Protein 1SDD (pdb70)

Secondary structure (DSSP, 8-state):
----EE--EEEEEEE---EEEEEEE---TTT-------SS--S----EEEETT-EEEEEEEE-SSS-B--EEESS---TTTS---S-----HHHHTTT-B-TT-EEEEEEE--GGGS--SSS-SEEEEEEE--SSSHHHHHTT--EEEEEE-TT-B-TTSSBSSS------B--EEETTSSSS----EEE-SSS--SS----------BB---SSS-EE--B-SSTT-EETTEE-S---EETT--B------B--STTTGGGT-B---/----EEEEEEEEEEEEEETTTT-----EEEEEEEEEESSTT--SB----STTGGGTTS---EEEETT-EEEEEE---SSS-B--EEET---PBPTT--EE--EE--TTTS--SSS-SEEEEEEE--SSHHHHHTTT-EEEEEEE-TTSS-TTS---SS--EEEEEEEEEEGGGSS------EEEEETTBSS-----EEETT-EEEEEEEE---TT--EEEEETT--EEE-SSS-EEESSEEE-TTEEEEEEEE--SSEEEEEE---HHHHTTT-EEEEEEE-TT--EE-STTTS-S-GGGEEES--STT--GGG-BTT--SSS-SEE-S----SS---S-EEEEEEEEEEEEEEEEE-EESSSSEEEEEEEEEEEESSSSS-EE--SS-SSSS--EE--SSSSSPEEEEEEEEEEEEEEEEEEEEEESS-EEEEEEEEE-TTS--SB-STTTSSS-STTEEES---EETTTEE--GGG-BSS--SSS-SEE-SS-SS---EEEEEEEEEEEEEEEEE-EEETTEEEEEEEE-EEEESSSS--EE---SS-SSPP-EE--SSSS--EEEEEEEEEEEEEEEE---EEESS-EEEEEEEEE--

Radius of gyration: 30.76 Å; Cα contacts (8 Å, |Δi|>4): 2454; chains: 2; bounding box: 62×91×82 Å

B-factor: mean 67.71, std 24.71, range [13.95, 137.41]

Nearest PDB structures (foldseek):
  1sdd-assembly1_A  TM=1.004E+00  e=3.800E-56  Bos taurus
  8tn9-assembly1_A  TM=9.706E-01  e=1.758E-36  Homo sapiens
  7kvf-assembly1_B  TM=9.662E-01  e=2.425E-36  Homo sapiens
  8fdg-assembly1_A  TM=9.513E-01  e=2.699E-36  Homo sapiens
  4bxs-assembly1_V  TM=9.659E-01  e=6.081E-31  Pseudonaja textilis

Sequence (869 aa):
AKLRQFYVAAQSIRWNTSFKKIVYREYEAYFQKEKPQSRTSGLLGPTLYAEVGDIMKVHFKNKAHKPLSIHAQGIKYSKFSEGASYSDHTLPMEKMDDAVAPGQEYTYEWIISEHSGPTHDDPPCLTHIYYSYVNLVEDFNSGLIGPLLICKKGTLTEDGTQKMFEKQHVLMFAVFDESKSWNQTSSLMYTVNGYVNGTMPDITVCAHLIGMSSGPELFSIHFNGQVLEQNHHKISAITLVSATSTTGRWTIASLIPRHFQAGMQAYINTGNRKYYYIAAEEISWDYSKFVPEDTVYKKVVFRKYLDSTFTKLDPQGEYEEHLGILGPVIRAEVDDVIQVRFKNLASRPYSLHAHGLSNAIQPNKTYTYVWHATTRSGPENPGSACRAWAYYSAVNPEKDIHSGLIGPLLICRKGTLDKETNMPVDMREFVLLFMVFDEKKSWYYDNSHEFHAINGMIYNLPGLRMYEQEWVRLHLLNLGGSRDIHVVHFHGQTLLENGTQQHQLGVWPLLPGSFKTLEMKASKPGWWLLDTEVGEIQRAGMQTPFLIVDRECKMPMGLSTGLIADSQIQASEFWGYWEPKLARLNNGGSYNAWIAEKLSTEFNPEPWIQVDMQKEVLLTGIQTQGAKHYLKPYYTTEFCVAYSLDRKNWRIFKGNSTRNVMYFGGNSDASTIKENQIDPPVVARYIRISPTGSYNKPALRLELQGCEVNGCSTPLGMESGKIENKQITASSFKKSWWGNYWEPFLARLNAQGRVNAWQAKANNNNQWLQIDLLKIKKITAIVTQGCKSLSSEMYVKSYTIHYSDQGTDWKPYREKSSMVDKIFEGNNNVRGHVKNFFNPPIISRFIRIIPKTWNQSIALRLELFGCDM

Solvent-accessible surface area: 37330 Å² total; per-residue (Å²): 128,147,90,26,81,21,42,2,0,0,29,42,50,151,30,81,156,57,49,88,2,9,0,0,30,72,31,69,48,181,32,131,151,42,116,86,85,94,110,15,16,7,0,3,3,17,38,2,42,0,25,18,33,5,73,0,44,0,34,0,49,0,78,3,136,56,55,3,0,0,0,0,2,5,4,9,4,20,15,48,1,1,0,0,61,32,85,7,108,30,73,104,86,22,84,83,8,5,54,6,50,66,43,114,87,110,64,4,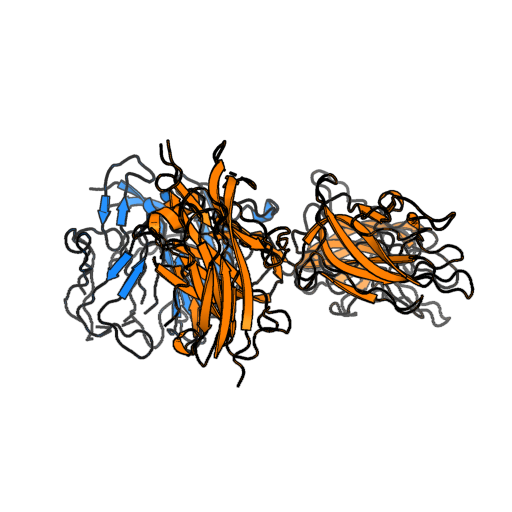83,0,84,1,35,95,69,4,1,5,26,174,67,17,36,61,4,14,5,15,1,0,15,0,23,48,49,19,22,43,2,4,3,6,0,1,0,0,0,0,11,0,0,35,121,55,15,14,40,155,120,15,63,25,79,148,102,107,106,108,63,24,20,0,0,0,15,1,29,6,45,90,9,82,75,169,34,110,27,107,35,38,0,1,1,0,29,42,86,18,104,11,59,36,56,67,66,118,124,14,17,0,0,11,10,10,8,57,30,81,0,31,1,71,41,60,37,166,112,18,101,66,77,177,130,88,45,81,39,17,78,3,4,1,4,6,19,35,46,50,148,156,42,8,14,0,134,36,120,172,4,103,148,38,11,0,36,8,58,31,198,49,30,71,105,44,124,13,54,0,0,0,22,57,40,89,35,47,0,9,142,96,114,114,164,124,8,73,50,104,0,0,7,4,84,60,16,68,61,57,83,15,111,92,66,32,45,98,7,13,63,16,32,4,2,18,3,8,2,7,18,0,20,0,24,17,63,5,24,3,60,0,78,0,34,0,70,7,77,97,34,3,3,0,81,6,65,22,102,73,158,38,19,88,36,122,136,52,117,45,38,92,19,103,7,34,108,174,4,11,26,103,140,62,6,12,20,0,55,0,49,0,0,24,0,25,51,57,63,93,99,2,13,11,4,0,0,0,1,0,8,0,5,0,80,96,63,7,24,66,193,52,29,38,16,70,116,32,74,30,25,7,6,1,1,0,0,25,2,15,3,78,47,24,50,81,223,152,155,76,48,70,19,36,0,0,0,1,11,8,71,40,2,31,9,9,32,3,42,37,56,29,94,0,1,1,0,0,0,0,27,11,38,90,174,10,6,0,0,0,6,4,0,2,5,9,0,19,34,39,9,101,58,79,35,24,46,5,9,36,34,0,66,43,54,27,16,34,9,0,14,0,52,0,3,76,27,8,51,2,3,0,2,0,7,2,7,55,10,6,164,32,0,0,24,0,25,1,2,0,1,3,160,111,4,85,30,65,23,0,3,43,24,46,54,3,47,81,102,25,6,88,23,41,48,93,84,61,146,4,61,1,58,37,0,31,8,91,56,60,50,69,90,12,0,0,0,0,105,70,51,60,10,133,198,55,55,68,0,45,1,8,1,26,26,99,162,91,13,0,1,0,0,1,39,0,8,0,0,107,68,171,156,107,43,7,24,0,54,46,0,13,1,8,6,3,87,77,115,177,112,50,100,74,0,14,1,80,17,118,128,40,28,31,70,7,37,12,9,100,58,10,78,81,62,70,113,23,117,1,50,9,0,2,24,0,70,16,0,30,0,9,0,30,14,38,109,79,42,2,0,0,17,0,2,0,21,1,12,65,18,73,9,15,8,21,44,17,0,0,84,79,29,121,5,91,53,150,13,5,72,15,48,20,63,69,122,22,203,164,39,10,102,8,54,10,57,39,0,43,10,71,19,152,63,159,32,13,0,0,6,0,144,40,58,75,80,116,13,55,0,18,0,23,5,101,124,73,30,23,0,24,1,1,4,4,8,0,0,87,18,119,117,41,76,9,20,2,80,18,1,1,0,31,41,3,66,168,23,103,112,69,100,36,10,93,67,147,101,50,153,99,55,55,111,9,138,10,2,112,60,6,142,14,14,36,58,23,98,6,87,51,29,2,48,0,76,23,0,36,3,9,0,80,52,58,49,140,20,0,0,2,9,0,3,0,12,2,35,94,67

Structure (mmCIF, N/CA/C/O backbone):
data_1SDD
#
_entry.id   1SDD
#
_cell.length_a   63.370
_cell.length_b   86.560
_cell.length_c   229.200
_cell.angle_alpha   90.00
_cell.angle_beta   90.00
_cell.angle_gamma   90.00
#
_symmetry.space_group_name_H-M   'P 21 21 21'
#
loop_
_entity.id
_entity.type
_entity.pdbx_description
1 polymer 'Coagulation factor V'
2 polymer 'Coagulation factor V'
3 non-polymer 2-acetamido-2-deoxy-beta-D-glucopyranose
4 non-polymer 'CALCIUM ION'
5 non-polymer 'COPPER (II) ION'
6 water water
#
loop_
_atom_site.group_PDB
_atom_site.id
_atom_site.type_symbol
_atom_site.label_atom_id
_atom_site.label_alt_id
_atom_site.label_comp_id
_atom_site.label_asym_id
_atom_site.label_entity_id
_atom_site.label_seq_id
_atom_site.pdbx_PDB_ins_code
_atom_site.Cartn_x
_atom_site.Cartn_y
_atom_site.Cartn_z
_atom_site.occupancy
_atom_site.B_iso_or_equiv
_atom_site.auth_seq_id
_atom_site.auth_comp_id
_atom_site.auth_asym_id
_atom_site.auth_atom_id
_atom_site.pdbx_PDB_model_num
ATOM 1 N N . ALA A 1 1 ? 24.117 17.336 55.626 1.00 102.41 1 ALA A N 1
ATOM 2 C CA . ALA A 1 1 ? 23.148 17.448 54.497 1.00 102.53 1 ALA A CA 1
ATOM 3 C C . ALA A 1 1 ? 21.721 17.214 54.989 1.00 102.47 1 ALA A C 1
ATOM 4 O O . ALA A 1 1 ? 20.996 16.379 54.444 1.00 102.83 1 ALA A O 1
ATOM 6 N N . LYS A 1 2 ? 21.322 17.957 56.018 1.00 101.83 2 LYS A N 1
ATOM 7 C CA . LYS A 1 2 ? 19.983 17.817 56.582 1.00 101.15 2 LYS A CA 1
ATOM 8 C C . LYS A 1 2 ? 18.855 18.139 55.608 1.00 99.52 2 LYS A C 1
ATOM 9 O O . LYS A 1 2 ? 19.076 18.355 54.416 1.00 99.56 2 LYS A O 1
ATOM 15 N N . LEU A 1 3 ? 17.639 18.161 56.146 1.00 96.86 3 LEU A N 1
ATOM 16 C CA . LEU A 1 3 ? 16.440 18.464 55.381 1.00 93.64 3 LEU A CA 1
ATOM 17 C C . LEU A 1 3 ? 15.702 19.571 56.121 1.00 92.33 3 LEU A C 1
ATOM 18 O O . LEU A 1 3 ? 15.554 19.516 57.336 1.00 92.06 3 LEU A O 1
ATOM 23 N N . ARG A 1 4 ? 15.253 20.584 55.391 1.00 91.92 4 ARG A N 1
ATOM 24 C CA . ARG A 1 4 ? 14.533 21.687 56.009 1.00 93.01 4 ARG A CA 1
ATOM 25 C C . ARG A 1 4 ? 13.035 21.560 55.765 1.00 93.39 4 ARG A C 1
ATOM 26 O O . ARG A 1 4 ? 12.605 21.009 54.750 1.00 93.84 4 ARG A O 1
ATOM 34 N N . GLN A 1 5 ? 12.241 22.070 56.701 1.00 92.65 5 GLN A N 1
ATOM 35 C CA . GLN A 1 5 ? 10.793 21.998 56.571 1.00 91.45 5 GLN A CA 1
ATOM 36 C C . GLN A 1 5 ? 10.161 23.351 56.845 1.00 91.28 5 GLN A C 1
ATOM 37 O O . GLN A 1 5 ? 10.688 24.153 57.620 1.00 91.11 5 GLN A O 1
ATOM 43 N N . PHE A 1 6 ? 9.033 23.605 56.194 1.00 90.24 6 PHE A N 1
ATOM 44 C CA . PHE A 1 6 ? 8.305 24.856 56.365 1.00 88.57 6 PHE A CA 1
ATOM 45 C C . PHE A 1 6 ? 6.868 24.555 55.986 1.00 87.51 6 PHE A C 1
ATOM 46 O O . PHE A 1 6 ? 6.613 23.680 55.155 1.00 86.62 6 PHE A O 1
ATOM 54 N N . TYR A 1 7 ? 5.933 25.262 56.611 1.00 85.87 7 TYR A N 1
ATOM 55 C CA . TYR A 1 7 ? 4.525 25.057 56.319 1.00 84.20 7 TYR A CA 1
ATOM 56 C C . TYR A 1 7 ? 3.806 26.381 56.105 1.00 84.69 7 TYR A C 1
ATOM 57 O O . TYR A 1 7 ? 2.647 26.534 56.490 1.00 86.28 7 TYR A O 1
ATOM 66 N N . VAL A 1 8 ? 4.498 27.331 55.478 1.00 83.31 8 VAL A N 1
ATOM 67 C CA . VAL A 1 8 ? 3.936 28.648 55.200 1.00 81.43 8 VAL A CA 1
ATOM 68 C C . VAL A 1 8 ? 2.660 28.555 54.369 1.00 80.64 8 VAL A C 1
ATOM 69 O O . VAL A 1 8 ? 2.507 27.649 53.549 1.00 79.31 8 VAL A O 1
ATOM 73 N N . ALA A 1 9 ? 1.747 29.499 54.593 1.00 80.75 9 ALA A N 1
ATOM 74 C CA . ALA A 1 9 ? 0.471 29.529 53.887 1.00 81.32 9 ALA A CA 1
ATOM 75 C C . ALA A 1 9 ? 0.071 30.937 53.479 1.00 82.22 9 ALA A C 1
ATOM 76 O O . ALA A 1 9 ? 0.641 31.918 53.950 1.00 82.82 9 ALA A O 1
ATOM 78 N N . ALA A 1 10 ? -0.921 31.027 52.601 1.00 83.80 10 ALA A N 1
ATOM 79 C CA . ALA A 1 10 ? -1.413 32.312 52.119 1.00 85.64 10 ALA A CA 1
ATOM 80 C C . ALA A 1 10 ? -2.763 32.601 52.759 1.00 87.45 10 ALA A C 1
ATOM 81 O O . ALA A 1 10 ? -3.612 31.716 52.856 1.00 86.40 10 ALA A O 1
ATOM 83 N N . GLN A 1 11 ? -2.959 33.844 53.191 1.00 89.86 11 GLN A N 1
ATOM 84 C CA . GLN A 1 11 ? -4.206 34.245 53.835 1.00 91.33 11 GLN A CA 1
ATOM 85 C C . GLN A 1 11 ? -4.412 35.753 53.805 1.00 92.08 11 GLN A C 1
ATOM 86 O O . GLN A 1 11 ? -3.454 36.522 53.881 1.00 92.15 11 GLN A O 1
ATOM 92 N N . SER A 1 12 ? -5.671 36.168 53.705 1.00 93.08 12 SER A N 1
ATOM 93 C CA . SER A 1 12 ? -6.004 37.585 53.679 1.00 93.83 12 SER A CA 1
ATOM 94 C C . SER A 1 12 ? -6.046 38.108 55.103 1.00 93.22 12 SER A C 1
ATOM 95 O O . SER A 1 12 ? -6.459 37.400 56.019 1.00 93.58 12 SER A O 1
ATOM 98 N N . ILE A 1 13 ? -5.600 39.344 55.285 1.00 92.80 13 ILE A N 1
ATOM 99 C CA . ILE A 1 13 ? -5.593 39.967 56.596 1.00 92.69 13 ILE A CA 1
ATOM 100 C C . ILE A 1 13 ? -5.684 41.477 56.453 1.00 93.17 13 ILE A C 1
ATOM 101 O O . ILE A 1 13 ? -4.980 42.077 55.644 1.00 92.09 13 ILE A O 1
ATOM 106 N N . ARG A 1 14 ? -6.561 42.090 57.240 1.00 94.72 14 ARG A N 1
ATOM 107 C CA . ARG A 1 14 ? -6.720 43.538 57.207 1.00 95.50 14 ARG A CA 1
ATOM 108 C C . ARG A 1 14 ? -5.312 44.087 57.455 1.00 94.68 14 ARG A C 1
ATOM 109 O O . ARG A 1 14 ? -4.441 43.345 57.916 1.00 94.71 14 ARG A O 1
ATOM 117 N N . TRP A 1 15 ? -5.066 45.358 57.144 1.00 92.36 15 TRP A N 1
ATOM 118 C CA . TRP A 1 15 ? -3.732 45.898 57.384 1.00 89.98 15 TRP A CA 1
ATOM 119 C C . TRP A 1 15 ? -3.611 47.423 57.347 1.00 89.65 15 TRP A C 1
ATOM 120 O O . TRP A 1 15 ? -4.130 48.087 56.445 1.00 88.49 15 TRP A O 1
ATOM 131 N N . ASN A 1 16 ? -2.908 47.955 58.346 1.00 89.34 16 ASN A N 1
ATOM 132 C CA . ASN A 1 16 ? -2.655 49.386 58.478 1.00 89.70 16 ASN A CA 1
ATOM 133 C C . ASN A 1 16 ? -2.276 50.006 57.137 1.00 89.80 16 ASN A C 1
ATOM 134 O O . ASN A 1 16 ? -2.055 51.213 57.038 1.00 89.90 16 ASN A O 1
ATOM 139 N N . THR A 1 31 ? -5.452 54.281 56.606 1.00 93.79 31 THR A N 1
ATOM 140 C CA . THR A 1 31 ? -6.331 53.315 57.256 1.00 94.49 31 THR A CA 1
ATOM 141 C C . THR A 1 31 ? -5.991 51.876 56.872 1.00 95.07 31 THR A C 1
ATOM 142 O O . THR A 1 31 ? -4.845 51.565 56.534 1.00 95.72 31 THR A O 1
ATOM 146 N N . SER A 1 32 ? -6.995 51.003 56.922 1.00 94.81 32 SER A N 1
ATOM 147 C CA . SER A 1 32 ? -6.805 49.593 56.602 1.00 93.66 32 SER A CA 1
ATOM 148 C C . SER A 1 32 ? -7.400 49.168 55.259 1.00 92.05 32 SER A C 1
ATOM 149 O O . SER A 1 32 ? -8.275 49.835 54.697 1.00 91.11 32 SER A O 1
ATOM 152 N N . PHE A 1 33 ? -6.902 48.037 54.766 1.00 90.45 33 PHE A N 1
ATOM 153 C CA . PHE A 1 33 ? -7.331 47.449 53.503 1.00 87.55 33 PHE A CA 1
ATOM 154 C C . PHE A 1 33 ? -7.327 45.934 53.652 1.00 87.80 33 PHE A C 1
ATOM 155 O O . PHE A 1 33 ? -6.711 45.398 54.578 1.00 87.35 33 PHE A O 1
ATOM 163 N N . LYS A 1 34 ? -8.018 45.244 52.751 1.00 87.82 34 LYS A N 1
ATOM 164 C CA . LYS A 1 34 ? -8.043 43.784 52.782 1.00 88.55 34 LYS A CA 1
ATOM 165 C C . LYS A 1 34 ? -6.853 43.331 51.931 1.00 87.08 34 LYS A C 1
ATOM 166 O O . LYS A 1 34 ? -6.846 43.518 50.709 1.00 88.68 34 LYS A O 1
ATOM 172 N N . LYS A 1 35 ? -5.844 42.746 52.575 1.00 83.95 35 LYS A N 1
ATOM 173 C CA . LYS A 1 35 ? -4.645 42.313 51.864 1.00 80.35 35 LYS A CA 1
ATOM 174 C C . LYS A 1 35 ? -4.265 40.851 52.118 1.00 78.25 35 LYS A C 1
ATOM 175 O O . LYS A 1 35 ? -4.805 40.205 53.014 1.00 77.51 35 LYS A O 1
ATOM 181 N N . ILE A 1 36 ? -3.349 40.330 51.308 1.00 76.02 36 ILE A N 1
ATOM 182 C CA . ILE A 1 36 ? -2.905 38.946 51.426 1.00 73.32 36 ILE A CA 1
ATOM 183 C C . ILE A 1 36 ? -1.429 38.906 51.804 1.00 72.86 36 ILE A C 1
ATOM 184 O O . ILE A 1 36 ? -0.645 39.725 51.344 1.00 72.71 36 ILE A O 1
ATOM 189 N N . VAL A 1 37 ? -1.045 37.945 52.630 1.00 72.48 37 VAL A N 1
ATOM 190 C CA . VAL A 1 37 ? 0.343 37.825 53.037 1.00 73.98 37 VAL A CA 1
ATOM 191 C C . VAL A 1 37 ? 0.671 36.363 53.291 1.00 76.65 37 VAL A C 1
ATOM 192 O O . VAL A 1 37 ? -0.225 35.549 53.508 1.00 76.78 37 VAL A O 1
ATOM 196 N N . TYR A 1 38 ? 1.954 36.023 53.235 1.00 80.04 38 TYR A N 1
ATOM 197 C CA . TYR A 1 38 ? 2.379 34.650 53.489 1.00 83.26 38 TYR A CA 1
ATOM 198 C C . TYR A 1 38 ? 2.647 34.540 54.984 1.00 84.52 38 TYR A C 1
ATOM 199 O O . TYR A 1 38 ? 3.269 35.432 55.570 1.00 85.46 38 TYR A O 1
ATOM 208 N N . ARG A 1 39 ? 2.181 33.460 55.608 1.00 84.84 39 ARG A N 1
ATOM 209 C CA . ARG A 1 39 ? 2.406 33.277 57.041 1.00 85.01 39 ARG A CA 1
ATOM 210 C C . ARG A 1 39 ? 3.023 31.914 57.334 1.00 84.21 39 ARG A C 1
ATOM 211 O O . ARG A 1 39 ? 2.616 30.896 56.772 1.00 82.37 39 ARG A O 1
ATOM 219 N N . GLU A 1 40 ? 4.001 31.919 58.232 1.00 84.69 40 GLU A N 1
ATOM 220 C CA . GLU A 1 40 ? 4.740 30.728 58.629 1.00 86.61 40 GLU A CA 1
ATOM 221 C C . GLU A 1 40 ? 3.983 29.431 58.921 1.00 89.12 40 GLU A C 1
ATOM 222 O O . GLU A 1 40 ? 4.182 28.436 58.223 1.00 89.11 40 GLU A O 1
ATOM 228 N N . TYR A 1 41 ? 3.135 29.432 59.951 1.00 91.51 41 TYR A N 1
ATOM 229 C CA . TYR A 1 41 ? 2.389 28.229 60.338 1.00 94.11 41 TYR A CA 1
ATOM 230 C C . TYR A 1 41 ? 3.363 27.113 60.705 1.00 95.64 41 TYR A C 1
ATOM 231 O O . TYR A 1 41 ? 4.514 27.127 60.274 1.00 96.85 41 TYR A O 1
ATOM 240 N N . GLU A 1 42 ? 2.908 26.142 61.491 1.00 97.27 42 GLU A N 1
ATOM 241 C CA . GLU A 1 42 ? 3.789 25.059 61.920 1.00 98.91 42 GLU A CA 1
ATOM 242 C C . GLU A 1 42 ? 3.180 23.672 61.772 1.00 98.77 42 GLU A C 1
ATOM 243 O O . GLU A 1 42 ? 2.107 23.509 61.196 1.00 97.93 42 GLU A O 1
ATOM 249 N N . ALA A 1 43 ? 3.890 22.680 62.309 1.00 99.76 43 ALA A N 1
ATOM 250 C CA . ALA A 1 43 ? 3.471 21.278 62.285 1.00 101.31 43 ALA A CA 1
ATOM 251 C C . ALA A 1 43 ? 2.675 20.908 61.040 1.00 101.97 43 ALA A C 1
ATOM 252 O O . ALA A 1 43 ? 3.240 20.764 59.963 1.00 103.15 43 ALA A O 1
ATOM 254 N N . TYR A 1 44 ? 1.364 20.740 61.197 1.00 102.67 44 TYR A N 1
ATOM 255 C CA . TYR A 1 44 ? 0.489 20.394 60.077 1.00 102.70 44 TYR A CA 1
ATOM 256 C C . TYR A 1 44 ? -0.536 21.509 59.869 1.00 103.47 44 TYR A C 1
ATOM 257 O O . TYR A 1 44 ? -1.688 21.250 59.513 1.00 102.79 44 TYR A O 1
ATOM 266 N N . PHE A 1 45 ? -0.092 22.745 60.096 1.00 104.29 45 PHE A N 1
ATOM 267 C CA . PHE A 1 45 ? -0.905 23.953 59.954 1.00 106.21 45 PHE A CA 1
ATOM 268 C C . PHE A 1 45 ? -1.873 24.185 61.119 1.00 107.29 45 PHE A C 1
ATOM 269 O O . PHE A 1 45 ? -3.059 24.434 60.905 1.00 107.10 45 PHE A O 1
ATOM 277 N N . GLN A 1 46 ? -1.360 24.108 62.347 1.00 109.36 46 GLN A N 1
ATOM 278 C CA . GLN A 1 46 ? -2.169 24.323 63.555 1.00 110.98 46 GLN A CA 1
ATOM 279 C C . GLN A 1 46 ? -2.322 25.810 63.873 1.00 112.12 46 GLN A C 1
ATOM 280 O O . GLN A 1 46 ? -3.434 26.295 64.079 1.00 112.42 46 GLN A O 1
ATOM 286 N N . LYS A 1 47 ? -1.197 26.522 63.925 1.00 113.21 47 LYS A N 1
ATOM 287 C CA . LYS A 1 47 ? -1.198 27.953 64.224 1.00 114.21 47 LYS A CA 1
ATOM 288 C C . LYS A 1 47 ? 0.120 28.603 63.790 1.00 114.50 47 LYS A C 1
ATOM 289 O O . LYS A 1 47 ? 1.116 27.915 63.564 1.00 113.68 47 LYS A O 1
ATOM 295 N N . GLU A 1 48 ? 0.117 29.930 63.684 1.00 115.34 48 GLU A N 1
ATOM 296 C CA . GLU A 1 48 ? 1.303 30.679 63.281 1.00 116.85 48 GLU A CA 1
ATOM 297 C C . GLU A 1 48 ? 1.903 31.425 64.465 1.00 117.50 48 GLU A C 1
ATOM 298 O O . GLU A 1 48 ? 1.241 31.624 65.478 1.00 118.39 48 GLU A O 1
ATOM 304 N N . LYS A 1 49 ? 3.154 31.850 64.326 1.00 118.22 49 LYS A N 1
ATOM 305 C CA . LYS A 1 49 ? 3.831 32.592 65.385 1.00 119.56 49 LYS A CA 1
ATOM 306 C C . LYS A 1 49 ? 4.290 33.936 64.826 1.00 120.87 49 LYS A C 1
ATOM 307 O O . LYS A 1 49 ? 5.490 34.180 64.703 1.00 121.04 49 LYS A O 1
ATOM 313 N N . PRO A 1 50 ? 3.339 34.827 64.488 1.00 121.98 50 PRO A N 1
ATOM 314 C CA . PRO A 1 50 ? 3.614 36.160 63.933 1.00 122.63 50 PRO A CA 1
ATOM 315 C C . PRO A 1 50 ? 4.867 36.868 64.458 1.00 123.06 50 PRO A C 1
ATOM 316 O O . PRO A 1 50 ? 5.559 36.371 65.349 1.00 123.17 50 PRO A O 1
ATOM 320 N N . GLN A 1 51 ? 5.152 38.037 63.895 1.00 123.40 51 GLN A N 1
ATOM 321 C CA . GLN A 1 51 ? 6.317 38.809 64.298 1.00 123.54 51 GLN A CA 1
ATOM 322 C C . GLN A 1 51 ? 6.020 40.296 64.202 1.00 123.50 51 GLN A C 1
ATOM 323 O O . GLN A 1 51 ? 6.262 40.920 63.174 1.00 122.71 51 GLN A O 1
ATOM 329 N N . SER A 1 52 ? 5.495 40.857 65.284 1.00 124.60 52 SER A N 1
ATOM 330 C CA . SER A 1 52 ? 5.156 42.275 65.336 1.00 125.34 52 SER A CA 1
ATOM 331 C C . SER A 1 52 ? 6.360 43.172 65.062 1.00 125.57 52 SER A C 1
ATOM 332 O O . SER A 1 52 ? 6.244 44.174 64.354 1.00 125.79 52 SER A O 1
ATOM 335 N N . ARG A 1 53 ? 7.513 42.815 65.622 1.00 125.26 53 ARG A N 1
ATOM 336 C CA . ARG A 1 53 ? 8.718 43.614 65.432 1.00 124.77 53 ARG A CA 1
ATOM 337 C C . ARG A 1 53 ? 9.104 43.749 63.956 1.00 123.97 53 ARG A C 1
ATOM 338 O O . ARG A 1 53 ? 9.817 42.910 63.399 1.00 124.12 53 ARG A O 1
ATOM 346 N N . THR A 1 54 ? 8.622 44.830 63.344 1.00 122.59 54 THR A N 1
ATOM 347 C CA . THR A 1 54 ? 8.853 45.140 61.932 1.00 120.66 54 THR A CA 1
ATOM 348 C C . THR A 1 54 ? 8.216 44.056 61.074 1.00 118.64 54 THR A C 1
ATOM 349 O O . THR A 1 54 ? 7.088 43.643 61.337 1.00 119.34 54 THR A O 1
ATOM 353 N N . SER A 1 55 ? 8.935 43.600 60.051 1.00 115.89 55 SER A N 1
ATOM 354 C CA . SER A 1 55 ? 8.430 42.551 59.168 1.00 112.17 55 SER A CA 1
ATOM 355 C C . SER A 1 55 ? 6.931 42.719 58.905 1.00 108.85 55 SER A C 1
ATOM 356 O O . SER A 1 55 ? 6.174 41.747 58.960 1.00 107.66 55 SER A O 1
ATOM 359 N N . GLY A 1 56 ? 6.520 43.957 58.625 1.00 105.10 56 GLY A N 1
ATOM 360 C CA . GLY A 1 56 ? 5.120 44.258 58.370 1.00 100.68 56 GLY A CA 1
ATOM 361 C C . GLY A 1 56 ? 4.416 43.258 57.475 1.00 98.23 56 GLY A C 1
ATOM 362 O O . GLY A 1 56 ? 4.062 42.160 57.907 1.00 97.45 56 GLY A O 1
ATOM 363 N N . LEU A 1 57 ? 4.201 43.640 56.221 1.00 95.72 57 LEU A N 1
ATOM 364 C CA . LEU A 1 57 ? 3.549 42.761 55.262 1.00 91.96 57 LEU A CA 1
ATOM 365 C C . LEU A 1 57 ? 4.487 41.635 54.834 1.00 89.22 57 LEU A C 1
ATOM 366 O O . LEU A 1 57 ? 4.037 40.584 54.382 1.00 89.44 57 LEU A O 1
ATOM 371 N N . LEU A 1 58 ? 5.789 41.861 54.990 1.00 85.59 58 LEU A N 1
ATOM 372 C CA . LEU A 1 58 ? 6.805 40.877 54.624 1.00 82.61 58 LEU A CA 1
ATOM 373 C C . LEU A 1 58 ? 6.394 39.464 55.044 1.00 79.39 58 LEU A C 1
ATOM 374 O O . LEU A 1 58 ? 6.000 39.235 56.183 1.00 79.95 58 LEU A O 1
ATOM 379 N N . GLY A 1 59 ? 6.479 38.516 54.118 1.00 75.61 59 GLY A N 1
ATOM 380 C CA . GLY A 1 59 ? 6.100 37.152 54.440 1.00 71.06 59 GLY A CA 1
ATOM 381 C C . GLY A 1 59 ? 7.106 36.528 55.382 1.00 67.67 59 GLY A C 1
ATOM 382 O O . GLY A 1 59 ? 7.854 37.246 56.044 1.00 68.97 59 GLY A O 1
ATOM 383 N N . PRO A 1 60 ? 7.146 35.194 55.474 1.00 64.00 60 PRO A N 1
ATOM 384 C CA . PRO A 1 60 ? 8.090 34.516 56.356 1.00 63.60 60 PRO A CA 1
ATOM 385 C C . PRO A 1 60 ? 9.543 34.918 56.111 1.00 64.99 60 PRO A C 1
ATOM 386 O O . PRO A 1 60 ? 9.897 36.095 56.140 1.00 63.52 60 PRO A O 1
ATOM 390 N N . THR A 1 61 ? 10.374 33.904 55.891 1.00 67.62 61 THR A N 1
ATOM 391 C CA . THR A 1 61 ? 11.800 34.044 55.629 1.00 69.46 61 THR A CA 1
ATOM 392 C C . THR A 1 61 ? 12.314 32.626 55.483 1.00 73.01 61 THR A C 1
ATOM 393 O O . THR A 1 61 ? 12.695 31.993 56.468 1.00 73.75 61 THR A O 1
ATOM 397 N N . LEU A 1 62 ? 12.309 32.122 54.253 1.00 76.10 62 LEU A N 1
ATOM 398 C CA . LEU A 1 62 ? 12.772 30.764 53.995 1.00 79.50 62 LEU A CA 1
ATOM 399 C C . LEU A 1 62 ? 14.298 30.723 53.866 1.00 81.03 62 LEU A C 1
ATOM 400 O O . LEU A 1 62 ? 14.909 31.625 53.278 1.00 80.96 62 LEU A O 1
ATOM 405 N N . TYR A 1 63 ? 14.907 29.683 54.434 1.00 81.66 63 TYR A N 1
ATOM 406 C CA . TYR A 1 63 ? 16.355 29.529 54.389 1.00 83.39 63 TYR A CA 1
ATOM 407 C C . TYR A 1 63 ? 16.823 28.081 54.389 1.00 83.06 63 TYR A C 1
ATOM 408 O O . TYR A 1 63 ? 16.127 27.189 54.866 1.00 82.87 63 TYR A O 1
ATOM 417 N N . ALA A 1 64 ? 18.014 27.859 53.844 1.00 82.92 64 ALA A N 1
ATOM 418 C CA . ALA A 1 64 ? 18.588 26.527 53.772 1.00 83.83 64 ALA A CA 1
ATOM 419 C C . ALA A 1 64 ? 20.080 26.606 53.502 1.00 84.57 64 ALA A C 1
ATOM 420 O O . ALA A 1 64 ? 20.644 27.690 53.360 1.00 85.23 64 ALA A O 1
ATOM 422 N N . GLU A 1 65 ? 20.715 25.445 53.437 1.00 85.94 65 GLU A N 1
ATOM 423 C CA . GLU A 1 65 ? 22.143 25.367 53.185 1.00 86.98 65 GLU A CA 1
ATOM 424 C C . GLU A 1 65 ? 22.409 24.391 52.048 1.00 87.17 65 GLU A C 1
ATOM 425 O O . GLU A 1 65 ? 21.633 23.464 51.806 1.00 85.94 65 GLU A O 1
ATOM 431 N N . VAL A 1 66 ? 23.513 24.613 51.350 1.00 87.72 66 VAL A N 1
ATOM 432 C CA . VAL A 1 66 ? 23.900 23.756 50.245 1.00 88.15 66 VAL A CA 1
ATOM 433 C C . VAL A 1 66 ? 23.713 22.302 50.659 1.00 88.03 66 VAL A C 1
ATOM 434 O O . VAL A 1 66 ? 24.180 21.894 51.719 1.00 89.31 66 VAL A O 1
ATOM 438 N N . GLY A 1 67 ? 23.007 21.534 49.834 1.00 87.70 67 GLY A N 1
ATOM 439 C CA . GLY A 1 67 ? 22.770 20.134 50.134 1.00 87.57 67 GLY A CA 1
ATOM 440 C C . GLY A 1 67 ? 21.437 19.861 50.808 1.00 87.98 67 GLY A C 1
ATOM 441 O O . GLY A 1 67 ? 20.863 18.788 50.643 1.00 88.03 67 GLY A O 1
ATOM 442 N N . ASP A 1 68 ? 20.937 20.832 51.565 1.00 88.28 68 ASP A N 1
ATOM 443 C CA . ASP A 1 68 ? 19.671 20.674 52.279 1.00 88.69 68 ASP A CA 1
ATOM 444 C C . ASP A 1 68 ? 18.462 20.518 51.362 1.00 87.56 68 ASP A C 1
ATOM 445 O O . ASP A 1 68 ? 17.964 21.502 50.815 1.00 87.48 68 ASP A O 1
ATOM 450 N N . ILE A 1 69 ? 17.979 19.290 51.204 1.00 85.78 69 ILE A N 1
ATOM 451 C CA . ILE A 1 69 ? 16.809 19.052 50.368 1.00 85.42 69 ILE A CA 1
ATOM 452 C C . ILE A 1 69 ? 15.574 19.592 51.088 1.00 84.87 69 ILE A C 1
ATOM 453 O O . ILE A 1 69 ? 14.774 18.821 51.618 1.00 86.33 69 ILE A O 1
ATOM 458 N N . MET A 1 70 ? 15.414 20.916 51.105 1.00 82.43 70 MET A N 1
ATOM 459 C CA . MET A 1 70 ? 14.278 21.519 51.794 1.00 79.37 70 MET A CA 1
ATOM 460 C C . MET A 1 70 ? 12.952 21.191 51.125 1.00 78.15 70 MET A C 1
ATOM 461 O O . MET A 1 70 ? 12.916 20.824 49.954 1.00 79.10 70 MET A O 1
ATOM 466 N N . LYS A 1 71 ? 11.865 21.313 51.882 1.00 76.40 71 LYS A N 1
ATOM 467 C CA . LYS A 1 71 ? 10.531 21.020 51.371 1.00 74.40 71 LYS A CA 1
ATOM 468 C C . LYS A 1 71 ? 9.553 22.048 51.905 1.00 74.46 71 LYS A C 1
ATOM 469 O O . LYS A 1 71 ? 9.249 22.051 53.092 1.00 75.32 71 LYS A O 1
ATOM 475 N N . VAL A 1 72 ? 9.064 22.922 51.030 1.00 75.80 72 VAL A N 1
ATOM 476 C CA . VAL A 1 72 ? 8.120 23.964 51.437 1.00 76.45 72 VAL A CA 1
ATOM 477 C C . VAL A 1 72 ? 6.660 23.587 51.210 1.00 78.41 72 VAL A C 1
ATOM 478 O O . VAL A 1 72 ? 6.221 23.429 50.073 1.00 79.71 72 VAL A O 1
ATOM 482 N N . HIS A 1 73 ? 5.911 23.441 52.300 1.00 79.34 73 HIS A N 1
ATOM 483 C CA . HIS A 1 73 ? 4.495 23.109 52.206 1.00 79.11 73 HIS A CA 1
ATOM 484 C C . HIS A 1 73 ? 3.711 24.416 52.091 1.00 79.51 73 HIS A C 1
ATOM 485 O O . HIS A 1 73 ? 3.917 25.343 52.873 1.00 79.40 73 HIS A O 1
ATOM 492 N N . PHE A 1 74 ? 2.815 24.484 51.112 1.00 80.19 74 PHE A N 1
ATOM 493 C CA . PHE A 1 74 ? 2.012 25.682 50.892 1.00 80.68 74 PHE A CA 1
ATOM 494 C C . PHE A 1 74 ? 0.516 25.370 51.006 1.00 81.72 74 PHE A C 1
ATOM 495 O O . PHE A 1 74 ? 0.037 24.381 50.454 1.00 81.20 74 PHE A O 1
ATOM 503 N N . LYS A 1 75 ? -0.208 26.215 51.737 1.00 83.91 75 LYS A N 1
ATOM 504 C CA . LYS A 1 75 ? -1.653 26.060 51.919 1.00 85.95 75 LYS A CA 1
ATOM 505 C C . LYS A 1 75 ? -2.313 27.413 51.662 1.00 86.63 75 LYS A C 1
ATOM 506 O O . LYS A 1 75 ? -2.217 28.330 52.475 1.00 85.83 75 LYS A O 1
ATOM 512 N N . ASN A 1 76 ? -2.980 27.535 50.522 1.00 88.05 76 ASN A N 1
ATOM 513 C CA . ASN A 1 76 ? -3.634 28.783 50.153 1.00 89.80 76 ASN A CA 1
ATOM 514 C C . ASN A 1 76 ? -4.971 28.953 50.852 1.00 92.29 76 ASN A C 1
ATOM 515 O O . ASN A 1 76 ? -5.747 28.002 50.990 1.00 93.12 76 ASN A O 1
ATOM 520 N N . LYS A 1 77 ? -5.234 30.176 51.296 1.00 94.21 77 LYS A N 1
ATOM 521 C CA . LYS A 1 77 ? -6.480 30.489 51.978 1.00 95.83 77 LYS A CA 1
ATOM 522 C C . LYS A 1 77 ? -7.091 31.786 51.447 1.00 96.55 77 LYS A C 1
ATOM 523 O O . LYS A 1 77 ? -8.198 32.158 51.840 1.00 97.95 77 LYS A O 1
ATOM 529 N N . ALA A 1 78 ? -6.372 32.471 50.559 1.00 96.06 78 ALA A N 1
ATOM 530 C CA . ALA A 1 78 ? -6.856 33.721 49.976 1.00 95.75 78 ALA A CA 1
ATOM 531 C C . ALA A 1 78 ? -8.003 33.438 49.012 1.00 95.74 78 ALA A C 1
ATOM 532 O O . ALA A 1 78 ? -8.440 32.297 48.882 1.00 95.13 78 ALA A O 1
ATOM 534 N N . HIS A 1 79 ? -8.491 34.468 48.329 1.00 96.47 79 HIS A N 1
ATOM 535 C CA . HIS A 1 79 ? -9.592 34.274 47.392 1.00 97.48 79 HIS A CA 1
ATOM 536 C C . HIS A 1 79 ? -9.192 34.277 45.925 1.00 96.26 79 HIS A C 1
ATOM 537 O O . HIS A 1 79 ? -10.019 34.542 45.048 1.00 97.23 79 HIS A O 1
ATOM 544 N N . LYS A 1 80 ? -7.922 33.982 45.667 1.00 93.35 80 LYS A N 1
ATOM 545 C CA . LYS A 1 80 ? -7.391 33.912 44.311 1.00 88.82 80 LYS A CA 1
ATOM 546 C C . LYS A 1 80 ? -6.317 32.854 44.308 1.00 85.53 80 LYS A C 1
ATOM 547 O O . LYS A 1 80 ? -5.530 32.766 45.245 1.00 85.74 80 LYS A O 1
ATOM 553 N N . PRO A 1 81 ? -6.275 32.019 43.262 1.00 82.87 81 PRO A N 1
ATOM 554 C CA . PRO A 1 81 ? -5.237 30.982 43.221 1.00 79.75 81 PRO A CA 1
ATOM 555 C C . PRO A 1 81 ? -3.864 31.649 43.244 1.00 75.74 81 PRO A C 1
ATOM 556 O O . PRO A 1 81 ? -3.685 32.726 42.675 1.00 73.54 81 PRO A O 1
ATOM 560 N N . LEU A 1 82 ? -2.907 31.021 43.919 1.00 72.44 82 LEU A N 1
ATOM 561 C CA . LEU A 1 82 ? -1.565 31.582 44.026 1.00 70.00 82 LEU A CA 1
ATOM 562 C C . LEU A 1 82 ? -0.513 30.477 43.971 1.00 68.87 82 LEU A C 1
ATOM 563 O O . LEU A 1 82 ? -0.846 29.307 43.769 1.00 66.96 82 LEU A O 1
ATOM 568 N N . SER A 1 83 ? 0.752 30.859 44.156 1.00 67.90 83 SER A N 1
ATOM 569 C CA . SER A 1 83 ? 1.867 29.908 44.132 1.00 66.40 83 SER A CA 1
ATOM 570 C C . SER A 1 83 ? 3.099 30.468 44.835 1.00 65.77 83 SER A C 1
ATOM 571 O O . SER A 1 83 ? 3.130 31.640 45.225 1.00 65.61 83 SER A O 1
ATOM 574 N N . ILE A 1 84 ? 4.108 29.616 44.993 1.00 63.11 84 ILE A N 1
ATOM 575 C CA . ILE A 1 84 ? 5.365 30.002 45.624 1.00 61.26 84 ILE A CA 1
ATOM 576 C C . ILE A 1 84 ? 6.396 30.114 44.520 1.00 59.16 84 ILE A C 1
ATOM 577 O O . ILE A 1 84 ? 6.805 29.094 43.971 1.00 59.99 84 ILE A O 1
ATOM 582 N N . HIS A 1 85 ? 6.828 31.326 44.190 1.00 58.30 85 HIS A N 1
ATOM 583 C CA . HIS A 1 85 ? 7.828 31.478 43.128 1.00 58.89 85 HIS A CA 1
ATOM 584 C C . HIS A 1 85 ? 9.175 31.962 43.637 1.00 55.63 85 HIS A C 1
ATOM 585 O O . HIS A 1 85 ? 9.470 33.155 43.629 1.00 53.21 85 HIS A O 1
ATOM 592 N N . ALA A 1 86 ? 10.000 31.016 44.063 1.00 53.72 86 ALA A N 1
ATOM 593 C CA . ALA A 1 86 ? 11.314 31.339 44.584 1.00 54.38 86 ALA A CA 1
ATOM 594 C C . ALA A 1 86 ? 12.178 31.840 43.453 1.00 55.92 86 ALA A C 1
ATOM 595 O O . ALA A 1 86 ? 12.253 31.196 42.406 1.00 56.30 86 ALA A O 1
ATOM 597 N N . GLN A 1 87 ? 12.825 32.986 43.642 1.00 56.11 87 GLN A N 1
ATOM 598 C CA . GLN A 1 87 ? 13.706 33.483 42.596 1.00 55.99 87 GLN A CA 1
ATOM 599 C C . GLN A 1 87 ? 15.143 33.363 43.062 1.00 55.06 87 GLN A C 1
ATOM 600 O O . GLN A 1 87 ? 15.774 34.370 43.384 1.00 55.82 87 GLN A O 1
ATOM 606 N N . GLY A 1 88 ? 15.649 32.127 43.105 1.00 53.51 88 GLY A N 1
ATOM 607 C CA . GLY A 1 88 ? 17.026 31.890 43.503 1.00 54.57 88 GLY A CA 1
ATOM 608 C C . GLY A 1 88 ? 17.420 30.427 43.592 1.00 56.59 88 GLY A C 1
ATOM 609 O O . GLY A 1 88 ? 18.503 30.097 44.074 1.00 58.46 88 GLY A O 1
ATOM 610 N N . ILE A 1 89 ? 16.561 29.538 43.112 1.00 57.44 89 ILE A N 1
ATOM 611 C CA . ILE A 1 89 ? 16.848 28.113 43.191 1.00 57.79 89 ILE A CA 1
ATOM 612 C C . ILE A 1 89 ? 16.684 27.320 41.895 1.00 56.68 89 ILE A C 1
ATOM 613 O O . ILE A 1 89 ? 15.899 27.680 41.018 1.00 55.93 89 ILE A O 1
ATOM 618 N N . LYS A 1 90 ? 17.436 26.233 41.778 1.00 55.03 90 LYS A N 1
ATOM 619 C CA . LYS A 1 90 ? 17.358 25.401 40.591 1.00 55.95 90 LYS A CA 1
ATOM 620 C C . LYS A 1 90 ? 16.260 24.364 40.770 1.00 55.38 90 LYS A C 1
ATOM 621 O O . LYS A 1 90 ? 16.521 23.195 41.057 1.00 56.06 90 LYS A O 1
ATOM 627 N N . TYR A 1 91 ? 15.021 24.799 40.595 1.00 54.78 91 TYR A N 1
ATOM 628 C CA . TYR A 1 91 ? 13.883 23.907 40.752 1.00 54.34 91 TYR A CA 1
ATOM 629 C C . TYR A 1 91 ? 13.564 23.100 39.506 1.00 53.65 91 TYR A C 1
ATOM 630 O O . TYR A 1 91 ? 14.267 23.161 38.509 1.00 52.42 91 TYR A O 1
ATOM 639 N N . SER A 1 92 ? 12.501 22.316 39.591 1.00 55.14 92 SER A N 1
ATOM 640 C CA . SER A 1 92 ? 12.072 21.505 38.475 1.00 57.58 92 SER A CA 1
ATOM 641 C C . SER A 1 92 ? 10.707 22.011 38.110 1.00 58.09 92 SER A C 1
ATOM 642 O O . SER A 1 92 ? 10.156 22.871 38.793 1.00 59.60 92 SER A O 1
ATOM 645 N N . LYS A 1 93 ? 10.152 21.474 37.039 1.00 57.88 93 LYS A N 1
ATOM 646 C CA . LYS A 1 93 ? 8.865 21.934 36.569 1.00 57.71 93 LYS A CA 1
ATOM 647 C C . LYS A 1 93 ? 7.722 21.786 37.556 1.00 59.14 93 LYS A C 1
ATOM 648 O O . LYS A 1 93 ? 6.815 22.614 37.590 1.00 60.47 93 LYS A O 1
ATOM 654 N N . PHE A 1 94 ? 7.767 20.748 38.377 1.00 62.20 94 PHE A N 1
ATOM 655 C CA . PHE A 1 94 ? 6.715 20.531 39.357 1.00 62.47 94 PHE A CA 1
ATOM 656 C C . PHE A 1 94 ? 7.061 21.161 40.695 1.00 61.71 94 PHE A C 1
ATOM 657 O O . PHE A 1 94 ? 6.494 20.798 41.723 1.00 64.11 94 PHE A O 1
ATOM 665 N N . SER A 1 95 ? 7.989 22.109 40.678 1.00 61.04 95 SER A N 1
ATOM 666 C CA . SER A 1 95 ? 8.410 22.797 41.897 1.00 59.54 95 SER A CA 1
ATOM 667 C C . SER A 1 95 ? 8.792 24.244 41.591 1.00 57.58 95 SER A C 1
ATOM 668 O O . SER A 1 95 ? 9.269 24.967 42.464 1.00 57.34 95 SER A O 1
ATOM 671 N N . GLU A 1 96 ? 8.576 24.659 40.347 1.00 55.14 96 GLU A N 1
ATOM 672 C CA . GLU A 1 96 ? 8.897 26.019 39.922 1.00 53.23 96 GLU A CA 1
ATOM 673 C C . GLU A 1 96 ? 7.969 27.026 40.587 1.00 50.72 96 GLU A C 1
ATOM 674 O O . GLU A 1 96 ? 8.371 27.700 41.530 1.00 50.46 96 GLU A O 1
ATOM 680 N N . GLY A 1 97 ? 6.734 27.117 40.096 1.00 49.78 97 GLY A N 1
ATOM 681 C CA . GLY A 1 97 ? 5.762 28.041 40.665 1.00 50.21 97 GLY A CA 1
ATOM 682 C C . GLY A 1 97 ? 5.283 29.106 39.691 1.00 50.32 97 GLY A C 1
ATOM 683 O O . GLY A 1 97 ? 4.839 30.185 40.088 1.00 48.81 97 GLY A O 1
ATOM 684 N N . ALA A 1 98 ? 5.371 28.796 38.404 1.00 50.08 98 ALA A N 1
ATOM 685 C CA . ALA A 1 98 ? 4.967 29.730 37.368 1.00 49.97 98 ALA A CA 1
ATOM 686 C C . ALA A 1 98 ? 4.167 29.029 36.281 1.00 50.18 98 ALA A C 1
ATOM 687 O O . ALA A 1 98 ? 4.237 27.809 36.137 1.00 50.45 98 ALA A O 1
ATOM 689 N N . SER A 1 99 ? 3.408 29.809 35.517 1.00 48.42 99 SER A N 1
ATOM 690 C CA . SER A 1 99 ? 2.624 29.250 34.440 1.00 47.89 99 SER A CA 1
ATOM 691 C C . SER A 1 99 ? 2.893 29.959 33.130 1.00 49.42 99 SER A C 1
ATOM 692 O O . SER A 1 99 ? 2.813 31.183 33.045 1.00 50.18 99 SER A O 1
ATOM 695 N N . TYR A 1 100 ? 3.242 29.158 32.127 1.00 49.96 100 TYR A N 1
ATOM 696 C CA . TYR A 1 100 ? 3.498 29.595 30.759 1.00 51.08 100 TYR A CA 1
ATOM 697 C C . TYR A 1 100 ? 3.587 28.337 29.909 1.00 52.41 100 TYR A C 1
ATOM 698 O O . TYR A 1 100 ? 3.622 27.218 30.430 1.00 51.65 100 TYR A O 1
ATOM 707 N N . SER A 1 101 ? 3.595 28.518 28.597 1.00 55.21 101 SER A N 1
ATOM 708 C CA . SER A 1 101 ? 3.678 27.388 27.697 1.00 55.85 101 SER A CA 1
ATOM 709 C C . SER A 1 101 ? 5.034 26.728 27.791 1.00 55.56 101 SER A C 1
ATOM 710 O O . SER A 1 101 ? 5.931 27.068 27.038 1.00 55.48 101 SER A O 1
ATOM 713 N N . ASP A 1 102 ? 5.183 25.800 28.732 1.00 56.36 102 ASP A N 1
ATOM 714 C CA . ASP A 1 102 ? 6.437 25.065 28.899 1.00 56.37 102 ASP A CA 1
ATOM 715 C C . ASP A 1 102 ? 6.222 23.653 28.375 1.00 56.98 102 ASP A C 1
ATOM 716 O O . ASP A 1 102 ? 7.108 22.794 28.472 1.00 56.77 102 ASP A O 1
ATOM 721 N N . HIS A 1 103 ? 5.023 23.434 27.833 1.00 57.32 103 HIS A N 1
ATOM 722 C CA . HIS A 1 103 ? 4.615 22.160 27.239 1.00 56.54 103 HIS A CA 1
ATOM 723 C C . HIS A 1 103 ? 4.598 20.960 28.187 1.00 58.15 103 HIS A C 1
ATOM 724 O O . HIS A 1 103 ? 4.544 19.813 27.728 1.00 57.50 103 HIS A O 1
ATOM 731 N N . THR A 1 104 ? 4.625 21.213 29.499 1.00 57.91 104 THR A N 1
ATOM 732 C CA . THR A 1 104 ? 4.618 20.118 30.471 1.00 58.82 104 THR A CA 1
ATOM 733 C C . THR A 1 104 ? 3.219 19.539 30.652 1.00 60.84 104 THR A C 1
ATOM 734 O O . THR A 1 104 ? 2.223 20.159 30.279 1.00 60.87 104 THR A O 1
ATOM 738 N N . LEU A 1 105 ? 3.152 18.349 31.239 1.00 63.39 105 LEU A N 1
ATOM 739 C CA . LEU A 1 105 ? 1.876 17.679 31.481 1.00 65.79 105 LEU A CA 1
ATOM 740 C C . LEU A 1 105 ? 1.277 18.153 32.811 1.00 66.72 105 LEU A C 1
ATOM 741 O O . LEU A 1 105 ? 2.003 18.602 33.695 1.00 65.56 105 LEU A O 1
ATOM 746 N N . PRO A 1 106 ? -0.058 18.048 32.971 1.00 69.08 106 PRO A N 1
ATOM 747 C CA . PRO A 1 106 ? -0.768 18.471 34.188 1.00 69.61 106 PRO A CA 1
ATOM 748 C C . PRO A 1 106 ? -0.153 18.029 35.509 1.00 69.49 106 PRO A C 1
ATOM 749 O O . PRO A 1 106 ? -0.208 18.764 36.495 1.00 68.07 106 PRO A O 1
ATOM 753 N N . MET A 1 107 ? 0.431 16.840 35.545 1.00 69.99 107 MET A N 1
ATOM 754 C CA . MET A 1 107 ? 1.051 16.402 36.782 1.00 72.30 107 MET A CA 1
ATOM 755 C C . MET A 1 107 ? 2.099 17.439 37.185 1.00 72.08 107 MET A C 1
ATOM 756 O O . MET A 1 107 ? 2.393 17.620 38.370 1.00 70.71 107 MET A O 1
ATOM 761 N N . GLU A 1 108 ? 2.654 18.122 36.186 1.00 71.53 108 GLU A N 1
ATOM 762 C CA . GLU A 1 108 ? 3.674 19.139 36.424 1.00 71.72 108 GLU A CA 1
ATOM 763 C C . GLU A 1 108 ? 3.115 20.574 36.402 1.00 72.23 108 GLU A C 1
ATOM 764 O O . GLU A 1 108 ? 3.836 21.539 36.675 1.00 70.93 108 GLU A O 1
ATOM 770 N N . LYS A 1 109 ? 1.826 20.701 36.096 1.00 73.40 109 LYS A N 1
ATOM 771 C CA . LYS A 1 109 ? 1.164 22.002 36.036 1.00 74.61 109 LYS A CA 1
ATOM 772 C C . LYS A 1 109 ? 0.555 22.361 37.386 1.00 75.57 109 LYS A C 1
ATOM 773 O O . LYS A 1 109 ? 0.278 23.526 37.673 1.00 74.51 109 LYS A O 1
ATOM 779 N N . MET A 1 110 ? 0.340 21.349 38.216 1.00 78.32 110 MET A N 1
ATOM 780 C CA . MET A 1 110 ? -0.265 21.573 39.523 1.00 80.38 110 MET A CA 1
ATOM 781 C C . MET A 1 110 ? 0.740 22.021 40.581 1.00 80.95 110 MET A C 1
ATOM 782 O O . MET A 1 110 ? 0.792 21.473 41.678 1.00 82.24 110 MET A O 1
ATOM 787 N N . ASP A 1 111 ? 1.547 23.013 40.230 1.00 81.78 111 ASP A N 1
ATOM 788 C CA . ASP A 1 111 ? 2.528 23.576 41.147 1.00 81.97 111 ASP A CA 1
ATOM 789 C C . ASP A 1 111 ? 2.617 25.046 40.776 1.00 80.81 111 ASP A C 1
ATOM 790 O O . ASP A 1 111 ? 3.178 25.865 41.501 1.00 80.20 111 ASP A O 1
ATOM 795 N N . ASP A 1 112 ? 2.020 25.357 39.633 1.00 79.98 112 ASP A N 1
ATOM 796 C CA . ASP A 1 112 ? 1.988 26.704 39.099 1.00 80.65 112 ASP A CA 1
ATOM 797 C C . ASP A 1 112 ? 0.878 27.496 39.772 1.00 80.13 112 ASP A C 1
ATOM 798 O O . ASP A 1 112 ? 1.085 28.617 40.226 1.00 79.63 112 ASP A O 1
ATOM 803 N N . ALA A 1 113 ? -0.306 26.898 39.817 1.00 81.37 113 ALA A N 1
ATOM 804 C CA . ALA A 1 113 ? -1.477 27.525 40.416 1.00 82.72 113 ALA A CA 1
ATOM 805 C C . ALA A 1 113 ? -2.130 26.618 41.462 1.00 83.76 113 ALA A C 1
ATOM 806 O O . ALA A 1 113 ? -2.570 25.510 41.151 1.00 84.07 113 ALA A O 1
ATOM 808 N N . VAL A 1 114 ? -2.185 27.100 42.700 1.00 85.32 114 VAL A N 1
ATOM 809 C CA . VAL A 1 114 ? -2.794 26.359 43.802 1.00 86.49 114 VAL A CA 1
ATOM 810 C C . VAL A 1 114 ? -4.111 27.057 44.134 1.00 87.87 114 VAL A C 1
ATOM 811 O O . VAL A 1 114 ? -4.117 28.191 44.621 1.00 88.02 114 VAL A O 1
ATOM 815 N N . ALA A 1 115 ? -5.220 26.375 43.864 1.00 89.20 115 ALA A N 1
ATOM 816 C CA . ALA A 1 115 ? -6.555 26.927 44.089 1.00 91.77 115 ALA A CA 1
ATOM 817 C C . ALA A 1 115 ? -6.898 27.318 45.529 1.00 93.72 115 ALA A C 1
ATOM 818 O O . ALA A 1 115 ? -6.423 26.703 46.493 1.00 94.07 115 ALA A O 1
ATOM 820 N N . PRO A 1 116 ? -7.745 28.353 45.686 1.00 94.40 116 PRO A N 1
ATOM 821 C CA . PRO A 1 116 ? -8.185 28.864 46.988 1.00 94.34 116 PRO A CA 1
ATOM 822 C C . PRO A 1 116 ? -8.703 27.770 47.913 1.00 94.10 116 PRO A C 1
ATOM 823 O O . PRO A 1 116 ? -9.880 27.422 47.865 1.00 94.61 116 PRO A O 1
ATOM 827 N N . GLY A 1 117 ? -7.821 27.228 48.750 1.00 93.70 117 GLY A N 1
ATOM 828 C CA . GLY A 1 117 ? -8.232 26.185 49.669 1.00 92.85 117 GLY A CA 1
ATOM 829 C C . GLY A 1 117 ? -7.449 24.893 49.550 1.00 92.46 117 GLY A C 1
ATOM 830 O O . GLY A 1 117 ? -7.623 23.988 50.364 1.00 90.48 117 GLY A O 1
ATOM 831 N N . GLN A 1 118 ? -6.590 24.797 48.538 1.00 93.20 118 GLN A N 1
ATOM 832 C CA . GLN A 1 118 ? -5.783 23.592 48.348 1.00 93.47 118 GLN A CA 1
ATOM 833 C C . GLN A 1 118 ? -4.377 23.785 48.905 1.00 93.50 118 GLN A C 1
ATOM 834 O O . GLN A 1 118 ? -3.922 24.916 49.083 1.00 93.25 118 GLN A O 1
ATOM 840 N N . GLU A 1 119 ? -3.694 22.680 49.190 1.00 93.78 119 GLU A N 1
ATOM 841 C CA . GLU A 1 119 ? -2.343 22.757 49.724 1.00 94.88 119 GLU A CA 1
ATOM 842 C C . GLU A 1 119 ? -1.364 21.788 49.063 1.00 94.23 119 GLU A C 1
ATOM 843 O O . GLU A 1 119 ? -1.544 20.571 49.102 1.00 93.77 119 GLU A O 1
ATOM 849 N N . TYR A 1 120 ? -0.327 22.343 48.444 1.00 93.21 120 TYR A N 1
ATOM 850 C CA . TYR A 1 120 ? 0.687 21.526 47.802 1.00 91.94 120 TYR A CA 1
ATOM 851 C C . TYR A 1 120 ? 2.077 21.853 48.315 1.00 89.57 120 TYR A C 1
ATOM 852 O O . TYR A 1 120 ? 2.316 22.935 48.848 1.00 89.31 120 TYR A O 1
ATOM 861 N N . THR A 1 121 ? 2.995 20.908 48.148 1.00 86.95 121 THR A N 1
ATOM 862 C CA . THR A 1 121 ? 4.351 21.067 48.660 1.00 84.15 121 THR A CA 1
ATOM 863 C C . THR A 1 121 ? 5.483 21.173 47.632 1.00 80.61 121 THR A C 1
ATOM 864 O O . THR A 1 121 ? 5.829 20.194 46.961 1.00 79.22 121 THR A O 1
ATOM 868 N N . TYR A 1 122 ? 6.063 22.368 47.529 1.00 75.99 122 TYR A N 1
ATOM 869 C CA . TYR A 1 122 ? 7.170 22.606 46.617 1.00 73.14 122 TYR A CA 1
ATOM 870 C C . TYR A 1 122 ? 8.425 21.972 47.208 1.00 73.04 122 TYR A C 1
ATOM 871 O O . TYR A 1 122 ? 8.784 22.253 48.349 1.00 72.26 122 TYR A O 1
ATOM 880 N N . GLU A 1 123 ? 9.091 21.127 46.425 1.00 73.81 123 GLU A N 1
ATOM 881 C CA . GLU A 1 123 ? 10.303 20.435 46.861 1.00 74.33 123 GLU A CA 1
ATOM 882 C C . GLU A 1 123 ? 11.545 20.965 46.133 1.00 74.32 123 GLU A C 1
ATOM 883 O O . GLU A 1 123 ? 11.760 20.651 44.963 1.00 75.95 123 GLU A O 1
ATOM 889 N N . TRP A 1 124 ? 12.366 21.756 46.825 1.00 73.67 124 TRP A N 1
ATOM 890 C CA . TRP A 1 124 ? 13.577 22.327 46.224 1.00 73.88 124 TRP A CA 1
ATOM 891 C C . TRP A 1 124 ? 14.892 21.691 46.660 1.00 75.42 124 TRP A C 1
ATOM 892 O O . TRP A 1 124 ? 15.286 21.778 47.822 1.00 76.58 124 TRP A O 1
ATOM 903 N N . ILE A 1 125 ? 15.585 21.082 45.708 1.00 76.41 125 ILE A N 1
ATOM 904 C CA . ILE A 1 125 ? 16.859 20.439 45.981 1.00 76.51 125 ILE A CA 1
ATOM 905 C C . ILE A 1 125 ? 18.017 21.420 45.820 1.00 76.69 125 ILE A C 1
ATOM 906 O O . ILE A 1 125 ? 18.824 21.279 44.906 1.00 76.56 125 ILE A O 1
ATOM 911 N N . ILE A 1 126 ? 18.094 22.414 46.702 1.00 77.95 126 ILE A N 1
ATOM 912 C CA . ILE A 1 126 ? 19.172 23.404 46.652 1.00 79.78 126 ILE A CA 1
ATOM 913 C C . ILE A 1 126 ? 20.529 22.700 46.630 1.00 81.03 126 ILE A C 1
ATOM 914 O O . ILE A 1 126 ? 20.985 22.176 47.642 1.00 80.86 126 ILE A O 1
ATOM 919 N N . SER A 1 127 ? 21.167 22.705 45.461 1.00 83.09 127 SER A N 1
ATOM 920 C CA . SER A 1 127 ? 22.455 22.039 45.261 1.00 84.76 127 SER A CA 1
ATOM 921 C C . SER A 1 127 ? 23.686 22.911 45.450 1.00 85.62 127 SER A C 1
ATOM 922 O O . SER A 1 127 ? 23.592 24.109 45.703 1.00 85.28 127 SER A O 1
ATOM 925 N N . GLU A 1 128 ? 24.848 22.286 45.297 1.00 86.84 128 GLU A N 1
ATOM 926 C CA . GLU A 1 128 ? 26.120 22.976 45.452 1.00 88.63 128 GLU A CA 1
ATOM 927 C C . GLU A 1 128 ? 26.317 24.129 44.486 1.00 87.74 128 GLU A C 1
ATOM 928 O O . GLU A 1 128 ? 26.466 25.269 44.915 1.00 87.41 128 GLU A O 1
ATOM 934 N N . HIS A 1 129 ? 26.326 23.835 43.188 1.00 88.04 129 HIS A N 1
ATOM 935 C CA . HIS A 1 129 ? 26.535 24.870 42.180 1.00 87.74 129 HIS A CA 1
ATOM 936 C C . HIS A 1 129 ? 25.319 25.746 41.940 1.00 87.73 129 HIS A C 1
ATOM 937 O O . HIS A 1 129 ? 25.109 26.230 40.831 1.00 89.20 129 HIS A O 1
ATOM 944 N N . SER A 1 130 ? 24.522 25.948 42.983 1.00 88.04 130 SER A N 1
ATOM 945 C CA . SER A 1 130 ? 23.326 26.780 42.896 1.00 87.54 130 SER A CA 1
ATOM 946 C C . SER A 1 130 ? 23.294 27.711 44.093 1.00 87.06 130 SER A C 1
ATOM 947 O O . SER A 1 130 ? 22.314 28.420 44.315 1.00 85.64 130 SER A O 1
ATOM 950 N N . GLY A 1 131 ? 24.390 27.702 44.849 1.00 87.92 131 GLY A N 1
ATOM 951 C CA . GLY A 1 131 ? 24.497 28.528 46.035 1.00 91.07 131 GLY A CA 1
ATOM 952 C C . GLY A 1 131 ? 25.617 29.552 46.003 1.00 92.91 131 GLY A C 1
ATOM 953 O O . GLY A 1 131 ? 26.216 29.776 44.957 1.00 93.72 131 GLY A O 1
ATOM 954 N N . PRO A 1 132 ? 25.933 30.181 47.150 1.00 94.48 132 PRO A N 1
ATOM 955 C CA . PRO A 1 132 ? 26.980 31.197 47.287 1.00 95.27 132 PRO A CA 1
ATOM 956 C C . PRO A 1 132 ? 28.291 30.824 46.630 1.00 95.87 132 PRO A C 1
ATOM 957 O O . PRO A 1 132 ? 28.571 29.654 46.396 1.00 96.62 132 PRO A O 1
ATOM 961 N N . THR A 1 133 ? 29.090 31.837 46.327 1.00 96.80 133 THR A N 1
ATOM 962 C CA . THR A 1 133 ? 30.393 31.616 45.725 1.00 98.35 133 THR A CA 1
ATOM 963 C C . THR A 1 133 ? 31.323 31.465 46.926 1.00 98.97 133 THR A C 1
ATOM 964 O O . THR A 1 133 ? 30.995 30.768 47.888 1.00 99.15 133 THR A O 1
ATOM 968 N N . HIS A 1 134 ? 32.471 32.123 46.874 1.00 99.14 134 HIS A N 1
ATOM 969 C CA . HIS A 1 134 ? 33.424 32.077 47.968 1.00 99.80 134 HIS A CA 1
ATOM 970 C C . HIS A 1 134 ? 33.809 33.507 48.305 1.00 99.30 134 HIS A C 1
ATOM 971 O O . HIS A 1 134 ? 34.184 33.820 49.434 1.00 99.19 134 HIS A O 1
ATOM 978 N N . ASP A 1 135 ? 33.687 34.370 47.305 1.00 98.77 135 ASP A N 1
ATOM 979 C CA . ASP A 1 135 ? 34.028 35.779 47.422 1.00 98.02 135 ASP A CA 1
ATOM 980 C C . ASP A 1 135 ? 32.788 36.612 47.766 1.00 97.69 135 ASP A C 1
ATOM 981 O O . ASP A 1 135 ? 32.847 37.840 47.818 1.00 96.93 135 ASP A O 1
ATOM 986 N N . ASP A 1 136 ? 31.670 35.937 48.011 1.00 97.97 136 ASP A N 1
ATOM 987 C CA . ASP A 1 136 ? 30.417 36.616 48.337 1.00 98.62 136 ASP A CA 1
ATOM 988 C C . ASP A 1 136 ? 29.975 36.349 49.777 1.00 98.05 136 ASP A C 1
ATOM 989 O O . ASP A 1 136 ? 30.524 35.475 50.454 1.00 97.68 136 ASP A O 1
ATOM 994 N N . PRO A 1 137 ? 28.973 37.102 50.264 1.00 97.22 137 PRO A N 1
ATOM 995 C CA . PRO A 1 137 ? 28.466 36.937 51.632 1.00 96.27 137 PRO A CA 1
ATOM 996 C C . PRO A 1 137 ? 28.324 35.480 52.077 1.00 95.05 137 PRO A C 1
ATOM 997 O O . PRO A 1 137 ? 28.268 34.572 51.254 1.00 94.75 137 PRO A O 1
ATOM 1001 N N . PRO A 1 138 ? 28.284 35.241 53.396 1.00 94.67 138 PRO A N 1
ATOM 1002 C CA . PRO A 1 138 ? 28.150 33.872 53.902 1.00 93.78 138 PRO A CA 1
ATOM 1003 C C . PRO A 1 138 ? 26.803 33.285 53.520 1.00 92.55 138 PRO A C 1
A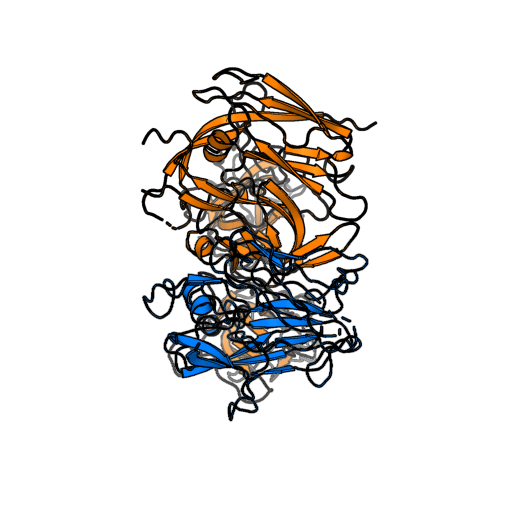TOM 1004 O O . PRO A 1 138 ? 26.619 32.069 53.526 1.00 92.16 138 PRO A O 1
ATOM 1008 N N . CYS A 1 139 ? 25.857 34.161 53.199 1.00 91.52 139 CYS A N 1
ATOM 1009 C CA . CYS A 1 139 ? 24.538 33.708 52.796 1.00 91.11 139 CYS A CA 1
ATOM 1010 C C . CYS A 1 139 ? 23.872 34.635 51.783 1.00 88.82 139 CYS A C 1
ATOM 1011 O O . CYS A 1 139 ? 23.649 35.814 52.055 1.00 88.58 139 CYS A O 1
ATOM 1014 N N . LEU A 1 140 ? 23.551 34.086 50.616 1.00 85.78 140 LEU A N 1
ATOM 1015 C CA . LEU A 1 140 ? 22.906 34.848 49.556 1.00 83.74 140 LEU A CA 1
ATOM 1016 C C . LEU A 1 140 ? 21.443 35.150 49.867 1.00 82.54 140 LEU A C 1
ATOM 1017 O O . LEU A 1 140 ? 20.724 34.311 50.418 1.00 82.84 140 LEU A O 1
ATOM 1022 N N . THR A 1 141 ? 21.003 36.348 49.500 1.00 80.33 141 THR A N 1
ATOM 1023 C CA . THR A 1 141 ? 19.633 36.749 49.750 1.00 79.42 141 THR A CA 1
ATOM 1024 C C . THR A 1 141 ? 18.817 36.810 48.468 1.00 77.95 141 THR A C 1
ATOM 1025 O O . THR A 1 141 ? 19.201 37.459 47.497 1.00 77.53 141 THR A O 1
ATOM 1029 N N . HIS A 1 142 ? 17.685 36.122 48.477 1.00 76.23 142 HIS A N 1
ATOM 1030 C CA . HIS A 1 142 ? 16.797 36.106 47.333 1.00 74.44 142 HIS A CA 1
ATOM 1031 C C . HIS A 1 142 ? 15.412 36.420 47.837 1.00 74.49 142 HIS A C 1
ATOM 1032 O O . HIS A 1 142 ? 15.235 36.713 49.020 1.00 73.82 142 HIS A O 1
ATOM 1039 N N . ILE A 1 143 ? 14.429 36.358 46.946 1.00 74.82 143 ILE A N 1
ATOM 1040 C CA . ILE A 1 143 ? 13.058 36.671 47.316 1.00 74.58 143 ILE A CA 1
ATOM 1041 C C . ILE A 1 143 ? 12.074 35.748 46.610 1.00 75.74 143 ILE A C 1
ATOM 1042 O O . ILE A 1 143 ? 12.429 35.094 45.630 1.00 76.10 143 ILE A O 1
ATOM 1047 N N . TYR A 1 144 ? 10.848 35.668 47.126 1.00 76.88 144 TYR A N 1
ATOM 1048 C CA . TYR A 1 144 ? 9.814 34.851 46.493 1.00 77.89 144 TYR A CA 1
ATOM 1049 C C . TYR A 1 144 ? 8.507 35.619 46.496 1.00 76.19 144 TYR A C 1
ATOM 1050 O O . TYR A 1 144 ? 8.359 36.609 47.199 1.00 75.50 144 TYR A O 1
ATOM 1059 N N . TYR A 1 145 ? 7.567 35.165 45.685 1.00 75.48 145 TYR A N 1
ATOM 1060 C CA . TYR A 1 145 ? 6.284 35.828 45.556 1.00 74.63 145 TYR A CA 1
ATOM 1061 C C . TYR A 1 145 ? 5.412 34.899 44.744 1.00 72.81 145 TYR A C 1
ATOM 1062 O O . TYR A 1 145 ? 5.834 33.788 44.420 1.00 72.76 145 TYR A O 1
ATOM 1071 N N . SER A 1 146 ? 4.202 35.337 44.417 1.00 70.12 146 SER A N 1
ATOM 1072 C CA . SER A 1 146 ? 3.300 34.487 43.656 1.00 67.20 146 SER A CA 1
ATOM 1073 C C . SER A 1 146 ? 3.334 34.900 42.198 1.00 66.62 146 SER A C 1
ATOM 1074 O O . SER A 1 146 ? 3.132 36.075 41.873 1.00 65.20 146 SER A O 1
ATOM 1077 N N . TYR A 1 147 ? 3.598 33.927 41.325 1.00 65.33 147 TYR A N 1
ATOM 1078 C CA . TYR A 1 147 ? 3.677 34.190 39.895 1.00 65.41 147 TYR A CA 1
ATOM 1079 C C . TYR A 1 147 ? 2.301 34.206 39.243 1.00 65.06 147 TYR A C 1
ATOM 1080 O O . TYR A 1 147 ? 2.093 34.929 38.270 1.00 67.18 147 TYR A O 1
ATOM 1089 N N . VAL A 1 148 ? 1.367 33.422 39.781 1.00 63.89 148 VAL A N 1
ATOM 1090 C CA . VAL A 1 148 ? 0.012 33.325 39.235 1.00 62.60 148 VAL A CA 1
ATOM 1091 C C . VAL A 1 148 ? -0.523 34.643 38.699 1.00 62.26 148 VAL A C 1
ATOM 1092 O O . VAL A 1 148 ? -1.375 34.667 37.813 1.00 61.57 148 VAL A O 1
ATOM 1096 N N . ASN A 1 149 ? -0.019 35.733 39.261 1.00 62.42 149 ASN A N 1
ATOM 1097 C CA . ASN A 1 149 ? -0.343 37.085 38.835 1.00 62.84 149 ASN A CA 1
ATOM 1098 C C . ASN A 1 149 ? 0.720 37.934 39.503 1.00 63.49 149 ASN A C 1
ATOM 1099 O O . ASN A 1 149 ? 0.798 37.994 40.719 1.00 64.69 149 ASN A O 1
ATOM 1104 N N . LEU A 1 150 ? 1.555 38.576 38.701 1.00 64.18 150 LEU A N 1
ATOM 1105 C CA . LEU A 1 150 ? 2.648 39.363 39.238 1.00 64.55 150 LEU A CA 1
ATOM 1106 C C . LEU A 1 150 ? 2.297 40.722 39.816 1.00 64.21 150 LEU A C 1
ATOM 1107 O O . LEU A 1 150 ? 2.769 41.068 40.893 1.00 63.45 150 LEU A O 1
ATOM 1112 N N . VAL A 1 151 ? 1.486 41.497 39.108 1.00 64.53 151 VAL A N 1
ATOM 1113 C CA . VAL A 1 151 ? 1.127 42.822 39.593 1.00 66.20 151 VAL A CA 1
ATOM 1114 C C . VAL A 1 151 ? 0.184 42.787 40.795 1.00 68.36 151 VAL A C 1
ATOM 1115 O O . VAL A 1 151 ? 0.277 43.629 41.684 1.00 71.53 151 VAL A O 1
ATOM 1119 N N . GLU A 1 152 ? -0.722 41.818 40.824 1.00 69.60 152 GLU A N 1
ATOM 1120 C CA . GLU A 1 152 ? -1.653 41.691 41.937 1.00 69.95 152 GLU A CA 1
ATOM 1121 C C . GLU A 1 152 ? -0.916 41.123 43.142 1.00 69.43 152 GLU A C 1
ATOM 1122 O O . GLU A 1 152 ? -0.402 41.865 43.976 1.00 69.61 152 GLU A O 1
ATOM 1128 N N . ASP A 1 153 ? -0.861 39.795 43.201 1.00 67.80 153 ASP A N 1
ATOM 1129 C CA . ASP A 1 153 ? -0.220 39.072 44.292 1.00 67.33 153 ASP A CA 1
ATOM 1130 C C . ASP A 1 153 ? 0.747 39.895 45.149 1.00 67.60 153 ASP A C 1
ATOM 1131 O O . ASP A 1 153 ? 0.510 40.064 46.352 1.00 67.02 153 ASP A O 1
ATOM 1136 N N . PHE A 1 154 ? 1.821 40.410 44.551 1.00 67.09 154 PHE A N 1
ATOM 1137 C CA . PHE A 1 154 ? 2.783 41.203 45.317 1.00 67.05 154 PHE A CA 1
ATOM 1138 C C . PHE A 1 154 ? 2.090 42.333 46.051 1.00 66.21 154 PHE A C 1
ATOM 1139 O O . PHE A 1 154 ? 2.125 42.398 47.274 1.00 65.36 154 PHE A O 1
ATOM 1147 N N . ASN A 1 155 ? 1.482 43.231 45.283 1.00 66.48 155 ASN A N 1
ATOM 1148 C CA . ASN A 1 155 ? 0.773 44.382 45.828 1.00 66.39 155 ASN A CA 1
ATOM 1149 C C . ASN A 1 155 ? -0.177 44.012 46.966 1.00 66.87 155 ASN A C 1
ATOM 1150 O O . ASN A 1 155 ? -0.208 44.684 48.004 1.00 67.33 155 ASN A O 1
ATOM 1155 N N . SER A 1 156 ? -0.937 42.936 46.775 1.00 66.77 156 SER A N 1
ATOM 1156 C CA . SER A 1 156 ? -1.875 42.465 47.793 1.00 66.62 156 SER A CA 1
ATOM 1157 C C . SER A 1 156 ? -1.125 41.996 49.050 1.00 64.24 156 SER A C 1
ATOM 1158 O O . SER A 1 156 ? -1.694 41.326 49.907 1.00 60.84 156 SER A O 1
ATOM 1161 N N . GLY A 1 157 ? 0.158 42.348 49.133 1.00 63.74 157 GLY A N 1
ATOM 1162 C CA . GLY A 1 157 ? 0.974 41.989 50.280 1.00 64.56 157 GLY A CA 1
ATOM 1163 C C . GLY A 1 157 ? 1.848 40.748 50.205 1.00 64.24 157 GLY A C 1
ATOM 1164 O O . GLY A 1 157 ? 2.645 40.504 51.108 1.00 63.99 157 GLY A O 1
ATOM 1165 N N . LEU A 1 158 ? 1.711 39.964 49.142 1.00 65.41 158 LEU A N 1
ATOM 1166 C CA . LEU A 1 158 ? 2.493 38.741 48.981 1.00 65.98 158 LEU A CA 1
ATOM 1167 C C . LEU A 1 158 ? 3.963 39.007 48.642 1.00 67.51 158 LEU A C 1
ATOM 1168 O O . LEU A 1 158 ? 4.265 39.845 47.791 1.00 68.67 158 LEU A O 1
ATOM 1173 N N . ILE A 1 159 ? 4.865 38.291 49.317 1.00 67.88 159 ILE A N 1
ATOM 1174 C CA . ILE A 1 159 ? 6.309 38.434 49.114 1.00 69.90 159 ILE A CA 1
ATOM 1175 C C . ILE A 1 159 ? 7.051 37.749 50.269 1.00 71.75 159 ILE A C 1
ATOM 1176 O O . ILE A 1 159 ? 6.438 37.436 51.282 1.00 73.82 159 ILE A O 1
ATOM 1181 N N . GLY A 1 160 ? 8.354 37.503 50.132 1.00 73.37 160 GLY A N 1
ATOM 1182 C CA . GLY A 1 160 ? 9.073 36.835 51.211 1.00 75.84 160 GLY A CA 1
ATOM 1183 C C . GLY A 1 160 ? 10.516 36.439 50.926 1.00 77.64 160 GLY A C 1
ATOM 1184 O O . GLY A 1 160 ? 10.785 35.754 49.943 1.00 77.83 160 GLY A O 1
ATOM 1185 N N . PRO A 1 161 ? 11.467 36.830 51.794 1.00 78.93 161 PRO A N 1
ATOM 1186 C CA . PRO A 1 161 ? 12.905 36.552 51.680 1.00 78.58 161 PRO A CA 1
ATOM 1187 C C . PRO A 1 161 ? 13.293 35.088 51.676 1.00 77.82 161 PRO A C 1
ATOM 1188 O O . PRO A 1 161 ? 12.696 34.279 52.383 1.00 78.84 161 PRO A O 1
ATOM 1192 N N . LEU A 1 162 ? 14.308 34.760 50.882 1.00 76.46 162 LEU A N 1
ATOM 1193 C CA . LEU A 1 162 ? 14.818 33.397 50.804 1.00 76.02 162 LEU A CA 1
ATOM 1194 C C . LEU A 1 162 ? 16.325 33.518 51.005 1.00 76.37 162 LEU A C 1
ATOM 1195 O O . LEU A 1 162 ? 16.948 34.454 50.506 1.00 75.72 162 LEU A O 1
ATOM 1200 N N . LEU A 1 163 ? 16.910 32.587 51.750 1.00 76.94 163 LEU A N 1
ATOM 1201 C CA . LEU A 1 163 ? 18.339 32.652 52.025 1.00 77.21 163 LEU A CA 1
ATOM 1202 C C . LEU A 1 163 ? 19.060 31.323 51.860 1.00 78.28 163 LEU A C 1
ATOM 1203 O O . LEU A 1 163 ? 18.805 30.371 52.593 1.00 78.17 163 LEU A O 1
ATOM 1208 N N . ILE A 1 164 ? 19.973 31.269 50.898 1.00 79.75 164 ILE A N 1
ATOM 1209 C CA . ILE A 1 164 ? 20.748 30.062 50.651 1.00 81.40 164 ILE A CA 1
ATOM 1210 C C . ILE A 1 164 ? 22.126 30.310 51.245 1.00 84.05 164 ILE A C 1
ATOM 1211 O O . ILE A 1 164 ? 22.811 31.257 50.851 1.00 83.19 164 ILE A O 1
ATOM 1216 N N . CYS A 1 165 ? 22.525 29.466 52.194 1.00 87.37 165 CYS A N 1
ATOM 1217 C CA . CYS A 1 165 ? 23.813 29.626 52.863 1.00 91.33 165 CYS A CA 1
ATOM 1218 C C . CYS A 1 165 ? 24.837 28.526 52.583 1.00 93.03 165 CYS A C 1
ATOM 1219 O O . CYS A 1 165 ? 24.532 27.520 51.941 1.00 92.35 165 CYS A O 1
ATOM 1222 N N . LYS A 1 166 ? 26.049 28.724 53.100 1.00 95.56 166 LYS A N 1
ATOM 1223 C CA . LYS A 1 166 ? 27.148 27.777 52.920 1.00 99.03 166 LYS A CA 1
ATOM 1224 C C . LYS A 1 166 ? 27.300 26.754 54.043 1.00 100.83 166 LYS A C 1
ATOM 1225 O O . LYS A 1 166 ? 26.554 26.781 55.018 1.00 102.07 166 LYS A O 1
ATOM 1231 N N . LYS A 1 167 ? 28.274 25.856 53.895 1.00 102.55 167 LYS A N 1
ATOM 1232 C CA . LYS A 1 167 ? 28.532 24.800 54.879 1.00 104.63 167 LYS A CA 1
ATOM 1233 C C . LYS A 1 167 ? 28.667 25.313 56.310 1.00 106.50 167 LYS A C 1
ATOM 1234 O O . LYS A 1 167 ? 29.494 26.181 56.591 1.00 107.48 167 LYS A O 1
ATOM 1240 N N . GLY A 1 168 ? 27.860 24.762 57.212 1.00 107.64 168 GLY A N 1
ATOM 1241 C CA . GLY A 1 168 ? 27.909 25.174 58.604 1.00 110.33 168 GLY A CA 1
ATOM 1242 C C . GLY A 1 168 ? 27.925 26.679 58.795 1.00 112.56 168 GLY A C 1
ATOM 1243 O O . GLY A 1 168 ? 28.821 27.220 59.443 1.00 112.62 168 GLY A O 1
ATOM 1244 N N . THR A 1 169 ? 26.932 27.357 58.229 1.00 114.87 169 THR A N 1
ATOM 1245 C CA . THR A 1 169 ? 26.826 28.811 58.334 1.00 117.64 169 THR A CA 1
ATOM 1246 C C . THR A 1 169 ? 25.441 29.190 58.852 1.00 119.29 169 THR A C 1
ATOM 1247 O O . THR A 1 169 ? 25.218 30.306 59.323 1.00 119.56 169 THR A O 1
ATOM 1251 N N . LEU A 1 170 ? 24.509 28.251 58.758 1.00 120.79 170 LEU A N 1
ATOM 1252 C CA . LEU A 1 170 ? 23.155 28.487 59.221 1.00 122.00 170 LEU A CA 1
ATOM 1253 C C . LEU A 1 170 ? 22.990 27.707 60.518 1.00 123.65 170 LEU A C 1
ATOM 1254 O O . LEU A 1 170 ? 23.706 26.734 60.762 1.00 123.36 170 LEU A O 1
ATOM 1259 N N . THR A 1 171 ? 22.055 28.141 61.354 1.00 125.66 171 THR A N 1
ATOM 1260 C CA . THR A 1 171 ? 21.808 27.479 62.627 1.00 127.53 171 THR A CA 1
ATOM 1261 C C . THR A 1 171 ? 20.845 26.306 62.457 1.00 128.50 171 THR A C 1
ATOM 1262 O O . THR A 1 171 ? 20.065 26.263 61.506 1.00 128.74 171 THR A O 1
ATOM 1266 N N . GLU A 1 172 ? 20.909 25.350 63.379 1.00 129.60 172 GLU A N 1
ATOM 1267 C CA . GLU A 1 172 ? 20.034 24.187 63.335 1.00 130.63 172 GLU A CA 1
ATOM 1268 C C . GLU A 1 172 ? 18.600 24.592 63.674 1.00 131.48 172 GLU A C 1
ATOM 1269 O O . GLU A 1 172 ? 17.674 23.790 63.554 1.00 131.34 172 GLU A O 1
ATOM 1275 N N . ASP A 1 173 ? 18.428 25.848 64.086 1.00 132.63 173 ASP A N 1
ATOM 1276 C CA . ASP A 1 173 ? 17.116 26.387 64.447 1.00 133.88 173 ASP A CA 1
ATOM 1277 C C . ASP A 1 173 ? 16.677 27.503 63.504 1.00 133.75 173 ASP A C 1
ATOM 1278 O O . ASP A 1 173 ? 15.776 28.281 63.824 1.00 133.94 173 ASP A O 1
ATOM 1283 N N . GLY A 1 174 ? 17.321 27.583 62.346 1.00 133.31 174 GLY A N 1
ATOM 1284 C CA . GLY A 1 174 ? 16.974 28.610 61.382 1.00 133.13 174 GLY A CA 1
ATOM 1285 C C . GLY A 1 174 ? 17.358 30.012 61.819 1.00 133.02 174 GLY A C 1
ATOM 1286 O O . GLY A 1 174 ? 16.493 30.837 62.121 1.00 133.28 174 GLY A O 1
ATOM 1287 N N . THR A 1 175 ? 18.660 30.282 61.847 1.00 132.63 175 THR A N 1
ATOM 1288 C CA . THR A 1 175 ? 19.176 31.587 62.247 1.00 131.70 175 THR A CA 1
ATOM 1289 C C . THR A 1 175 ? 20.621 31.742 61.775 1.00 130.86 175 THR A C 1
ATOM 1290 O O . THR A 1 175 ? 21.326 30.752 61.563 1.00 130.14 175 THR A O 1
ATOM 1294 N N . GLN A 1 176 ? 21.055 32.988 61.610 1.00 129.96 176 GLN A N 1
ATOM 1295 C CA . GLN A 1 176 ? 22.417 33.271 61.171 1.00 129.05 176 GLN A CA 1
ATOM 1296 C C . GLN A 1 176 ? 23.388 32.670 62.189 1.00 128.72 176 GLN A C 1
ATOM 1297 O O . GLN A 1 176 ? 23.091 32.628 63.382 1.00 129.13 176 GLN A O 1
ATOM 1303 N N . LYS A 1 177 ? 24.544 32.204 61.723 1.00 127.92 177 LYS A N 1
ATOM 1304 C CA . LYS A 1 177 ? 25.527 31.597 62.618 1.00 127.33 177 LYS A CA 1
ATOM 1305 C C . LYS A 1 177 ? 26.466 32.622 63.257 1.00 127.29 177 LYS A C 1
ATOM 1306 O O . LYS A 1 177 ? 26.025 33.506 63.994 1.00 127.43 177 LYS A O 1
ATOM 1312 N N . MET A 1 178 ? 27.760 32.491 62.966 1.00 126.83 178 MET A N 1
ATOM 1313 C CA . MET A 1 178 ? 28.802 33.369 63.504 1.00 125.90 178 MET A CA 1
ATOM 1314 C C . MET A 1 178 ? 28.603 34.844 63.143 1.00 124.60 178 MET A C 1
ATOM 1315 O O . MET A 1 178 ? 29.567 35.610 63.086 1.00 124.41 178 MET A O 1
ATOM 1320 N N . PHE A 1 179 ? 27.356 35.237 62.906 1.00 122.82 179 PHE A N 1
ATOM 1321 C CA . PHE A 1 179 ? 27.038 36.611 62.537 1.00 121.48 179 PHE A CA 1
ATOM 1322 C C . PHE A 1 179 ? 25.855 37.082 63.387 1.00 121.02 179 PHE A C 1
ATOM 1323 O O . PHE A 1 179 ? 25.907 38.146 64.008 1.00 121.03 179 PHE A O 1
ATOM 1331 N N . GLU A 1 180 ? 24.802 36.265 63.408 1.00 120.15 180 GLU A N 1
ATOM 1332 C CA . GLU A 1 180 ? 23.578 36.497 64.184 1.00 118.35 180 GLU A CA 1
ATOM 1333 C C . GLU A 1 180 ? 23.010 37.919 64.275 1.00 117.56 180 GLU A C 1
ATOM 1334 O O . GLU A 1 180 ? 23.747 38.904 64.361 1.00 118.07 180 GLU A O 1
ATOM 1340 N N . LYS A 1 181 ? 21.680 37.995 64.265 1.00 115.88 181 LYS A N 1
ATOM 1341 C CA . LYS A 1 181 ? 20.926 39.248 64.359 1.00 113.36 181 LYS A CA 1
ATOM 1342 C C . LYS A 1 181 ? 20.912 40.094 63.084 1.00 111.21 181 LYS A C 1
ATOM 1343 O O . LYS A 1 181 ? 21.139 41.306 63.125 1.00 109.94 181 LYS A O 1
ATOM 1349 N N . GLN A 1 182 ? 20.649 39.448 61.951 1.00 109.09 182 GLN A N 1
ATOM 1350 C CA . GLN A 1 182 ? 20.565 40.152 60.672 1.00 106.43 182 GLN A CA 1
ATOM 1351 C C . GLN A 1 182 ? 19.079 40.429 60.443 1.00 105.18 182 GLN A C 1
ATOM 1352 O O . GLN A 1 182 ? 18.234 39.576 60.721 1.00 104.25 182 GLN A O 1
ATOM 1358 N N . HIS A 1 183 ? 18.761 41.622 59.951 1.00 104.05 183 HIS A N 1
ATOM 1359 C CA . HIS A 1 183 ? 17.372 41.981 59.693 1.00 103.10 183 HIS A CA 1
ATOM 1360 C C . HIS A 1 183 ? 16.989 41.842 58.219 1.00 101.43 183 HIS A C 1
ATOM 1361 O O . HIS A 1 183 ? 17.790 41.406 57.393 1.00 101.15 183 HIS A O 1
ATOM 1368 N N . VAL A 1 184 ? 15.757 42.217 57.892 1.00 99.81 184 VAL A N 1
ATOM 1369 C CA . VAL A 1 184 ? 15.284 42.119 56.522 1.00 97.97 184 VAL A CA 1
ATOM 1370 C C . VAL A 1 184 ? 14.377 43.284 56.126 1.00 96.48 184 VAL A C 1
ATOM 1371 O O . VAL A 1 184 ? 13.151 43.163 56.159 1.00 95.96 184 VAL A O 1
ATOM 1375 N N . LEU A 1 185 ? 14.985 44.412 55.760 1.00 95.25 185 LEU A N 1
ATOM 1376 C CA . LEU A 1 185 ? 14.237 45.595 55.333 1.00 94.35 185 LEU A CA 1
ATOM 1377 C C . LEU A 1 185 ? 13.755 45.375 53.906 1.00 94.32 185 LEU A C 1
ATOM 1378 O O . LEU A 1 185 ? 14.497 44.838 53.085 1.00 94.07 185 LEU A O 1
ATOM 1383 N N . MET A 1 186 ? 12.527 45.797 53.606 1.00 93.78 186 MET A N 1
ATOM 1384 C CA . MET A 1 186 ? 11.975 45.629 52.263 1.00 92.94 186 MET A CA 1
ATOM 1385 C C . MET A 1 186 ? 11.451 46.916 51.652 1.00 92.45 186 MET A C 1
ATOM 1386 O O . MET A 1 186 ? 10.257 47.029 51.384 1.00 93.10 186 MET A O 1
ATOM 1391 N N . PHE A 1 187 ? 12.335 47.883 51.431 1.00 91.53 187 PHE A N 1
ATOM 1392 C CA . PHE A 1 187 ? 11.926 49.142 50.822 1.00 91.60 187 PHE A CA 1
ATOM 1393 C C . PHE A 1 187 ? 11.100 48.824 49.578 1.00 90.36 187 PHE A C 1
ATOM 1394 O O . PHE A 1 187 ? 11.638 48.696 48.479 1.00 90.98 187 PHE A O 1
ATOM 1402 N N . ALA A 1 188 ? 9.788 48.708 49.758 1.00 87.97 188 ALA A N 1
ATOM 1403 C CA . ALA A 1 188 ? 8.896 48.363 48.664 1.00 86.36 188 ALA A CA 1
ATOM 1404 C C . ALA A 1 188 ? 7.665 49.252 48.569 1.00 84.49 188 ALA A C 1
ATOM 1405 O O . ALA A 1 188 ? 6.809 49.225 49.443 1.00 85.84 188 ALA A O 1
ATOM 1407 N N . VAL A 1 189 ? 7.561 50.024 47.495 1.00 82.64 189 VAL A N 1
ATOM 1408 C CA . VAL A 1 189 ? 6.407 50.897 47.324 1.00 80.38 189 VAL A CA 1
ATOM 1409 C C . VAL A 1 189 ? 5.203 50.093 46.834 1.00 80.65 189 VAL A C 1
ATOM 1410 O O . VAL A 1 189 ? 5.323 49.274 45.916 1.00 82.15 189 VAL A O 1
ATOM 1414 N N . PHE A 1 190 ? 4.049 50.309 47.466 1.00 78.48 190 PHE A N 1
ATOM 1415 C CA . PHE A 1 190 ? 2.827 49.619 47.069 1.00 74.38 190 PHE A CA 1
ATOM 1416 C C . PHE A 1 190 ? 1.874 50.609 46.420 1.00 74.20 190 PHE A C 1
ATOM 1417 O O . PHE A 1 190 ? 2.024 51.824 46.563 1.00 73.36 190 PHE A O 1
ATOM 1425 N N . ASP A 1 191 ? 0.909 50.073 45.685 1.00 74.13 191 ASP A N 1
ATOM 1426 C CA . ASP A 1 191 ? -0.096 50.874 45.004 1.00 73.41 191 ASP A CA 1
ATOM 1427 C C . ASP A 1 191 ? -1.373 50.052 44.999 1.00 74.24 191 ASP A C 1
ATOM 1428 O O . ASP A 1 191 ? -1.583 49.210 44.124 1.00 73.65 191 ASP A O 1
ATOM 1433 N N . GLU A 1 192 ? -2.218 50.294 45.997 1.00 74.39 192 GLU A N 1
ATOM 1434 C CA . GLU A 1 192 ? -3.478 49.577 46.139 1.00 73.78 192 GLU A CA 1
ATOM 1435 C C . GLU A 1 192 ? -4.376 49.682 44.902 1.00 74.52 192 GLU A C 1
ATOM 1436 O O . GLU A 1 192 ? -5.311 48.900 44.749 1.00 74.00 192 GLU A O 1
ATOM 1442 N N . SER A 1 193 ? -4.082 50.643 44.025 1.00 76.09 193 SER A N 1
ATOM 1443 C CA . SER A 1 193 ? -4.852 50.836 42.798 1.00 79.07 193 SER A CA 1
ATOM 1444 C C . SER A 1 193 ? -4.681 49.619 41.903 1.00 82.15 193 SER A C 1
ATOM 1445 O O . SER A 1 193 ? -5.557 49.286 41.106 1.00 83.62 193 SER A O 1
ATOM 1448 N N . LYS A 1 194 ? -3.534 48.966 42.041 1.00 84.58 194 LYS A N 1
ATOM 1449 C CA . LYS A 1 194 ? -3.206 47.790 41.252 1.00 86.40 194 LYS A CA 1
ATOM 1450 C C . LYS A 1 194 ? -3.139 46.578 42.165 1.00 89.15 194 LYS A C 1
ATOM 1451 O O . LYS A 1 194 ? -2.054 46.119 42.504 1.00 90.01 194 LYS A O 1
ATOM 1457 N N . SER A 1 195 ? -4.287 46.047 42.564 1.00 92.84 195 SER A N 1
ATOM 1458 C CA . SER A 1 195 ? -4.272 44.894 43.449 1.00 97.18 195 SER A CA 1
ATOM 1459 C C . SER A 1 195 ? -5.605 44.177 43.562 1.00 100.91 195 SER A C 1
ATOM 1460 O O . SER A 1 195 ? -6.306 43.957 42.574 1.00 101.01 195 SER A O 1
ATOM 1463 N N . TRP A 1 196 ? -5.926 43.811 44.798 1.00 106.05 196 TRP A N 1
ATOM 1464 C CA . TRP A 1 196 ? -7.155 43.118 45.151 1.00 110.89 196 TRP A CA 1
ATOM 1465 C C . TRP A 1 196 ? -8.335 44.035 44.837 1.00 113.72 196 TRP A C 1
ATOM 1466 O O . TRP A 1 196 ? -9.209 43.697 44.037 1.00 114.90 196 TRP A O 1
ATOM 1477 N N . ASN A 1 197 ? -8.339 45.204 45.472 1.00 116.24 197 ASN A N 1
ATOM 1478 C CA . ASN A 1 197 ? -9.403 46.186 45.299 1.00 118.02 197 ASN A CA 1
ATOM 1479 C C . ASN A 1 197 ? -8.995 47.390 44.466 1.00 117.77 197 ASN A C 1
ATOM 1480 O O . ASN A 1 197 ? -7.819 47.744 44.390 1.00 117.50 197 ASN A O 1
ATOM 1485 N N . GLN A 1 198 ? -9.986 48.018 43.844 1.00 117.74 198 GLN A N 1
ATOM 1486 C CA . GLN A 1 198 ? -9.749 49.209 43.045 1.00 117.68 198 GLN A CA 1
ATOM 1487 C C . GLN A 1 198 ? -9.654 50.364 44.042 1.00 116.63 198 GLN A C 1
ATOM 1488 O O . GLN A 1 198 ? -10.471 51.287 44.023 1.00 117.29 198 GLN A O 1
ATOM 1494 N N . THR A 1 199 ? -8.658 50.292 44.921 1.00 114.66 199 THR A N 1
ATOM 1495 C CA . THR A 1 199 ? -8.447 51.312 45.942 1.00 112.73 199 THR A CA 1
ATOM 1496 C C . THR A 1 199 ? -7.233 52.189 45.649 1.00 111.13 199 THR A C 1
ATOM 1497 O O . THR A 1 199 ? -6.098 51.774 45.863 1.00 110.79 199 THR A O 1
ATOM 1501 N N . SER A 1 200 ? -7.491 53.405 45.166 1.00 109.72 200 SER A N 1
ATOM 1502 C CA . SER A 1 200 ? -6.447 54.377 44.827 1.00 107.83 200 SER A CA 1
ATOM 1503 C C . SER A 1 200 ? -5.619 54.830 46.027 1.00 106.64 200 SER A C 1
ATOM 1504 O O . SER A 1 200 ? -6.018 55.744 46.746 1.00 106.65 200 SER A O 1
ATOM 1507 N N . SER A 1 201 ? -4.457 54.214 46.225 1.00 105.36 201 SER A N 1
ATOM 1508 C CA . SER A 1 201 ? -3.603 54.563 47.358 1.00 104.35 201 SER A CA 1
ATOM 1509 C C . SER A 1 201 ? -2.117 54.246 47.156 1.00 102.57 201 SER A C 1
ATOM 1510 O O . SER A 1 201 ? -1.690 53.103 47.337 1.00 101.85 201 SER A O 1
ATOM 1513 N N . LEU A 1 202 ? -1.331 55.255 46.781 1.00 99.99 202 LEU A N 1
ATOM 1514 C CA . LEU A 1 202 ? 0.103 55.060 46.597 1.00 98.08 202 LEU A CA 1
ATOM 1515 C C . LEU A 1 202 ? 0.640 54.938 48.016 1.00 96.08 202 LEU A C 1
ATOM 1516 O O . LEU A 1 202 ? -0.076 55.268 48.955 1.00 96.90 202 LEU A O 1
ATOM 1521 N N . MET A 1 203 ? 1.874 54.480 48.199 1.00 93.35 203 MET A N 1
ATOM 1522 C CA . MET A 1 203 ? 2.378 54.332 49.562 1.00 91.40 203 MET A CA 1
ATOM 1523 C C . MET A 1 203 ? 3.820 53.852 49.707 1.00 88.91 203 MET A C 1
ATOM 1524 O O . MET A 1 203 ? 4.055 52.681 49.995 1.00 87.78 203 MET A O 1
ATOM 1529 N N . TYR A 1 204 ? 4.780 54.753 49.537 1.00 86.66 204 TYR A N 1
ATOM 1530 C CA . TYR A 1 204 ? 6.187 54.390 49.669 1.00 85.45 204 TYR A CA 1
ATOM 1531 C C . TYR A 1 204 ? 6.481 53.926 51.091 1.00 83.55 204 TYR A C 1
ATOM 1532 O O . TYR A 1 204 ? 6.700 54.748 51.975 1.00 84.45 204 TYR A O 1
ATOM 1541 N N . THR A 1 205 ? 6.512 52.612 51.298 1.00 81.13 205 THR A N 1
ATOM 1542 C CA . THR A 1 205 ? 6.748 52.048 52.622 1.00 79.43 205 THR A CA 1
ATOM 1543 C C . THR A 1 205 ? 8.153 51.523 52.911 1.00 78.86 205 THR A C 1
ATOM 1544 O O . THR A 1 205 ? 9.133 51.929 52.287 1.00 78.19 205 THR A O 1
ATOM 1548 N N . VAL A 1 206 ? 8.213 50.625 53.896 1.00 78.20 206 VAL A N 1
ATOM 1549 C CA . VAL A 1 206 ? 9.430 49.964 54.366 1.00 77.04 206 VAL A CA 1
ATOM 1550 C C . VAL A 1 206 ? 8.968 48.779 55.216 1.00 77.31 206 VAL A C 1
ATOM 1551 O O . VAL A 1 206 ? 9.237 48.728 56.407 1.00 77.05 206 VAL A O 1
ATOM 1555 N N . ASN A 1 207 ? 8.268 47.840 54.580 1.00 78.81 207 ASN A N 1
ATOM 1556 C CA . ASN A 1 207 ? 7.708 46.631 55.206 1.00 79.53 207 ASN A CA 1
ATOM 1557 C C . ASN A 1 207 ? 6.215 46.825 55.387 1.00 80.22 207 ASN A C 1
ATOM 1558 O O . ASN A 1 207 ? 5.581 46.160 56.204 1.00 78.73 207 ASN A O 1
ATOM 1563 N N . GLY A 1 208 ? 5.673 47.751 54.600 1.00 82.40 208 GLY A N 1
ATOM 1564 C CA . GLY A 1 208 ? 4.257 48.063 54.645 1.00 84.45 208 GLY A CA 1
ATOM 1565 C C . GLY A 1 208 ? 4.007 49.379 55.357 1.00 86.23 208 GLY A C 1
ATOM 1566 O O . GLY A 1 208 ? 3.185 50.196 54.928 1.00 86.40 208 GLY A O 1
ATOM 1567 N N . TYR A 1 209 ? 4.729 49.575 56.455 1.00 87.39 209 TYR A N 1
ATOM 1568 C CA . TYR A 1 209 ? 4.612 50.775 57.267 1.00 88.57 209 TYR A CA 1
ATOM 1569 C C . TYR A 1 209 ? 5.091 52.000 56.501 1.00 90.62 209 TYR A C 1
ATOM 1570 O O . TYR A 1 209 ? 6.158 51.985 55.896 1.00 90.25 209 TYR A O 1
ATOM 1579 N N . VAL A 1 210 ? 4.294 53.061 56.534 1.00 94.17 210 VAL A N 1
ATOM 1580 C CA . VAL A 1 210 ? 4.627 54.295 55.829 1.00 97.44 210 VAL A CA 1
ATOM 1581 C C . VAL A 1 210 ? 5.665 55.149 56.556 1.00 98.37 210 VAL A C 1
ATOM 1582 O O . VAL A 1 210 ? 6.669 54.634 57.045 1.00 99.74 210 VAL A O 1
ATOM 1586 N N . ASN A 1 211 ? 5.412 56.454 56.614 1.00 98.76 211 ASN A N 1
ATOM 1587 C CA . ASN A 1 211 ? 6.300 57.422 57.262 1.00 98.88 211 ASN A CA 1
ATOM 1588 C C . ASN A 1 211 ? 6.810 56.968 58.634 1.00 100.10 211 ASN A C 1
ATOM 1589 O O . ASN A 1 211 ? 7.886 57.372 59.079 1.00 99.50 211 ASN A O 1
ATOM 1594 N N . GLY A 1 212 ? 6.027 56.135 59.304 1.00 102.19 212 GLY A N 1
ATOM 1595 C CA . GLY A 1 212 ? 6.425 55.658 60.610 1.00 106.02 212 GLY A CA 1
ATOM 1596 C C . GLY A 1 212 ? 5.714 54.375 60.973 1.00 109.21 212 GLY A C 1
ATOM 1597 O O . GLY A 1 212 ? 5.491 53.519 60.120 1.00 109.66 212 GLY A O 1
ATOM 1598 N N . THR A 1 213 ? 5.360 54.246 62.247 1.00 112.68 213 THR A N 1
ATOM 1599 C CA . THR A 1 213 ? 4.671 53.065 62.753 1.00 115.74 213 THR A CA 1
ATOM 1600 C C . THR A 1 213 ? 5.330 51.757 62.328 1.00 117.00 213 THR A C 1
ATOM 1601 O O . THR A 1 213 ? 4.666 50.851 61.826 1.00 117.47 213 THR A O 1
ATOM 1605 N N . MET A 1 214 ? 6.640 51.668 62.536 1.00 118.47 214 MET A N 1
ATOM 1606 C CA . MET A 1 214 ? 7.399 50.469 62.199 1.00 119.90 214 MET A CA 1
ATOM 1607 C C . MET A 1 214 ? 8.337 50.168 63.354 1.00 120.95 214 MET A C 1
ATOM 1608 O O . MET A 1 214 ? 9.339 50.853 63.545 1.00 120.77 214 MET A O 1
ATOM 1613 N N . PRO A 1 215 ? 8.013 49.136 64.146 1.00 122.63 215 PRO A N 1
ATOM 1614 C CA . PRO A 1 215 ? 8.800 48.704 65.307 1.00 124.17 215 PRO A CA 1
ATOM 1615 C C . PRO A 1 215 ? 10.283 48.480 65.002 1.00 125.16 215 PRO A C 1
ATOM 1616 O O . PRO A 1 215 ? 10.684 47.384 64.615 1.00 125.61 215 PRO A O 1
ATOM 1620 N N . ASP A 1 216 ? 11.093 49.518 65.187 1.00 125.87 216 ASP A N 1
ATOM 1621 C CA . ASP A 1 216 ? 12.523 49.416 64.929 1.00 126.68 216 ASP A CA 1
ATOM 1622 C C . ASP A 1 216 ? 13.168 48.523 65.982 1.00 127.20 216 ASP A C 1
ATOM 1623 O O . ASP A 1 216 ? 12.496 47.686 66.583 1.00 127.03 216 ASP A O 1
ATOM 1628 N N . ILE A 1 217 ? 14.466 48.695 66.202 1.00 128.32 217 ILE A N 1
ATOM 1629 C CA . ILE A 1 217 ? 15.178 47.893 67.195 1.00 130.07 217 ILE A CA 1
ATOM 1630 C C . ILE A 1 217 ? 16.569 48.451 67.485 1.00 132.11 217 ILE A C 1
ATOM 1631 O O . ILE A 1 217 ? 17.420 48.506 66.596 1.00 132.78 217 ILE A O 1
ATOM 1636 N N . THR A 1 218 ? 16.792 48.864 68.733 1.00 133.76 218 THR A N 1
ATOM 1637 C CA . THR A 1 218 ? 18.082 49.419 69.139 1.00 134.76 218 THR A CA 1
ATOM 1638 C C . THR A 1 218 ? 19.200 48.401 68.908 1.00 135.41 218 THR A C 1
ATOM 1639 O O . THR A 1 218 ? 18.945 47.195 68.796 1.00 135.38 218 THR A O 1
ATOM 1643 N N . VAL A 1 219 ? 20.435 48.893 68.834 1.00 135.77 219 VAL A N 1
ATOM 1644 C CA . VAL A 1 219 ? 21.589 48.033 68.586 1.00 135.59 219 VAL A CA 1
ATOM 1645 C C . VAL A 1 219 ? 22.500 47.861 69.795 1.00 135.23 219 VAL A C 1
ATOM 1646 O O . VAL A 1 219 ? 22.583 48.730 70.666 1.00 134.67 219 VAL A O 1
ATOM 1650 N N . CYS A 1 220 ? 23.183 46.722 69.828 1.00 135.26 220 CYS A N 1
ATOM 1651 C CA . CYS A 1 220 ? 24.108 46.393 70.899 1.00 135.51 220 CYS A CA 1
ATOM 1652 C C . CYS A 1 220 ? 25.517 46.773 70.453 1.00 135.42 220 CYS A C 1
ATOM 1653 O O . CYS A 1 220 ? 26.470 46.011 70.629 1.00 135.17 220 CYS A O 1
ATOM 1656 N N . ALA A 1 221 ? 25.631 47.962 69.866 1.00 135.37 221 ALA A N 1
ATOM 1657 C CA . ALA A 1 221 ? 26.906 48.478 69.380 1.00 135.16 221 ALA A CA 1
ATOM 1658 C C . ALA A 1 221 ? 26.748 49.930 68.930 1.00 134.88 221 ALA A C 1
ATOM 1659 O O . ALA A 1 221 ? 25.788 50.609 69.305 1.00 133.98 221 ALA A O 1
ATOM 1661 N N . HIS A 1 228 ? 20.330 41.931 54.919 1.00 67.80 228 HIS A N 1
ATOM 1662 C CA . HIS A 1 228 ? 19.376 41.223 54.070 1.00 68.05 228 HIS A CA 1
ATOM 1663 C C . HIS A 1 228 ? 18.272 42.149 53.558 1.00 66.70 228 HIS A C 1
ATOM 1664 O O . HIS A 1 228 ? 17.131 42.065 54.007 1.00 66.04 228 HIS A O 1
ATOM 1671 N N . LEU A 1 229 ? 18.622 43.017 52.610 1.00 65.60 229 LEU A N 1
ATOM 1672 C CA . LEU A 1 229 ? 17.685 43.967 52.015 1.00 65.65 229 LEU A CA 1
ATOM 1673 C C . LEU A 1 229 ? 16.927 43.401 50.806 1.00 65.53 229 LEU A C 1
ATOM 1674 O O . LEU A 1 229 ? 17.355 42.436 50.179 1.00 66.84 229 LEU A O 1
ATOM 1679 N N . ILE A 1 230 ? 15.805 44.033 50.479 1.00 64.16 230 ILE A N 1
ATOM 1680 C CA . ILE A 1 230 ? 14.943 43.634 49.371 1.00 61.85 230 ILE A CA 1
ATOM 1681 C C . ILE A 1 230 ? 14.407 44.940 48.800 1.00 61.75 230 ILE A C 1
ATOM 1682 O O . ILE A 1 230 ? 14.473 45.960 49.468 1.00 62.80 230 ILE A O 1
ATOM 1687 N N . GLY A 1 231 ? 13.893 44.930 47.577 1.00 61.38 231 GLY A N 1
ATOM 1688 C CA . GLY A 1 231 ? 13.384 46.171 47.018 1.00 62.72 231 GLY A CA 1
ATOM 1689 C C . GLY A 1 231 ? 12.289 46.021 45.979 1.00 63.85 231 GLY A C 1
ATOM 1690 O O . GLY A 1 231 ? 12.450 46.445 44.839 1.00 63.90 231 GLY A O 1
ATOM 1691 N N . MET A 1 232 ? 11.161 45.439 46.370 1.00 64.34 232 MET A N 1
ATOM 1692 C CA . MET A 1 232 ? 10.053 45.240 45.444 1.00 64.13 232 MET A CA 1
ATOM 1693 C C . MET A 1 232 ? 9.366 46.555 45.080 1.00 63.93 232 MET A C 1
ATOM 1694 O O . MET A 1 232 ? 9.619 47.590 45.699 1.00 62.05 232 MET A O 1
ATOM 1699 N N . SER A 1 233 ? 8.514 46.517 44.059 1.00 63.92 233 SER A N 1
ATOM 1700 C CA . SER A 1 233 ? 7.794 47.713 43.653 1.00 63.75 233 SER A CA 1
ATOM 1701 C C . SER A 1 233 ? 6.951 47.567 42.399 1.00 65.38 233 SER A C 1
ATOM 1702 O O . SER A 1 233 ? 6.435 48.563 41.886 1.00 66.45 233 SER A O 1
ATOM 1705 N N . SER A 1 234 ? 6.832 46.339 41.894 1.00 65.24 234 SER A N 1
ATOM 1706 C CA . SER A 1 234 ? 6.006 46.045 40.715 1.00 65.28 234 SER A CA 1
ATOM 1707 C C . SER A 1 234 ? 6.314 46.808 39.405 1.00 64.86 234 SER A C 1
ATOM 1708 O O . SER A 1 234 ? 6.233 46.233 38.312 1.00 64.64 234 SER A O 1
ATOM 1711 N N . GLY A 1 235 ? 6.643 48.093 39.509 1.00 62.26 235 GLY A N 1
ATOM 1712 C CA . GLY A 1 235 ? 6.956 48.873 38.324 1.00 62.25 235 GLY A CA 1
ATOM 1713 C C . GLY A 1 235 ? 8.436 49.225 38.314 1.00 62.44 235 GLY A C 1
ATOM 1714 O O . GLY A 1 235 ? 9.145 48.906 39.269 1.00 59.18 235 GLY A O 1
ATOM 1715 N N . PRO A 1 236 ? 8.935 49.889 37.262 1.00 63.45 236 PRO A N 1
ATOM 1716 C CA . PRO A 1 236 ? 10.359 50.243 37.223 1.00 66.42 236 PRO A CA 1
ATOM 1717 C C . PRO A 1 236 ? 10.659 51.010 38.500 1.00 69.00 236 PRO A C 1
ATOM 1718 O O . PRO A 1 236 ? 9.863 51.860 38.892 1.00 69.68 236 PRO A O 1
ATOM 1722 N N . GLU A 1 237 ? 11.783 50.721 39.152 1.00 71.33 237 GLU A N 1
ATOM 1723 C CA . GLU A 1 237 ? 12.110 51.424 40.391 1.00 74.01 237 GLU A CA 1
ATOM 1724 C C . GLU A 1 237 ? 13.491 51.105 40.970 1.00 74.46 237 GLU A C 1
ATOM 1725 O O . GLU A 1 237 ? 13.985 49.977 40.861 1.00 73.41 237 GLU A O 1
ATOM 1731 N N . LEU A 1 238 ? 14.102 52.117 41.587 1.00 76.06 238 LEU A N 1
ATOM 1732 C CA . LEU A 1 238 ? 15.421 51.989 42.219 1.00 78.47 238 LEU A CA 1
ATOM 1733 C C . LEU A 1 238 ? 15.423 52.619 43.615 1.00 77.91 238 LEU A C 1
ATOM 1734 O O . LEU A 1 238 ? 15.053 53.771 43.778 1.00 77.57 238 LEU A O 1
ATOM 1739 N N . PHE A 1 239 ? 15.850 51.852 44.611 1.00 79.35 239 PHE A N 1
ATOM 1740 C CA . PHE A 1 239 ? 15.898 52.310 45.999 1.00 81.19 239 PHE A CA 1
ATOM 1741 C C . PHE A 1 239 ? 17.337 52.527 46.488 1.00 82.17 239 PHE A C 1
ATOM 1742 O O . PHE A 1 239 ? 18.184 51.653 46.326 1.00 82.23 239 PHE A O 1
ATOM 1750 N N . SER A 1 240 ? 17.606 53.682 47.099 1.00 84.09 240 SER A N 1
ATOM 1751 C CA . SER A 1 240 ? 18.946 53.991 47.611 1.00 85.05 240 SER A CA 1
ATOM 1752 C C . SER A 1 240 ? 18.977 54.043 49.140 1.00 86.76 240 SER A C 1
ATOM 1753 O O . SER A 1 240 ? 19.066 55.116 49.729 1.00 87.40 240 SER A O 1
ATOM 1756 N N . ILE A 1 241 ? 18.908 52.881 49.778 1.00 89.63 241 ILE A N 1
ATOM 1757 C CA . ILE A 1 241 ? 18.930 52.800 51.237 1.00 92.40 241 ILE A CA 1
ATOM 1758 C C . ILE A 1 241 ? 20.209 53.384 51.833 1.00 95.11 241 ILE A C 1
ATOM 1759 O O . ILE A 1 241 ? 21.286 52.793 51.704 1.00 93.59 241 ILE A O 1
ATOM 1764 N N . HIS A 1 242 ? 20.084 54.535 52.494 1.00 99.03 242 HIS A N 1
ATOM 1765 C CA . HIS A 1 242 ? 21.229 55.193 53.128 1.00 102.65 242 HIS A CA 1
ATOM 1766 C C . HIS A 1 242 ? 21.235 54.946 54.641 1.00 103.78 242 HIS A C 1
ATOM 1767 O O . HIS A 1 242 ? 20.385 55.458 55.371 1.00 104.31 242 HIS A O 1
ATOM 1774 N N . PHE A 1 243 ? 22.200 54.152 55.098 1.00 104.98 243 PHE A N 1
ATOM 1775 C CA . PHE A 1 243 ? 22.340 53.830 56.514 1.00 105.86 243 PHE A CA 1
ATOM 1776 C C . PHE A 1 243 ? 23.099 54.966 57.199 1.00 107.82 243 PHE A C 1
ATOM 1777 O O . PHE A 1 243 ? 23.768 55.765 56.537 1.00 106.97 243 PHE A O 1
ATOM 1785 N N . ASN A 1 244 ? 22.982 55.038 58.523 1.00 110.05 244 ASN A N 1
ATOM 1786 C CA . ASN A 1 244 ? 23.680 56.051 59.312 1.00 111.23 244 ASN A CA 1
ATOM 1787 C C . ASN A 1 244 ? 24.509 55.339 60.376 1.00 112.79 244 ASN A C 1
ATOM 1788 O O . ASN A 1 244 ? 24.282 55.478 61.577 1.00 112.25 244 ASN A O 1
ATOM 1793 N N . GLY A 1 245 ? 25.471 54.564 59.889 1.00 114.47 245 GLY A N 1
ATOM 1794 C CA . GLY A 1 245 ? 26.360 53.794 60.735 1.00 116.35 245 GLY A CA 1
ATOM 1795 C C . GLY A 1 245 ? 27.165 52.914 59.799 1.00 117.89 245 GLY A C 1
ATOM 1796 O O . GLY A 1 245 ? 26.596 52.137 59.034 1.00 117.31 245 GLY A O 1
ATOM 1797 N N . GLN A 1 246 ? 28.486 53.051 59.849 1.00 119.92 246 GLN A N 1
ATOM 1798 C CA . GLN A 1 246 ? 29.403 52.290 58.998 1.00 121.70 246 GLN A CA 1
ATOM 1799 C C . GLN A 1 246 ? 29.384 50.765 59.203 1.00 122.60 246 GLN A C 1
ATOM 1800 O O . GLN A 1 246 ? 30.438 50.124 59.227 1.00 122.43 246 GLN A O 1
ATOM 1806 N N . VAL A 1 247 ? 28.188 50.191 59.340 1.00 123.78 247 VAL A N 1
ATOM 1807 C CA . VAL A 1 247 ? 28.038 48.744 59.528 1.00 124.32 247 VAL A CA 1
ATOM 1808 C C . VAL A 1 247 ? 27.777 48.036 58.194 1.00 125.85 247 VAL A C 1
ATOM 1809 O O . VAL A 1 247 ? 27.700 46.805 58.142 1.00 126.98 247 VAL A O 1
ATOM 1813 N N . LEU A 1 248 ? 27.643 48.814 57.119 1.00 126.19 248 LEU A N 1
ATOM 1814 C CA . LEU A 1 248 ? 27.394 48.241 55.799 1.00 125.91 248 LEU A CA 1
ATOM 1815 C C . LEU A 1 248 ? 28.710 47.954 55.092 1.00 126.21 248 LEU A C 1
ATOM 1816 O O . LEU A 1 248 ? 29.349 48.846 54.536 1.00 125.90 248 LEU A O 1
ATOM 1821 N N . GLU A 1 249 ? 29.106 46.688 55.133 1.00 126.98 249 GLU A N 1
ATOM 1822 C CA . GLU A 1 249 ? 30.341 46.228 54.518 1.00 127.77 249 GLU A CA 1
ATOM 1823 C C . GLU A 1 249 ? 30.037 45.228 53.410 1.00 127.64 249 GLU A C 1
ATOM 1824 O O . GLU A 1 249 ? 29.629 44.100 53.690 1.00 127.69 249 GLU A O 1
ATOM 1830 N N . GLN A 1 250 ? 30.224 45.637 52.157 1.00 127.50 250 GLN A N 1
ATOM 1831 C CA . GLN A 1 250 ? 29.980 44.735 51.035 1.00 126.93 250 GLN A CA 1
ATOM 1832 C C . GLN A 1 250 ? 31.259 43.982 50.687 1.00 126.80 250 GLN A C 1
ATOM 1833 O O . GLN A 1 250 ? 32.181 44.534 50.086 1.00 126.25 250 GLN A O 1
ATOM 1839 N N . ASN A 1 251 ? 31.301 42.716 51.086 1.00 127.17 251 ASN A N 1
ATOM 1840 C CA . ASN A 1 251 ? 32.446 41.850 50.846 1.00 127.79 251 ASN A CA 1
ATOM 1841 C C . ASN A 1 251 ? 33.655 42.287 51.660 1.00 128.37 251 ASN A C 1
ATOM 1842 O O . ASN A 1 251 ? 33.685 42.109 52.877 1.00 128.56 251 ASN A O 1
ATOM 1847 N N . HIS A 1 252 ? 34.652 42.858 50.996 1.00 129.14 252 HIS A N 1
ATOM 1848 C CA . HIS A 1 252 ? 35.847 43.299 51.701 1.00 129.79 252 HIS A CA 1
ATOM 1849 C C . HIS A 1 252 ? 36.050 44.805 51.553 1.00 129.10 252 HIS A C 1
ATOM 1850 O O . HIS A 1 252 ? 37.181 45.285 51.470 1.00 129.32 252 HIS A O 1
ATOM 1857 N N . HIS A 1 253 ? 34.948 45.548 51.512 1.00 127.93 253 HIS A N 1
ATOM 1858 C CA . HIS A 1 253 ? 35.027 46.998 51.398 1.00 127.07 253 HIS A CA 1
ATOM 1859 C C . HIS A 1 253 ? 33.674 47.657 51.631 1.00 124.64 253 HIS A C 1
ATOM 1860 O O . HIS A 1 253 ? 32.647 47.201 51.128 1.00 124.00 253 HIS A O 1
ATOM 1867 N N . LYS A 1 254 ? 33.692 48.744 52.396 1.00 122.01 254 LYS A N 1
ATOM 1868 C CA . LYS A 1 254 ? 32.483 49.477 52.737 1.00 118.96 254 LYS A CA 1
ATOM 1869 C C . LYS A 1 254 ? 31.981 50.401 51.639 1.00 116.21 254 LYS A C 1
ATOM 1870 O O . LYS A 1 254 ? 32.742 50.862 50.786 1.00 115.39 254 LYS A O 1
ATOM 1876 N N . ILE A 1 255 ? 30.682 50.670 51.684 1.00 113.10 255 ILE A N 1
ATOM 1877 C CA . ILE A 1 255 ? 30.032 51.554 50.732 1.00 109.57 255 ILE A CA 1
ATOM 1878 C C . ILE A 1 255 ? 29.138 52.506 51.524 1.00 106.24 255 ILE A C 1
ATOM 1879 O O . ILE A 1 255 ? 28.499 52.108 52.497 1.00 105.61 255 ILE A O 1
ATOM 1884 N N . SER A 1 256 ? 29.107 53.768 51.123 1.00 102.55 256 SER A N 1
ATOM 1885 C CA . SER A 1 256 ? 28.279 54.737 51.820 1.00 99.60 256 SER A CA 1
ATOM 1886 C C . SER A 1 256 ? 26.853 54.206 51.909 1.00 96.90 256 SER A C 1
ATOM 1887 O O . SER A 1 256 ? 26.316 54.018 52.999 1.00 96.72 256 SER A O 1
ATOM 1890 N N . ALA A 1 257 ? 26.254 53.948 50.752 1.00 94.34 257 ALA A N 1
ATOM 1891 C CA . ALA A 1 257 ? 24.887 53.444 50.692 1.00 91.55 257 ALA A CA 1
ATOM 1892 C C . ALA A 1 257 ? 24.730 52.251 49.749 1.00 88.37 257 ALA A C 1
ATOM 1893 O O . ALA A 1 257 ? 25.635 51.918 48.987 1.00 88.21 257 ALA A O 1
ATOM 1895 N N . ILE A 1 258 ? 23.567 51.615 49.817 1.00 84.44 258 ILE A N 1
ATOM 1896 C CA . ILE A 1 258 ? 23.255 50.468 48.981 1.00 80.40 258 ILE A CA 1
ATOM 1897 C C . ILE A 1 258 ? 22.157 50.856 47.995 1.00 78.57 258 ILE A C 1
ATOM 1898 O O . ILE A 1 258 ? 21.328 51.720 48.283 1.00 77.99 258 ILE A O 1
ATOM 1903 N N . THR A 1 259 ? 22.162 50.225 46.824 1.00 76.05 259 THR A N 1
ATOM 1904 C CA . THR A 1 259 ? 21.137 50.492 45.823 1.00 71.58 259 THR A CA 1
ATOM 1905 C C . THR A 1 259 ? 20.413 49.207 45.440 1.00 67.99 259 THR A C 1
ATOM 1906 O O . THR A 1 259 ? 21.015 48.139 45.306 1.00 67.27 259 THR A O 1
ATOM 1910 N N . LEU A 1 260 ? 19.104 49.322 45.288 1.00 63.27 260 LEU A N 1
ATOM 1911 C CA . LEU A 1 260 ? 18.286 48.192 44.920 1.00 59.74 260 LEU A CA 1
ATOM 1912 C C . LEU A 1 260 ? 17.337 48.641 43.831 1.00 57.61 260 LEU A C 1
ATOM 1913 O O . LEU A 1 260 ? 17.200 49.833 43.567 1.00 56.75 260 LEU A O 1
ATOM 1918 N N . VAL A 1 261 ? 16.699 47.677 43.183 1.00 55.94 261 VAL A N 1
ATOM 1919 C CA . VAL A 1 261 ? 15.743 47.980 42.137 1.00 52.33 261 VAL A CA 1
ATOM 1920 C C . VAL A 1 261 ? 14.552 47.063 42.306 1.00 51.26 261 VAL A C 1
ATOM 1921 O O . VAL A 1 261 ? 14.653 45.987 42.903 1.00 48.09 261 VAL A O 1
ATOM 1925 N N . SER A 1 262 ? 13.431 47.518 41.766 1.00 52.75 262 SER A N 1
ATOM 1926 C CA . SER A 1 262 ? 12.147 46.836 41.817 1.00 55.22 262 SER A CA 1
ATOM 1927 C C . SER A 1 262 ? 12.066 45.366 42.236 1.00 57.47 262 SER A C 1
ATOM 1928 O O . SER A 1 262 ? 11.100 44.979 42.894 1.00 60.17 262 SER A O 1
ATOM 1931 N N . ALA A 1 263 ? 13.033 44.529 41.883 1.00 55.77 263 ALA A N 1
ATOM 1932 C CA . ALA A 1 263 ? 12.910 43.146 42.317 1.00 57.02 263 ALA A CA 1
ATOM 1933 C C . ALA A 1 263 ? 14.241 42.494 42.585 1.00 58.25 263 ALA A C 1
ATOM 1934 O O . ALA A 1 263 ? 14.420 41.298 42.320 1.00 57.03 263 ALA A O 1
ATOM 1936 N N . THR A 1 264 ? 15.162 43.273 43.143 1.00 59.65 264 THR A N 1
ATOM 1937 C CA . THR A 1 264 ? 16.502 42.771 43.436 1.00 62.75 264 THR A CA 1
ATOM 1938 C C . THR A 1 264 ? 16.929 42.874 44.894 1.00 64.28 264 THR A C 1
ATOM 1939 O O . THR A 1 264 ? 17.297 43.950 45.352 1.00 65.40 264 THR A O 1
ATOM 1943 N N . SER A 1 265 ? 16.904 41.751 45.607 1.00 65.10 265 SER A N 1
ATOM 1944 C CA . SER A 1 265 ? 17.317 41.732 47.003 1.00 67.31 265 SER A CA 1
ATOM 1945 C C . SER A 1 265 ? 18.841 41.707 47.085 1.00 69.71 265 SER A C 1
ATOM 1946 O O . SER A 1 265 ? 19.517 41.510 46.075 1.00 68.63 265 SER A O 1
ATOM 1949 N N . THR A 1 266 ? 19.375 41.902 48.291 1.00 73.21 266 THR A N 1
ATOM 1950 C CA . THR A 1 266 ? 20.823 41.902 48.503 1.00 75.90 266 THR A CA 1
ATOM 1951 C C . THR A 1 266 ? 21.214 41.407 49.888 1.00 75.56 266 THR A C 1
ATOM 1952 O O . THR A 1 266 ? 20.521 41.669 50.862 1.00 76.33 266 THR A O 1
ATOM 1956 N N . THR A 1 267 ? 22.332 40.693 49.966 1.00 75.57 267 THR A N 1
ATOM 1957 C CA . THR A 1 267 ? 22.824 40.163 51.237 1.00 76.24 267 THR A CA 1
ATOM 1958 C C . THR A 1 267 ? 24.089 40.877 51.698 1.00 75.77 267 THR A C 1
ATOM 1959 O O . THR A 1 267 ? 24.216 42.087 51.540 1.00 74.99 267 THR A O 1
ATOM 1963 N N . GLY A 1 276 ? 21.016 51.747 70.738 1.00 115.12 276 GLY A N 1
ATOM 1964 C CA . GLY A 1 276 ? 21.243 52.617 69.596 1.00 115.28 276 GLY A CA 1
ATOM 1965 C C . GLY A 1 276 ? 19.953 53.123 68.976 1.00 115.21 276 GLY A C 1
ATOM 1966 O O . GLY A 1 276 ? 18.932 52.437 69.013 1.00 114.68 276 GLY A O 1
ATOM 1967 N N . ARG A 1 277 ? 19.994 54.325 68.406 1.00 115.40 277 ARG A N 1
ATOM 1968 C CA . ARG A 1 277 ? 18.813 54.907 67.778 1.00 115.81 277 ARG A CA 1
ATOM 1969 C C . ARG A 1 277 ? 19.140 55.925 66.684 1.00 115.81 277 ARG A C 1
ATOM 1970 O O . ARG A 1 277 ? 19.423 57.092 66.968 1.00 115.13 277 ARG A O 1
ATOM 1978 N N . TRP A 1 278 ? 19.102 55.470 65.433 1.00 115.76 278 TRP A N 1
ATOM 1979 C CA . TRP A 1 278 ? 19.358 56.331 64.279 1.00 115.83 278 TRP A CA 1
ATOM 1980 C C . TRP A 1 278 ? 18.347 56.079 63.161 1.00 114.74 278 TRP A C 1
ATOM 1981 O O . TRP A 1 278 ? 17.384 55.343 63.351 1.00 114.18 278 TRP A O 1
ATOM 1992 N N . THR A 1 279 ? 18.564 56.686 61.998 1.00 113.28 279 THR A N 1
ATOM 1993 C CA . THR A 1 279 ? 17.630 56.529 60.891 1.00 112.17 279 THR A CA 1
ATOM 1994 C C . THR A 1 279 ? 18.221 55.918 59.626 1.00 112.25 279 THR A C 1
ATOM 1995 O O . THR A 1 279 ? 19.402 56.091 59.322 1.00 112.19 279 THR A O 1
ATOM 1999 N N . ILE A 1 280 ? 17.374 55.197 58.896 1.00 111.90 280 ILE A N 1
ATOM 2000 C CA . ILE A 1 280 ? 17.753 54.558 57.643 1.00 110.83 280 ILE A CA 1
ATOM 2001 C C . ILE A 1 280 ? 16.801 55.095 56.586 1.00 110.83 280 ILE A C 1
ATOM 2002 O O . ILE A 1 280 ? 15.704 54.571 56.419 1.00 110.30 280 ILE A O 1
ATOM 2007 N N . ALA A 1 281 ? 17.219 56.147 55.887 1.00 111.32 281 ALA A N 1
ATOM 2008 C CA . ALA A 1 281 ? 16.390 56.759 54.852 1.00 112.06 281 ALA A CA 1
ATOM 2009 C C . ALA A 1 281 ? 17.002 56.607 53.468 1.00 112.99 281 ALA A C 1
ATOM 2010 O O . ALA A 1 281 ? 18.181 56.286 53.334 1.00 113.59 281 ALA A O 1
ATOM 2012 N N . SER A 1 282 ? 16.189 56.840 52.442 1.00 113.89 282 SER A N 1
ATOM 2013 C CA . SER A 1 282 ? 16.643 56.744 51.056 1.00 114.89 282 SER A CA 1
ATOM 2014 C C . SER A 1 282 ? 16.617 58.133 50.425 1.00 114.91 282 SER A C 1
ATOM 2015 O O . SER A 1 282 ? 15.594 58.554 49.885 1.00 114.26 282 SER A O 1
ATOM 2018 N N . LEU A 1 283 ? 17.749 58.833 50.487 1.00 115.41 283 LEU A N 1
ATOM 2019 C CA . LEU A 1 283 ? 17.845 60.188 49.949 1.00 116.16 283 LEU A CA 1
ATOM 2020 C C . LEU A 1 283 ? 17.562 60.281 48.450 1.00 115.69 283 LEU A C 1
ATOM 2021 O O . LEU A 1 283 ? 18.461 60.488 47.631 1.00 115.54 283 LEU A O 1
ATOM 2026 N N . ILE A 1 284 ? 16.289 60.128 48.110 1.00 114.53 284 ILE A N 1
ATOM 2027 C CA . ILE A 1 284 ? 15.831 60.210 46.739 1.00 113.50 284 ILE A CA 1
ATOM 2028 C C . ILE A 1 284 ? 14.585 61.084 46.778 1.00 113.41 284 ILE A C 1
ATOM 2029 O O . ILE A 1 284 ? 13.672 60.838 47.564 1.00 112.11 284 ILE A O 1
ATOM 2034 N N . PRO A 1 285 ? 14.544 62.127 45.938 1.00 114.06 285 PRO A N 1
ATOM 2035 C CA . PRO A 1 285 ? 13.450 63.096 45.809 1.00 115.21 285 PRO A CA 1
ATOM 2036 C C . PRO A 1 285 ? 12.015 62.592 45.988 1.00 115.91 285 PRO A C 1
ATOM 2037 O O . PRO A 1 285 ? 11.082 63.393 46.006 1.00 116.76 285 PRO A O 1
ATOM 2041 N N . ARG A 1 286 ? 11.830 61.281 46.112 1.00 116.45 286 ARG A N 1
ATOM 2042 C CA . ARG A 1 286 ? 10.494 60.724 46.303 1.00 117.30 286 ARG A CA 1
ATOM 2043 C C . ARG A 1 286 ? 10.449 59.551 47.286 1.00 117.12 286 ARG A C 1
ATOM 2044 O O . ARG A 1 286 ? 9.479 58.793 47.304 1.00 117.56 286 ARG A O 1
ATOM 2052 N N . HIS A 1 287 ? 11.489 59.404 48.104 1.00 116.20 287 HIS A N 1
ATOM 2053 C CA . HIS A 1 287 ? 11.541 58.321 49.086 1.00 115.42 287 HIS A CA 1
ATOM 2054 C C . HIS A 1 287 ? 11.670 58.855 50.506 1.00 114.74 287 HIS A C 1
ATOM 2055 O O . HIS A 1 287 ? 10.929 58.458 51.406 1.00 113.54 287 HIS A O 1
ATOM 2062 N N . PHE A 1 288 ? 12.634 59.748 50.698 1.00 114.49 288 PHE A N 1
ATOM 2063 C CA . PHE A 1 288 ? 12.882 60.362 51.996 1.00 113.95 288 PHE A CA 1
ATOM 2064 C C . PHE A 1 288 ? 11.893 61.511 52.216 1.00 113.66 288 PHE A C 1
ATOM 2065 O O . PHE A 1 288 ? 11.596 61.877 53.356 1.00 113.91 288 PHE A O 1
ATOM 2073 N N . GLN A 1 289 ? 11.383 62.065 51.114 1.00 111.93 289 GLN A N 1
ATOM 2074 C CA . GLN A 1 289 ? 10.424 63.165 51.160 1.00 109.92 289 GLN A CA 1
ATOM 2075 C C . GLN A 1 289 ? 9.000 62.611 51.099 1.00 108.88 289 GLN A C 1
ATOM 2076 O O . GLN A 1 289 ? 8.074 63.300 50.673 1.00 108.46 289 GLN A O 1
ATOM 2082 N N . ALA A 1 290 ? 8.837 61.362 51.535 1.00 107.84 290 ALA A N 1
ATOM 2083 C CA . ALA A 1 290 ? 7.536 60.700 51.522 1.00 106.74 290 ALA A CA 1
ATOM 2084 C C . ALA A 1 290 ? 7.403 59.634 52.602 1.00 106.45 290 ALA A C 1
ATOM 2085 O O . ALA A 1 290 ? 6.496 58.798 52.547 1.00 106.07 290 ALA A O 1
ATOM 2087 N N . GLY A 1 291 ? 8.321 59.639 53.564 1.00 106.31 291 GLY A N 1
ATOM 2088 C CA . GLY A 1 291 ? 8.234 58.687 54.658 1.00 107.65 291 GLY A CA 1
ATOM 2089 C C . GLY A 1 291 ? 9.094 57.436 54.686 1.00 108.59 291 GLY A C 1
ATOM 2090 O O . GLY A 1 291 ? 9.190 56.797 55.732 1.00 108.52 291 GLY A O 1
ATOM 2091 N N . MET A 1 292 ? 9.710 57.065 53.568 1.00 109.50 292 MET A N 1
ATOM 2092 C CA . MET A 1 292 ? 10.544 55.866 53.556 1.00 110.32 292 MET A CA 1
ATOM 2093 C C . MET A 1 292 ? 11.782 56.033 54.433 1.00 110.28 292 MET A C 1
ATOM 2094 O O . MET A 1 292 ? 12.784 56.615 54.010 1.00 110.20 292 MET A O 1
ATOM 2099 N N . GLN A 1 293 ? 11.700 55.523 55.659 1.00 109.98 293 GLN A N 1
ATOM 2100 C CA . GLN A 1 293 ? 12.811 55.599 56.603 1.00 109.65 293 GLN A CA 1
ATOM 2101 C C . GLN A 1 293 ? 12.647 54.598 57.736 1.00 108.61 293 GLN A C 1
ATOM 2102 O O . GLN A 1 293 ? 11.638 54.597 58.432 1.00 108.43 293 GLN A O 1
ATOM 2108 N N . ALA A 1 294 ? 13.643 53.738 57.910 1.00 108.34 294 ALA A N 1
ATOM 2109 C CA . ALA A 1 294 ? 13.602 52.736 58.963 1.00 108.78 294 ALA A CA 1
ATOM 2110 C C . ALA A 1 294 ? 14.657 53.056 60.013 1.00 109.83 294 ALA A C 1
ATOM 2111 O O . ALA A 1 294 ? 15.808 52.637 59.900 1.00 110.08 294 ALA A O 1
ATOM 2113 N N . TYR A 1 295 ? 14.246 53.804 61.034 1.00 110.32 295 TYR A N 1
ATOM 2114 C CA . TYR A 1 295 ? 15.124 54.210 62.128 1.00 110.63 295 TYR A CA 1
ATOM 2115 C C . TYR A 1 295 ? 15.837 53.014 62.764 1.00 111.29 295 TYR A C 1
ATOM 2116 O O . TYR A 1 295 ? 15.196 52.060 63.209 1.00 110.77 295 TYR A O 1
ATOM 2125 N N . ILE A 1 296 ? 17.167 53.074 62.805 1.00 112.45 296 ILE A N 1
ATOM 2126 C CA . ILE A 1 296 ? 17.969 52.003 63.387 1.00 113.22 296 ILE A CA 1
ATOM 2127 C C . ILE A 1 296 ? 17.515 51.747 64.820 1.00 113.68 296 ILE A C 1
ATOM 2128 O O . ILE A 1 296 ? 16.775 52.595 65.362 1.00 113.83 296 ILE A O 1
ATOM 2133 N N . ASN B 2 2 ? 52.032 41.567 18.437 1.00 72.55 1538 ASN B N 1
ATOM 2134 C CA . ASN B 2 2 ? 52.312 41.896 17.004 1.00 74.44 1538 ASN B CA 1
ATOM 2135 C C . ASN B 2 2 ? 51.075 41.548 16.170 1.00 75.48 1538 ASN B C 1
ATOM 2136 O O . ASN B 2 2 ? 51.085 41.637 14.933 1.00 73.29 1538 ASN B O 1
ATOM 2141 N N . THR B 2 3 ? 50.018 41.160 16.891 1.00 77.16 1539 THR B N 1
ATOM 2142 C CA . THR B 2 3 ? 48.718 40.746 16.347 1.00 76.40 1539 THR B CA 1
ATOM 2143 C C . THR B 2 3 ? 48.025 41.689 15.356 1.00 76.34 1539 THR B C 1
ATOM 2144 O O . THR B 2 3 ? 47.883 41.352 14.178 1.00 76.36 1539 THR B O 1
ATOM 2148 N N . GLY B 2 4 ? 47.573 42.847 15.836 1.00 74.90 1540 GLY B N 1
ATOM 2149 C CA . GLY B 2 4 ? 46.903 43.811 14.974 1.00 72.98 1540 GLY B CA 1
ATOM 2150 C C . GLY B 2 4 ? 46.096 43.285 13.783 1.00 72.75 1540 GLY B C 1
ATOM 2151 O O . GLY B 2 4 ? 45.992 43.987 12.763 1.00 73.03 1540 GLY B O 1
ATOM 2152 N N . ASN B 2 5 ? 45.525 42.077 13.895 1.00 70.14 1541 ASN B N 1
ATOM 2153 C CA . ASN B 2 5 ? 44.716 41.483 12.816 1.00 66.76 1541 ASN B CA 1
ATOM 2154 C C . ASN B 2 5 ? 43.532 42.364 12.426 1.00 66.03 1541 ASN B C 1
ATOM 2155 O O . ASN B 2 5 ? 42.790 42.843 13.285 1.00 66.55 1541 ASN B O 1
ATOM 2160 N N . ARG B 2 6 ? 43.354 42.583 11.128 1.00 64.05 1542 ARG B N 1
ATOM 2161 C CA . ARG B 2 6 ? 42.240 43.395 10.646 1.00 63.42 1542 ARG B CA 1
ATOM 2162 C C . ARG B 2 6 ? 41.016 42.506 10.546 1.00 62.47 1542 ARG B C 1
ATOM 2163 O O . ARG B 2 6 ? 41.083 41.403 9.993 1.00 61.86 1542 ARG B O 1
ATOM 2171 N N . LYS B 2 7 ? 39.901 42.969 11.090 1.00 58.77 1543 LYS B N 1
ATOM 2172 C CA . LYS B 2 7 ? 38.681 42.209 10.989 1.00 57.25 1543 LYS B CA 1
ATOM 2173 C C . LYS B 2 7 ? 37.748 43.020 10.099 1.00 54.70 1543 LYS B C 1
ATOM 2174 O O . LYS B 2 7 ? 37.294 44.095 10.473 1.00 52.38 1543 LYS B O 1
ATOM 2180 N N . TYR B 2 8 ? 37.501 42.503 8.898 1.00 52.64 1544 TYR B N 1
ATOM 2181 C CA . TYR B 2 8 ? 36.643 43.159 7.916 1.00 49.97 1544 TYR B CA 1
ATOM 2182 C C . TYR B 2 8 ? 35.147 42.863 8.094 1.00 47.06 1544 TYR B C 1
ATOM 2183 O O . TYR B 2 8 ? 34.731 41.721 8.280 1.00 44.40 1544 TYR B O 1
ATOM 2192 N N . TYR B 2 9 ? 34.353 43.921 8.018 1.00 45.40 1545 TYR B N 1
ATOM 2193 C CA . TYR B 2 9 ? 32.910 43.840 8.131 1.00 42.13 1545 TYR B CA 1
ATOM 2194 C C . TYR B 2 9 ? 32.357 44.835 7.138 1.00 43.04 1545 TYR B C 1
ATOM 2195 O O . TYR B 2 9 ? 32.870 45.950 7.028 1.00 42.69 1545 TYR B O 1
ATOM 2204 N N . TYR B 2 10 ? 31.337 44.408 6.400 1.00 42.75 1546 TYR B N 1
ATOM 2205 C CA . TYR B 2 10 ? 30.654 45.252 5.443 1.00 42.34 1546 TYR B CA 1
ATOM 2206 C C . TYR B 2 10 ? 29.216 45.265 5.958 1.00 43.73 1546 TYR B C 1
ATOM 2207 O O . TYR B 2 10 ? 28.454 44.320 5.744 1.00 45.63 1546 TYR B O 1
ATOM 2216 N N . ILE B 2 11 ? 28.859 46.333 6.657 1.00 43.66 1547 ILE B N 1
ATOM 2217 C CA . ILE B 2 11 ? 27.533 46.471 7.246 1.00 44.61 1547 ILE B CA 1
ATOM 2218 C C . ILE B 2 11 ? 26.752 47.630 6.649 1.00 44.95 1547 ILE B C 1
ATOM 2219 O O . ILE B 2 11 ? 27.301 48.705 6.454 1.00 46.55 1547 ILE B O 1
ATOM 2224 N N . ALA B 2 12 ? 25.473 47.419 6.356 1.00 44.66 1548 ALA B N 1
ATOM 2225 C CA . ALA B 2 12 ? 24.664 48.497 5.801 1.00 45.03 1548 ALA B CA 1
ATOM 2226 C C . ALA B 2 12 ? 23.425 48.783 6.641 1.00 47.48 1548 ALA B C 1
ATOM 2227 O O . ALA B 2 12 ? 22.957 47.929 7.412 1.00 48.41 1548 ALA B O 1
ATOM 2229 N N . ALA B 2 13 ? 22.912 50.003 6.512 1.00 47.04 1549 ALA B N 1
ATOM 2230 C CA . ALA B 2 13 ? 21.706 50.394 7.223 1.00 47.07 1549 ALA B CA 1
ATOM 2231 C C . ALA B 2 13 ? 20.586 50.257 6.199 1.00 48.74 1549 ALA B C 1
ATOM 2232 O O . ALA B 2 13 ? 20.662 50.822 5.105 1.00 47.07 1549 ALA B O 1
ATOM 2234 N N . GLU B 2 14 ? 19.556 49.489 6.544 1.00 50.21 1550 GLU B N 1
ATOM 2235 C CA . GLU B 2 14 ? 18.445 49.260 5.625 1.00 51.20 1550 GLU B CA 1
ATOM 2236 C C . GLU B 2 14 ? 17.057 49.368 6.235 1.00 49.59 1550 GLU B C 1
ATOM 2237 O O . GLU B 2 14 ? 16.841 49.079 7.416 1.00 47.73 1550 GLU B O 1
ATOM 2243 N N . GLU B 2 15 ? 16.120 49.778 5.393 1.00 48.43 1551 GLU B N 1
ATOM 2244 C CA . GLU B 2 15 ? 14.736 49.928 5.786 1.00 48.82 1551 GLU B CA 1
ATOM 2245 C C . GLU B 2 15 ? 14.053 48.600 5.535 1.00 46.33 1551 GLU B C 1
ATOM 2246 O O . GLU B 2 15 ? 14.226 47.997 4.482 1.00 47.42 1551 GLU B O 1
ATOM 2252 N N . ILE B 2 16 ? 13.296 48.137 6.520 1.00 43.24 1552 ILE B N 1
ATOM 2253 C CA . ILE B 2 16 ? 12.605 46.866 6.415 1.00 39.63 1552 ILE B CA 1
ATOM 2254 C C . ILE B 2 16 ? 11.301 47.015 7.165 1.00 40.02 1552 ILE B C 1
ATOM 2255 O O . ILE B 2 16 ? 11.066 48.044 7.791 1.00 43.41 1552 ILE B O 1
ATOM 2260 N N . SER B 2 17 ? 10.430 46.022 7.084 1.00 38.19 1553 SER B N 1
ATOM 2261 C CA . SER B 2 17 ? 9.210 46.091 7.878 1.00 37.28 1553 SER B CA 1
ATOM 2262 C C . SER B 2 17 ? 9.551 45.141 9.004 1.00 37.08 1553 SER B C 1
ATOM 2263 O O . SER B 2 17 ? 10.137 44.088 8.761 1.00 38.12 1553 SER B O 1
ATOM 2266 N N . TRP B 2 18 ? 9.226 45.519 10.233 1.00 35.14 1554 TRP B N 1
ATOM 2267 C CA . TRP B 2 18 ? 9.526 44.671 11.363 1.00 33.89 1554 TRP B CA 1
ATOM 2268 C C . TRP B 2 18 ? 8.277 44.300 12.128 1.00 34.88 1554 TRP B C 1
ATOM 2269 O O . TRP B 2 18 ? 7.515 45.160 12.541 1.00 36.88 1554 TRP B O 1
ATOM 2280 N N . ASP B 2 19 ? 8.061 43.010 12.312 1.00 34.96 1555 ASP B N 1
ATOM 2281 C CA . ASP B 2 19 ? 6.906 42.573 13.049 1.00 37.60 1555 ASP B CA 1
ATOM 2282 C C . ASP B 2 19 ? 7.308 42.029 14.437 1.00 38.85 1555 ASP B C 1
ATOM 2283 O O . ASP B 2 19 ? 7.817 40.917 14.553 1.00 40.81 1555 ASP B O 1
ATOM 2288 N N . TYR B 2 20 ? 7.131 42.846 15.478 1.00 37.31 1556 TYR B N 1
ATOM 2289 C CA . TYR B 2 20 ? 7.391 42.412 16.839 1.00 36.17 1556 TYR B CA 1
ATOM 2290 C C . TYR B 2 20 ? 6.317 41.325 16.946 1.00 39.91 1556 TYR B C 1
ATOM 2291 O O . TYR B 2 20 ? 5.449 41.238 16.070 1.00 43.67 1556 TYR B O 1
ATOM 2300 N N . SER B 2 21 ? 6.327 40.506 17.991 1.00 39.32 1557 SER B N 1
ATOM 2301 C CA . SER B 2 21 ? 5.309 39.448 18.115 1.00 41.26 1557 SER B CA 1
ATOM 2302 C C . SER B 2 21 ? 5.235 38.340 17.026 1.00 41.94 1557 SER B C 1
ATOM 2303 O O . SER B 2 21 ? 4.739 37.256 17.302 1.00 44.35 1557 SER B O 1
ATOM 2306 N N . LYS B 2 22 ? 5.716 38.587 15.813 1.00 41.50 1558 LYS B N 1
ATOM 2307 C CA . LYS B 2 22 ? 5.671 37.573 14.757 1.00 43.86 1558 LYS B CA 1
ATOM 2308 C C . LYS B 2 22 ? 5.570 36.098 15.211 1.00 44.17 1558 LYS B C 1
ATOM 2309 O O . LYS B 2 22 ? 4.750 35.336 14.688 1.00 43.91 1558 LYS B O 1
ATOM 2315 N N . PHE B 2 23 ? 6.394 35.689 16.169 1.00 44.96 1559 PHE B N 1
ATOM 2316 C CA . PHE B 2 23 ? 6.349 34.314 16.660 1.00 45.30 1559 PHE B CA 1
ATOM 2317 C C . PHE B 2 23 ? 5.487 34.113 17.891 1.00 46.71 1559 PHE B C 1
ATOM 2318 O O . PHE B 2 23 ? 5.795 33.258 18.713 1.00 45.90 1559 PHE B O 1
ATOM 2326 N N . VAL B 2 24 ? 4.420 34.889 18.035 1.00 49.51 1560 VAL B N 1
ATOM 2327 C CA . VAL B 2 24 ? 3.554 34.727 19.193 1.00 53.79 1560 VAL B CA 1
ATOM 2328 C C . VAL B 2 24 ? 2.250 34.042 18.804 1.00 55.14 1560 VAL B C 1
ATOM 2329 O O . VAL B 2 24 ? 1.937 32.959 19.311 1.00 59.37 1560 VAL B O 1
ATOM 2333 N N . PRO B 2 33 ? -1.747 42.441 21.095 1.00 66.53 1569 PRO B N 1
ATOM 2334 C CA . PRO B 2 33 ? -1.011 42.532 19.833 1.00 66.95 1569 PRO B CA 1
ATOM 2335 C C . PRO B 2 33 ? -1.905 42.913 18.640 1.00 67.60 1569 PRO B C 1
ATOM 2336 O O . PRO B 2 33 ? -2.514 43.988 18.634 1.00 67.99 1569 PRO B O 1
ATOM 2340 N N . GLU B 2 34 ? -1.963 42.035 17.634 1.00 67.47 1570 GLU B N 1
ATOM 2341 C CA . GLU B 2 34 ? -2.772 42.246 16.426 1.00 66.15 1570 GLU B CA 1
ATOM 2342 C C . GLU B 2 34 ? -2.151 43.359 15.582 1.00 63.92 1570 GLU B C 1
ATOM 2343 O O . GLU B 2 34 ? -2.337 44.549 15.860 1.00 65.78 1570 GLU B O 1
ATOM 2349 N N . ASP B 2 35 ? -1.409 42.970 14.552 1.00 58.19 1571 ASP B N 1
ATOM 2350 C CA . ASP B 2 35 ? -0.733 43.934 13.690 1.00 53.50 1571 ASP B CA 1
ATOM 2351 C C . ASP B 2 35 ? 0.281 44.832 14.426 1.00 49.33 1571 ASP B C 1
ATOM 2352 O O . ASP B 2 35 ? -0.003 45.968 14.778 1.00 46.83 1571 ASP B O 1
ATOM 2357 N N . THR B 2 36 ? 1.478 44.305 14.628 1.00 45.56 1572 THR B N 1
ATOM 2358 C CA . THR B 2 36 ? 2.533 45.041 15.281 1.00 40.55 1572 THR B CA 1
ATOM 2359 C C . THR B 2 36 ? 3.728 45.168 14.323 1.00 39.93 1572 THR B C 1
ATOM 2360 O O . THR B 2 36 ? 4.864 44.862 14.686 1.00 39.35 1572 THR B O 1
ATOM 2364 N N . VAL B 2 37 ? 3.491 45.590 13.086 1.00 37.13 1573 VAL B N 1
ATOM 2365 C CA . VAL B 2 37 ? 4.619 45.749 12.193 1.00 37.09 1573 VAL B CA 1
ATOM 2366 C C . VAL B 2 37 ? 4.779 47.206 11.790 1.00 39.49 1573 VAL B C 1
ATOM 2367 O O . VAL B 2 37 ? 3.836 47.856 11.322 1.00 40.03 1573 VAL B O 1
ATOM 2371 N N . TYR B 2 38 ? 5.992 47.714 11.997 1.00 40.34 1574 TYR B N 1
ATOM 2372 C CA . TYR B 2 38 ? 6.330 49.095 11.691 1.00 41.37 1574 TYR B CA 1
ATOM 2373 C C . TYR B 2 38 ? 7.529 49.165 10.799 1.00 40.40 1574 TYR B C 1
ATOM 2374 O O . TYR B 2 38 ? 8.364 48.281 10.829 1.00 42.20 1574 TYR B O 1
ATOM 2383 N N . LYS B 2 39 ? 7.617 50.231 10.016 1.00 39.55 1575 LYS B N 1
ATOM 2384 C CA . LYS B 2 39 ? 8.768 50.437 9.159 1.00 40.08 1575 LYS B CA 1
ATOM 2385 C C . LYS B 2 39 ? 9.926 50.671 10.140 1.00 39.94 1575 LYS B C 1
ATOM 2386 O O . LYS B 2 39 ? 9.744 51.322 11.181 1.00 41.41 1575 LYS B O 1
ATOM 2392 N N . LYS B 2 40 ? 11.103 50.135 9.830 1.00 36.39 1576 LYS B N 1
ATOM 2393 C CA . LYS B 2 40 ? 12.256 50.288 10.713 1.00 36.34 1576 LYS B CA 1
ATOM 2394 C C . LYS B 2 40 ? 13.540 50.311 9.923 1.00 38.80 1576 LYS B C 1
ATOM 2395 O O . LYS B 2 40 ? 13.539 50.026 8.721 1.00 40.11 1576 LYS B O 1
ATOM 2401 N N . VAL B 2 41 ? 14.639 50.653 10.590 1.00 38.12 1577 VAL B N 1
ATOM 2402 C CA . VAL B 2 41 ? 15.934 50.662 9.919 1.00 39.87 1577 VAL B CA 1
ATOM 2403 C C . VAL B 2 41 ? 16.930 49.872 10.769 1.00 39.34 1577 VAL B C 1
ATOM 2404 O O . VAL B 2 41 ? 17.157 50.178 11.946 1.00 40.94 1577 VAL B O 1
ATOM 2408 N N . VAL B 2 42 ? 17.519 48.846 10.159 1.00 37.07 1578 VAL B N 1
ATOM 2409 C CA . VAL B 2 42 ? 18.438 47.952 10.865 1.00 31.18 1578 VAL B CA 1
ATOM 2410 C C . VAL B 2 42 ? 19.836 47.765 10.248 1.00 30.27 1578 VAL B C 1
ATOM 2411 O O . VAL B 2 42 ? 20.069 48.083 9.086 1.00 30.60 1578 VAL B O 1
ATOM 2415 N N . PHE B 2 43 ? 20.771 47.266 11.041 1.00 30.33 1579 PHE B N 1
ATOM 2416 C CA . PHE B 2 43 ? 22.118 47.007 10.539 1.00 34.31 1579 PHE B CA 1
ATOM 2417 C C . PHE B 2 43 ? 22.128 45.629 9.886 1.00 36.59 1579 PHE B C 1
ATOM 2418 O O . PHE B 2 43 ? 21.894 44.638 10.558 1.00 39.87 1579 PHE B O 1
ATOM 2426 N N . ARG B 2 44 ? 22.400 45.568 8.585 1.00 37.95 1580 ARG B N 1
ATOM 2427 C CA . ARG B 2 44 ? 22.417 44.303 7.843 1.00 39.73 1580 ARG B CA 1
ATOM 2428 C C . ARG B 2 44 ? 23.832 43.925 7.388 1.00 40.68 1580 ARG B C 1
ATOM 2429 O O . ARG B 2 44 ? 24.589 44.792 6.949 1.00 43.83 1580 ARG B O 1
ATOM 2437 N N . LYS B 2 45 ? 24.182 42.639 7.459 1.00 40.68 1581 LYS B N 1
ATOM 2438 C CA . LYS B 2 45 ? 25.525 42.192 7.066 1.00 41.71 1581 LYS B CA 1
ATOM 2439 C C . LYS B 2 45 ? 25.684 41.736 5.615 1.00 44.60 1581 LYS B C 1
ATOM 2440 O O . LYS B 2 45 ? 24.995 40.829 5.156 1.00 44.95 1581 LYS B O 1
ATOM 2446 N N . TYR B 2 46 ? 26.606 42.366 4.891 1.00 46.69 1582 TYR B N 1
ATOM 2447 C CA . TYR B 2 46 ? 26.828 41.997 3.504 1.00 47.69 1582 TYR B CA 1
ATOM 2448 C C . TYR B 2 46 ? 28.102 41.194 3.314 1.00 49.22 1582 TYR B C 1
ATOM 2449 O O . TYR B 2 46 ? 28.986 41.198 4.162 1.00 49.63 1582 TYR B O 1
ATOM 2458 N N . LEU B 2 47 ? 28.188 40.498 2.192 1.00 50.10 1583 LEU B N 1
ATOM 2459 C CA . LEU B 2 47 ? 29.341 39.666 1.937 1.00 52.08 1583 LEU B CA 1
ATOM 2460 C C . LEU B 2 47 ? 30.580 40.434 1.479 1.00 52.61 1583 LEU B C 1
ATOM 2461 O O . LEU B 2 47 ? 31.701 39.986 1.727 1.00 53.46 1583 LEU B O 1
ATOM 2466 N N . ASP B 2 48 ? 30.397 41.587 0.836 1.00 52.57 1584 ASP B N 1
ATOM 2467 C CA . ASP B 2 48 ? 31.546 42.361 0.381 1.00 54.14 1584 ASP B CA 1
ATOM 2468 C C . ASP B 2 48 ? 31.263 43.808 -0.007 1.00 55.09 1584 ASP B C 1
ATOM 2469 O O . ASP B 2 48 ? 30.156 44.301 0.166 1.00 56.60 1584 ASP B O 1
ATOM 2474 N N . SER B 2 49 ? 32.287 44.469 -0.542 1.00 56.33 1585 SER B N 1
ATOM 2475 C CA . SER B 2 49 ? 32.246 45.872 -0.973 1.00 56.51 1585 SER B CA 1
ATOM 2476 C C . SER B 2 49 ? 31.116 46.301 -1.883 1.00 57.29 1585 SER B C 1
ATOM 2477 O O . SER B 2 49 ? 30.764 47.478 -1.920 1.00 57.32 1585 SER B O 1
ATOM 2480 N N . THR B 2 50 ? 30.559 45.367 -2.640 1.00 59.90 1586 THR B N 1
ATOM 2481 C CA . THR B 2 50 ? 29.490 45.714 -3.569 1.00 61.91 1586 THR B CA 1
ATOM 2482 C C . THR B 2 50 ? 28.144 45.834 -2.875 1.00 63.13 1586 THR B C 1
ATOM 2483 O O . THR B 2 50 ? 27.225 46.469 -3.400 1.00 65.28 1586 THR B O 1
ATOM 2487 N N . PHE B 2 51 ? 28.024 45.234 -1.694 1.00 61.60 1587 PHE B N 1
ATOM 2488 C CA . PHE B 2 51 ? 26.770 45.288 -0.969 1.00 58.83 1587 PHE B CA 1
ATOM 2489 C C . PHE B 2 51 ? 25.674 44.770 -1.885 1.00 60.02 1587 PHE B C 1
ATOM 2490 O O . PHE B 2 51 ? 24.594 45.354 -1.955 1.00 60.84 1587 PHE B O 1
ATOM 2498 N N . THR B 2 52 ? 25.962 43.683 -2.601 1.00 60.21 1588 THR B N 1
ATOM 2499 C CA . THR B 2 52 ? 24.981 4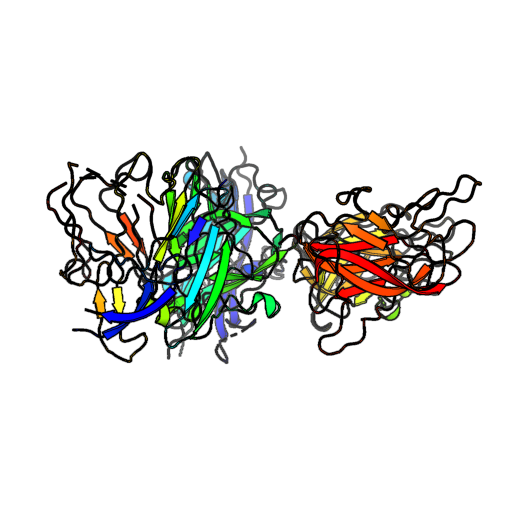3.093 -3.506 1.00 62.47 1588 THR B CA 1
ATOM 2500 C C . THR B 2 52 ? 24.324 41.898 -2.856 1.00 62.46 1588 THR B C 1
ATOM 2501 O O . THR B 2 52 ? 23.102 41.838 -2.734 1.00 64.19 1588 THR B O 1
ATOM 2505 N N . LYS B 2 53 ? 25.143 40.938 -2.451 1.00 62.20 1589 LYS B N 1
ATOM 2506 C CA . LYS B 2 53 ? 24.633 39.744 -1.803 1.00 61.87 1589 LYS B CA 1
ATOM 2507 C C . LYS B 2 53 ? 24.903 39.893 -0.313 1.00 59.86 1589 LYS B C 1
ATOM 2508 O O . LYS B 2 53 ? 25.973 40.358 0.078 1.00 59.96 1589 LYS B O 1
ATOM 2514 N N . LEU B 2 54 ? 23.938 39.516 0.520 1.00 57.48 1590 LEU B N 1
ATOM 2515 C CA . LEU B 2 54 ? 24.137 39.636 1.956 1.00 57.93 1590 LEU B CA 1
ATOM 2516 C C . LEU B 2 54 ? 24.474 38.318 2.647 1.00 55.81 1590 LEU B C 1
ATOM 2517 O O . LEU B 2 54 ? 24.148 37.250 2.159 1.00 55.91 1590 LEU B O 1
ATOM 2522 N N . ASP B 2 55 ? 25.149 38.413 3.784 1.00 55.13 1591 ASP B N 1
ATOM 2523 C CA . ASP B 2 55 ? 25.555 37.253 4.548 1.00 54.92 1591 ASP B CA 1
ATOM 2524 C C . ASP B 2 55 ? 24.378 36.703 5.341 1.00 56.80 1591 ASP B C 1
ATOM 2525 O O . ASP B 2 55 ? 24.018 37.234 6.394 1.00 54.97 1591 ASP B O 1
ATOM 2530 N N . PRO B 2 56 ? 23.773 35.609 4.854 1.00 58.54 1592 PRO B N 1
ATOM 2531 C CA . PRO B 2 56 ? 22.626 34.984 5.519 1.00 58.23 1592 PRO B CA 1
ATOM 2532 C C . PRO B 2 56 ? 22.894 34.795 7.000 1.00 57.80 1592 PRO B C 1
ATOM 2533 O O . PRO B 2 56 ? 24.006 34.465 7.386 1.00 59.15 1592 PRO B O 1
ATOM 2537 N N . GLN B 2 57 ? 21.870 35.000 7.819 1.00 57.55 1593 GLN B N 1
ATOM 2538 C CA . GLN B 2 57 ? 21.992 34.853 9.264 1.00 56.47 1593 GLN B CA 1
ATOM 2539 C C . GLN B 2 57 ? 21.819 33.385 9.675 1.00 56.75 1593 GLN B C 1
ATOM 2540 O O . GLN B 2 57 ? 20.752 32.780 9.475 1.00 57.16 1593 GLN B O 1
ATOM 2546 N N . GLY B 2 58 ? 22.878 32.823 10.256 1.00 53.65 1594 GLY B N 1
ATOM 2547 C CA . GLY B 2 58 ? 22.856 31.428 10.653 1.00 53.29 1594 GLY B CA 1
ATOM 2548 C C . GLY B 2 58 ? 21.952 31.056 11.804 1.00 52.24 1594 GLY B C 1
ATOM 2549 O O . GLY B 2 58 ? 21.040 31.799 12.136 1.00 54.81 1594 GLY B O 1
ATOM 2550 N N . GLU B 2 59 ? 22.211 29.893 12.403 1.00 50.13 1595 GLU B N 1
ATOM 2551 C CA . GLU B 2 59 ? 21.426 29.399 13.535 1.00 45.35 1595 GLU B CA 1
ATOM 2552 C C . GLU B 2 59 ? 22.020 29.929 14.822 1.00 44.75 1595 GLU B C 1
ATOM 2553 O O . GLU B 2 59 ? 21.334 30.051 15.825 1.00 44.23 1595 GLU B O 1
ATOM 2559 N N . TYR B 2 60 ? 23.310 30.231 14.783 1.00 46.19 1596 TYR B N 1
ATOM 2560 C CA . TYR B 2 60 ? 24.032 30.750 15.941 1.00 48.78 1596 TYR B CA 1
ATOM 2561 C C . TYR B 2 60 ? 23.558 32.165 16.342 1.00 46.43 1596 TYR B C 1
ATOM 2562 O O . TYR B 2 60 ? 23.602 32.522 17.514 1.00 42.46 1596 TYR B O 1
ATOM 2571 N N . GLU B 2 61 ? 23.119 32.969 15.373 1.00 44.32 1597 GLU B N 1
ATOM 2572 C CA . GLU B 2 61 ? 22.650 34.310 15.677 1.00 46.14 1597 GLU B CA 1
ATOM 2573 C C . GLU B 2 61 ? 21.167 34.568 15.292 1.00 45.86 1597 GLU B C 1
ATOM 2574 O O . GLU B 2 61 ? 20.780 35.689 14.949 1.00 47.16 1597 GLU B O 1
ATOM 2580 N N . GLU B 2 62 ? 20.341 33.526 15.387 1.00 41.66 1598 GLU B N 1
ATOM 2581 C CA . GLU B 2 62 ? 18.909 33.611 15.095 1.00 38.54 1598 GLU B CA 1
ATOM 2582 C C . GLU B 2 62 ? 18.189 34.391 16.208 1.00 37.38 1598 GLU B C 1
ATOM 2583 O O . GLU B 2 62 ? 17.162 35.053 15.990 1.00 36.31 1598 GLU B O 1
ATOM 2589 N N . HIS B 2 63 ? 18.746 34.314 17.409 1.00 37.57 1599 HIS B N 1
ATOM 2590 C CA . HIS B 2 63 ? 18.181 35.000 18.554 1.00 35.77 1599 HIS B CA 1
ATOM 2591 C C . HIS B 2 63 ? 18.434 36.497 18.515 1.00 35.14 1599 HIS B C 1
ATOM 2592 O O . HIS B 2 63 ? 17.776 37.243 19.219 1.00 38.07 1599 HIS B O 1
ATOM 2599 N N . LEU B 2 64 ? 19.379 36.932 17.689 1.00 34.29 1600 LEU B N 1
ATOM 2600 C CA . LEU B 2 64 ? 19.720 38.346 17.577 1.00 33.18 1600 LEU B CA 1
ATOM 2601 C C . LEU B 2 64 ? 18.526 39.265 17.245 1.00 33.95 1600 LEU B C 1
ATOM 2602 O O . LEU B 2 64 ? 18.504 40.440 17.632 1.00 32.81 1600 LEU B O 1
ATOM 2607 N N . GLY B 2 65 ? 17.535 38.736 16.542 1.00 31.11 1601 GLY B N 1
ATOM 2608 C CA . GLY B 2 65 ? 16.365 39.529 16.229 1.00 31.16 1601 GLY B CA 1
ATOM 2609 C C . GLY B 2 65 ? 16.617 40.848 15.529 1.00 33.42 1601 GLY B C 1
ATOM 2610 O O . GLY B 2 65 ? 17.096 40.868 14.392 1.00 36.20 1601 GLY B O 1
ATOM 2611 N N . ILE B 2 66 ? 16.303 41.949 16.214 1.00 32.23 1602 ILE B N 1
ATOM 2612 C CA . ILE B 2 66 ? 16.453 43.294 15.668 1.00 31.87 1602 ILE B CA 1
ATOM 2613 C C . ILE B 2 66 ? 17.889 43.766 15.580 1.00 31.13 1602 ILE B C 1
ATOM 2614 O O . ILE B 2 66 ? 18.215 44.582 14.722 1.00 33.68 1602 ILE B O 1
ATOM 2619 N N . LEU B 2 67 ? 18.742 43.261 16.466 1.00 31.73 1603 LEU B N 1
ATOM 2620 C CA . LEU B 2 67 ? 20.161 43.632 16.476 1.00 32.21 1603 LEU B CA 1
ATOM 2621 C C . LEU B 2 67 ? 20.846 43.343 15.141 1.00 32.23 1603 LEU B C 1
ATOM 2622 O O . LEU B 2 67 ? 20.354 42.539 14.345 1.00 33.06 1603 LEU B O 1
ATOM 2627 N N . GLY B 2 68 ? 21.982 44.005 14.911 1.00 32.83 1604 GLY B N 1
ATOM 2628 C CA . GLY B 2 68 ? 22.751 43.826 13.685 1.00 32.85 1604 GLY B CA 1
ATOM 2629 C C . GLY B 2 68 ? 23.800 42.730 13.828 1.00 33.94 1604 GLY B C 1
ATOM 2630 O O . GLY B 2 68 ? 23.885 42.090 14.872 1.00 35.46 1604 GLY B O 1
ATOM 2631 N N . PRO B 2 69 ? 24.627 42.485 12.808 1.00 32.27 1605 PRO B N 1
ATOM 2632 C CA . PRO B 2 69 ? 25.614 41.424 12.976 1.00 32.03 1605 PRO B CA 1
ATOM 2633 C C . PRO B 2 69 ? 26.571 41.737 14.118 1.00 34.78 1605 PRO B C 1
ATOM 2634 O O . PRO B 2 69 ? 26.938 42.896 14.313 1.00 38.05 1605 PRO B O 1
ATOM 2638 N N . VAL B 2 70 ? 26.971 40.712 14.871 1.00 34.87 1606 VAL B N 1
ATOM 2639 C CA . VAL B 2 70 ? 27.858 40.914 16.009 1.00 36.35 1606 VAL B CA 1
ATOM 2640 C C . VAL B 2 70 ? 29.309 41.166 15.669 1.00 39.56 1606 VAL B C 1
ATOM 2641 O O . VAL B 2 70 ? 30.061 40.229 15.452 1.00 44.25 1606 VAL B O 1
ATOM 2645 N N . ILE B 2 71 ? 29.703 42.438 15.625 1.00 42.32 1607 ILE B N 1
ATOM 2646 C CA . ILE B 2 71 ? 31.093 42.788 15.349 1.00 42.40 1607 ILE B CA 1
ATOM 2647 C C . ILE B 2 71 ? 31.864 42.210 16.520 1.00 43.80 1607 ILE B C 1
ATOM 2648 O O . ILE B 2 71 ? 31.412 42.275 17.655 1.00 43.29 1607 ILE B O 1
ATOM 2653 N N . ARG B 2 72 ? 33.027 41.644 16.252 1.00 46.10 1608 ARG B N 1
ATOM 2654 C CA . ARG B 2 72 ? 33.789 40.998 17.306 1.00 50.48 1608 ARG B CA 1
ATOM 2655 C C . ARG B 2 72 ? 35.276 41.092 17.035 1.00 53.28 1608 ARG B C 1
ATOM 2656 O O . ARG B 2 72 ? 35.693 41.177 15.876 1.00 54.88 1608 ARG B O 1
ATOM 2664 N N . ALA B 2 73 ? 36.076 41.057 18.096 1.00 55.40 1609 ALA B N 1
ATOM 2665 C CA . ALA B 2 73 ? 37.519 41.174 17.934 1.00 56.72 1609 ALA B CA 1
ATOM 2666 C C . ALA B 2 73 ? 38.321 41.009 19.218 1.00 56.93 1609 ALA B C 1
ATOM 2667 O O . ALA B 2 73 ? 37.840 41.295 20.304 1.00 55.78 1609 ALA B O 1
ATOM 2669 N N . GLU B 2 74 ? 39.560 40.555 19.069 1.00 60.23 1610 GLU B N 1
ATOM 2670 C CA . GLU B 2 74 ? 40.463 40.376 20.200 1.00 62.57 1610 GLU B CA 1
ATOM 2671 C C . GLU B 2 74 ? 41.150 41.722 20.458 1.00 62.12 1610 GLU B C 1
ATOM 2672 O O . GLU B 2 74 ? 40.954 42.684 19.720 1.00 59.87 1610 GLU B O 1
ATOM 2678 N N . VAL B 2 75 ? 41.957 41.778 21.508 1.00 63.43 1611 VAL B N 1
ATOM 2679 C CA . VAL B 2 75 ? 42.674 42.992 21.859 1.00 64.29 1611 VAL B CA 1
ATOM 2680 C C . VAL B 2 75 ? 43.821 43.249 20.869 1.00 66.02 1611 VAL B C 1
ATOM 2681 O O . VAL B 2 75 ? 44.399 42.311 20.317 1.00 66.72 1611 VAL B O 1
ATOM 2685 N N . ASP B 2 76 ? 44.127 44.526 20.644 1.00 67.11 1612 ASP B N 1
ATOM 2686 C CA . ASP B 2 76 ? 45.176 44.953 19.715 1.00 69.76 1612 ASP B CA 1
ATOM 2687 C C . ASP B 2 76 ? 44.756 44.728 18.269 1.00 69.21 1612 ASP B C 1
ATOM 2688 O O . ASP B 2 76 ? 45.456 45.104 17.325 1.00 70.20 1612 ASP B O 1
ATOM 2693 N N . ASP B 2 77 ? 43.595 44.114 18.108 1.00 68.74 1613 ASP B N 1
ATOM 2694 C CA . ASP B 2 77 ? 43.046 43.838 16.793 1.00 68.21 1613 ASP B CA 1
ATOM 2695 C C . ASP B 2 77 ? 42.608 45.149 16.158 1.00 65.66 1613 ASP B C 1
ATOM 2696 O O . ASP B 2 77 ? 42.501 46.170 16.827 1.00 66.71 1613 ASP B O 1
ATOM 2701 N N . VAL B 2 78 ? 42.351 45.122 14.862 1.00 61.53 1614 VAL B N 1
ATOM 2702 C CA . VAL B 2 78 ? 41.926 46.321 14.179 1.00 58.16 1614 VAL B CA 1
ATOM 2703 C C . VAL B 2 78 ? 40.612 46.024 13.468 1.00 56.31 1614 VAL B C 1
ATOM 2704 O O . VAL B 2 78 ? 40.526 45.133 12.624 1.00 52.74 1614 VAL B O 1
ATOM 2708 N N . ILE B 2 79 ? 39.580 46.768 13.833 1.00 54.21 1615 ILE B N 1
ATOM 2709 C CA . ILE B 2 79 ? 38.280 46.564 13.230 1.00 53.53 1615 ILE B CA 1
ATOM 2710 C C . ILE B 2 79 ? 38.032 47.579 12.129 1.00 53.81 1615 ILE B C 1
ATOM 2711 O O . ILE B 2 79 ? 38.092 48.777 12.363 1.00 55.05 1615 ILE B O 1
ATOM 2716 N N . GLN B 2 80 ? 37.772 47.100 10.920 1.00 52.98 1616 GLN B N 1
ATOM 2717 C CA . GLN B 2 80 ? 37.487 47.994 9.814 1.00 52.58 1616 GLN B CA 1
ATOM 2718 C C . GLN B 2 80 ? 36.125 47.638 9.236 1.00 52.80 1616 GLN B C 1
ATOM 2719 O O . GLN B 2 80 ? 35.953 46.575 8.642 1.00 53.42 1616 GLN B O 1
ATOM 2725 N N . VAL B 2 81 ? 35.151 48.521 9.407 1.00 51.80 1617 VAL B N 1
ATOM 2726 C CA . VAL B 2 81 ? 33.823 48.243 8.891 1.00 51.92 1617 VAL B CA 1
ATOM 2727 C C . VAL B 2 81 ? 33.445 49.208 7.760 1.00 53.58 1617 VAL B C 1
ATOM 2728 O O . VAL B 2 81 ? 33.574 50.426 7.886 1.00 52.74 1617 VAL B O 1
ATOM 2732 N N . ARG B 2 82 ? 33.001 48.645 6.641 1.00 55.02 1618 ARG B N 1
ATOM 2733 C CA . ARG B 2 82 ? 32.598 49.438 5.495 1.00 56.29 1618 ARG B CA 1
ATOM 2734 C C . ARG B 2 82 ? 31.100 49.641 5.560 1.00 55.57 1618 ARG B C 1
ATOM 2735 O O . ARG B 2 82 ? 30.326 48.769 5.181 1.00 55.57 1618 ARG B O 1
ATOM 2743 N N . PHE B 2 83 ? 30.705 50.812 6.032 1.00 55.12 1619 PHE B N 1
ATOM 2744 C CA . PHE B 2 83 ? 29.303 51.164 6.182 1.00 55.06 1619 PHE B CA 1
ATOM 2745 C C . PHE B 2 83 ? 28.722 51.740 4.905 1.00 53.95 1619 PHE B C 1
ATOM 2746 O O . PHE B 2 83 ? 29.221 52.739 4.402 1.00 52.99 1619 PHE B O 1
ATOM 2754 N N . LYS B 2 84 ? 27.658 51.116 4.396 1.00 54.50 1620 LYS B N 1
ATOM 2755 C CA . LYS B 2 84 ? 27.017 51.571 3.168 1.00 54.40 1620 LYS B CA 1
ATOM 2756 C C . LYS B 2 84 ? 25.866 52.512 3.391 1.00 56.29 1620 LYS B C 1
ATOM 2757 O O . LYS B 2 84 ? 25.858 53.609 2.842 1.00 61.00 1620 LYS B O 1
ATOM 2763 N N . ASN B 2 85 ? 24.885 52.102 4.176 1.00 55.44 1621 ASN B N 1
ATOM 2764 C CA . ASN B 2 85 ? 23.723 52.962 4.421 1.00 58.14 1621 ASN B CA 1
ATOM 2765 C C . ASN B 2 85 ? 22.798 53.070 3.213 1.00 57.70 1621 ASN B C 1
ATOM 2766 O O . ASN B 2 85 ? 22.958 53.963 2.373 1.00 55.57 1621 ASN B O 1
ATOM 2771 N N . LEU B 2 86 ? 21.808 52.181 3.164 1.00 55.82 1622 LEU B N 1
ATOM 2772 C CA . LEU B 2 86 ? 20.860 52.137 2.067 1.00 53.64 1622 LEU B CA 1
ATOM 2773 C C . LEU B 2 86 ? 19.511 52.739 2.432 1.00 52.35 1622 LEU B C 1
ATOM 2774 O O . LEU B 2 86 ? 18.522 52.522 1.733 1.00 52.80 1622 LEU B O 1
ATOM 2779 N N . ALA B 2 87 ? 19.461 53.495 3.519 1.00 50.65 1623 ALA B N 1
ATOM 2780 C CA . ALA B 2 87 ? 18.190 54.079 3.929 1.00 52.98 1623 ALA B CA 1
ATOM 2781 C C . ALA B 2 87 ? 17.911 55.427 3.265 1.00 54.18 1623 ALA B C 1
ATOM 2782 O O . ALA B 2 87 ? 18.702 55.915 2.460 1.00 54.33 1623 ALA B O 1
ATOM 2784 N N . SER B 2 88 ? 16.781 56.019 3.624 1.00 54.95 1624 SER B N 1
ATOM 2785 C CA . SER B 2 88 ? 16.343 57.281 3.056 1.00 56.90 1624 SER B CA 1
ATOM 2786 C C . SER B 2 88 ? 16.932 58.544 3.680 1.00 58.60 1624 SER B C 1
ATOM 2787 O O . SER B 2 88 ? 16.931 59.605 3.048 1.00 59.06 1624 SER B O 1
ATOM 2790 N N . ARG B 2 89 ? 17.433 58.445 4.906 1.00 58.37 1625 ARG B N 1
ATOM 2791 C CA . ARG B 2 89 ? 17.992 59.612 5.557 1.00 57.28 1625 ARG B CA 1
ATOM 2792 C C . ARG B 2 89 ? 19.414 59.357 6.026 1.00 58.93 1625 ARG B C 1
ATOM 2793 O O . ARG B 2 89 ? 19.935 58.254 5.871 1.00 60.05 1625 ARG B O 1
ATOM 2801 N N . PRO B 2 90 ? 20.075 60.385 6.591 1.00 59.47 1626 PRO B N 1
ATOM 2802 C CA . PRO B 2 90 ? 21.448 60.191 7.061 1.00 56.57 1626 PRO B CA 1
ATOM 2803 C C . PRO B 2 90 ? 21.474 59.304 8.291 1.00 54.03 1626 PRO B C 1
ATOM 2804 O O . PRO B 2 90 ? 20.544 59.336 9.097 1.00 53.41 1626 PRO B O 1
ATOM 2808 N N . TYR B 2 91 ? 22.538 58.513 8.422 1.00 52.68 1627 TYR B N 1
ATOM 2809 C CA . TYR B 2 91 ? 22.741 57.628 9.578 1.00 49.83 1627 TYR B CA 1
ATOM 2810 C C . TYR B 2 91 ? 24.243 57.457 9.757 1.00 49.71 1627 TYR B C 1
ATOM 2811 O O . TYR B 2 91 ? 25.021 57.892 8.904 1.00 49.05 1627 TYR B O 1
ATOM 2820 N N . SER B 2 92 ? 24.649 56.835 10.857 1.00 49.26 1628 SER B N 1
ATOM 2821 C CA . SER B 2 92 ? 26.067 56.635 11.132 1.00 50.04 1628 SER B CA 1
ATOM 2822 C C . SER B 2 92 ? 26.269 55.365 11.919 1.00 52.80 1628 SER B C 1
ATOM 2823 O O . SER B 2 92 ? 25.316 54.794 12.456 1.00 55.24 1628 SER B O 1
ATOM 2826 N N . LEU B 2 93 ? 27.523 54.944 12.028 1.00 52.48 1629 LEU B N 1
ATOM 2827 C CA . LEU B 2 93 ? 27.846 53.725 12.755 1.00 50.61 1629 LEU B CA 1
ATOM 2828 C C . LEU B 2 93 ? 28.857 54.059 13.816 1.00 51.56 1629 LEU B C 1
ATOM 2829 O O . LEU B 2 93 ? 30.049 54.090 13.547 1.00 53.83 1629 LEU B O 1
ATOM 2834 N N . HIS B 2 94 ? 28.385 54.318 15.024 1.00 53.01 1630 HIS B N 1
ATOM 2835 C CA . HIS B 2 94 ? 29.280 54.653 16.114 1.00 53.67 1630 HIS B CA 1
ATOM 2836 C C . HIS B 2 94 ? 29.534 53.392 16.925 1.00 55.73 1630 HIS B C 1
ATOM 2837 O O . HIS B 2 94 ? 28.610 52.633 17.212 1.00 55.89 1630 HIS B O 1
ATOM 2844 N N . ALA B 2 95 ? 30.793 53.163 17.277 1.00 58.18 1631 ALA B N 1
ATOM 2845 C CA . ALA B 2 95 ? 31.160 52.004 18.073 1.00 60.46 1631 ALA B CA 1
ATOM 2846 C C . ALA B 2 95 ? 31.438 52.449 19.501 1.00 63.15 1631 ALA B C 1
ATOM 2847 O O . ALA B 2 95 ? 32.538 52.871 19.840 1.00 64.91 1631 ALA B O 1
ATOM 2849 N N . HIS B 2 96 ? 30.417 52.352 20.334 1.00 67.47 1632 HIS B N 1
ATOM 2850 C CA . HIS B 2 96 ? 30.516 52.731 21.732 1.00 70.87 1632 HIS B CA 1
ATOM 2851 C C . HIS B 2 96 ? 31.581 51.912 22.459 1.00 73.15 1632 HIS B C 1
ATOM 2852 O O . HIS B 2 96 ? 31.376 50.736 22.760 1.00 74.26 1632 HIS B O 1
ATOM 2859 N N . GLY B 2 97 ? 32.721 52.540 22.732 1.00 75.99 1633 GLY B N 1
ATOM 2860 C CA . GLY B 2 97 ? 33.793 51.855 23.433 1.00 81.08 1633 GLY B CA 1
ATOM 2861 C C . GLY B 2 97 ? 35.144 51.965 22.749 1.00 83.96 1633 GLY B C 1
ATOM 2862 O O . GLY B 2 97 ? 36.086 51.248 23.105 1.00 83.06 1633 GLY B O 1
ATOM 2863 N N . LEU B 2 98 ? 35.242 52.858 21.765 1.00 86.41 1634 LEU B N 1
ATOM 2864 C CA . LEU B 2 98 ? 36.490 53.052 21.035 1.00 88.22 1634 LEU B CA 1
ATOM 2865 C C . LEU B 2 98 ? 37.647 53.245 22.021 1.00 90.86 1634 LEU B C 1
ATOM 2866 O O . LEU B 2 98 ? 38.415 52.309 22.281 1.00 91.29 1634 LEU B O 1
ATOM 2871 N N . SER B 2 99 ? 37.750 54.452 22.580 1.00 92.38 1635 SER B N 1
ATOM 2872 C CA . SER B 2 99 ? 38.803 54.799 23.539 1.00 93.17 1635 SER B CA 1
ATOM 2873 C C . SER B 2 99 ? 40.182 54.843 22.882 1.00 93.06 1635 SER B C 1
ATOM 2874 O O . SER B 2 99 ? 40.997 55.718 23.180 1.00 93.28 1635 SER B O 1
ATOM 2877 N N . ASN B 2 121 ? 29.246 64.314 10.823 1.00 69.46 1657 ASN B N 1
ATOM 2878 C CA . ASN B 2 121 ? 29.811 63.019 10.459 1.00 69.00 1657 ASN B CA 1
ATOM 2879 C C . ASN B 2 121 ? 28.718 62.097 9.922 1.00 68.51 1657 ASN B C 1
ATOM 2880 O O . ASN B 2 121 ? 28.950 60.917 9.646 1.00 69.88 1657 ASN B O 1
ATOM 2885 N N . ALA B 2 122 ? 27.526 62.656 9.761 1.00 65.96 1658 ALA B N 1
ATOM 2886 C CA . ALA B 2 122 ? 26.385 61.906 9.268 1.00 62.63 1658 ALA B CA 1
ATOM 2887 C C . ALA B 2 122 ? 26.569 61.437 7.837 1.00 60.88 1658 ALA B C 1
ATOM 2888 O O . ALA B 2 122 ? 26.695 62.246 6.923 1.00 61.07 1658 ALA B O 1
ATOM 2890 N N . ILE B 2 123 ? 26.583 60.123 7.644 1.00 60.11 1659 ILE B N 1
ATOM 2891 C CA . ILE B 2 123 ? 26.725 59.567 6.305 1.00 59.37 1659 ILE B CA 1
ATOM 2892 C C . ILE B 2 123 ? 25.398 59.731 5.576 1.00 61.04 1659 ILE B C 1
ATOM 2893 O O . ILE B 2 123 ? 24.341 59.408 6.115 1.00 63.91 1659 ILE B O 1
ATOM 2898 N N . GLN B 2 124 ? 25.455 60.230 4.348 1.00 61.40 1660 GLN B N 1
ATOM 2899 C CA . GLN B 2 124 ? 24.246 60.446 3.578 1.00 60.78 1660 GLN B CA 1
ATOM 2900 C C . GLN B 2 124 ? 23.780 59.185 2.865 1.00 60.65 1660 GLN B C 1
ATOM 2901 O O . GLN B 2 124 ? 24.583 58.313 2.535 1.00 61.24 1660 GLN B O 1
ATOM 2907 N N . PRO B 2 125 ? 22.461 59.069 2.634 1.00 59.24 1661 PRO B N 1
ATOM 2908 C CA . PRO B 2 125 ? 21.881 57.910 1.954 1.00 57.08 1661 PRO B CA 1
ATOM 2909 C C . PRO B 2 125 ? 22.692 57.503 0.736 1.00 58.20 1661 PRO B C 1
ATOM 2910 O O . PRO B 2 125 ? 23.480 58.286 0.221 1.00 57.03 1661 PRO B O 1
ATOM 2914 N N . ASN B 2 126 ? 22.495 56.264 0.295 1.00 62.33 1662 ASN B N 1
ATOM 2915 C CA . ASN B 2 126 ? 23.169 55.716 -0.875 1.00 63.95 1662 ASN B CA 1
ATOM 2916 C C . ASN B 2 126 ? 24.685 55.942 -0.897 1.00 64.27 1662 ASN B C 1
ATOM 2917 O O . ASN B 2 126 ? 25.324 55.654 -1.900 1.00 64.45 1662 ASN B O 1
ATOM 2922 N N . LYS B 2 127 ? 25.270 56.450 0.188 1.00 65.71 1663 LYS B N 1
ATOM 2923 C CA . LYS B 2 127 ? 26.724 56.682 0.220 1.00 67.21 1663 LYS B CA 1
ATOM 2924 C C . LYS B 2 127 ? 27.485 55.869 1.277 1.00 67.05 1663 LYS B C 1
ATOM 2925 O O . LYS B 2 127 ? 27.014 55.670 2.391 1.00 67.94 1663 LYS B O 1
ATOM 2931 N N . THR B 2 128 ? 28.679 55.417 0.904 1.00 66.49 1664 THR B N 1
ATOM 2932 C CA . THR B 2 128 ? 29.539 54.590 1.751 1.00 63.48 1664 THR B CA 1
ATOM 2933 C C . THR B 2 128 ? 30.524 55.391 2.611 1.00 62.70 1664 THR B C 1
ATOM 2934 O O . THR B 2 128 ? 30.615 56.607 2.498 1.00 62.42 1664 THR B O 1
ATOM 2938 N N . TYR B 2 129 ? 31.248 54.685 3.476 1.00 63.02 1665 TYR B N 1
ATOM 2939 C CA . TYR B 2 129 ? 32.251 55.267 4.368 1.00 62.80 1665 TYR B CA 1
ATOM 2940 C C . TYR B 2 129 ? 32.818 54.222 5.339 1.00 62.20 1665 TYR B C 1
ATOM 2941 O O . TYR B 2 129 ? 32.088 53.629 6.121 1.00 62.02 1665 TYR B O 1
ATOM 2950 N N . THR B 2 130 ? 34.134 54.034 5.292 1.00 61.82 1666 THR B N 1
ATOM 2951 C CA . THR B 2 130 ? 34.842 53.066 6.122 1.00 59.31 1666 THR B CA 1
ATOM 2952 C C . THR B 2 130 ? 35.322 53.597 7.475 1.00 58.04 1666 THR B C 1
ATOM 2953 O O . THR B 2 130 ? 35.989 54.629 7.556 1.00 58.22 1666 THR B O 1
ATOM 2957 N N . TYR B 2 131 ? 34.991 52.882 8.540 1.00 54.73 1667 TYR B N 1
ATOM 2958 C CA . TYR B 2 131 ? 35.425 53.284 9.866 1.00 52.21 1667 TYR B CA 1
ATOM 2959 C C . TYR B 2 131 ? 36.647 52.436 10.148 1.00 51.73 1667 TYR B C 1
ATOM 2960 O O . TYR B 2 131 ? 36.906 51.493 9.424 1.00 53.58 1667 TYR B O 1
ATOM 2969 N N . VAL B 2 132 ? 37.403 52.775 11.182 1.00 51.95 1668 VAL B N 1
ATOM 2970 C CA . VAL B 2 132 ? 38.585 52.013 11.556 1.00 52.97 1668 VAL B CA 1
ATOM 2971 C C . VAL B 2 132 ? 38.778 52.140 13.065 1.00 56.53 1668 VAL B C 1
ATOM 2972 O O . VAL B 2 132 ? 39.166 53.195 13.566 1.00 57.52 1668 VAL B O 1
ATOM 2976 N N . TRP B 2 133 ? 38.498 51.058 13.784 1.00 59.25 1669 TRP B N 1
ATOM 2977 C CA . TRP B 2 133 ? 38.618 51.048 15.231 1.00 62.86 1669 TRP B CA 1
ATOM 2978 C C . TRP B 2 133 ? 39.732 50.125 15.667 1.00 64.93 1669 TRP B C 1
ATOM 2979 O O . TRP B 2 133 ? 39.894 49.036 15.117 1.00 65.24 1669 TRP B O 1
ATOM 2990 N N . HIS B 2 134 ? 40.489 50.574 16.665 1.00 67.15 1670 HIS B N 1
ATOM 2991 C CA . HIS B 2 134 ? 41.612 49.824 17.210 1.00 68.67 1670 HIS B CA 1
ATOM 2992 C C . HIS B 2 134 ? 41.235 49.309 18.602 1.00 68.07 1670 HIS B C 1
ATOM 2993 O O . HIS B 2 134 ? 41.300 50.045 19.578 1.00 69.16 1670 HIS B O 1
ATOM 3000 N N . ALA B 2 135 ? 40.839 48.043 18.687 1.00 67.15 1671 ALA B N 1
ATOM 3001 C CA . ALA B 2 135 ? 40.440 47.436 19.953 1.00 66.41 1671 ALA B CA 1
ATOM 3002 C C . ALA B 2 135 ? 41.543 47.444 21.022 1.00 67.96 1671 ALA B C 1
ATOM 3003 O O . ALA B 2 135 ? 42.277 46.464 21.174 1.00 68.02 1671 ALA B O 1
ATOM 3005 N N . THR B 2 136 ? 41.639 48.543 21.771 1.00 68.37 1672 THR B N 1
ATOM 3006 C CA . THR B 2 136 ? 42.644 48.701 22.827 1.00 69.03 1672 THR B CA 1
ATOM 3007 C C . THR B 2 136 ? 42.375 47.807 24.035 1.00 70.18 1672 THR B C 1
ATOM 3008 O O . THR B 2 136 ? 41.306 47.220 24.166 1.00 70.09 1672 THR B O 1
ATOM 3012 N N . THR B 2 137 ? 43.352 47.726 24.929 1.00 72.84 1673 THR B N 1
ATOM 3013 C CA . THR B 2 137 ? 43.218 46.929 26.139 1.00 74.89 1673 THR B CA 1
ATOM 3014 C C . THR B 2 137 ? 42.076 47.462 27.003 1.00 75.89 1673 THR B C 1
ATOM 3015 O O . THR B 2 137 ? 41.414 46.703 27.709 1.00 75.72 1673 THR B O 1
ATOM 3019 N N . ARG B 2 138 ? 41.855 48.771 26.946 1.00 77.72 1674 ARG B N 1
ATOM 3020 C CA . ARG B 2 138 ? 40.790 49.407 27.722 1.00 80.25 1674 ARG B CA 1
ATOM 3021 C C . ARG B 2 138 ? 39.410 48.852 27.363 1.00 79.86 1674 ARG B C 1
ATOM 3022 O O . ARG B 2 138 ? 38.450 48.999 28.121 1.00 80.76 1674 ARG B O 1
ATOM 3030 N N . SER B 2 139 ? 39.316 48.214 26.205 1.00 78.61 1675 SER B N 1
ATOM 3031 C CA . SER B 2 139 ? 38.055 47.658 25.743 1.00 76.29 1675 SER B CA 1
ATOM 3032 C C . SER B 2 139 ? 37.896 46.194 26.137 1.00 75.01 1675 SER B C 1
ATOM 3033 O O . SER B 2 139 ? 36.786 45.723 26.382 1.00 73.58 1675 SER B O 1
ATOM 3036 N N . GLY B 2 140 ? 39.013 45.481 26.202 1.00 74.54 1676 GLY B N 1
ATOM 3037 C CA . GLY B 2 140 ? 38.978 44.075 26.556 1.00 76.63 1676 GLY B CA 1
ATOM 3038 C C . GLY B 2 140 ? 38.350 43.767 27.904 1.00 77.01 1676 GLY B C 1
ATOM 3039 O O . GLY B 2 140 ? 37.900 44.675 28.601 1.00 78.17 1676 GLY B O 1
ATOM 3040 N N . PRO B 2 141 ? 38.296 42.482 28.292 1.00 77.05 1677 PRO B N 1
ATOM 3041 C CA . PRO B 2 141 ? 37.725 42.020 29.558 1.00 79.08 1677 PRO B CA 1
ATOM 3042 C C . PRO B 2 141 ? 38.714 42.207 30.698 1.00 81.60 1677 PRO B C 1
ATOM 3043 O O . PRO B 2 141 ? 39.676 42.967 30.578 1.00 80.71 1677 PRO B O 1
ATOM 3047 N N . GLU B 2 142 ? 38.470 41.501 31.800 1.00 84.82 1678 GLU B N 1
ATOM 3048 C CA . GLU B 2 142 ? 39.351 41.564 32.956 1.00 88.26 1678 GLU B CA 1
ATOM 3049 C C . GLU B 2 142 ? 40.267 40.352 33.018 1.00 90.40 1678 GLU B C 1
ATOM 3050 O O . GLU B 2 142 ? 39.926 39.269 32.541 1.00 90.18 1678 GLU B O 1
ATOM 3056 N N . ASN B 2 143 ? 41.438 40.564 33.611 1.00 93.51 1679 ASN B N 1
ATOM 3057 C CA . ASN B 2 143 ? 42.476 39.546 33.750 1.00 96.43 1679 ASN B CA 1
ATOM 3058 C C . ASN B 2 143 ? 41.991 38.184 34.245 1.00 97.16 1679 ASN B C 1
ATOM 3059 O O . ASN B 2 143 ? 42.504 37.143 33.817 1.00 98.25 1679 ASN B O 1
ATOM 3064 N N . PRO B 2 144 ? 41.010 38.170 35.164 1.00 96.68 1680 PRO B N 1
ATOM 3065 C CA . PRO B 2 144 ? 40.507 36.894 35.680 1.00 96.04 1680 PRO B CA 1
ATOM 3066 C C . PRO B 2 144 ? 39.498 36.125 34.820 1.00 95.16 1680 PRO B C 1
ATOM 3067 O O . PRO B 2 144 ? 39.870 35.171 34.133 1.00 95.99 1680 PRO B O 1
ATOM 3071 N N . GLY B 2 145 ? 38.231 36.537 34.845 1.00 92.64 1681 GLY B N 1
ATOM 3072 C CA . GLY B 2 145 ? 37.216 35.802 34.101 1.00 88.37 1681 GLY B CA 1
ATOM 3073 C C . GLY B 2 145 ? 36.566 36.343 32.838 1.00 85.43 1681 GLY B C 1
ATOM 3074 O O . GLY B 2 145 ? 36.832 37.465 32.398 1.00 85.01 1681 GLY B O 1
ATOM 3075 N N . SER B 2 146 ? 35.685 35.513 32.280 1.00 82.18 1682 SER B N 1
ATOM 3076 C CA . SER B 2 146 ? 34.947 35.803 31.056 1.00 79.27 1682 SER B CA 1
ATOM 3077 C C . SER B 2 146 ? 35.930 36.239 29.986 1.00 76.55 1682 SER B C 1
ATOM 3078 O O . SER B 2 146 ? 36.479 37.336 30.034 1.00 76.86 1682 SER B O 1
ATOM 3081 N N . ALA B 2 147 ? 36.149 35.360 29.017 1.00 73.87 1683 ALA B N 1
ATOM 3082 C CA . ALA B 2 147 ? 37.086 35.616 27.935 1.00 71.16 1683 ALA B CA 1
ATOM 3083 C C . ALA B 2 147 ? 36.699 36.780 27.036 1.00 70.11 1683 ALA B C 1
ATOM 3084 O O . ALA B 2 147 ? 37.544 37.315 26.313 1.00 69.45 1683 ALA B O 1
ATOM 3086 N N . CYS B 2 148 ? 35.433 37.182 27.077 1.00 68.59 1684 CYS B N 1
ATOM 3087 C CA . CYS B 2 148 ? 34.991 38.265 26.215 1.00 68.05 1684 CYS B CA 1
ATOM 3088 C C . CYS B 2 148 ? 34.057 39.274 26.906 1.00 65.82 1684 CYS B C 1
ATOM 3089 O O . CYS B 2 148 ? 33.249 38.900 27.748 1.00 68.01 1684 CYS B O 1
ATOM 3092 N N . ARG B 2 149 ? 34.184 40.551 26.545 1.00 63.02 1685 ARG B N 1
ATOM 3093 C CA . ARG B 2 149 ? 33.376 41.637 27.120 1.00 59.87 1685 ARG B CA 1
ATOM 3094 C C . ARG B 2 149 ? 32.434 42.280 26.102 1.00 54.54 1685 ARG B C 1
ATOM 3095 O O . ARG B 2 149 ? 32.777 42.428 24.933 1.00 53.98 1685 ARG B O 1
ATOM 3103 N N . ALA B 2 150 ? 31.264 42.701 26.561 1.00 50.10 1686 ALA B N 1
ATOM 3104 C CA . ALA B 2 150 ? 30.272 43.296 25.678 1.00 48.42 1686 ALA B CA 1
ATOM 3105 C C . ALA B 2 150 ? 30.195 44.808 25.652 1.00 48.80 1686 ALA B C 1
ATOM 3106 O O . ALA B 2 150 ? 30.328 45.470 26.683 1.00 49.48 1686 ALA B O 1
ATOM 3108 N N . TRP B 2 151 ? 29.977 45.336 24.449 1.00 47.74 1687 TRP B N 1
ATOM 3109 C CA . TRP B 2 151 ? 29.813 46.766 24.193 1.00 45.58 1687 TRP B CA 1
ATOM 3110 C C . TRP B 2 151 ? 28.768 46.797 23.110 1.00 42.70 1687 TRP B C 1
ATOM 3111 O O . TRP B 2 151 ? 28.190 45.766 22.796 1.00 42.02 1687 TRP B O 1
ATOM 3122 N N . ALA B 2 152 ? 28.533 47.956 22.516 1.00 41.35 1688 ALA B N 1
ATOM 3123 C CA . ALA B 2 152 ? 27.504 48.047 21.488 1.00 41.08 1688 ALA B CA 1
ATOM 3124 C C . ALA B 2 152 ? 27.782 49.148 20.488 1.00 42.25 1688 ALA B C 1
ATOM 3125 O O . ALA B 2 152 ? 28.415 50.140 20.818 1.00 43.93 1688 ALA B O 1
ATOM 3127 N N . TYR B 2 153 ? 27.322 48.956 19.259 1.00 42.82 1689 TYR B N 1
ATOM 3128 C CA . TYR B 2 153 ? 27.487 49.963 18.225 1.00 44.25 1689 TYR B CA 1
ATOM 3129 C C . TYR B 2 153 ? 26.080 50.355 17.782 1.00 46.79 1689 TYR B C 1
ATOM 3130 O O . TYR B 2 153 ? 25.140 49.581 17.945 1.00 46.29 1689 TYR B O 1
ATOM 3139 N N . TYR B 2 154 ? 25.929 51.570 17.259 1.00 48.98 1690 TYR B N 1
ATOM 3140 C CA . TYR B 2 154 ? 24.623 52.071 16.839 1.00 48.89 1690 TYR B CA 1
ATOM 3141 C C . TYR B 2 154 ? 24.834 53.359 16.077 1.00 48.45 1690 TYR B C 1
ATOM 3142 O O . TYR B 2 154 ? 25.935 53.891 16.086 1.00 45.74 1690 TYR B O 1
ATOM 3151 N N . SER B 2 155 ? 23.794 53.852 15.409 1.00 50.12 1691 SER B N 1
ATOM 3152 C CA . SER B 2 155 ? 23.921 55.103 14.670 1.00 53.57 1691 SER B CA 1
ATOM 3153 C C . SER B 2 155 ? 23.995 56.180 15.726 1.00 54.98 1691 SER B C 1
ATOM 3154 O O . SER B 2 155 ? 23.442 56.024 16.810 1.00 54.36 1691 SER B O 1
ATOM 3157 N N . ALA B 2 156 ? 24.685 57.271 15.428 1.00 58.29 1692 ALA B N 1
ATOM 3158 C CA . ALA B 2 156 ? 24.831 58.328 16.420 1.00 60.44 1692 ALA B CA 1
ATOM 3159 C C . ALA B 2 156 ? 24.353 59.709 15.970 1.00 62.09 1692 ALA B C 1
ATOM 3160 O O . ALA B 2 156 ? 24.305 60.636 16.777 1.00 64.33 1692 ALA B O 1
ATOM 3162 N N . VAL B 2 157 ? 24.001 59.855 14.693 1.00 62.13 1693 VAL B N 1
ATOM 3163 C CA . VAL B 2 157 ? 23.499 61.131 14.199 1.00 61.36 1693 VAL B CA 1
ATOM 3164 C C . VAL B 2 157 ? 22.513 61.685 15.234 1.00 62.72 1693 VAL B C 1
ATOM 3165 O O . VAL B 2 157 ? 22.579 62.856 15.606 1.00 64.83 1693 VAL B O 1
ATOM 3169 N N . ASN B 2 158 ? 21.613 60.826 15.700 1.00 61.75 1694 ASN B N 1
ATOM 3170 C CA . ASN B 2 158 ? 20.638 61.177 16.721 1.00 60.97 1694 ASN B CA 1
ATOM 3171 C C . ASN B 2 158 ? 20.382 59.907 17.519 1.00 60.09 1694 ASN B C 1
ATOM 3172 O O . ASN B 2 158 ? 19.328 59.275 17.392 1.00 61.05 1694 ASN B O 1
ATOM 3177 N N . PRO B 2 159 ? 21.344 59.528 18.371 1.00 57.78 1695 PRO B N 1
ATOM 3178 C CA . PRO B 2 159 ? 21.247 58.327 19.203 1.00 57.06 1695 PRO B CA 1
ATOM 3179 C C . PRO B 2 159 ? 19.826 57.841 19.483 1.00 56.48 1695 PRO B C 1
ATOM 3180 O O . PRO B 2 159 ? 19.352 56.906 18.848 1.00 58.08 1695 PRO B O 1
ATOM 3184 N N . GLU B 2 160 ? 19.141 58.489 20.413 1.00 57.27 1696 GLU B N 1
ATOM 3185 C CA . GLU B 2 160 ? 17.790 58.081 20.782 1.00 59.09 1696 GLU B CA 1
ATOM 3186 C C . GLU B 2 160 ? 16.838 57.803 19.615 1.00 57.26 1696 GLU B C 1
ATOM 3187 O O . GLU B 2 160 ? 16.321 56.700 19.503 1.00 55.06 1696 GLU B O 1
ATOM 3193 N N . LYS B 2 161 ? 16.590 58.793 18.758 1.00 55.78 1697 LYS B N 1
ATOM 3194 C CA . LYS B 2 161 ? 15.683 58.574 17.637 1.00 55.62 1697 LYS B CA 1
ATOM 3195 C C . LYS B 2 161 ? 16.186 57.473 16.700 1.00 55.08 1697 LYS B C 1
ATOM 3196 O O . LYS B 2 161 ? 15.417 56.861 15.957 1.00 53.15 1697 LYS B O 1
ATOM 3202 N N . ASP B 2 162 ? 17.482 57.212 16.742 1.00 52.44 1698 ASP B N 1
ATOM 3203 C CA . ASP B 2 162 ? 18.039 56.192 15.888 1.00 49.01 1698 ASP B CA 1
ATOM 3204 C C . ASP B 2 162 ? 17.982 54.795 16.495 1.00 46.85 1698 ASP B C 1
ATOM 3205 O O . ASP B 2 162 ? 17.582 53.847 15.836 1.00 45.74 1698 ASP B O 1
ATOM 3210 N N . ILE B 2 163 ? 18.367 54.653 17.750 1.00 44.67 1699 ILE B N 1
ATOM 3211 C CA . ILE B 2 163 ? 18.300 53.340 18.355 1.00 44.98 1699 ILE B CA 1
ATOM 3212 C C . ILE B 2 163 ? 16.848 52.886 18.305 1.00 45.42 1699 ILE B C 1
ATOM 3213 O O . ILE B 2 163 ? 16.557 51.768 17.909 1.00 49.21 1699 ILE B O 1
ATOM 3218 N N . HIS B 2 164 ? 15.934 53.765 18.682 1.00 46.87 1700 HIS B N 1
ATOM 3219 C CA . HIS B 2 164 ? 14.506 53.464 18.637 1.00 46.29 1700 HIS B CA 1
ATOM 3220 C C . HIS B 2 164 ? 13.992 53.144 17.235 1.00 45.21 1700 HIS B C 1
ATOM 3221 O O . HIS B 2 164 ? 12.886 52.637 17.066 1.00 44.52 1700 HIS B O 1
ATOM 3228 N N . SER B 2 165 ? 14.783 53.456 16.223 1.00 44.14 1701 SER B N 1
ATOM 3229 C CA . SER B 2 165 ? 14.362 53.155 14.869 1.00 44.08 1701 SER B CA 1
ATOM 3230 C C . SER B 2 165 ? 14.811 51.749 14.493 1.00 42.10 1701 SER B C 1
ATOM 3231 O O . SER B 2 165 ? 14.267 51.144 13.577 1.00 41.41 1701 SER B O 1
ATOM 3234 N N . GLY B 2 166 ? 15.808 51.246 15.219 1.00 42.33 1702 GLY B N 1
ATOM 3235 C CA . GLY B 2 166 ? 16.334 49.907 14.984 1.00 42.65 1702 GLY B CA 1
ATOM 3236 C C . GLY B 2 166 ? 17.829 49.744 14.689 1.00 41.81 1702 GLY B C 1
ATOM 3237 O O . GLY B 2 166 ? 18.296 48.620 14.467 1.00 41.14 1702 GLY B O 1
ATOM 3238 N N . LEU B 2 167 ? 18.583 50.842 14.684 1.00 39.44 1703 LEU B N 1
ATOM 3239 C CA . LEU B 2 167 ? 20.003 50.774 14.390 1.00 34.40 1703 LEU B CA 1
ATOM 3240 C C . LEU B 2 167 ? 20.850 50.575 15.610 1.00 33.74 1703 LEU B C 1
ATOM 3241 O O . LEU B 2 167 ? 21.346 51.534 16.180 1.00 38.36 1703 LEU B O 1
ATOM 3246 N N . ILE B 2 168 ? 21.023 49.317 15.992 1.00 31.87 1704 ILE B N 1
ATOM 3247 C CA . ILE B 2 168 ? 21.826 48.938 17.149 1.00 32.87 1704 ILE B CA 1
ATOM 3248 C C . ILE B 2 168 ? 22.334 47.494 16.994 1.00 33.36 1704 ILE B C 1
ATOM 3249 O O . ILE B 2 168 ? 21.634 46.635 16.475 1.00 34.48 1704 ILE B O 1
ATOM 3254 N N . GLY B 2 169 ? 23.549 47.229 17.452 1.00 31.83 1705 GLY B N 1
ATOM 3255 C CA . GLY B 2 169 ? 24.077 45.892 17.322 1.00 33.14 1705 GLY B CA 1
ATOM 3256 C C . GLY B 2 169 ? 25.066 45.592 18.420 1.00 32.68 1705 GLY B C 1
ATOM 3257 O O . GLY B 2 169 ? 25.538 46.513 19.075 1.00 34.36 1705 GLY B O 1
ATOM 3258 N N . PRO B 2 170 ? 25.394 44.314 18.656 1.00 30.47 1706 PRO B N 1
ATOM 3259 C CA . PRO B 2 170 ? 26.346 43.931 19.700 1.00 33.00 1706 PRO B CA 1
ATOM 3260 C C . PRO B 2 170 ? 27.787 44.004 19.195 1.00 36.05 1706 PRO B C 1
ATOM 3261 O O . PRO B 2 170 ? 28.056 43.666 18.045 1.00 35.58 1706 PRO B O 1
ATOM 3265 N N . LEU B 2 171 ? 28.696 44.472 20.049 1.00 38.51 1707 LEU B N 1
ATOM 3266 C CA . LEU B 2 171 ? 30.118 44.588 19.709 1.00 41.50 1707 LEU B CA 1
ATOM 3267 C C . LEU B 2 171 ? 30.883 43.874 20.818 1.00 41.40 1707 LEU B C 1
ATOM 3268 O O . LEU B 2 171 ? 30.853 44.310 21.957 1.00 43.29 1707 LEU B O 1
ATOM 3273 N N . LEU B 2 172 ? 31.558 42.779 20.489 1.00 41.90 1708 LEU B N 1
ATOM 3274 C CA . LEU B 2 172 ? 32.297 42.022 21.487 1.00 43.86 1708 LEU B CA 1
ATOM 3275 C C . LEU B 2 172 ? 33.808 42.143 21.328 1.00 45.67 1708 LEU B C 1
ATOM 3276 O O . LEU B 2 172 ? 34.334 42.144 20.207 1.00 44.93 1708 LEU B O 1
ATOM 3281 N N . ILE B 2 173 ? 34.494 42.247 22.463 1.00 44.44 1709 ILE B N 1
ATOM 3282 C CA . ILE B 2 173 ? 35.947 42.361 22.491 1.00 45.63 1709 ILE B CA 1
ATOM 3283 C C . ILE B 2 173 ? 36.476 41.271 23.429 1.00 48.62 1709 ILE B C 1
ATOM 3284 O O . ILE B 2 173 ? 36.208 41.288 24.634 1.00 47.19 1709 ILE B O 1
ATOM 3289 N N . CYS B 2 174 ? 37.210 40.318 22.855 1.00 51.85 1710 CYS B N 1
ATOM 3290 C CA . CYS B 2 174 ? 37.772 39.181 23.582 1.00 53.46 1710 CYS B CA 1
ATOM 3291 C C . CYS B 2 174 ? 39.274 39.314 23.756 1.00 52.63 1710 CYS B C 1
ATOM 3292 O O . CYS B 2 174 ? 39.914 40.109 23.075 1.00 51.22 1710 CYS B O 1
ATOM 3295 N N . ARG B 2 175 ? 39.843 38.519 24.653 1.00 53.30 1711 ARG B N 1
ATOM 3296 C CA . ARG B 2 175 ? 41.282 38.577 24.852 1.00 57.20 1711 ARG B CA 1
ATOM 3297 C C . ARG B 2 175 ? 41.926 37.613 23.880 1.00 58.41 1711 ARG B C 1
ATOM 3298 O O . ARG B 2 175 ? 41.367 36.557 23.606 1.00 58.21 1711 ARG B O 1
ATOM 3306 N N . LYS B 2 176 ? 43.094 37.988 23.361 1.00 60.36 1712 LYS B N 1
ATOM 3307 C CA . LYS B 2 176 ? 43.834 37.169 22.400 1.00 61.27 1712 LYS B CA 1
ATOM 3308 C C . LYS B 2 176 ? 43.601 35.675 22.549 1.00 61.58 1712 LYS B C 1
ATOM 3309 O O . LYS B 2 176 ? 43.609 35.146 23.662 1.00 61.71 1712 LYS B O 1
ATOM 3315 N N . GLY B 2 177 ? 43.399 35.004 21.417 1.00 61.95 1713 GLY B N 1
ATOM 3316 C CA . GLY B 2 177 ? 43.194 33.564 21.416 1.00 62.01 1713 GLY B CA 1
ATOM 3317 C C . GLY B 2 177 ? 41.803 33.044 21.739 1.00 61.95 1713 GLY B C 1
ATOM 3318 O O . GLY B 2 177 ? 41.611 31.839 21.912 1.00 62.01 1713 GLY B O 1
ATOM 3319 N N . THR B 2 178 ? 40.824 33.931 21.822 1.00 61.49 1714 THR B N 1
ATOM 3320 C CA . THR B 2 178 ? 39.482 33.481 22.124 1.00 61.01 1714 THR B CA 1
ATOM 3321 C C . THR B 2 178 ? 38.732 33.198 20.832 1.00 60.89 1714 THR B C 1
ATOM 3322 O O . THR B 2 178 ? 37.888 32.307 20.790 1.00 60.34 1714 THR B O 1
ATOM 3326 N N . LEU B 2 179 ? 39.040 33.947 19.776 1.00 60.10 1715 LEU B N 1
ATOM 3327 C CA . LEU B 2 179 ? 38.360 33.740 18.501 1.00 60.24 1715 LEU B CA 1
ATOM 3328 C C . LEU B 2 179 ? 39.140 32.808 17.573 1.00 62.17 1715 LEU B C 1
ATOM 3329 O O . LEU B 2 179 ? 40.372 32.788 17.564 1.00 62.69 1715 LEU B O 1
ATOM 3334 N N . ASP B 2 180 ? 38.399 32.040 16.788 1.00 64.40 1716 ASP B N 1
ATOM 3335 C CA . ASP B 2 180 ? 38.971 31.079 15.861 1.00 66.47 1716 ASP B CA 1
ATOM 3336 C C . ASP B 2 180 ? 39.127 31.661 14.460 1.00 69.02 1716 ASP B C 1
ATOM 3337 O O . ASP B 2 180 ? 38.473 32.644 14.127 1.00 68.22 1716 ASP B O 1
ATOM 3342 N N . LYS B 2 181 ? 40.000 31.046 13.658 1.00 71.85 1717 LYS B N 1
ATOM 3343 C CA . LYS B 2 181 ? 40.271 31.457 12.279 1.00 74.87 1717 LYS B CA 1
ATOM 3344 C C . LYS B 2 181 ? 39.141 32.281 11.662 1.00 77.19 1717 LYS B C 1
ATOM 3345 O O . LYS B 2 181 ? 39.386 33.319 11.038 1.00 77.95 1717 LYS B O 1
ATOM 3351 N N . GLU B 2 182 ? 37.907 31.805 11.836 1.00 78.59 1718 GLU B N 1
ATOM 3352 C CA . GLU B 2 182 ? 36.710 32.497 11.341 1.00 78.01 1718 GLU B CA 1
ATOM 3353 C C . GLU B 2 182 ? 35.871 33.090 12.505 1.00 76.37 1718 GLU B C 1
ATOM 3354 O O . GLU B 2 182 ? 34.679 32.795 12.655 1.00 76.50 1718 GLU B O 1
ATOM 3360 N N . THR B 2 183 ? 36.534 33.929 13.304 1.00 73.88 1719 THR B N 1
ATOM 3361 C CA . THR B 2 183 ? 35.995 34.629 14.485 1.00 71.33 1719 THR B CA 1
ATOM 3362 C C . THR B 2 183 ? 34.699 34.189 15.187 1.00 70.47 1719 THR B C 1
ATOM 3363 O O . THR B 2 183 ? 33.630 34.734 14.923 1.00 71.30 1719 THR B O 1
ATOM 3367 N N . ASN B 2 184 ? 34.822 33.229 16.107 1.00 69.13 1720 ASN B N 1
ATOM 3368 C CA . ASN B 2 184 ? 33.709 32.696 16.912 1.00 68.69 1720 ASN B CA 1
ATOM 3369 C C . ASN B 2 184 ? 34.375 32.178 18.194 1.00 69.02 1720 ASN B C 1
ATOM 3370 O O . ASN B 2 184 ? 35.561 31.869 18.180 1.00 68.46 1720 ASN B O 1
ATOM 3375 N N . MET B 2 185 ? 33.647 32.097 19.299 1.00 69.76 1721 MET B N 1
ATOM 3376 C CA . MET B 2 185 ? 34.244 31.587 20.535 1.00 74.63 1721 MET B CA 1
ATOM 3377 C C . MET B 2 185 ? 34.233 30.043 20.534 1.00 75.75 1721 MET B C 1
ATOM 3378 O O . MET B 2 185 ? 33.205 29.419 20.255 1.00 75.82 1721 MET B O 1
ATOM 3383 N N . PRO B 2 186 ? 35.378 29.409 20.847 1.00 76.08 1722 PRO B N 1
ATOM 3384 C CA . PRO B 2 186 ? 35.460 27.946 20.874 1.00 76.35 1722 PRO B CA 1
ATOM 3385 C C . PRO B 2 186 ? 35.336 27.372 22.284 1.00 76.14 1722 PRO B C 1
ATOM 3386 O O . PRO B 2 186 ? 34.625 26.390 22.507 1.00 77.17 1722 PRO B O 1
ATOM 3390 N N . VAL B 2 187 ? 36.041 27.992 23.228 1.00 75.15 1723 VAL B N 1
ATOM 3391 C CA . VAL B 2 187 ? 36.046 27.547 24.619 1.00 74.68 1723 VAL B CA 1
ATOM 3392 C C . VAL B 2 187 ? 34.664 27.592 25.276 1.00 71.35 1723 VAL B C 1
ATOM 3393 O O . VAL B 2 187 ? 33.796 26.782 24.948 1.00 68.38 1723 VAL B O 1
ATOM 3397 N N . ASP B 2 188 ? 34.462 28.523 26.208 1.00 69.63 1724 ASP B N 1
ATOM 3398 C CA . ASP B 2 188 ? 33.164 28.635 26.884 1.00 67.73 1724 ASP B CA 1
ATOM 3399 C C . ASP B 2 188 ? 32.107 28.420 25.819 1.00 64.88 1724 ASP B C 1
ATOM 3400 O O . ASP B 2 188 ? 31.094 27.774 26.053 1.00 64.50 1724 ASP B O 1
ATOM 3405 N N . MET B 2 189 ? 32.387 28.959 24.640 1.00 63.66 1725 MET B N 1
ATOM 3406 C CA . MET B 2 189 ? 31.513 28.840 23.495 1.00 64.28 1725 MET B CA 1
ATOM 3407 C C . MET B 2 189 ? 30.076 29.060 23.901 1.00 59.39 1725 MET B C 1
ATOM 3408 O O . MET B 2 189 ? 29.749 29.136 25.066 1.00 58.65 1725 MET B O 1
ATOM 3413 N N . ARG B 2 190 ? 29.216 29.157 22.910 1.00 57.91 1726 ARG B N 1
ATOM 3414 C CA . ARG B 2 190 ? 27.805 29.368 23.143 1.00 54.47 1726 ARG B CA 1
ATOM 3415 C C . ARG B 2 190 ? 27.589 30.705 23.865 1.00 52.47 1726 ARG B C 1
ATOM 3416 O O . ARG B 2 190 ? 27.472 30.776 25.103 1.00 50.02 1726 ARG B O 1
ATOM 3424 N N . GLU B 2 191 ? 27.573 31.767 23.062 1.00 47.64 1727 GLU B N 1
ATOM 3425 C CA . GLU B 2 191 ? 27.351 33.108 23.567 1.00 45.59 1727 GLU B CA 1
ATOM 3426 C C . GLU B 2 191 ? 25.938 33.507 23.213 1.00 44.67 1727 GLU B C 1
ATOM 3427 O O . GLU B 2 191 ? 25.367 33.011 22.249 1.00 45.68 1727 GLU B O 1
ATOM 3433 N N . PHE B 2 192 ? 25.361 34.390 24.008 1.00 42.47 1728 PHE B N 1
ATOM 3434 C CA . PHE B 2 192 ? 24.036 34.873 23.707 1.00 40.13 1728 PHE B CA 1
ATOM 3435 C C . PHE B 2 192 ? 24.078 36.364 23.928 1.00 38.79 1728 PHE B C 1
ATOM 3436 O O . PHE B 2 192 ? 24.809 36.844 24.777 1.00 38.84 1728 PHE B O 1
ATOM 3444 N N . VAL B 2 193 ? 23.333 37.109 23.131 1.00 38.45 1729 VAL B N 1
ATOM 3445 C CA . VAL B 2 193 ? 23.342 38.545 23.276 1.00 38.72 1729 VAL B CA 1
ATOM 3446 C C . VAL B 2 193 ? 21.917 39.013 23.382 1.00 39.55 1729 VAL B C 1
ATOM 3447 O O . VAL B 2 193 ? 21.214 39.108 22.383 1.00 42.80 1729 VAL B O 1
ATOM 3451 N N . LEU B 2 194 ? 21.472 39.299 24.594 1.00 40.25 1730 LEU B N 1
ATOM 3452 C CA . LEU B 2 194 ? 20.107 39.768 24.767 1.00 40.23 1730 LEU B CA 1
ATOM 3453 C C . LEU B 2 194 ? 20.048 41.254 25.114 1.00 40.18 1730 LEU B C 1
ATOM 3454 O O . LEU B 2 194 ? 20.676 41.708 26.061 1.00 43.67 1730 LEU B O 1
ATOM 3459 N N . LEU B 2 195 ? 19.297 42.009 24.329 1.00 39.52 1731 LEU B N 1
ATOM 3460 C CA . LEU B 2 195 ? 19.117 43.431 24.575 1.00 38.95 1731 LEU B CA 1
ATOM 3461 C C . LEU B 2 195 ? 17.727 43.630 25.217 1.00 39.07 1731 LEU B C 1
ATOM 3462 O O . LEU B 2 195 ? 16.697 43.388 24.572 1.00 39.38 1731 LEU B O 1
ATOM 3467 N N . PHE B 2 196 ? 17.691 44.025 26.491 1.00 37.84 1732 PHE B N 1
ATOM 3468 C CA . PHE B 2 196 ? 16.405 44.276 27.142 1.00 37.69 1732 PHE B CA 1
ATOM 3469 C C . PHE B 2 196 ? 16.149 45.743 26.977 1.00 37.96 1732 PHE B C 1
ATOM 3470 O O . PHE B 2 196 ? 16.905 46.563 27.486 1.00 38.71 1732 PHE B O 1
ATOM 3478 N N . MET B 2 197 ? 15.083 46.076 26.262 1.00 37.07 1733 MET B N 1
ATOM 3479 C CA . MET B 2 197 ? 14.770 47.460 26.029 1.00 37.04 1733 MET B CA 1
ATOM 3480 C C . MET B 2 197 ? 13.355 47.653 25.515 1.00 37.80 1733 MET B C 1
ATOM 3481 O O . MET B 2 197 ? 12.721 46.715 25.037 1.00 34.61 1733 MET B O 1
ATOM 3486 N N . VAL B 2 198 ? 12.862 48.885 25.646 1.00 37.55 1734 VAL B N 1
ATOM 3487 C CA . VAL B 2 198 ? 11.544 49.232 25.164 1.00 37.15 1734 VAL B CA 1
ATOM 3488 C C . VAL B 2 198 ? 11.677 50.046 23.897 1.00 38.01 1734 VAL B C 1
ATOM 3489 O O . VAL B 2 198 ? 12.344 51.063 23.885 1.00 40.47 1734 VAL B O 1
ATOM 3493 N N . PHE B 2 199 ? 11.068 49.599 22.813 1.00 38.02 1735 PHE B N 1
ATOM 3494 C CA . PHE B 2 199 ? 11.170 50.394 21.614 1.00 40.01 1735 PHE B CA 1
ATOM 3495 C C . PHE B 2 199 ? 9.885 51.163 21.564 1.00 43.85 1735 PHE B C 1
ATOM 3496 O O . PHE B 2 199 ? 8.799 50.582 21.648 1.00 46.10 1735 PHE B O 1
ATOM 3504 N N . ASP B 2 200 ? 10.016 52.477 21.454 1.00 45.84 1736 ASP B N 1
ATOM 3505 C CA . ASP B 2 200 ? 8.872 53.357 21.390 1.00 47.70 1736 ASP B CA 1
ATOM 3506 C C . ASP B 2 200 ? 8.811 53.853 19.969 1.00 47.72 1736 ASP B C 1
ATOM 3507 O O . ASP B 2 200 ? 9.534 54.780 19.616 1.00 48.87 1736 ASP B O 1
ATOM 3512 N N . GLU B 2 201 ? 7.954 53.261 19.145 1.00 46.78 1737 GLU B N 1
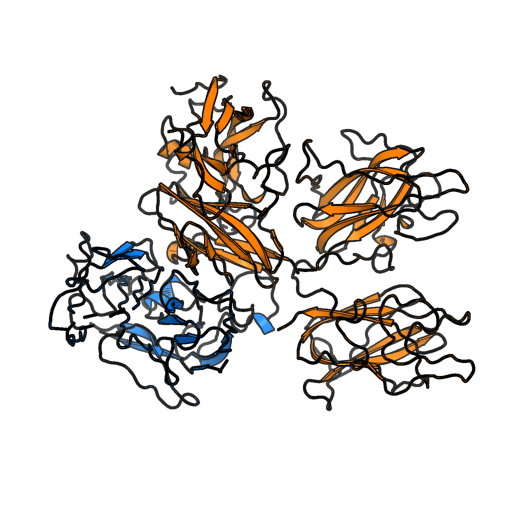ATOM 3513 C CA . GLU B 2 201 ? 7.900 53.695 17.753 1.00 48.48 1737 GLU B CA 1
ATOM 3514 C C . GLU B 2 201 ? 7.599 55.173 17.638 1.00 48.35 1737 GLU B C 1
ATOM 3515 O O . GLU B 2 201 ? 7.715 55.753 16.563 1.00 48.51 1737 GLU B O 1
ATOM 3521 N N . LYS B 2 202 ? 7.229 55.787 18.755 1.00 50.09 1738 LYS B N 1
ATOM 3522 C CA . LYS B 2 202 ? 6.903 57.204 18.752 1.00 52.71 1738 LYS B CA 1
ATOM 3523 C C . LYS B 2 202 ? 8.152 58.042 18.558 1.00 54.54 1738 LYS B C 1
ATOM 3524 O O . LYS B 2 202 ? 8.101 59.269 18.645 1.00 56.28 1738 LYS B O 1
ATOM 3530 N N . LYS B 2 203 ? 9.275 57.388 18.280 1.00 54.39 1739 LYS B N 1
ATOM 3531 C CA . LYS B 2 203 ? 10.513 58.123 18.098 1.00 53.73 1739 LYS B CA 1
ATOM 3532 C C . LYS B 2 203 ? 11.310 57.700 16.881 1.00 55.44 1739 LYS B C 1
ATOM 3533 O O . LYS B 2 203 ? 12.520 57.591 16.986 1.00 56.86 1739 LYS B O 1
ATOM 3539 N N . SER B 2 204 ? 10.668 57.511 15.725 1.00 58.27 1740 SER B N 1
ATOM 3540 C CA . SER B 2 204 ? 11.403 57.054 14.539 1.00 61.23 1740 SER B CA 1
ATOM 3541 C C . SER B 2 204 ? 10.887 57.476 13.141 1.00 64.76 1740 SER B C 1
ATOM 3542 O O . SER B 2 204 ? 11.150 58.585 12.665 1.00 61.49 1740 SER B O 1
ATOM 3545 N N . TRP B 2 205 ? 10.219 56.533 12.463 1.00 69.41 1741 TRP B N 1
ATOM 3546 C CA . TRP B 2 205 ? 9.609 56.753 11.142 1.00 70.97 1741 TRP B CA 1
ATOM 3547 C C . TRP B 2 205 ? 8.131 56.816 11.493 1.00 75.16 1741 TRP B C 1
ATOM 3548 O O . TRP B 2 205 ? 7.274 56.442 10.687 1.00 75.70 1741 TRP B O 1
ATOM 3559 N N . TYR B 2 206 ? 7.853 57.265 12.718 1.00 79.52 1742 TYR B N 1
ATOM 3560 C CA . TYR B 2 206 ? 6.490 57.361 13.227 1.00 84.80 1742 TYR B CA 1
ATOM 3561 C C . TYR B 2 206 ? 5.594 57.856 12.117 1.00 87.91 1742 TYR B C 1
ATOM 3562 O O . TYR B 2 206 ? 4.761 57.104 11.605 1.00 88.06 1742 TYR B O 1
ATOM 3571 N N . TYR B 2 207 ? 5.772 59.119 11.739 1.00 91.47 1743 TYR B N 1
ATOM 3572 C CA . TYR B 2 207 ? 4.986 59.704 10.661 1.00 95.82 1743 TYR B CA 1
ATOM 3573 C C . TYR B 2 207 ? 3.499 59.652 11.022 1.00 97.53 1743 TYR B C 1
ATOM 3574 O O . TYR B 2 207 ? 2.663 60.255 10.350 1.00 98.17 1743 TYR B O 1
ATOM 3583 N N . ASP B 2 208 ? 3.194 58.931 12.100 1.00 99.07 1744 ASP B N 1
ATOM 3584 C CA . ASP B 2 208 ? 1.833 58.751 12.602 1.00 100.22 1744 ASP B CA 1
ATOM 3585 C C . ASP B 2 208 ? 0.937 57.995 11.622 1.00 100.12 1744 ASP B C 1
ATOM 3586 O O . ASP B 2 208 ? 0.262 57.032 11.997 1.00 99.16 1744 ASP B O 1
ATOM 3591 N N . ASN B 2 224 ? -2.047 56.556 20.895 1.00 93.62 1760 ASN B N 1
ATOM 3592 C CA . ASN B 2 224 ? -1.973 55.171 21.359 1.00 92.98 1760 ASN B CA 1
ATOM 3593 C C . ASN B 2 224 ? -0.532 54.808 21.719 1.00 90.67 1760 ASN B C 1
ATOM 3594 O O . ASN B 2 224 ? 0.413 55.329 21.118 1.00 91.41 1760 ASN B O 1
ATOM 3599 N N . SER B 2 225 ? -0.372 53.916 22.699 1.00 86.43 1761 SER B N 1
ATOM 3600 C CA . SER B 2 225 ? 0.951 53.482 23.153 1.00 80.90 1761 SER B CA 1
ATOM 3601 C C . SER B 2 225 ? 1.599 52.506 22.188 1.00 77.03 1761 SER B C 1
ATOM 3602 O O . SER B 2 225 ? 1.224 51.332 22.118 1.00 76.42 1761 SER B O 1
ATOM 3605 N N . HIS B 2 226 ? 2.572 53.008 21.439 1.00 71.82 1762 HIS B N 1
ATOM 3606 C CA . HIS B 2 226 ? 3.292 52.196 20.474 1.00 65.24 1762 HIS B CA 1
ATOM 3607 C C . HIS B 2 226 ? 4.615 51.840 21.128 1.00 61.15 1762 HIS B C 1
ATOM 3608 O O . HIS B 2 226 ? 5.685 52.209 20.649 1.00 61.80 1762 HIS B O 1
ATOM 3615 N N . GLU B 2 227 ? 4.519 51.133 22.245 1.00 55.68 1763 GLU B N 1
ATOM 3616 C CA . GLU B 2 227 ? 5.686 50.723 23.000 1.00 53.35 1763 GLU B CA 1
ATOM 3617 C C . GLU B 2 227 ? 5.772 49.220 23.020 1.00 51.48 1763 GLU B C 1
ATOM 3618 O O . GLU B 2 227 ? 4.745 48.548 23.105 1.00 53.79 1763 GLU B O 1
ATOM 3624 N N . PHE B 2 228 ? 6.993 48.693 22.946 1.00 46.49 1764 PHE B N 1
ATOM 3625 C CA . PHE B 2 228 ? 7.205 47.251 22.981 1.00 38.49 1764 PHE B CA 1
ATOM 3626 C C . PHE B 2 228 ? 8.269 46.824 23.983 1.00 37.49 1764 PHE B C 1
ATOM 3627 O O . PHE B 2 228 ? 9.455 47.070 23.804 1.00 35.41 1764 PHE B O 1
ATOM 3635 N N . HIS B 2 229 ? 7.815 46.213 25.066 1.00 39.39 1765 HIS B N 1
ATOM 3636 C CA . HIS B 2 229 ? 8.703 45.754 26.128 1.00 42.05 1765 HIS B CA 1
ATOM 3637 C C . HIS B 2 229 ? 9.237 44.450 25.591 1.00 40.40 1765 HIS B C 1
ATOM 3638 O O . HIS B 2 229 ? 8.661 43.375 25.789 1.00 38.82 1765 HIS B O 1
ATOM 3645 N N . ALA B 2 230 ? 10.360 44.583 24.895 1.00 39.08 1766 ALA B N 1
ATOM 3646 C CA . ALA B 2 230 ? 10.980 43.478 24.202 1.00 36.91 1766 ALA B CA 1
ATOM 3647 C C . ALA B 2 230 ? 12.396 43.037 24.561 1.00 36.35 1766 ALA B C 1
ATOM 3648 O O . ALA B 2 230 ? 13.103 43.641 25.364 1.00 36.48 1766 ALA B O 1
ATOM 3650 N N . ILE B 2 231 ? 12.783 41.936 23.932 1.00 36.01 1767 ILE B N 1
ATOM 3651 C CA . ILE B 2 231 ? 14.108 41.370 24.057 1.00 34.30 1767 ILE B CA 1
ATOM 3652 C C . ILE B 2 231 ? 14.494 41.246 22.590 1.00 34.20 1767 ILE B C 1
ATOM 3653 O O . ILE B 2 231 ? 13.746 40.693 21.799 1.00 35.09 1767 ILE B O 1
ATOM 3658 N N . ASN B 2 232 ? 15.639 41.808 22.221 1.00 35.25 1768 ASN B N 1
ATOM 3659 C CA . ASN B 2 232 ? 16.080 41.785 20.846 1.00 32.54 1768 ASN B CA 1
ATOM 3660 C C . ASN B 2 232 ? 14.945 42.181 19.918 1.00 35.06 1768 ASN B C 1
ATOM 3661 O O . ASN B 2 232 ? 14.815 41.651 18.831 1.00 38.61 1768 ASN B O 1
ATOM 3666 N N . GLY B 2 233 ? 14.112 43.116 20.370 1.00 37.21 1769 GLY B N 1
ATOM 3667 C CA . GLY B 2 233 ? 13.009 43.636 19.570 1.00 31.76 1769 GLY B CA 1
ATOM 3668 C C . GLY B 2 233 ? 11.856 42.702 19.318 1.00 30.86 1769 GLY B C 1
ATOM 3669 O O . GLY B 2 233 ? 11.104 42.853 18.349 1.00 31.20 1769 GLY B O 1
ATOM 3670 N N . MET B 2 234 ? 11.690 41.743 20.207 1.00 29.85 1770 MET B N 1
ATOM 3671 C CA . MET B 2 234 ? 10.630 40.767 20.042 1.00 32.78 1770 MET B CA 1
ATOM 3672 C C . MET B 2 234 ? 9.835 40.757 21.337 1.00 30.87 1770 MET B C 1
ATOM 3673 O O . MET B 2 234 ? 10.406 40.905 22.405 1.00 24.04 1770 MET B O 1
ATOM 3678 N N . ILE B 2 235 ? 8.519 40.594 21.257 1.00 33.27 1771 ILE B N 1
ATOM 3679 C CA . ILE B 2 235 ? 7.707 40.538 22.483 1.00 32.72 1771 ILE B CA 1
ATOM 3680 C C . ILE B 2 235 ? 7.111 39.138 22.660 1.00 33.92 1771 ILE B C 1
ATOM 3681 O O . ILE B 2 235 ? 6.605 38.556 21.705 1.00 34.43 1771 ILE B O 1
ATOM 3686 N N . TYR B 2 236 ? 7.204 38.611 23.883 1.00 35.50 1772 TYR B N 1
ATOM 3687 C CA . TYR B 2 236 ? 6.666 37.309 24.288 1.00 33.98 1772 TYR B CA 1
ATOM 3688 C C . TYR B 2 236 ? 7.410 36.107 23.795 1.00 34.63 1772 TYR B C 1
ATOM 3689 O O . TYR B 2 236 ? 7.528 35.118 24.517 1.00 38.65 1772 TYR B O 1
ATOM 3698 N N . ASN B 2 237 ? 7.904 36.161 22.568 1.00 33.40 1773 ASN B N 1
ATOM 3699 C CA . ASN B 2 237 ? 8.623 35.016 22.037 1.00 30.92 1773 ASN B CA 1
ATOM 3700 C C . ASN B 2 237 ? 9.763 35.371 21.115 1.00 28.98 1773 ASN B C 1
ATOM 3701 O O . ASN B 2 237 ? 9.542 35.936 20.044 1.00 32.03 1773 ASN B O 1
ATOM 3706 N N . LEU B 2 238 ? 10.978 35.040 21.538 1.00 27.29 1774 LEU B N 1
ATOM 3707 C CA . LEU B 2 238 ? 12.195 35.259 20.744 1.00 30.62 1774 LEU B CA 1
ATOM 3708 C C . LEU B 2 238 ? 12.822 33.878 20.473 1.00 36.12 1774 LEU B C 1
ATOM 3709 O O . LEU B 2 238 ? 13.443 33.281 21.363 1.00 40.47 1774 LEU B O 1
ATOM 3714 N N . PRO B 2 239 ? 12.682 33.351 19.248 1.00 35.41 1775 PRO B N 1
ATOM 3715 C CA . PRO B 2 239 ? 13.257 32.036 18.946 1.00 35.39 1775 PRO B CA 1
ATOM 3716 C C . PRO B 2 239 ? 14.779 32.039 18.793 1.00 34.56 1775 PRO B C 1
ATOM 3717 O O . PRO B 2 239 ? 15.390 33.078 18.622 1.00 37.11 1775 PRO B O 1
ATOM 3721 N N . GLY B 2 240 ? 15.398 30.874 18.874 1.00 33.80 1776 GLY B N 1
ATOM 3722 C CA . GLY B 2 240 ? 16.831 30.825 18.710 1.00 33.09 1776 GLY B CA 1
ATOM 3723 C C . GLY B 2 240 ? 17.638 30.578 19.959 1.00 34.71 1776 GLY B C 1
ATOM 3724 O O . GLY B 2 240 ? 18.857 30.504 19.890 1.00 36.47 1776 GLY B O 1
ATOM 3725 N N . LEU B 2 241 ? 16.979 30.447 21.101 1.00 35.59 1777 LEU B N 1
ATOM 3726 C CA . LEU B 2 241 ? 17.687 30.211 22.349 1.00 35.71 1777 LEU B CA 1
ATOM 3727 C C . LEU B 2 241 ? 17.675 28.725 22.717 1.00 37.40 1777 LEU B C 1
ATOM 3728 O O . LEU B 2 241 ? 16.711 28.225 23.296 1.00 37.84 1777 LEU B O 1
ATOM 3733 N N . ARG B 2 242 ? 18.737 28.009 22.360 1.00 38.52 1778 ARG B N 1
ATOM 3734 C CA . ARG B 2 242 ? 18.834 26.577 22.666 1.00 37.78 1778 ARG B CA 1
ATOM 3735 C C . ARG B 2 242 ? 20.207 26.243 23.226 1.00 37.34 1778 ARG B C 1
ATOM 3736 O O . ARG B 2 242 ? 21.226 26.677 22.694 1.00 37.81 1778 ARG B O 1
ATOM 3744 N N . MET B 2 243 ? 20.242 25.473 24.304 1.00 37.91 1779 MET B N 1
ATOM 3745 C CA . MET B 2 243 ? 21.523 25.120 24.899 1.00 40.33 1779 MET B CA 1
ATOM 3746 C C . MET B 2 243 ? 21.433 23.754 25.517 1.00 40.58 1779 MET B C 1
ATOM 3747 O O . MET B 2 243 ? 20.337 23.238 25.695 1.00 41.77 1779 MET B O 1
ATOM 3752 N N . TYR B 2 244 ? 22.577 23.169 25.848 1.00 42.19 1780 TYR B N 1
ATOM 3753 C CA . TYR B 2 244 ? 22.591 21.842 26.462 1.00 45.62 1780 TYR B CA 1
ATOM 3754 C C . TYR B 2 244 ? 22.625 21.826 27.989 1.00 47.11 1780 TYR B C 1
ATOM 3755 O O . TYR B 2 244 ? 23.307 22.614 28.627 1.00 47.13 1780 TYR B O 1
ATOM 3764 N N . GLU B 2 245 ? 21.876 20.891 28.560 1.00 52.11 1781 GLU B N 1
ATOM 3765 C CA . GLU B 2 245 ? 21.809 20.697 30.001 1.00 53.83 1781 GLU B CA 1
ATOM 3766 C C . GLU B 2 245 ? 23.213 20.555 30.588 1.00 53.80 1781 GLU B C 1
ATOM 3767 O O . GLU B 2 245 ? 24.017 19.749 30.112 1.00 54.78 1781 GLU B O 1
ATOM 3773 N N . GLN B 2 246 ? 23.481 21.345 31.625 1.00 53.13 1782 GLN B N 1
ATOM 3774 C CA . GLN B 2 246 ? 24.762 21.371 32.326 1.00 53.23 1782 GLN B CA 1
ATOM 3775 C C . GLN B 2 246 ? 25.889 21.901 31.452 1.00 54.00 1782 GLN B C 1
ATOM 3776 O O . GLN B 2 246 ? 27.042 21.507 31.620 1.00 55.41 1782 GLN B O 1
ATOM 3782 N N . GLU B 2 247 ? 25.549 22.798 30.525 1.00 52.20 1783 GLU B N 1
ATOM 3783 C CA . GLU B 2 247 ? 26.527 23.421 29.627 1.00 51.19 1783 GLU B CA 1
ATOM 3784 C C . GLU B 2 247 ? 26.698 24.905 29.959 1.00 50.40 1783 GLU B C 1
ATOM 3785 O O . GLU B 2 247 ? 25.725 25.612 30.189 1.00 49.24 1783 GLU B O 1
ATOM 3791 N N . TRP B 2 248 ? 27.941 25.371 29.982 1.00 50.64 1784 TRP B N 1
ATOM 3792 C CA . TRP B 2 248 ? 28.233 26.772 30.272 1.00 49.34 1784 TRP B CA 1
ATOM 3793 C C . TRP B 2 248 ? 28.044 27.666 29.065 1.00 49.78 1784 TRP B C 1
ATOM 3794 O O . TRP B 2 248 ? 28.730 27.501 28.067 1.00 51.88 1784 TRP B O 1
ATOM 3805 N N . VAL B 2 249 ? 27.114 28.608 29.153 1.00 49.53 1785 VAL B N 1
ATOM 3806 C CA . VAL B 2 249 ? 26.881 29.555 28.068 1.00 47.52 1785 VAL B CA 1
ATOM 3807 C C . VAL B 2 249 ? 27.314 30.928 28.597 1.00 47.58 1785 VAL B C 1
ATOM 3808 O O . VAL B 2 249 ? 27.319 31.158 29.810 1.00 45.36 1785 VAL B O 1
ATOM 3812 N N . ARG B 2 250 ? 27.678 31.833 27.697 1.00 45.32 1786 ARG B N 1
ATOM 3813 C CA . ARG B 2 250 ? 28.071 33.169 28.107 1.00 43.21 1786 ARG B CA 1
ATOM 3814 C C . ARG B 2 250 ? 27.001 34.156 27.671 1.00 41.99 1786 ARG B C 1
ATOM 3815 O O . ARG B 2 250 ? 26.643 34.209 26.504 1.00 41.08 1786 ARG B O 1
ATOM 3823 N N . LEU B 2 251 ? 26.491 34.938 28.612 1.00 41.67 1787 LEU B N 1
ATOM 3824 C CA . LEU B 2 251 ? 25.458 35.909 28.298 1.00 41.70 1787 LEU B CA 1
ATOM 3825 C C . LEU B 2 251 ? 25.988 37.327 28.206 1.00 41.07 1787 LEU B C 1
ATOM 3826 O O . LEU B 2 251 ? 26.725 37.768 29.078 1.00 44.61 1787 LEU B O 1
ATOM 3831 N N . HIS B 2 252 ? 25.603 38.044 27.159 1.00 37.93 1788 HIS B N 1
ATOM 3832 C CA . HIS B 2 252 ? 25.989 39.444 27.029 1.00 37.05 1788 HIS B CA 1
ATOM 3833 C C . HIS B 2 252 ? 24.683 40.223 27.093 1.00 37.99 1788 HIS B C 1
ATOM 3834 O O . HIS B 2 252 ? 23.915 40.276 26.118 1.00 35.84 1788 HIS B O 1
ATOM 3841 N N . LEU B 2 253 ? 24.428 40.807 28.261 1.00 38.45 1789 LEU B N 1
ATOM 3842 C CA . LEU B 2 253 ? 23.214 41.588 28.489 1.00 39.05 1789 LEU B CA 1
ATOM 3843 C C . LEU B 2 253 ? 23.524 43.068 28.286 1.00 38.23 1789 LEU B C 1
ATOM 3844 O O . LEU B 2 253 ? 24.450 43.589 28.914 1.00 35.80 1789 LEU B O 1
ATOM 3849 N N . LEU B 2 254 ? 22.770 43.728 27.405 1.00 36.23 1790 LEU B N 1
ATOM 3850 C CA . LEU B 2 254 ? 22.962 45.150 27.155 1.00 42.73 1790 LEU B CA 1
ATOM 3851 C C . LEU B 2 254 ? 21.661 45.955 27.095 1.00 44.90 1790 LEU B C 1
ATOM 3852 O O . LEU B 2 254 ? 20.781 45.643 26.315 1.00 47.57 1790 LEU B O 1
ATOM 3857 N N . ASN B 2 255 ? 21.549 46.992 27.922 1.00 46.57 1791 ASN B N 1
ATOM 3858 C CA . ASN B 2 255 ? 20.354 47.846 27.953 1.00 48.33 1791 ASN B CA 1
ATOM 3859 C C . ASN B 2 255 ? 20.695 49.294 27.617 1.00 47.55 1791 ASN B C 1
ATOM 3860 O O . ASN B 2 255 ? 21.249 50.010 28.432 1.00 45.13 1791 ASN B O 1
ATOM 3865 N N . LEU B 2 256 ? 20.344 49.704 26.402 1.00 50.42 1792 LEU B N 1
ATOM 3866 C CA . LEU B 2 256 ? 20.603 51.050 25.899 1.00 52.23 1792 LEU B CA 1
ATOM 3867 C C . LEU B 2 256 ? 19.350 51.921 25.897 1.00 55.10 1792 LEU B C 1
ATOM 3868 O O . LEU B 2 256 ? 19.200 52.802 25.053 1.00 54.73 1792 LEU B O 1
ATOM 3873 N N . GLY B 2 257 ? 18.446 51.677 26.836 1.00 59.56 1793 GLY B N 1
ATOM 3874 C CA . GLY B 2 257 ? 17.234 52.470 26.892 1.00 64.64 1793 GLY B CA 1
ATOM 3875 C C . GLY B 2 257 ? 17.273 53.586 27.922 1.00 69.23 1793 GLY B C 1
ATOM 3876 O O . GLY B 2 257 ? 18.228 53.704 28.714 1.00 69.01 1793 GLY B O 1
ATOM 3877 N N . GLY B 2 258 ? 16.217 54.399 27.910 1.00 71.61 1794 GLY B N 1
ATOM 3878 C CA . GLY B 2 258 ? 16.101 55.515 28.833 1.00 73.94 1794 GLY B CA 1
ATOM 3879 C C . GLY B 2 258 ? 16.249 55.186 30.311 1.00 75.75 1794 GLY B C 1
ATOM 3880 O O . GLY B 2 258 ? 16.672 54.087 30.694 1.00 74.10 1794 GLY B O 1
ATOM 3881 N N . SER B 2 259 ? 15.888 56.163 31.141 1.00 77.89 1795 SER B N 1
ATOM 3882 C CA . SER B 2 259 ? 15.972 56.057 32.603 1.00 79.16 1795 SER B CA 1
ATOM 3883 C C . SER B 2 259 ? 14.864 55.228 33.234 1.00 78.25 1795 SER B C 1
ATOM 3884 O O . SER B 2 259 ? 15.041 54.661 34.312 1.00 76.98 1795 SER B O 1
ATOM 3887 N N . ARG B 2 260 ? 13.720 55.168 32.558 1.00 78.91 1796 ARG B N 1
ATOM 3888 C CA . ARG B 2 260 ? 12.579 54.407 33.047 1.00 78.47 1796 ARG B CA 1
ATOM 3889 C C . ARG B 2 260 ? 12.644 52.941 32.652 1.00 76.64 1796 ARG B C 1
ATOM 3890 O O . ARG B 2 260 ? 11.674 52.207 32.835 1.00 78.02 1796 ARG B O 1
ATOM 3898 N N . ASP B 2 261 ? 13.780 52.512 32.110 1.00 73.14 1797 ASP B N 1
ATOM 3899 C CA . ASP B 2 261 ? 13.929 51.119 31.722 1.00 69.78 1797 ASP B CA 1
ATOM 3900 C C . ASP B 2 261 ? 14.127 50.211 32.928 1.00 67.63 1797 ASP B C 1
ATOM 3901 O O . ASP B 2 261 ? 13.149 49.727 33.492 1.00 68.75 1797 ASP B O 1
ATOM 3906 N N . ILE B 2 262 ? 15.368 49.978 33.336 1.00 63.21 1798 ILE B N 1
ATOM 3907 C CA . ILE B 2 262 ? 15.611 49.122 34.499 1.00 58.95 1798 ILE B CA 1
ATOM 3908 C C . ILE B 2 262 ? 14.957 47.768 34.254 1.00 55.26 1798 ILE B C 1
ATOM 3909 O O . ILE B 2 262 ? 13.738 47.641 34.343 1.00 52.39 1798 ILE B O 1
ATOM 3914 N N . HIS B 2 263 ? 15.771 46.753 33.976 1.00 50.53 1799 HIS B N 1
ATOM 3915 C CA . HIS B 2 263 ? 15.244 45.435 33.700 1.00 44.38 1799 HIS B CA 1
ATOM 3916 C C . HIS B 2 263 ? 15.996 44.370 34.478 1.00 43.67 1799 HIS B C 1
ATOM 3917 O O . HIS B 2 263 ? 17.206 44.263 34.385 1.00 45.55 1799 HIS B O 1
ATOM 3924 N N . VAL B 2 264 ? 15.259 43.574 35.236 1.00 41.80 1800 VAL B N 1
ATOM 3925 C CA . VAL B 2 264 ? 15.846 42.533 36.057 1.00 40.53 1800 VAL B CA 1
ATOM 3926 C C . VAL B 2 264 ? 15.768 41.201 35.329 1.00 41.62 1800 VAL B C 1
ATOM 3927 O O . VAL B 2 264 ? 14.833 40.431 35.514 1.00 40.48 1800 VAL B O 1
ATOM 3931 N N . VAL B 2 265 ? 16.768 40.929 34.501 1.00 43.80 1801 VAL B N 1
ATOM 3932 C CA . VAL B 2 265 ? 16.798 39.701 33.720 1.00 43.72 1801 VAL B CA 1
ATOM 3933 C C . VAL B 2 265 ? 16.770 38.464 34.611 1.00 45.75 1801 VAL B C 1
ATOM 3934 O O . VAL B 2 265 ? 17.627 38.278 35.470 1.00 46.30 1801 VAL B O 1
ATOM 3938 N N . HIS B 2 266 ? 15.763 37.621 34.398 1.00 46.06 1802 HIS B N 1
ATOM 3939 C CA . HIS B 2 266 ? 15.593 36.405 35.176 1.00 44.87 1802 HIS B CA 1
ATOM 3940 C C . HIS B 2 266 ? 15.493 35.150 34.295 1.00 45.64 1802 HIS B C 1
ATOM 3941 O O . HIS B 2 266 ? 14.604 35.049 33.446 1.00 44.05 1802 HIS B O 1
ATOM 3948 N N . PHE B 2 267 ? 16.417 34.210 34.515 1.00 46.87 1803 PHE B N 1
ATOM 3949 C CA . PHE B 2 267 ? 16.484 32.926 33.793 1.00 46.79 1803 PHE B CA 1
ATOM 3950 C C . PHE B 2 267 ? 15.907 31.838 34.705 1.00 48.68 1803 PHE B C 1
ATOM 3951 O O . PHE B 2 267 ? 16.583 31.338 35.605 1.00 47.56 1803 PHE B O 1
ATOM 3959 N N . HIS B 2 268 ? 14.654 31.472 34.468 1.00 50.89 1804 HIS B N 1
ATOM 3960 C CA . HIS B 2 268 ? 13.989 30.470 35.289 1.00 51.69 1804 HIS B CA 1
ATOM 3961 C C . HIS B 2 268 ? 14.761 29.182 35.520 1.00 50.60 1804 HIS B C 1
ATOM 3962 O O . HIS B 2 268 ? 15.348 28.608 34.601 1.00 50.98 1804 HIS B O 1
ATOM 3969 N N . GLY B 2 269 ? 14.738 28.729 36.766 1.00 48.60 1805 GLY B N 1
ATOM 3970 C CA . GLY B 2 269 ? 15.424 27.505 37.119 1.00 47.04 1805 GLY B CA 1
ATOM 3971 C C . GLY B 2 269 ? 16.920 27.568 36.902 1.00 46.69 1805 GLY B C 1
ATOM 3972 O O . GLY B 2 269 ? 17.590 26.541 36.958 1.00 46.06 1805 GLY B O 1
ATOM 3973 N N . GLN B 2 270 ? 17.457 28.762 36.673 1.00 47.03 1806 GLN B N 1
ATOM 3974 C CA . GLN B 2 270 ? 18.891 28.902 36.439 1.00 48.24 1806 GLN B CA 1
ATOM 3975 C C . GLN B 2 270 ? 19.559 29.843 37.442 1.00 49.78 1806 GLN B C 1
ATOM 3976 O O . GLN B 2 270 ? 18.900 30.559 38.189 1.00 48.29 1806 GLN B O 1
ATOM 3982 N N . THR B 2 271 ? 20.885 29.839 37.431 1.00 52.73 1807 THR B N 1
ATOM 3983 C CA . THR B 2 271 ? 21.671 30.676 38.322 1.00 55.15 1807 THR B CA 1
ATOM 3984 C C . THR B 2 271 ? 22.798 31.351 37.550 1.00 54.37 1807 THR B C 1
ATOM 3985 O O . THR B 2 271 ? 23.705 30.679 37.046 1.00 55.19 1807 THR B O 1
ATOM 3989 N N . LEU B 2 272 ? 22.733 32.676 37.461 1.00 52.05 1808 LEU B N 1
ATOM 3990 C CA . LEU B 2 272 ? 23.736 33.460 36.759 1.00 50.78 1808 LEU B CA 1
ATOM 3991 C C . LEU B 2 272 ? 25.017 33.546 37.578 1.00 52.88 1808 LEU B C 1
ATOM 3992 O O . LEU B 2 272 ? 24.973 33.481 38.797 1.00 54.48 1808 LEU B O 1
ATOM 3997 N N . LEU B 2 273 ? 26.156 33.687 36.903 1.00 55.24 1809 LEU B N 1
ATOM 3998 C CA . LEU B 2 273 ? 27.456 33.782 37.567 1.00 56.78 1809 LEU B CA 1
ATOM 3999 C C . LEU B 2 273 ? 28.251 35.006 37.132 1.00 59.02 1809 LEU B C 1
ATOM 4000 O O . LEU B 2 273 ? 28.356 35.279 35.948 1.00 59.84 1809 LEU B O 1
ATOM 4005 N N . GLU B 2 274 ? 28.818 35.739 38.086 1.00 62.22 1810 GLU B N 1
ATOM 4006 C CA . GLU B 2 274 ? 29.631 36.900 37.746 1.00 65.03 1810 GLU B CA 1
ATOM 4007 C C . GLU B 2 274 ? 31.093 36.474 37.800 1.00 67.18 1810 GLU B C 1
ATOM 4008 O O . GLU B 2 274 ? 31.632 36.230 38.880 1.00 67.32 1810 GLU B O 1
ATOM 4014 N N . ASN B 2 275 ? 31.717 36.372 36.626 1.00 69.55 1811 ASN B N 1
ATOM 4015 C CA . ASN B 2 275 ? 33.115 35.958 36.502 1.00 72.51 1811 ASN B CA 1
ATOM 4016 C C . ASN B 2 275 ? 34.020 37.179 36.293 1.00 74.99 1811 ASN B C 1
ATOM 4017 O O . ASN B 2 275 ? 33.832 37.962 35.357 1.00 75.74 1811 ASN B O 1
ATOM 4022 N N . GLY B 2 276 ? 35.000 37.333 37.174 1.00 76.93 1812 GLY B N 1
ATOM 4023 C CA . GLY B 2 276 ? 35.929 38.443 37.081 1.00 80.07 1812 GLY B CA 1
ATOM 4024 C C . GLY B 2 276 ? 36.971 38.254 38.163 1.00 82.89 1812 GLY B C 1
ATOM 4025 O O . GLY B 2 276 ? 37.225 37.121 38.577 1.00 84.35 1812 GLY B O 1
ATOM 4026 N N . THR B 2 277 ? 37.581 39.342 38.624 1.00 84.12 1813 THR B N 1
ATOM 4027 C CA . THR B 2 277 ? 38.572 39.248 39.693 1.00 84.51 1813 THR B CA 1
ATOM 4028 C C . THR B 2 277 ? 37.803 38.826 40.932 1.00 84.04 1813 THR B C 1
ATOM 4029 O O . THR B 2 277 ? 38.374 38.611 41.995 1.00 84.37 1813 THR B O 1
ATOM 4033 N N . GLN B 2 278 ? 36.491 38.717 40.764 1.00 85.14 1814 GLN B N 1
ATOM 4034 C CA . GLN B 2 278 ? 35.576 38.344 41.830 1.00 86.15 1814 GLN B CA 1
ATOM 4035 C C . GLN B 2 278 ? 34.445 37.490 41.251 1.00 83.84 1814 GLN B C 1
ATOM 4036 O O . GLN B 2 278 ? 33.950 37.749 40.153 1.00 82.37 1814 GLN B O 1
ATOM 4042 N N . GLN B 2 279 ? 34.034 36.472 41.990 1.00 81.76 1815 GLN B N 1
ATOM 4043 C CA . GLN B 2 279 ? 32.964 35.612 41.523 1.00 81.00 1815 GLN B CA 1
ATOM 4044 C C . GLN B 2 279 ? 31.770 35.669 42.467 1.00 79.30 1815 GLN B C 1
ATOM 4045 O O . GLN B 2 279 ? 31.906 35.475 43.676 1.00 78.37 1815 GLN B O 1
ATOM 4051 N N . HIS B 2 280 ? 30.598 35.932 41.899 1.00 76.45 1816 HIS B N 1
ATOM 4052 C CA . HIS B 2 280 ? 29.378 36.037 42.678 1.00 74.03 1816 HIS B CA 1
ATOM 4053 C C . HIS B 2 280 ? 28.237 35.282 42.013 1.00 72.21 1816 HIS B C 1
ATOM 4054 O O . HIS B 2 280 ? 28.039 35.395 40.807 1.00 72.41 1816 HIS B O 1
ATOM 4061 N N . GLN B 2 281 ? 27.481 34.520 42.797 1.00 69.84 1817 GLN B N 1
ATOM 4062 C CA . GLN B 2 281 ? 26.356 33.770 42.258 1.00 67.40 1817 GLN B CA 1
ATOM 4063 C C . GLN B 2 281 ? 25.052 34.545 42.416 1.00 64.65 1817 GLN B C 1
ATOM 4064 O O . GLN B 2 281 ? 24.449 34.565 43.486 1.00 64.22 1817 GLN B O 1
ATOM 4070 N N . LEU B 2 282 ? 24.625 35.184 41.334 1.00 62.40 1818 LEU B N 1
ATOM 4071 C CA . LEU B 2 282 ? 23.393 35.955 41.309 1.00 59.34 1818 LEU B CA 1
ATOM 4072 C C . LEU B 2 282 ? 22.238 35.045 40.875 1.00 58.26 1818 LEU B C 1
ATOM 4073 O O . LEU B 2 282 ? 22.461 34.011 40.251 1.00 60.42 1818 LEU B O 1
ATOM 4078 N N . GLY B 2 283 ? 21.009 35.422 41.215 1.00 55.69 1819 GLY B N 1
ATOM 4079 C CA . GLY B 2 283 ? 19.847 34.631 40.836 1.00 51.43 1819 GLY B CA 1
ATOM 4080 C C . GLY B 2 283 ? 19.012 35.380 39.812 1.00 49.49 1819 GLY B C 1
ATOM 4081 O O . GLY B 2 283 ? 18.093 34.831 39.201 1.00 50.05 1819 GLY B O 1
ATOM 4082 N N . VAL B 2 284 ? 19.338 36.657 39.651 1.00 46.97 1820 VAL B N 1
ATOM 4083 C CA . VAL B 2 284 ? 18.692 37.557 38.705 1.00 47.65 1820 VAL B CA 1
ATOM 4084 C C . VAL B 2 284 ? 19.696 38.690 38.634 1.00 47.31 1820 VAL B C 1
ATOM 4085 O O . VAL B 2 284 ? 20.480 38.836 39.552 1.00 50.59 1820 VAL B O 1
ATOM 4089 N N . TRP B 2 285 ? 19.711 39.481 37.568 1.00 47.38 1821 TRP B N 1
ATOM 4090 C CA . TRP B 2 285 ? 20.681 40.567 37.509 1.00 45.76 1821 TRP B CA 1
ATOM 4091 C C . TRP B 2 285 ? 20.084 41.931 37.186 1.00 46.34 1821 TRP B C 1
ATOM 4092 O O . TRP B 2 285 ? 19.335 42.100 36.221 1.00 45.00 1821 TRP B O 1
ATOM 4103 N N . PRO B 2 286 ? 20.396 42.931 38.021 1.00 47.18 1822 PRO B N 1
ATOM 4104 C CA . PRO B 2 286 ? 19.871 44.280 37.794 1.00 46.29 1822 PRO B CA 1
ATOM 4105 C C . PRO B 2 286 ? 20.563 44.926 36.617 1.00 46.27 1822 PRO B C 1
ATOM 4106 O O . PRO B 2 286 ? 21.690 45.387 36.729 1.00 48.87 1822 PRO B O 1
ATOM 4110 N N . LEU B 2 287 ? 19.881 44.947 35.484 1.00 46.73 1823 LEU B N 1
ATOM 4111 C CA . LEU B 2 287 ? 20.423 45.534 34.274 1.00 47.42 1823 LEU B CA 1
ATOM 4112 C C . LEU B 2 287 ? 19.926 46.971 34.179 1.00 48.63 1823 LEU B C 1
ATOM 4113 O O . LEU B 2 287 ? 18.782 47.214 33.784 1.00 49.63 1823 LEU B O 1
ATOM 4118 N N . LEU B 2 288 ? 20.792 47.918 34.530 1.00 48.92 1824 LEU B N 1
ATOM 4119 C CA . LEU B 2 288 ? 20.441 49.341 34.495 1.00 48.27 1824 LEU B CA 1
ATOM 4120 C C . LEU B 2 288 ? 20.686 49.994 33.136 1.00 48.30 1824 LEU B C 1
ATOM 4121 O O . LEU B 2 288 ? 21.502 49.517 32.350 1.00 51.21 1824 LEU B O 1
ATOM 4126 N N . PRO B 2 289 ? 19.980 51.097 32.837 1.00 47.19 1825 PRO B N 1
ATOM 4127 C CA . PRO B 2 289 ? 20.138 51.798 31.554 1.00 46.25 1825 PRO B CA 1
ATOM 4128 C C . PRO B 2 289 ? 21.594 52.088 31.179 1.00 45.14 1825 PRO B C 1
ATOM 4129 O O . PRO B 2 289 ? 22.458 52.146 32.034 1.00 47.04 1825 PRO B O 1
ATOM 4133 N N . GLY B 2 290 ? 21.859 52.265 29.891 1.00 45.49 1826 GLY B N 1
ATOM 4134 C CA . GLY B 2 290 ? 23.209 52.540 29.439 1.00 43.70 1826 GLY B CA 1
ATOM 4135 C C . GLY B 2 290 ? 24.250 51.524 29.874 1.00 44.84 1826 GLY B C 1
ATOM 4136 O O . GLY B 2 290 ? 25.445 51.790 29.780 1.00 47.35 1826 GLY B O 1
ATOM 4137 N N . SER B 2 291 ? 23.825 50.349 30.324 1.00 44.06 1827 SER B N 1
ATOM 4138 C CA . SER B 2 291 ? 24.800 49.366 30.775 1.00 43.61 1827 SER B CA 1
ATOM 4139 C C . SER B 2 291 ? 24.942 48.090 29.962 1.00 43.70 1827 SER B C 1
ATOM 4140 O O . SER B 2 291 ? 24.019 47.640 29.287 1.00 43.45 1827 SER B O 1
ATOM 4143 N N . PHE B 2 292 ? 26.132 47.516 30.056 1.00 43.86 1828 PHE B N 1
ATOM 4144 C CA . PHE B 2 292 ? 26.483 46.290 29.372 1.00 43.71 1828 PHE B CA 1
ATOM 4145 C C . PHE B 2 292 ? 27.099 45.409 30.436 1.00 45.70 1828 PHE B C 1
ATOM 4146 O O . PHE B 2 292 ? 27.918 45.872 31.237 1.00 48.02 1828 PHE B O 1
ATOM 4154 N N . LYS B 2 293 ? 26.715 44.143 30.456 1.00 44.97 1829 LYS B N 1
ATOM 4155 C CA . LYS B 2 293 ? 27.264 43.239 31.444 1.00 43.96 1829 LYS B CA 1
ATOM 4156 C C . LYS B 2 293 ? 27.313 41.841 30.863 1.00 42.91 1829 LYS B C 1
ATOM 4157 O O . LYS B 2 293 ? 26.464 41.479 30.053 1.00 43.64 1829 LYS B O 1
ATOM 4163 N N . THR B 2 294 ? 28.312 41.072 31.278 1.00 40.87 1830 THR B N 1
ATOM 4164 C CA . THR B 2 294 ? 28.477 39.716 30.810 1.00 42.15 1830 THR B CA 1
ATOM 4165 C C . THR B 2 294 ? 28.622 38.818 32.011 1.00 42.86 1830 THR B C 1
ATOM 4166 O O . THR B 2 294 ? 29.352 39.118 32.948 1.00 43.21 1830 THR B O 1
ATOM 4170 N N . LEU B 2 295 ? 27.903 37.711 31.988 1.00 44.14 1831 LEU B N 1
ATOM 4171 C CA . LEU B 2 295 ? 27.958 36.776 33.084 1.00 46.95 1831 LEU B CA 1
ATOM 4172 C C . LEU B 2 295 ? 27.559 35.394 32.584 1.00 49.08 1831 LEU B C 1
ATOM 4173 O O . LEU B 2 295 ? 26.474 35.217 32.045 1.00 52.86 1831 LEU B O 1
ATOM 4178 N N . GLU B 2 296 ? 28.442 34.416 32.749 1.00 48.36 1832 GLU B N 1
ATOM 4179 C CA . GLU B 2 296 ? 28.137 33.067 32.314 1.00 48.58 1832 GLU B CA 1
ATOM 4180 C C . GLU B 2 296 ? 26.935 32.471 33.072 1.00 48.72 1832 GLU B C 1
ATOM 4181 O O . GLU B 2 296 ? 26.337 33.112 33.936 1.00 46.83 1832 GLU B O 1
ATOM 4187 N N . MET B 2 297 ? 26.596 31.232 32.732 1.00 48.15 1833 MET B N 1
ATOM 4188 C CA . MET B 2 297 ? 25.475 30.521 33.328 1.00 46.04 1833 MET B CA 1
ATOM 4189 C C . MET B 2 297 ? 25.564 29.048 32.934 1.00 44.89 1833 MET B C 1
ATOM 4190 O O . MET B 2 297 ? 25.801 28.717 31.779 1.00 44.19 1833 MET B O 1
ATOM 4195 N N . LYS B 2 298 ? 25.388 28.162 33.896 1.00 45.16 1834 LYS B N 1
ATOM 4196 C CA . LYS B 2 298 ? 25.443 26.740 33.610 1.00 45.63 1834 LYS B CA 1
ATOM 4197 C C . LYS B 2 298 ? 24.013 26.235 33.600 1.00 44.42 1834 LYS B C 1
ATOM 4198 O O . LYS B 2 298 ? 23.422 26.040 34.653 1.00 48.03 1834 LYS B O 1
ATOM 4204 N N . ALA B 2 299 ? 23.439 26.041 32.422 1.00 42.53 1835 ALA B N 1
ATOM 4205 C CA . ALA B 2 299 ? 22.057 25.572 32.352 1.00 44.29 1835 ALA B CA 1
ATOM 4206 C C . ALA B 2 299 ? 21.871 24.246 33.088 1.00 45.60 1835 ALA B C 1
ATOM 4207 O O . ALA B 2 299 ? 22.769 23.412 33.110 1.00 48.80 1835 ALA B O 1
ATOM 4209 N N . SER B 2 300 ? 20.713 24.050 33.701 1.00 45.98 1836 SER B N 1
ATOM 4210 C CA . SER B 2 300 ? 20.453 22.801 34.409 1.00 46.65 1836 SER B CA 1
ATOM 4211 C C . SER B 2 300 ? 19.029 22.307 34.190 1.00 46.40 1836 SER B C 1
ATOM 4212 O O . SER B 2 300 ? 18.060 23.056 34.357 1.00 48.43 1836 SER B O 1
ATOM 4215 N N . LYS B 2 301 ? 18.912 21.044 33.814 1.00 44.15 1837 LYS B N 1
ATOM 4216 C CA . LYS B 2 301 ? 17.620 20.412 33.579 1.00 43.47 1837 LYS B CA 1
ATOM 4217 C C . LYS B 2 301 ? 16.919 20.832 32.307 1.00 41.67 1837 LYS B C 1
ATOM 4218 O O . LYS B 2 301 ? 16.723 22.022 32.048 1.00 41.13 1837 LYS B O 1
ATOM 4224 N N . PRO B 2 302 ? 16.533 19.836 31.493 1.00 39.78 1838 PRO B N 1
ATOM 4225 C CA . PRO B 2 302 ? 15.835 19.919 30.206 1.00 39.73 1838 PRO B CA 1
ATOM 4226 C C . PRO B 2 302 ? 14.456 20.512 30.363 1.00 41.43 1838 PRO B C 1
ATOM 4227 O O . PRO B 2 302 ? 13.907 20.512 31.458 1.00 44.01 1838 PRO B O 1
ATOM 4231 N N . GLY B 2 303 ? 13.897 21.004 29.263 1.00 42.59 1839 GLY B N 1
ATOM 4232 C CA . GLY B 2 303 ? 12.569 21.579 29.296 1.00 41.66 1839 GLY B CA 1
ATOM 4233 C C . GLY B 2 303 ? 12.511 22.993 28.776 1.00 41.97 1839 GLY B C 1
ATOM 4234 O O . GLY B 2 303 ? 13.513 23.525 28.323 1.00 42.19 1839 GLY B O 1
ATOM 4235 N N . TRP B 2 304 ? 11.321 23.584 28.804 1.00 43.11 1840 TRP B N 1
ATOM 4236 C CA . TRP B 2 304 ? 11.139 24.961 28.378 1.00 44.45 1840 TRP B CA 1
ATOM 4237 C C . TRP B 2 304 ? 11.040 25.862 29.604 1.00 46.24 1840 TRP B C 1
ATOM 4238 O O . TRP B 2 304 ? 10.139 25.728 30.431 1.00 48.44 1840 TRP B O 1
ATOM 4249 N N . TRP B 2 305 ? 11.985 26.778 29.721 1.00 45.07 1841 TRP B N 1
ATOM 4250 C CA . TRP B 2 305 ? 12.004 27.695 30.830 1.00 44.10 1841 TRP B CA 1
ATOM 4251 C C . TRP B 2 305 ? 11.794 29.088 30.271 1.00 43.11 1841 TRP B C 1
ATOM 4252 O O . TRP B 2 305 ? 11.937 29.299 29.079 1.00 45.01 1841 TRP B O 1
ATOM 4263 N N . LEU B 2 306 ? 11.448 30.037 31.128 1.00 42.81 1842 LEU B N 1
ATOM 4264 C CA . LEU B 2 306 ? 11.181 31.395 30.684 1.00 40.39 1842 LEU B CA 1
ATOM 4265 C C . LEU B 2 306 ? 12.297 32.364 31.036 1.00 39.24 1842 LEU B C 1
ATOM 4266 O O . LEU B 2 306 ? 13.025 32.171 32.009 1.00 38.69 1842 LEU B O 1
ATOM 4271 N N . LEU B 2 307 ? 12.406 33.412 30.228 1.00 39.12 1843 LEU B N 1
ATOM 4272 C CA . LEU B 2 307 ? 13.401 34.455 30.390 1.00 39.10 1843 LEU B CA 1
ATOM 4273 C C . LEU B 2 307 ? 12.641 35.749 30.447 1.00 40.81 1843 LEU B C 1
ATOM 4274 O O . LEU B 2 307 ? 11.930 36.067 29.497 1.00 41.75 1843 LEU B O 1
ATOM 4279 N N . ASP B 2 308 ? 12.801 36.503 31.537 1.00 44.50 1844 ASP B N 1
ATOM 4280 C CA . ASP B 2 308 ? 12.090 37.780 31.707 1.00 46.35 1844 ASP B CA 1
ATOM 4281 C C . ASP B 2 308 ? 12.799 38.821 32.563 1.00 46.92 1844 ASP B C 1
ATOM 4282 O O . ASP B 2 308 ? 13.772 38.532 33.253 1.00 45.32 1844 ASP B O 1
ATOM 4287 N N . THR B 2 309 ? 12.266 40.039 32.517 1.00 50.88 1845 THR B N 1
ATOM 4288 C CA . THR B 2 309 ? 12.766 41.177 33.288 1.00 52.64 1845 THR B CA 1
ATOM 4289 C C . THR B 2 309 ? 12.221 41.201 34.702 1.00 53.37 1845 THR B C 1
ATOM 4290 O O . THR B 2 309 ? 12.666 41.997 35.516 1.00 54.52 1845 THR B O 1
ATOM 4294 N N . GLU B 2 310 ? 11.236 40.353 34.970 1.00 54.27 1846 GLU B N 1
ATOM 4295 C CA . GLU B 2 310 ? 10.608 40.218 36.285 1.00 56.93 1846 GLU B CA 1
ATOM 4296 C C . GLU B 2 310 ? 10.242 41.480 37.075 1.00 55.66 1846 GLU B C 1
ATOM 4297 O O . GLU B 2 310 ? 10.043 41.445 38.289 1.00 53.27 1846 GLU B O 1
ATOM 4303 N N . VAL B 2 311 ? 10.181 42.599 36.371 1.00 54.77 1847 VAL B N 1
ATOM 4304 C CA . VAL B 2 311 ? 9.721 43.825 36.960 1.00 50.97 1847 VAL B CA 1
ATOM 4305 C C . VAL B 2 311 ? 8.308 43.646 36.430 1.00 51.82 1847 VAL B C 1
ATOM 4306 O O . VAL B 2 311 ? 7.971 44.092 35.334 1.00 51.80 1847 VAL B O 1
ATOM 4310 N N . GLY B 2 312 ? 7.528 42.905 37.206 1.00 51.52 1848 GLY B N 1
ATOM 4311 C CA . GLY B 2 312 ? 6.149 42.582 36.889 1.00 52.11 1848 GLY B CA 1
ATOM 4312 C C . GLY B 2 312 ? 5.401 43.312 35.799 1.00 54.10 1848 GLY B C 1
ATOM 4313 O O . GLY B 2 312 ? 5.046 42.711 34.790 1.00 55.06 1848 GLY B O 1
ATOM 4314 N N . GLU B 2 313 ? 5.139 44.598 35.993 1.00 55.76 1849 GLU B N 1
ATOM 4315 C CA . GLU B 2 313 ? 4.380 45.356 35.006 1.00 58.35 1849 GLU B CA 1
ATOM 4316 C C . GLU B 2 313 ? 4.945 45.271 33.591 1.00 58.64 1849 GLU B C 1
ATOM 4317 O O . GLU B 2 313 ? 4.187 45.202 32.626 1.00 58.58 1849 GLU B O 1
ATOM 4323 N N . ILE B 2 314 ? 6.272 45.277 33.478 1.00 58.66 1850 ILE B N 1
ATOM 4324 C CA . ILE B 2 314 ? 6.951 45.212 32.186 1.00 56.90 1850 ILE B CA 1
ATOM 4325 C C . ILE B 2 314 ? 6.936 43.791 31.616 1.00 54.50 1850 ILE B C 1
ATOM 4326 O O . ILE B 2 314 ? 6.648 43.586 30.444 1.00 52.96 1850 ILE B O 1
ATOM 4331 N N . GLN B 2 315 ? 7.236 42.815 32.461 1.00 54.07 1851 GLN B N 1
ATOM 4332 C CA . GLN B 2 315 ? 7.258 41.429 32.048 1.00 52.89 1851 GLN B CA 1
ATOM 4333 C C . GLN B 2 315 ? 5.959 41.044 31.372 1.00 55.90 1851 GLN B C 1
ATOM 4334 O O . GLN B 2 315 ? 5.969 40.455 30.292 1.00 57.04 1851 GLN B O 1
ATOM 4340 N N . ARG B 2 316 ? 4.832 41.383 31.985 1.00 57.77 1852 ARG B N 1
ATOM 4341 C CA . ARG B 2 316 ? 3.548 41.038 31.379 1.00 58.34 1852 ARG B CA 1
ATOM 4342 C C . ARG B 2 316 ? 3.282 41.793 30.073 1.00 54.99 1852 ARG B C 1
ATOM 4343 O O . ARG B 2 316 ? 2.468 41.357 29.263 1.00 58.08 1852 ARG B O 1
ATOM 4351 N N . ALA B 2 317 ? 3.975 42.907 29.856 1.00 50.33 1853 ALA B N 1
ATOM 4352 C CA . ALA B 2 317 ? 3.796 43.680 28.625 1.00 47.13 1853 ALA B CA 1
ATOM 4353 C C . ALA B 2 317 ? 4.524 43.005 27.465 1.00 46.44 1853 ALA B C 1
ATOM 4354 O O . ALA B 2 317 ? 4.418 43.440 26.322 1.00 45.99 1853 ALA B O 1
ATOM 4356 N N . GLY B 2 318 ? 5.290 41.961 27.774 1.00 45.69 1854 GLY B N 1
ATOM 4357 C CA . GLY B 2 318 ? 6.000 41.241 26.737 1.00 45.20 1854 GLY B CA 1
ATOM 4358 C C . GLY B 2 318 ? 7.478 40.954 26.944 1.00 45.76 1854 GLY B C 1
ATOM 4359 O O . GLY B 2 318 ? 8.034 40.112 26.245 1.00 44.93 1854 GLY B O 1
ATOM 4360 N N . MET B 2 319 ? 8.136 41.619 27.887 1.00 44.45 1855 MET B N 1
ATOM 4361 C CA . MET B 2 319 ? 9.559 41.363 28.054 1.00 40.61 1855 MET B CA 1
ATOM 4362 C C . MET B 2 319 ? 9.797 39.989 28.625 1.00 40.28 1855 MET B C 1
ATOM 4363 O O . MET B 2 319 ? 10.169 39.833 29.799 1.00 37.94 1855 MET B O 1
ATOM 4368 N N . GLN B 2 320 ? 9.606 38.986 27.768 1.00 39.50 1856 GLN B N 1
ATOM 4369 C CA . GLN B 2 320 ? 9.775 37.585 28.168 1.00 37.93 1856 GLN B CA 1
ATOM 4370 C C . GLN B 2 320 ? 9.847 36.690 26.946 1.00 36.19 1856 GLN B C 1
ATOM 4371 O O . GLN B 2 320 ? 9.337 37.046 25.884 1.00 37.98 1856 GLN B O 1
ATOM 4377 N N . THR B 2 321 ? 10.469 35.527 27.096 1.00 34.12 1857 THR B N 1
ATOM 4378 C CA . THR B 2 321 ? 10.586 34.587 25.987 1.00 35.92 1857 THR B CA 1
ATOM 4379 C C . THR B 2 321 ? 10.928 33.196 26.482 1.00 37.63 1857 THR B C 1
ATOM 4380 O O . THR B 2 321 ? 11.621 33.028 27.474 1.00 37.34 1857 THR B O 1
ATOM 4384 N N . PRO B 2 322 ? 10.430 32.167 25.803 1.00 37.38 1858 PRO B N 1
ATOM 4385 C CA . PRO B 2 322 ? 10.817 30.861 26.332 1.00 37.21 1858 PRO B CA 1
ATOM 4386 C C . PRO B 2 322 ? 12.230 30.585 25.813 1.00 37.89 1858 PRO B C 1
ATOM 4387 O O . PRO B 2 322 ? 12.654 31.194 24.831 1.00 39.34 1858 PRO B O 1
ATOM 4391 N N . PHE B 2 323 ? 12.971 29.708 26.483 1.00 37.03 1859 PHE B N 1
ATOM 4392 C CA . PHE B 2 323 ? 14.303 29.337 26.033 1.00 36.94 1859 PHE B CA 1
ATOM 4393 C C . PHE B 2 323 ? 14.451 27.846 26.323 1.00 38.18 1859 PHE B C 1
ATOM 4394 O O . PHE B 2 323 ? 14.088 27.370 27.394 1.00 37.99 1859 PHE B O 1
ATOM 4402 N N . LEU B 2 324 ? 14.981 27.114 25.347 1.00 38.40 1860 LEU B N 1
ATOM 4403 C CA . LEU B 2 324 ? 15.104 25.671 25.436 1.00 37.72 1860 LEU B CA 1
ATOM 4404 C C . LEU B 2 324 ? 16.423 25.092 25.901 1.00 37.99 1860 LEU B C 1
ATOM 4405 O O . LEU B 2 324 ? 17.485 25.483 25.417 1.00 38.83 1860 LEU B O 1
ATOM 4410 N N . ILE B 2 325 ? 16.333 24.149 26.842 1.00 37.19 1861 ILE B N 1
ATOM 4411 C CA . ILE B 2 325 ? 17.490 23.432 27.372 1.00 35.35 1861 ILE B CA 1
ATOM 4412 C C . ILE B 2 325 ? 17.300 21.990 26.936 1.00 37.03 1861 ILE B C 1
ATOM 4413 O O . ILE B 2 325 ? 16.314 21.352 27.310 1.00 36.07 1861 ILE B O 1
ATOM 4418 N N . VAL B 2 326 ? 18.254 21.494 26.150 1.00 39.85 1862 VAL B N 1
ATOM 4419 C CA . VAL B 2 326 ? 18.252 20.139 25.586 1.00 41.37 1862 VAL B CA 1
ATOM 4420 C C . VAL B 2 326 ? 18.849 19.104 26.527 1.00 42.66 1862 VAL B C 1
ATOM 4421 O O . VAL B 2 326 ? 19.667 19.444 27.378 1.00 44.24 1862 VAL B O 1
ATOM 4425 N N . ASP B 2 327 ? 18.437 17.844 26.386 1.00 44.61 1863 ASP B N 1
ATOM 4426 C CA . ASP B 2 327 ? 18.973 16.767 27.231 1.00 45.31 1863 ASP B CA 1
ATOM 4427 C C . ASP B 2 327 ? 20.491 16.702 27.013 1.00 45.37 1863 ASP B C 1
ATOM 4428 O O . ASP B 2 327 ? 20.968 16.919 25.916 1.00 43.28 1863 ASP B O 1
ATOM 4433 N N . ARG B 2 328 ? 21.246 16.395 28.056 1.00 49.63 1864 ARG B N 1
ATOM 4434 C CA . ARG B 2 328 ? 22.706 16.333 27.944 1.00 53.57 1864 ARG B CA 1
ATOM 4435 C C . ARG B 2 328 ? 23.206 15.358 26.889 1.00 51.93 1864 ARG B C 1
ATOM 4436 O O . ARG B 2 328 ? 24.135 15.667 26.154 1.00 52.85 1864 ARG B O 1
ATOM 4444 N N . GLU B 2 329 ? 22.595 14.184 26.810 1.00 53.34 1865 GLU B N 1
ATOM 4445 C CA . GLU B 2 329 ? 23.013 13.175 25.839 1.00 54.51 1865 GLU B CA 1
ATOM 4446 C C . GLU B 2 329 ? 21.983 13.008 24.732 1.00 52.97 1865 GLU B C 1
ATOM 4447 O O . GLU B 2 329 ? 21.439 11.928 24.529 1.00 52.37 1865 GLU B O 1
ATOM 4453 N N . CYS B 2 330 ? 21.716 14.095 24.023 1.00 51.88 1866 CYS B N 1
ATOM 4454 C CA . CYS B 2 330 ? 20.759 14.071 22.933 1.00 51.95 1866 CYS B CA 1
ATOM 4455 C C . CYS B 2 330 ? 21.550 13.859 21.642 1.00 54.26 1866 CYS B C 1
ATOM 4456 O O . CYS B 2 330 ? 22.173 14.789 21.104 1.00 51.38 1866 CYS B O 1
ATOM 4459 N N . LYS B 2 331 ? 21.542 12.610 21.173 1.00 55.37 1867 LYS B N 1
ATOM 4460 C CA . LYS B 2 331 ? 22.259 12.223 19.964 1.00 56.72 1867 LYS B CA 1
ATOM 4461 C C . LYS B 2 331 ? 21.969 10.754 19.660 1.00 54.98 1867 LYS B C 1
ATOM 4462 O O . LYS B 2 331 ? 22.797 10.031 19.117 1.00 57.16 1867 LYS B O 1
ATOM 4468 N N . MET B 2 332 ? 20.774 10.314 20.000 1.00 52.47 1868 MET B N 1
ATOM 4469 C CA . MET B 2 332 ? 20.419 8.931 19.762 1.00 52.08 1868 MET B CA 1
ATOM 4470 C C . MET B 2 332 ? 19.830 8.731 18.365 1.00 51.23 1868 MET B C 1
ATOM 4471 O O . MET B 2 332 ? 19.192 9.628 17.824 1.00 51.61 1868 MET B O 1
ATOM 4476 N N . PRO B 2 333 ? 20.052 7.549 17.756 1.00 50.58 1869 PRO B N 1
ATOM 4477 C CA . PRO B 2 333 ? 19.538 7.252 16.415 1.00 49.51 1869 PRO B CA 1
ATOM 4478 C C . PRO B 2 333 ? 18.066 7.547 16.299 1.00 48.81 1869 PRO B C 1
ATOM 4479 O O . PRO B 2 333 ? 17.276 7.043 17.077 1.00 49.23 1869 PRO B O 1
ATOM 4483 N N . MET B 2 334 ? 17.710 8.364 15.313 1.00 51.03 1870 MET B N 1
ATOM 4484 C CA . MET B 2 334 ? 16.328 8.762 15.085 1.00 51.37 1870 MET B CA 1
ATOM 4485 C C . MET B 2 334 ? 15.494 7.607 14.504 1.00 51.16 1870 MET B C 1
ATOM 4486 O O . MET B 2 334 ? 14.261 7.664 14.476 1.00 51.86 1870 MET B O 1
ATOM 4491 N N . GLY B 2 335 ? 16.155 6.556 14.039 1.00 48.53 1871 GLY B N 1
ATOM 4492 C CA . GLY B 2 335 ? 15.393 5.429 13.545 1.00 50.52 1871 GLY B CA 1
ATOM 4493 C C . GLY B 2 335 ? 15.598 4.912 12.135 1.00 50.56 1871 GLY B C 1
ATOM 4494 O O . GLY B 2 335 ? 14.927 3.968 11.731 1.00 51.57 1871 GLY B O 1
ATOM 4495 N N . LEU B 2 336 ? 16.497 5.514 11.371 1.00 49.67 1872 LEU B N 1
ATOM 4496 C CA . LEU B 2 336 ? 16.730 5.041 10.016 1.00 47.72 1872 LEU B CA 1
ATOM 4497 C C . LEU B 2 336 ? 17.456 3.685 10.000 1.00 47.30 1872 LEU B C 1
ATOM 4498 O O . LEU B 2 336 ? 17.129 2.805 9.201 1.00 46.17 1872 LEU B O 1
ATOM 4503 N N . SER B 2 337 ? 18.418 3.517 10.905 1.00 45.86 1873 SER B N 1
ATOM 4504 C CA . SER B 2 337 ? 19.220 2.308 10.968 1.00 44.86 1873 SER B CA 1
ATOM 4505 C C . SER B 2 337 ? 18.686 1.209 11.881 1.00 46.90 1873 SER B C 1
ATOM 4506 O O . SER B 2 337 ? 19.265 0.129 11.944 1.00 47.61 1873 SER B O 1
ATOM 4509 N N . THR B 2 338 ? 17.595 1.478 12.588 1.00 47.15 1874 THR B N 1
ATOM 4510 C CA . THR B 2 338 ? 17.034 0.489 13.496 1.00 46.73 1874 THR B CA 1
ATOM 4511 C C . THR B 2 338 ? 15.614 0.066 13.151 1.00 46.98 1874 THR B C 1
ATOM 4512 O O . THR B 2 338 ? 15.060 -0.826 13.791 1.00 49.55 1874 THR B O 1
ATOM 4516 N N . GLY B 2 339 ? 15.018 0.702 12.152 1.00 45.45 1875 GLY B N 1
ATOM 4517 C CA . GLY B 2 339 ? 13.668 0.339 11.774 1.00 43.72 1875 GLY B CA 1
ATOM 4518 C C . GLY B 2 339 ? 12.569 1.237 12.308 1.00 45.34 1875 GLY B C 1
ATOM 4519 O O . GLY B 2 339 ? 11.430 1.138 11.854 1.00 45.45 1875 GLY B O 1
ATOM 4520 N N . LEU B 2 340 ? 12.901 2.117 13.255 1.00 45.59 1876 LEU B N 1
ATOM 4521 C CA . LEU B 2 340 ? 11.919 3.026 13.844 1.00 44.17 1876 LEU B CA 1
ATOM 4522 C C . LEU B 2 340 ? 11.302 3.953 12.797 1.00 45.01 1876 LEU B C 1
ATOM 4523 O O . LEU B 2 340 ? 10.122 4.303 12.890 1.00 47.44 1876 LEU B O 1
ATOM 4528 N N . ILE B 2 341 ? 12.092 4.353 11.803 1.00 42.71 1877 ILE B N 1
ATOM 4529 C CA . ILE B 2 341 ? 11.591 5.220 10.740 1.00 41.46 1877 ILE B CA 1
ATOM 4530 C C . ILE B 2 341 ? 11.153 4.321 9.566 1.00 42.40 1877 ILE B C 1
ATOM 4531 O O . ILE B 2 341 ? 11.970 3.610 8.976 1.00 41.38 1877 ILE B O 1
ATOM 4536 N N . ALA B 2 342 ? 9.865 4.345 9.239 1.00 42.70 1878 ALA B N 1
ATOM 4537 C CA . ALA B 2 342 ? 9.328 3.499 8.166 1.00 46.55 1878 ALA B CA 1
ATOM 4538 C C . ALA B 2 342 ? 9.692 3.927 6.738 1.00 48.62 1878 ALA B C 1
ATOM 4539 O O . ALA B 2 342 ? 9.942 5.104 6.481 1.00 49.36 1878 ALA B O 1
ATOM 4541 N N . ASP B 2 343 ? 9.713 2.960 5.819 1.00 49.94 1879 ASP B N 1
ATOM 4542 C CA . ASP B 2 343 ? 10.029 3.227 4.412 1.00 52.60 1879 ASP B CA 1
ATOM 4543 C C . ASP B 2 343 ? 9.136 4.347 3.907 1.00 52.66 1879 ASP B C 1
ATOM 4544 O O . ASP B 2 343 ? 9.532 5.145 3.052 1.00 52.88 1879 ASP B O 1
ATOM 4549 N N . SER B 2 344 ? 7.920 4.387 4.439 1.00 51.96 1880 SER B N 1
ATOM 4550 C CA . SER B 2 344 ? 6.940 5.398 4.063 1.00 51.35 1880 SER B CA 1
ATOM 4551 C C . SER B 2 344 ? 7.491 6.804 4.277 1.00 49.56 1880 SER B C 1
ATOM 4552 O O . SER B 2 344 ? 7.342 7.673 3.429 1.00 51.05 1880 SER B O 1
ATOM 4555 N N . GLN B 2 345 ? 8.148 7.010 5.413 1.00 46.80 1881 GLN B N 1
ATOM 4556 C CA . GLN B 2 345 ? 8.694 8.312 5.772 1.00 44.40 1881 GLN B CA 1
ATOM 4557 C C . GLN B 2 345 ? 9.899 8.804 4.965 1.00 44.76 1881 GLN B C 1
ATOM 4558 O O . GLN B 2 345 ? 10.277 9.979 5.055 1.00 44.09 1881 GLN B O 1
ATOM 4564 N N . ILE B 2 346 ? 10.506 7.917 4.183 1.00 43.28 1882 ILE B N 1
ATOM 4565 C CA . ILE B 2 346 ? 11.652 8.296 3.371 1.00 41.76 1882 ILE B CA 1
ATOM 4566 C C . ILE B 2 346 ? 11.107 8.600 1.980 1.00 43.20 1882 ILE B C 1
ATOM 4567 O O . ILE B 2 346 ? 10.168 7.954 1.535 1.00 44.31 1882 ILE B O 1
ATOM 4572 N N . GLN B 2 347 ? 11.684 9.589 1.305 1.00 45.30 1883 GLN B N 1
ATOM 4573 C CA . GLN B 2 347 ? 11.218 10.005 -0.019 1.00 48.13 1883 GLN B CA 1
ATOM 4574 C C . GLN B 2 347 ? 12.266 10.898 -0.711 1.00 48.25 1883 GLN B C 1
ATOM 4575 O O . GLN B 2 347 ? 12.859 11.749 -0.076 1.00 48.87 1883 GLN B O 1
ATOM 4581 N N . ALA B 2 348 ? 12.502 10.709 -2.006 1.00 49.38 1884 ALA B N 1
ATOM 4582 C CA . ALA B 2 348 ? 13.495 11.524 -2.711 1.00 49.57 1884 ALA B CA 1
ATOM 4583 C C . ALA B 2 348 ? 12.896 12.211 -3.905 1.00 50.13 1884 ALA B C 1
ATOM 4584 O O . ALA B 2 348 ? 11.738 11.987 -4.237 1.00 52.85 1884 ALA B O 1
ATOM 4586 N N . SER B 2 349 ? 13.700 13.042 -4.556 1.00 49.38 1885 SER B N 1
ATOM 4587 C CA . SER B 2 349 ? 13.264 13.768 -5.740 1.00 50.30 1885 SER B CA 1
ATOM 4588 C C . SER B 2 349 ? 13.650 12.971 -6.982 1.00 51.72 1885 SER B C 1
ATOM 4589 O O . SER B 2 349 ? 13.193 13.251 -8.091 1.00 51.95 1885 SER B O 1
ATOM 4592 N N . GLU B 2 350 ? 14.517 11.987 -6.783 1.00 53.18 1886 GLU B N 1
ATOM 4593 C CA . GLU B 2 350 ? 14.977 11.127 -7.859 1.00 54.24 1886 GLU B CA 1
ATOM 4594 C C . GLU B 2 350 ? 15.970 10.106 -7.323 1.00 53.48 1886 GLU B C 1
ATOM 4595 O O . GLU B 2 350 ? 16.605 10.310 -6.293 1.00 54.13 1886 GLU B O 1
ATOM 4601 N N . PHE B 2 351 ? 16.111 9.012 -8.048 1.00 53.61 1887 PHE B N 1
ATOM 4602 C CA . PHE B 2 351 ? 17.006 7.947 -7.654 1.00 55.10 1887 PHE B CA 1
ATOM 4603 C C . PHE B 2 351 ? 17.401 7.138 -8.883 1.00 55.16 1887 PHE B C 1
ATOM 4604 O O . PHE B 2 351 ? 16.573 6.832 -9.714 1.00 57.18 1887 PHE B O 1
ATOM 4612 N N . TRP B 2 352 ? 18.678 6.803 -8.981 1.00 55.3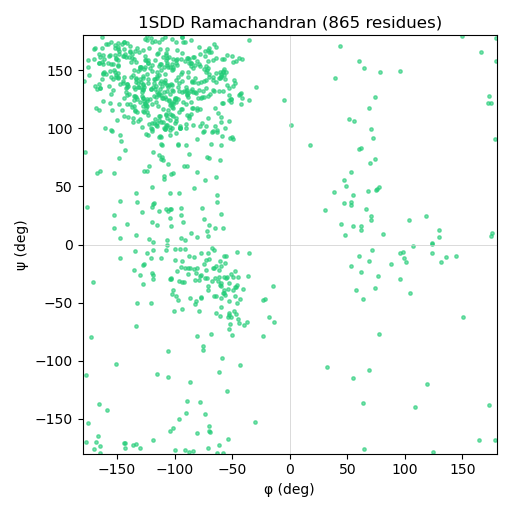0 1888 TRP B N 1
ATOM 4613 C CA . TRP B 2 352 ? 19.214 6.042 -10.093 1.00 55.25 1888 TRP B CA 1
ATOM 4614 C C . TRP B 2 352 ? 18.759 4.596 -10.059 1.00 54.79 1888 TRP B C 1
ATOM 4615 O O . TRP B 2 352 ? 19.196 3.824 -9.213 1.00 54.06 1888 TRP B O 1
ATOM 4626 N N . GLY B 2 353 ? 17.882 4.251 -10.997 1.00 55.54 1889 GLY B N 1
ATOM 4627 C CA . GLY B 2 353 ? 17.333 2.909 -11.128 1.00 55.47 1889 GLY B CA 1
ATOM 4628 C C . GLY B 2 353 ? 17.713 1.799 -10.163 1.00 55.46 1889 GLY B C 1
ATOM 4629 O O . GLY B 2 353 ? 18.778 1.192 -10.273 1.00 56.37 1889 GLY B O 1
ATOM 4630 N N . TYR B 2 354 ? 16.803 1.523 -9.239 1.00 56.74 1890 TYR B N 1
ATOM 4631 C CA . TYR B 2 354 ? 16.935 0.487 -8.213 1.00 58.97 1890 TYR B CA 1
ATOM 4632 C C . TYR B 2 354 ? 17.611 0.879 -6.909 1.00 56.82 1890 TYR B C 1
ATOM 4633 O O . TYR B 2 354 ? 17.478 0.167 -5.913 1.00 56.84 1890 TYR B O 1
ATOM 4642 N N . TRP B 2 355 ? 18.327 1.998 -6.900 1.00 53.38 1891 TRP B N 1
ATOM 4643 C CA . TRP B 2 355 ? 18.936 2.481 -5.664 1.00 51.86 1891 TRP B CA 1
ATOM 4644 C C . TRP B 2 355 ? 17.897 3.437 -5.045 1.00 51.11 1891 TRP B C 1
ATOM 4645 O O . TRP B 2 355 ? 18.085 4.648 -4.960 1.00 48.80 1891 TRP B O 1
ATOM 4656 N N . GLU B 2 356 ? 16.786 2.853 -4.623 1.00 50.99 1892 GLU B N 1
ATOM 4657 C CA . GLU B 2 356 ? 15.668 3.580 -4.053 1.00 50.96 1892 GLU B CA 1
ATOM 4658 C C . GLU B 2 356 ? 15.921 4.171 -2.667 1.00 50.32 1892 GLU B C 1
ATOM 4659 O O . GLU B 2 356 ? 16.592 3.564 -1.842 1.00 49.03 1892 GLU B O 1
ATOM 4665 N N . PRO B 2 357 ? 15.352 5.359 -2.396 1.00 49.01 1893 PRO B N 1
ATOM 4666 C CA . PRO B 2 357 ? 15.480 6.087 -1.131 1.00 46.89 1893 PRO B CA 1
ATOM 4667 C C . PRO B 2 357 ? 15.212 5.237 0.096 1.00 47.02 1893 PRO B C 1
ATOM 4668 O O . PRO B 2 357 ? 15.885 5.361 1.119 1.00 46.52 1893 PRO B O 1
ATOM 4672 N N . LYS B 2 358 ? 14.228 4.362 -0.005 1.00 48.65 1894 LYS B N 1
ATOM 4673 C CA . LYS B 2 358 ? 13.875 3.497 1.115 1.00 50.16 1894 LYS B CA 1
ATOM 4674 C C . LYS B 2 358 ? 15.085 2.696 1.599 1.00 49.63 1894 LYS B C 1
ATOM 4675 O O . LYS B 2 358 ? 15.050 2.064 2.655 1.00 50.77 1894 LYS B O 1
ATOM 4681 N N . LEU B 2 359 ? 16.162 2.759 0.826 1.00 48.13 1895 LEU B N 1
ATOM 4682 C CA . LEU B 2 359 ? 17.387 2.030 1.107 1.00 44.91 1895 LEU B CA 1
ATOM 4683 C C . LEU B 2 359 ? 18.469 2.782 1.886 1.00 44.66 1895 LEU B C 1
ATOM 4684 O O . LEU B 2 359 ? 19.344 2.160 2.487 1.00 47.01 1895 LEU B O 1
ATOM 4689 N N . ALA B 2 360 ? 18.407 4.105 1.907 1.00 42.63 1896 ALA B N 1
ATOM 4690 C CA . ALA B 2 360 ? 19.435 4.897 2.593 1.00 42.33 1896 ALA B CA 1
ATOM 4691 C C . ALA B 2 360 ? 19.550 4.714 4.090 1.00 40.11 1896 ALA B C 1
ATOM 4692 O O . ALA B 2 360 ? 19.451 5.677 4.816 1.00 42.34 1896 ALA B O 1
ATOM 4694 N N . ARG B 2 361 ? 19.796 3.502 4.559 1.00 39.32 1897 ARG B N 1
ATOM 4695 C CA . ARG B 2 361 ? 19.901 3.273 5.994 1.00 40.87 1897 ARG B CA 1
ATOM 4696 C C . ARG B 2 361 ? 21.291 2.807 6.453 1.00 42.58 1897 ARG B C 1
ATOM 4697 O O . ARG B 2 361 ? 21.780 1.780 5.984 1.00 45.16 1897 ARG B O 1
ATOM 4705 N N . LEU B 2 362 ? 21.913 3.541 7.375 1.00 41.52 1898 LEU B N 1
ATOM 4706 C CA . LEU B 2 362 ? 23.244 3.184 7.886 1.00 42.35 1898 LEU B CA 1
ATOM 4707 C C . LEU B 2 362 ? 23.400 1.687 8.126 1.00 43.69 1898 LEU B C 1
ATOM 4708 O O . LEU B 2 362 ? 22.605 1.059 8.819 1.00 45.25 1898 LEU B O 1
ATOM 4713 N N . ASN B 2 363 ? 24.436 1.122 7.525 1.00 46.70 1899 ASN B N 1
ATOM 4714 C CA . ASN B 2 363 ? 24.751 -0.294 7.641 1.00 49.53 1899 ASN B CA 1
ATOM 4715 C C . ASN B 2 363 ? 23.908 -1.282 6.838 1.00 52.99 1899 ASN B C 1
ATOM 4716 O O . ASN B 2 363 ? 24.387 -2.363 6.488 1.00 54.27 1899 ASN B O 1
ATOM 4721 N N . ASN B 2 364 ? 22.665 -0.930 6.536 1.00 57.07 1900 ASN B N 1
ATOM 4722 C CA . ASN B 2 364 ? 21.826 -1.829 5.745 1.00 59.21 1900 ASN B CA 1
ATOM 4723 C C . ASN B 2 364 ? 22.681 -2.400 4.617 1.00 60.32 1900 ASN B C 1
ATOM 4724 O O . ASN B 2 364 ? 23.239 -1.649 3.818 1.00 60.29 1900 ASN B O 1
ATOM 4729 N N . GLY B 2 365 ? 22.811 -3.726 4.574 1.00 61.52 1901 GLY B N 1
ATOM 4730 C CA . GLY B 2 365 ? 23.628 -4.357 3.543 1.00 62.74 1901 GLY B CA 1
ATOM 4731 C C . GLY B 2 365 ? 22.868 -5.089 2.453 1.00 62.90 1901 GLY B C 1
ATOM 4732 O O . GLY B 2 365 ? 21.718 -5.476 2.654 1.00 63.44 1901 GLY B O 1
ATOM 4733 N N . GLY B 2 366 ? 23.509 -5.284 1.298 1.00 63.29 1902 GLY B N 1
ATOM 4734 C CA . GLY B 2 366 ? 22.859 -5.978 0.190 1.00 61.34 1902 GLY B CA 1
ATOM 4735 C C . GLY B 2 366 ? 23.322 -5.530 -1.188 1.00 60.64 1902 GLY B C 1
ATOM 4736 O O . GLY B 2 366 ? 24.171 -4.648 -1.305 1.00 61.58 1902 GLY B O 1
ATOM 4737 N N . SER B 2 367 ? 22.770 -6.129 -2.239 1.00 58.70 1903 SER B N 1
ATOM 4738 C CA . SER B 2 367 ? 23.167 -5.764 -3.596 1.00 57.25 1903 SER B CA 1
ATOM 4739 C C . SER B 2 367 ? 22.780 -4.321 -3.826 1.00 55.01 1903 SER B C 1
ATOM 4740 O O . SER B 2 367 ? 23.539 -3.534 -4.391 1.00 52.75 1903 SER B O 1
ATOM 4743 N N . TYR B 2 368 ? 21.570 -3.997 -3.394 1.00 54.68 1904 TYR B N 1
ATOM 4744 C CA . TYR B 2 368 ? 21.040 -2.645 -3.483 1.00 53.66 1904 TYR B CA 1
ATOM 4745 C C . TYR B 2 368 ? 20.763 -2.267 -2.038 1.00 51.39 1904 TYR B C 1
ATOM 4746 O O . TYR B 2 368 ? 19.731 -2.639 -1.464 1.00 53.16 1904 TYR B O 1
ATOM 4755 N N . ASN B 2 369 ? 21.701 -1.541 -1.443 1.00 46.17 1905 ASN B N 1
ATOM 4756 C CA . ASN B 2 369 ? 21.561 -1.178 -0.052 1.00 41.53 1905 ASN B CA 1
ATOM 4757 C C . ASN B 2 369 ? 21.737 0.306 0.233 1.00 39.47 1905 ASN B C 1
ATOM 4758 O O . ASN B 2 369 ? 22.139 0.675 1.329 1.00 38.75 1905 ASN B O 1
ATOM 4763 N N . ALA B 2 370 ? 21.441 1.169 -0.730 1.00 37.75 1906 ALA B N 1
ATOM 4764 C CA . ALA B 2 370 ? 21.611 2.592 -0.477 1.00 36.93 1906 ALA B CA 1
ATOM 4765 C C . ALA B 2 370 ? 20.930 3.465 -1.510 1.00 36.94 1906 ALA B C 1
ATOM 4766 O O . ALA B 2 370 ? 20.553 2.979 -2.573 1.00 39.99 1906 ALA B O 1
ATOM 4768 N N . TRP B 2 371 ? 20.754 4.749 -1.196 1.00 35.68 1907 TRP B N 1
ATOM 4769 C CA . TRP B 2 371 ? 20.156 5.683 -2.152 1.00 35.92 1907 TRP B CA 1
ATOM 4770 C C . TRP B 2 371 ? 21.267 6.302 -3.015 1.00 37.18 1907 TRP B C 1
ATOM 4771 O O . TRP B 2 371 ? 22.269 6.783 -2.494 1.00 41.26 1907 TRP B O 1
ATOM 4782 N N . ILE B 2 372 ? 21.101 6.273 -4.327 1.00 37.37 1908 ILE B N 1
ATOM 4783 C CA . ILE B 2 372 ? 22.076 6.870 -5.231 1.00 38.29 1908 ILE B CA 1
ATOM 4784 C C . ILE B 2 372 ? 21.324 7.747 -6.233 1.00 39.63 1908 ILE B C 1
ATOM 4785 O O . ILE B 2 372 ? 20.255 7.383 -6.704 1.00 38.46 1908 ILE B O 1
ATOM 4790 N N . ALA B 2 373 ? 21.864 8.914 -6.544 1.00 43.27 1909 ALA B N 1
ATOM 4791 C CA . ALA B 2 373 ? 21.231 9.798 -7.518 1.00 47.64 1909 ALA B CA 1
ATOM 4792 C C . ALA B 2 373 ? 22.108 9.769 -8.774 1.00 53.04 1909 ALA B C 1
ATOM 4793 O O . ALA B 2 373 ? 23.333 9.774 -8.684 1.00 52.61 1909 ALA B O 1
ATOM 4795 N N . GLU B 2 374 ? 21.494 9.733 -9.950 1.00 60.99 1910 GLU B N 1
ATOM 4796 C CA . GLU B 2 374 ? 22.275 9.671 -11.179 1.00 66.63 1910 GLU B CA 1
ATOM 4797 C C . GLU B 2 374 ? 23.178 10.885 -11.346 1.00 67.82 1910 GLU B C 1
ATOM 4798 O O . GLU B 2 374 ? 24.229 10.794 -11.977 1.00 68.96 1910 GLU B O 1
ATOM 4804 N N . LYS B 2 375 ? 22.777 12.013 -10.771 1.00 68.26 1911 LYS B N 1
ATOM 4805 C CA . LYS B 2 375 ? 23.556 13.237 -10.894 1.00 70.34 1911 LYS B CA 1
ATOM 4806 C C . LYS B 2 375 ? 23.423 14.148 -9.681 1.00 72.03 1911 LYS B C 1
ATOM 4807 O O . LYS B 2 375 ? 22.351 14.261 -9.092 1.00 72.53 1911 LYS B O 1
ATOM 4813 N N . LEU B 2 376 ? 24.513 14.807 -9.314 1.00 73.67 1912 LEU B N 1
ATOM 4814 C CA . LEU B 2 376 ? 24.481 15.709 -8.182 1.00 76.46 1912 LEU B CA 1
ATOM 4815 C C . LEU B 2 376 ? 24.543 17.137 -8.670 1.00 79.60 1912 LEU B C 1
ATOM 4816 O O . LEU B 2 376 ? 25.059 18.010 -7.976 1.00 81.37 1912 LEU B O 1
ATOM 4821 N N . SER B 2 377 ? 23.997 17.369 -9.861 1.00 82.61 1913 SER B N 1
ATOM 4822 C CA . SER B 2 377 ? 23.987 18.700 -10.475 1.00 84.58 1913 SER B CA 1
ATOM 4823 C C . SER B 2 377 ? 23.578 19.811 -9.495 1.00 85.20 1913 SER B C 1
ATOM 4824 O O . SER B 2 377 ? 23.646 20.994 -9.827 1.00 85.05 1913 SER B O 1
ATOM 4827 N N . THR B 2 378 ? 23.168 19.421 -8.288 1.00 86.34 1914 THR B N 1
ATOM 4828 C CA . THR B 2 378 ? 22.760 20.362 -7.244 1.00 87.26 1914 THR B CA 1
ATOM 4829 C C . THR B 2 378 ? 23.803 21.421 -6.860 1.00 88.00 1914 THR B C 1
ATOM 4830 O O . THR B 2 378 ? 24.738 21.153 -6.101 1.00 85.39 1914 THR B O 1
ATOM 4834 N N . GLU B 2 379 ? 23.611 22.626 -7.399 1.00 89.99 1915 GLU B N 1
ATOM 4835 C CA . GLU B 2 379 ? 24.468 23.784 -7.148 1.00 92.26 1915 GLU B CA 1
ATOM 4836 C C . GLU B 2 379 ? 23.602 24.818 -6.412 1.00 92.88 1915 GLU B C 1
ATOM 4837 O O . GLU B 2 379 ? 23.223 24.594 -5.259 1.00 92.11 1915 GLU B O 1
ATOM 4843 N N . PHE B 2 380 ? 23.285 25.942 -7.056 1.00 93.32 1916 PHE B N 1
ATOM 4844 C CA . PHE B 2 380 ? 22.403 26.933 -6.429 1.00 93.21 1916 PHE B CA 1
ATOM 4845 C C . PHE B 2 380 ? 20.992 26.339 -6.494 1.00 90.82 1916 PHE B C 1
ATOM 4846 O O . PHE B 2 380 ? 19.979 27.045 -6.449 1.00 89.58 1916 PHE B O 1
ATOM 4854 N N . ASN B 2 381 ? 20.970 25.016 -6.620 1.00 88.02 1917 ASN B N 1
ATOM 4855 C CA . ASN B 2 381 ? 19.761 24.215 -6.698 1.00 84.54 1917 ASN B CA 1
ATOM 4856 C C . ASN B 2 381 ? 19.981 23.047 -5.750 1.00 82.82 1917 ASN B C 1
ATOM 4857 O O . ASN B 2 381 ? 21.093 22.534 -5.629 1.00 81.96 1917 ASN B O 1
ATOM 4862 N N . PRO B 2 382 ? 18.928 22.632 -5.039 1.00 81.04 1918 PRO B N 1
ATOM 4863 C CA . PRO B 2 382 ? 19.062 21.519 -4.107 1.00 79.34 1918 PRO B CA 1
ATOM 4864 C C . PRO B 2 382 ? 18.235 20.358 -4.609 1.00 77.99 1918 PRO B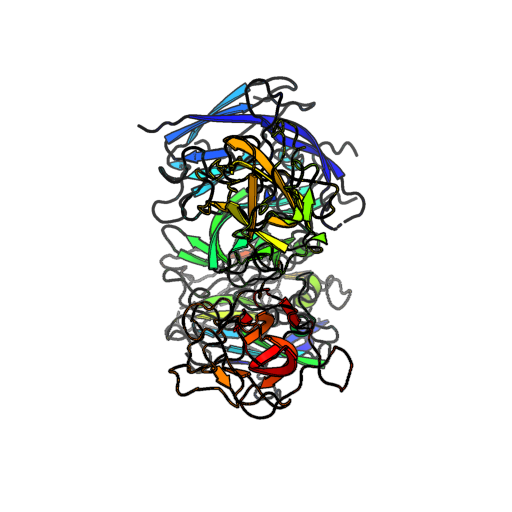 C 1
ATOM 4865 O O . PRO B 2 382 ? 17.769 19.553 -3.809 1.00 77.36 1918 PRO B O 1
ATOM 4869 N N . GLU B 2 383 ? 18.055 20.260 -5.922 1.00 76.90 1919 GLU B N 1
ATOM 4870 C CA . GLU B 2 383 ? 17.200 19.208 -6.451 1.00 75.86 1919 GLU B CA 1
ATOM 4871 C C . GLU B 2 383 ? 17.518 17.799 -5.990 1.00 72.02 1919 GLU B C 1
ATOM 4872 O O . GLU B 2 383 ? 16.672 17.149 -5.371 1.00 73.66 1919 GLU B O 1
ATOM 4878 N N . PRO B 2 384 ? 18.728 17.296 -6.274 1.00 66.41 1920 PRO B N 1
ATOM 4879 C CA . PRO B 2 384 ? 18.969 15.926 -5.795 1.00 61.26 1920 PRO B CA 1
ATOM 4880 C C . PRO B 2 384 ? 18.879 15.936 -4.264 1.00 56.30 1920 PRO B C 1
ATOM 4881 O O . PRO B 2 384 ? 19.707 16.569 -3.614 1.00 55.82 1920 PRO B O 1
ATOM 4885 N N . TRP B 2 385 ? 17.869 15.271 -3.697 1.00 51.62 1921 TRP B N 1
ATOM 4886 C CA . TRP B 2 385 ? 17.703 15.214 -2.235 1.00 46.67 1921 TRP B CA 1
ATOM 4887 C C . TRP B 2 385 ? 16.928 14.001 -1.744 1.00 42.50 1921 TRP B C 1
ATOM 4888 O O . TRP B 2 385 ? 16.115 13.425 -2.466 1.00 41.71 1921 TRP B O 1
ATOM 4899 N N . ILE B 2 386 ? 17.177 13.620 -0.502 1.00 38.63 1922 ILE B N 1
ATOM 4900 C CA . ILE B 2 386 ? 16.418 12.544 0.116 1.00 36.31 1922 ILE B CA 1
ATOM 4901 C C . ILE B 2 386 ? 15.751 13.251 1.324 1.00 37.82 1922 ILE B C 1
ATOM 4902 O O . ILE B 2 386 ? 16.380 14.059 2.014 1.00 39.43 1922 ILE B O 1
ATOM 4907 N N . GLN B 2 387 ? 14.465 12.997 1.538 1.00 37.26 1923 GLN B N 1
ATOM 4908 C CA . GLN B 2 387 ? 13.715 13.642 2.621 1.00 36.76 1923 GLN B CA 1
ATOM 4909 C C . GLN B 2 387 ? 13.241 12.657 3.690 1.00 37.35 1923 GLN B C 1
ATOM 4910 O O . GLN B 2 387 ? 12.664 11.611 3.387 1.00 38.19 1923 GLN B O 1
ATOM 4916 N N . VAL B 2 388 ? 13.491 12.993 4.946 1.00 37.98 1924 VAL B N 1
ATOM 4917 C CA . VAL B 2 388 ? 13.047 12.153 6.036 1.00 40.53 1924 VAL B CA 1
ATOM 4918 C C . VAL B 2 388 ? 11.991 12.961 6.818 1.00 42.65 1924 VAL B C 1
ATOM 4919 O O . VAL B 2 388 ? 12.212 14.129 7.157 1.00 42.10 1924 VAL B O 1
ATOM 4923 N N . ASP B 2 389 ? 10.835 12.340 7.059 1.00 42.65 1925 ASP B N 1
ATOM 4924 C CA . ASP B 2 389 ? 9.732 12.981 7.764 1.00 42.77 1925 ASP B CA 1
ATOM 4925 C C . ASP B 2 389 ? 9.445 12.302 9.086 1.00 43.27 1925 ASP B C 1
ATOM 4926 O O . ASP B 2 389 ? 8.836 11.235 9.132 1.00 42.43 1925 ASP B O 1
ATOM 4931 N N . MET B 2 390 ? 9.872 12.952 10.165 1.00 43.69 1926 MET B N 1
ATOM 4932 C CA . MET B 2 390 ? 9.700 12.440 11.511 1.00 42.85 1926 MET B CA 1
ATOM 4933 C C . MET B 2 390 ? 8.233 12.372 11.914 1.00 45.74 1926 MET B C 1
ATOM 4934 O O . MET B 2 390 ? 7.894 11.886 12.994 1.00 45.08 1926 MET B O 1
ATOM 4939 N N . GLN B 2 391 ? 7.360 12.865 11.042 1.00 48.53 1927 GLN B N 1
ATOM 4940 C CA . GLN B 2 391 ? 5.928 12.834 11.298 1.00 49.31 1927 GLN B CA 1
ATOM 4941 C C . GLN B 2 391 ? 5.529 13.758 12.435 1.00 50.53 1927 GLN B C 1
ATOM 4942 O O . GLN B 2 391 ? 4.347 14.060 12.629 1.00 50.93 1927 GLN B O 1
ATOM 4948 N N . LYS B 2 392 ? 6.533 14.206 13.181 1.00 51.06 1928 LYS B N 1
ATOM 4949 C CA . LYS B 2 392 ? 6.333 15.135 14.273 1.00 50.19 1928 LYS B CA 1
ATOM 4950 C C . LYS B 2 392 ? 7.660 15.862 14.492 1.00 48.88 1928 LYS B C 1
ATOM 4951 O O . LYS B 2 392 ? 8.690 15.427 13.991 1.00 46.59 1928 LYS B O 1
ATOM 4957 N N . GLU B 2 393 ? 7.640 16.984 15.199 1.00 47.52 1929 GLU B N 1
ATOM 4958 C CA . GLU B 2 393 ? 8.870 17.736 15.427 1.00 45.72 1929 GLU B CA 1
ATOM 4959 C C . GLU B 2 393 ? 9.761 17.060 16.445 1.00 43.11 1929 GLU B C 1
ATOM 4960 O O . GLU B 2 393 ? 9.284 16.511 17.434 1.00 42.12 1929 GLU B O 1
ATOM 4966 N N . VAL B 2 394 ? 11.064 17.098 16.178 1.00 41.25 1930 VAL B N 1
ATOM 4967 C CA . VAL B 2 394 ? 12.076 16.489 17.043 1.00 37.99 1930 VAL B CA 1
ATOM 4968 C C . VAL B 2 394 ? 13.312 17.379 17.039 1.00 38.32 1930 VAL B C 1
ATOM 4969 O O . VAL B 2 394 ? 13.389 18.359 16.273 1.00 39.77 1930 VAL B O 1
ATOM 4973 N N . LEU B 2 395 ? 14.286 17.031 17.872 1.00 33.75 1931 LEU B N 1
ATOM 4974 C CA . LEU B 2 395 ? 15.530 17.790 17.931 1.00 32.35 1931 LEU B CA 1
ATOM 4975 C C . LEU B 2 395 ? 16.627 17.038 17.180 1.00 30.63 1931 LEU B C 1
ATOM 4976 O O . LEU B 2 395 ? 16.933 15.899 17.510 1.00 32.67 1931 LEU B O 1
ATOM 4981 N N . LEU B 2 396 ? 17.215 17.677 16.179 1.00 28.45 1932 LEU B N 1
ATOM 4982 C CA . LEU B 2 396 ? 18.269 17.068 15.369 1.00 29.41 1932 LEU B CA 1
ATOM 4983 C C . LEU B 2 396 ? 19.626 17.602 15.786 1.00 28.70 1932 LEU B C 1
ATOM 4984 O O . LEU B 2 396 ? 19.873 18.794 15.663 1.00 27.86 1932 LEU B O 1
ATOM 4989 N N . THR B 2 397 ? 20.516 16.727 16.254 1.00 28.66 1933 THR B N 1
ATOM 4990 C CA . THR B 2 397 ? 21.836 17.175 16.694 1.00 27.51 1933 THR B CA 1
ATOM 4991 C C . THR B 2 397 ? 23.023 16.521 15.992 1.00 26.41 1933 THR B C 1
ATOM 4992 O O . THR B 2 397 ? 24.171 16.768 16.341 1.00 24.35 1933 THR B O 1
ATOM 4996 N N . GLY B 2 398 ? 22.753 15.698 14.993 1.00 26.47 1934 GLY B N 1
ATOM 4997 C CA . GLY B 2 398 ? 23.846 15.057 14.297 1.00 26.51 1934 GLY B CA 1
ATOM 4998 C C . GLY B 2 398 ? 23.402 14.241 13.112 1.00 28.42 1934 GLY B C 1
ATOM 4999 O O . GLY B 2 398 ? 22.242 13.847 13.009 1.00 28.63 1934 GLY B O 1
ATOM 5000 N N . ILE B 2 399 ? 24.329 13.995 12.199 1.00 29.44 1935 ILE B N 1
ATOM 5001 C CA . ILE B 2 399 ? 24.028 13.191 11.031 1.00 31.03 1935 ILE B CA 1
ATOM 5002 C C . ILE B 2 399 ? 25.198 12.273 10.693 1.00 32.01 1935 ILE B C 1
ATOM 5003 O O . ILE B 2 399 ? 26.350 12.697 10.731 1.00 31.94 1935 ILE B O 1
ATOM 5008 N N . GLN B 2 400 ? 24.902 11.013 10.374 1.00 32.32 1936 GLN B N 1
ATOM 5009 C CA . GLN B 2 400 ? 25.944 10.043 10.007 1.00 31.42 1936 GLN B CA 1
ATOM 5010 C C . GLN B 2 400 ? 25.665 9.544 8.609 1.00 32.49 1936 GLN B C 1
ATOM 5011 O O . GLN B 2 400 ? 24.535 9.198 8.294 1.00 34.23 1936 GLN B O 1
ATOM 5017 N N . THR B 2 401 ? 26.689 9.500 7.769 1.00 33.93 1937 THR B N 1
ATOM 5018 C CA . THR B 2 401 ? 26.522 9.029 6.396 1.00 33.09 1937 THR B CA 1
ATOM 5019 C C . THR B 2 401 ? 27.503 7.907 6.067 1.00 34.26 1937 THR B C 1
ATOM 5020 O O . THR B 2 401 ? 28.540 7.764 6.720 1.00 33.47 1937 THR B O 1
ATOM 5024 N N . GLN B 2 402 ? 27.156 7.131 5.040 1.00 34.63 1938 GLN B N 1
ATOM 5025 C CA . GLN B 2 402 ? 27.955 6.016 4.540 1.00 35.55 1938 GLN B CA 1
ATOM 5026 C C . GLN B 2 402 ? 27.692 5.931 3.067 1.00 37.44 1938 GLN B C 1
ATOM 5027 O O . GLN B 2 402 ? 26.709 6.481 2.581 1.00 39.84 1938 GLN B O 1
ATOM 5033 N N . GLY B 2 403 ? 28.553 5.210 2.360 1.00 39.54 1939 GLY B N 1
ATOM 5034 C CA . GLY B 2 403 ? 28.363 5.029 0.932 1.00 38.48 1939 GLY B CA 1
ATOM 5035 C C . GLY B 2 403 ? 27.833 3.634 0.665 1.00 38.46 1939 GLY B C 1
ATOM 5036 O O . GLY B 2 403 ? 27.304 2.976 1.555 1.00 38.06 1939 GLY B O 1
ATOM 5037 N N . ALA B 2 404 ? 27.979 3.184 -0.570 1.00 38.97 1940 ALA B N 1
ATOM 5038 C CA . ALA B 2 404 ? 27.533 1.859 -0.977 1.00 41.16 1940 ALA B CA 1
ATOM 5039 C C . ALA B 2 404 ? 28.616 1.298 -1.871 1.00 44.80 1940 ALA B C 1
ATOM 5040 O O . ALA B 2 404 ? 29.547 2.007 -2.254 1.00 44.86 1940 ALA B O 1
ATOM 5042 N N . LYS B 2 405 ? 28.490 0.022 -2.207 1.00 50.42 1941 LYS B N 1
ATOM 5043 C CA . LYS B 2 405 ? 29.466 -0.653 -3.055 1.00 53.93 1941 LYS B CA 1
ATOM 5044 C C . LYS B 2 405 ? 28.719 -1.637 -3.937 1.00 56.12 1941 LYS B C 1
ATOM 5045 O O . LYS B 2 405 ? 28.176 -2.619 -3.439 1.00 57.48 1941 LYS B O 1
ATOM 5051 N N . HIS B 2 406 ? 28.660 -1.352 -5.234 1.00 59.89 1942 HIS B N 1
ATOM 5052 C CA . HIS B 2 406 ? 27.984 -2.235 -6.181 1.00 63.19 1942 HIS B CA 1
ATOM 5053 C C . HIS B 2 406 ? 28.602 -3.598 -5.936 1.00 64.06 1942 HIS B C 1
ATOM 5054 O O . HIS B 2 406 ? 27.965 -4.487 -5.373 1.00 67.66 1942 HIS B O 1
ATOM 5061 N N . TYR B 2 407 ? 29.846 -3.761 -6.368 1.00 62.57 1943 TYR B N 1
ATOM 5062 C CA . TYR B 2 407 ? 30.576 -5.002 -6.133 1.00 62.85 1943 TYR B CA 1
ATOM 5063 C C . TYR B 2 407 ? 31.953 -4.587 -5.637 1.00 59.48 1943 TYR B C 1
ATOM 5064 O O . TYR B 2 407 ? 32.289 -4.775 -4.467 1.00 58.02 1943 TYR B O 1
ATOM 5073 N N . LEU B 2 408 ? 32.734 -4.012 -6.548 1.00 55.65 1944 LEU B N 1
ATOM 5074 C CA . LEU B 2 408 ? 34.072 -3.520 -6.254 1.00 50.71 1944 LEU B CA 1
ATOM 5075 C C . LEU B 2 408 ? 34.115 -2.026 -6.568 1.00 48.82 1944 LEU B C 1
ATOM 5076 O O . LEU B 2 408 ? 35.077 -1.355 -6.221 1.00 50.14 1944 LEU B O 1
ATOM 5081 N N . LYS B 2 409 ? 33.086 -1.508 -7.237 1.00 44.57 1945 LYS B N 1
ATOM 5082 C CA . LYS B 2 409 ? 33.054 -0.087 -7.582 1.00 42.24 1945 LYS B CA 1
ATOM 5083 C C . LYS B 2 409 ? 32.483 0.706 -6.420 1.00 40.65 1945 LYS B C 1
ATOM 5084 O O . LYS B 2 409 ? 31.303 0.591 -6.088 1.00 40.10 1945 LYS B O 1
ATOM 5090 N N . PRO B 2 410 ? 33.318 1.528 -5.784 1.00 38.73 1946 PRO B N 1
ATOM 5091 C CA . PRO B 2 410 ? 32.838 2.320 -4.649 1.00 38.55 1946 PRO B CA 1
ATOM 5092 C C . PRO B 2 410 ? 31.889 3.453 -5.036 1.00 38.15 1946 PRO B C 1
ATOM 5093 O O . PRO B 2 410 ? 31.939 3.987 -6.143 1.00 39.77 1946 PRO B O 1
ATOM 5097 N N . TYR B 2 411 ? 31.011 3.814 -4.113 1.00 37.73 1947 TYR B N 1
ATOM 5098 C CA . TYR B 2 411 ? 30.086 4.921 -4.334 1.00 35.53 1947 TYR B CA 1
ATOM 5099 C C . TYR B 2 411 ? 29.926 5.676 -3.015 1.00 34.66 1947 TYR B C 1
ATOM 5100 O O . TYR B 2 411 ? 29.727 5.067 -1.966 1.00 34.22 1947 TYR B O 1
ATOM 5109 N N . TYR B 2 412 ? 30.048 6.994 -3.052 1.00 33.98 1948 TYR B N 1
ATOM 5110 C CA . TYR B 2 412 ? 29.864 7.757 -1.835 1.00 33.96 1948 TYR B CA 1
ATOM 5111 C C . TYR B 2 412 ? 29.795 9.262 -2.021 1.00 33.67 1948 TYR B C 1
ATOM 5112 O O . TYR B 2 412 ? 30.206 9.808 -3.045 1.00 32.51 1948 TYR B O 1
ATOM 5121 N N . THR B 2 413 ? 29.216 9.912 -1.020 1.00 32.58 1949 THR B N 1
ATOM 5122 C CA . THR B 2 413 ? 29.065 11.349 -1.015 1.00 32.99 1949 THR B CA 1
ATOM 5123 C C . THR B 2 413 ? 30.295 11.906 -0.311 1.00 32.35 1949 THR B C 1
ATOM 5124 O O . THR B 2 413 ? 30.715 11.416 0.743 1.00 32.50 1949 THR B O 1
ATOM 5128 N N . THR B 2 414 ? 30.895 12.911 -0.930 1.00 31.56 1950 THR B N 1
ATOM 5129 C CA . THR B 2 414 ? 32.096 13.532 -0.406 1.00 30.64 1950 THR B CA 1
ATOM 5130 C C . THR B 2 414 ? 31.739 14.910 0.164 1.00 34.05 1950 THR B C 1
ATOM 5131 O O . THR B 2 414 ? 32.594 15.633 0.664 1.00 34.63 1950 THR B O 1
ATOM 5135 N N . GLU B 2 415 ? 30.470 15.275 0.079 1.00 35.66 1951 GLU B N 1
ATOM 5136 C CA . GLU B 2 415 ? 30.039 16.573 0.570 1.00 39.36 1951 GLU B CA 1
ATOM 5137 C C . GLU B 2 415 ? 28.531 16.779 0.392 1.00 37.91 1951 GLU B C 1
ATOM 5138 O O . GLU B 2 415 ? 27.958 16.407 -0.637 1.00 36.86 1951 GLU B O 1
ATOM 5144 N N . PHE B 2 416 ? 27.898 17.393 1.383 1.00 33.93 1952 PHE B N 1
ATOM 5145 C CA . PHE B 2 416 ? 26.475 17.612 1.296 1.00 34.34 1952 PHE B CA 1
ATOM 5146 C C . PHE B 2 416 ? 25.996 18.797 2.133 1.00 36.32 1952 PHE B C 1
ATOM 5147 O O . PHE B 2 416 ? 26.763 19.401 2.885 1.00 37.24 1952 PHE B O 1
ATOM 5155 N N . CYS B 2 417 ? 24.714 19.107 1.979 1.00 35.04 1953 CYS B N 1
ATOM 5156 C CA . CYS B 2 417 ? 24.057 20.182 2.688 1.00 34.02 1953 CYS B CA 1
ATOM 5157 C C . CYS B 2 417 ? 22.831 19.603 3.358 1.00 33.15 1953 CYS B C 1
ATOM 5158 O O . CYS B 2 417 ? 22.249 18.652 2.864 1.00 34.55 1953 CYS B O 1
ATOM 5161 N N . VAL B 2 418 ? 22.434 20.201 4.471 1.00 33.67 1954 VAL B N 1
ATOM 5162 C CA . VAL B 2 418 ? 21.287 19.748 5.240 1.00 33.74 1954 VAL B CA 1
ATOM 5163 C C . VAL B 2 418 ? 20.252 20.836 5.447 1.00 33.71 1954 VAL B C 1
ATOM 5164 O O . VAL B 2 418 ? 20.545 21.862 6.063 1.00 35.90 1954 VAL B O 1
ATOM 5168 N N . ALA B 2 419 ? 19.040 20.608 4.950 1.00 32.11 1955 ALA B N 1
ATOM 5169 C CA . ALA B 2 419 ? 17.960 21.565 5.118 1.00 32.56 1955 ALA B CA 1
ATOM 5170 C C . ALA B 2 419 ? 16.840 20.976 5.977 1.00 34.94 1955 ALA B C 1
ATOM 5171 O O . ALA B 2 419 ? 16.623 19.768 5.967 1.00 32.95 1955 ALA B O 1
ATOM 5173 N N . TYR B 2 420 ? 16.154 21.840 6.732 1.00 39.07 1956 TYR B N 1
ATOM 5174 C CA . TYR B 2 420 ? 15.046 21.426 7.610 1.00 39.24 1956 TYR B CA 1
ATOM 5175 C C . TYR B 2 420 ? 13.825 22.356 7.515 1.00 40.03 1956 TYR B C 1
ATOM 5176 O O . TYR B 2 420 ? 13.923 23.511 7.085 1.00 38.52 1956 TYR B O 1
ATOM 5185 N N . SER B 2 421 ? 12.685 21.828 7.939 1.00 41.39 1957 SER B N 1
ATOM 5186 C CA . SER B 2 421 ? 11.419 22.525 7.889 1.00 44.58 1957 SER B CA 1
ATOM 5187 C C . SER B 2 421 ? 10.454 21.919 8.916 1.00 48.35 1957 SER B C 1
ATOM 5188 O O . SER B 2 421 ? 10.595 20.756 9.311 1.00 48.12 1957 SER B O 1
ATOM 5191 N N . LEU B 2 422 ? 9.472 22.709 9.343 1.00 51.09 1958 LEU B N 1
ATOM 5192 C CA . LEU B 2 422 ? 8.493 22.246 10.318 1.00 55.40 1958 LEU B CA 1
ATOM 5193 C C . LEU B 2 422 ? 7.192 21.924 9.599 1.00 58.52 1958 LEU B C 1
ATOM 5194 O O . LEU B 2 422 ? 6.434 21.053 10.029 1.00 59.31 1958 LEU B O 1
ATOM 5199 N N . ASP B 2 423 ? 6.956 22.641 8.500 1.00 62.42 1959 ASP B N 1
ATOM 5200 C CA . ASP B 2 423 ? 5.740 22.518 7.694 1.00 66.00 1959 ASP B CA 1
ATOM 5201 C C . ASP B 2 423 ? 5.898 21.751 6.390 1.00 67.94 1959 ASP B C 1
ATOM 5202 O O . ASP B 2 423 ? 4.943 21.142 5.908 1.00 70.00 1959 ASP B O 1
ATOM 5207 N N . ARG B 2 424 ? 7.098 21.801 5.825 1.00 69.00 1960 ARG B N 1
ATOM 5208 C CA . ARG B 2 424 ? 7.432 21.147 4.562 1.00 70.62 1960 ARG B CA 1
ATOM 5209 C C . ARG B 2 424 ? 7.354 22.181 3.440 1.00 70.72 1960 ARG B C 1
ATOM 5210 O O . ARG B 2 424 ? 7.723 21.910 2.296 1.00 69.92 1960 ARG B O 1
ATOM 5218 N N . LYS B 2 425 ? 6.888 23.379 3.792 1.00 70.80 1961 LYS B N 1
ATOM 5219 C CA . LYS B 2 425 ? 6.778 24.490 2.845 1.00 69.51 1961 LYS B CA 1
ATOM 5220 C C . LYS B 2 425 ? 7.987 25.430 2.944 1.00 66.26 1961 LYS B C 1
ATOM 5221 O O . LYS B 2 425 ? 8.572 25.795 1.936 1.00 65.72 1961 LYS B O 1
ATOM 5227 N N . ASN B 2 426 ? 8.369 25.820 4.153 1.00 62.81 1962 ASN B N 1
ATOM 5228 C CA . ASN B 2 426 ? 9.520 26.705 4.300 1.00 60.21 1962 ASN B CA 1
ATOM 5229 C C . ASN B 2 426 ? 10.760 25.983 4.788 1.00 56.27 1962 ASN B C 1
ATOM 5230 O O . ASN B 2 426 ? 10.819 25.549 5.932 1.00 57.21 1962 ASN B O 1
ATOM 5235 N N . TRP B 2 427 ? 11.759 25.881 3.925 1.00 50.14 1963 TRP B N 1
ATOM 5236 C CA . TRP B 2 427 ? 12.999 25.214 4.286 1.00 44.69 1963 TRP B CA 1
ATOM 5237 C C . TRP B 2 427 ? 14.097 26.160 4.716 1.00 43.58 1963 TRP B C 1
ATOM 5238 O O . TRP B 2 427 ? 14.077 27.348 4.421 1.00 44.03 1963 TRP B O 1
ATOM 5249 N N . ARG B 2 428 ? 15.066 25.621 5.432 1.00 42.45 1964 ARG B N 1
ATOM 5250 C CA . ARG B 2 428 ? 16.192 26.422 5.855 1.00 42.22 1964 ARG B CA 1
ATOM 5251 C C . ARG B 2 428 ? 17.432 25.566 5.671 1.00 40.66 1964 ARG B C 1
ATOM 5252 O O . ARG B 2 428 ? 17.515 24.465 6.224 1.00 40.97 1964 ARG B O 1
ATOM 5260 N N . ILE B 2 429 ? 18.366 26.046 4.856 1.00 37.05 1965 ILE B N 1
ATOM 5261 C CA . ILE B 2 429 ? 19.599 25.318 4.644 1.00 35.79 1965 ILE B CA 1
ATOM 5262 C C . ILE B 2 429 ? 20.402 25.595 5.904 1.00 35.12 1965 ILE B C 1
ATOM 5263 O O . ILE B 2 429 ? 20.598 26.745 6.271 1.00 34.86 1965 ILE B O 1
ATOM 5268 N N . PHE B 2 430 ? 20.855 24.544 6.581 1.00 33.50 1966 PHE B N 1
ATOM 5269 C CA . PHE B 2 430 ? 21.606 24.735 7.802 1.00 33.33 1966 PHE B CA 1
ATOM 5270 C C . PHE B 2 430 ? 22.965 25.387 7.645 1.00 35.48 1966 PHE B C 1
ATOM 5271 O O . PHE B 2 430 ? 23.694 25.161 6.668 1.00 36.22 1966 PHE B O 1
ATOM 5279 N N . LYS B 2 431 ? 23.292 26.197 8.641 1.00 35.98 1967 LYS B N 1
ATOM 5280 C CA . LYS B 2 431 ? 24.553 26.916 8.708 1.00 38.58 1967 LYS B CA 1
ATOM 5281 C C . LYS B 2 431 ? 24.929 26.922 10.191 1.00 41.95 1967 LYS B C 1
ATOM 5282 O O . LYS B 2 431 ? 24.118 26.569 11.044 1.00 44.14 1967 LYS B O 1
ATOM 5288 N N . GLY B 2 432 ? 26.155 27.303 10.501 1.00 43.94 1968 GLY B N 1
ATOM 5289 C CA . GLY B 2 432 ? 26.589 27.357 11.888 1.00 45.91 1968 GLY B CA 1
ATOM 5290 C C . GLY B 2 432 ? 27.983 27.913 11.766 1.00 49.57 1968 GLY B C 1
ATOM 5291 O O . GLY B 2 432 ? 28.180 29.067 11.397 1.00 51.49 1968 GLY B O 1
ATOM 5292 N N . ASN B 2 433 ? 28.963 27.092 12.073 1.00 51.85 1969 ASN B N 1
ATOM 5293 C CA . ASN B 2 433 ? 30.337 27.497 11.895 1.00 55.32 1969 ASN B CA 1
ATOM 5294 C C . ASN B 2 433 ? 30.485 28.092 10.495 1.00 56.84 1969 ASN B C 1
ATOM 5295 O O . ASN B 2 433 ? 30.903 29.241 10.326 1.00 58.11 1969 ASN B O 1
ATOM 5300 N N . SER B 2 434 ? 30.119 27.279 9.504 1.00 55.41 1970 SER B N 1
ATOM 5301 C CA . SER B 2 434 ? 30.258 27.595 8.081 1.00 57.43 1970 SER B CA 1
ATOM 5302 C C . SER B 2 434 ? 30.753 28.973 7.667 1.00 58.33 1970 SER B C 1
ATOM 5303 O O . SER B 2 434 ? 30.183 30.003 8.033 1.00 59.44 1970 SER B O 1
ATOM 5306 N N . THR B 2 435 ? 31.818 28.977 6.875 1.00 58.91 1971 THR B N 1
ATOM 5307 C CA . THR B 2 435 ? 32.399 30.222 6.387 1.00 59.53 1971 THR B CA 1
ATOM 5308 C C . THR B 2 435 ? 31.694 30.632 5.093 1.00 58.00 1971 THR B C 1
ATOM 5309 O O . THR B 2 435 ? 31.871 31.739 4.585 1.00 57.99 1971 THR B O 1
ATOM 5313 N N . ARG B 2 436 ? 30.880 29.730 4.570 1.00 55.86 1972 ARG B N 1
ATOM 5314 C CA . ARG B 2 436 ? 30.152 30.009 3.352 1.00 54.15 1972 ARG B CA 1
ATOM 5315 C C . ARG B 2 436 ? 28.701 30.352 3.697 1.00 52.21 1972 ARG B C 1
ATOM 5316 O O . ARG B 2 436 ? 28.304 30.308 4.858 1.00 51.42 1972 ARG B O 1
ATOM 5324 N N . ASN B 2 437 ? 27.914 30.693 2.685 1.00 51.04 1973 ASN B N 1
ATOM 5325 C CA . ASN B 2 437 ? 26.520 31.052 2.895 1.00 51.35 1973 ASN B CA 1
ATOM 5326 C C . ASN B 2 437 ? 25.754 29.972 3.640 1.00 49.85 1973 ASN B C 1
ATOM 5327 O O . ASN B 2 437 ? 24.767 30.266 4.330 1.00 49.58 1973 ASN B O 1
ATOM 5332 N N . VAL B 2 438 ? 26.211 28.725 3.489 1.00 45.32 1974 VAL B N 1
ATOM 5333 C CA . VAL B 2 438 ? 25.603 27.568 4.145 1.00 39.45 1974 VAL B CA 1
ATOM 5334 C C . VAL B 2 438 ? 26.669 26.577 4.556 1.00 37.32 1974 VAL B C 1
ATOM 5335 O O . VAL B 2 438 ? 27.794 26.638 4.094 1.00 36.24 1974 VAL B O 1
ATOM 5339 N N . MET B 2 439 ? 26.301 25.655 5.430 1.00 35.07 1975 MET B N 1
ATOM 5340 C CA . MET B 2 439 ? 27.233 24.643 5.880 1.00 34.81 1975 MET B CA 1
ATOM 5341 C C . MET B 2 439 ? 27.425 23.578 4.800 1.00 35.55 1975 MET B C 1
ATOM 5342 O O . MET B 2 439 ? 26.459 23.017 4.273 1.00 33.80 1975 MET B O 1
ATOM 5347 N N . TYR B 2 440 ? 28.675 23.313 4.448 1.00 35.63 1976 TYR B N 1
ATOM 5348 C CA . TYR B 2 440 ? 28.934 22.270 3.466 1.00 34.51 1976 TYR B CA 1
ATOM 5349 C C . TYR B 2 440 ? 29.612 21.126 4.189 1.00 31.80 1976 TYR B C 1
ATOM 5350 O O . TYR B 2 440 ? 30.825 21.047 4.234 1.00 34.72 1976 TYR B O 1
ATOM 5359 N N . PHE B 2 441 ? 28.809 20.251 4.776 1.00 30.93 1977 PHE B N 1
ATOM 5360 C CA . PHE B 2 441 ? 29.322 19.109 5.525 1.00 29.71 1977 PHE B CA 1
ATOM 5361 C C . PHE B 2 441 ? 30.244 18.239 4.668 1.00 31.54 1977 PHE B C 1
ATOM 5362 O O . PHE B 2 441 ? 30.007 18.052 3.473 1.00 34.68 1977 PHE B O 1
ATOM 5370 N N . GLY B 2 442 ? 31.304 17.724 5.283 1.00 31.02 1978 GLY B N 1
ATOM 5371 C CA . GLY B 2 442 ? 32.233 16.866 4.578 1.00 30.24 1978 GLY B CA 1
ATOM 5372 C C . GLY B 2 442 ? 31.681 15.461 4.649 1.00 33.24 1978 GLY B C 1
ATOM 5373 O O . GLY B 2 442 ? 31.276 14.999 5.718 1.00 32.55 1978 GLY B O 1
ATOM 5374 N N . GLY B 2 443 ? 31.648 14.779 3.510 1.00 35.41 1979 GLY B N 1
ATOM 5375 C CA . GLY B 2 443 ? 31.119 13.422 3.486 1.00 39.17 1979 GLY B CA 1
ATOM 5376 C C . GLY B 2 443 ? 32.092 12.275 3.723 1.00 38.29 1979 GLY B C 1
ATOM 5377 O O . GLY B 2 443 ? 33.050 12.374 4.499 1.00 37.23 1979 GLY B O 1
ATOM 5378 N N . ASN B 2 444 ? 31.849 11.168 3.036 1.00 38.02 1980 ASN B N 1
ATOM 5379 C CA . ASN B 2 444 ? 32.709 10.014 3.207 1.00 38.68 1980 ASN B CA 1
ATOM 5380 C C . ASN B 2 444 ? 33.946 9.961 2.308 1.00 37.70 1980 ASN B C 1
ATOM 5381 O O . ASN B 2 444 ? 34.023 10.629 1.286 1.00 37.80 1980 ASN B O 1
ATOM 5386 N N . SER B 2 445 ? 34.925 9.172 2.738 1.00 40.21 1981 SER B N 1
ATOM 5387 C CA . SER B 2 445 ? 36.179 8.975 2.016 1.00 41.82 1981 SER B CA 1
ATOM 5388 C C . SER B 2 445 ? 36.120 7.636 1.284 1.00 43.10 1981 SER B C 1
ATOM 5389 O O . SER B 2 445 ? 36.590 7.520 0.162 1.00 45.42 1981 SER B O 1
ATOM 5392 N N . ASP B 2 446 ? 35.534 6.634 1.936 1.00 42.55 1982 ASP B N 1
ATOM 5393 C CA . ASP B 2 446 ? 35.372 5.310 1.364 1.00 40.89 1982 ASP B CA 1
ATOM 5394 C C . ASP B 2 446 ? 33.892 4.898 1.378 1.00 41.90 1982 ASP B C 1
ATOM 5395 O O . ASP B 2 446 ? 33.038 5.644 1.852 1.00 42.74 1982 ASP B O 1
ATOM 5400 N N . ALA B 2 447 ? 33.583 3.707 0.881 1.00 41.44 1983 ALA B N 1
ATOM 5401 C CA . ALA B 2 447 ? 32.195 3.271 0.834 1.00 41.47 1983 ALA B CA 1
ATOM 5402 C C . ALA B 2 447 ? 31.644 2.496 2.028 1.00 42.28 1983 ALA B C 1
ATOM 5403 O O . ALA B 2 447 ? 30.494 2.065 1.990 1.00 41.42 1983 ALA B O 1
ATOM 5405 N N . SER B 2 448 ? 32.431 2.325 3.087 1.00 43.76 1984 SER B N 1
ATOM 5406 C CA . SER B 2 448 ? 31.935 1.594 4.257 1.00 45.61 1984 SER B CA 1
ATOM 5407 C C . SER B 2 448 ? 32.083 2.318 5.605 1.00 45.19 1984 SER B C 1
ATOM 5408 O O . SER B 2 448 ? 31.229 2.170 6.480 1.00 45.85 1984 SER B O 1
ATOM 5411 N N . THR B 2 449 ? 33.148 3.093 5.786 1.00 42.97 1985 THR B N 1
ATOM 5412 C CA . THR B 2 449 ? 33.327 3.788 7.053 1.00 43.86 1985 THR B CA 1
ATOM 5413 C C . THR B 2 449 ? 32.227 4.812 7.329 1.00 43.59 1985 THR B C 1
ATOM 5414 O O . THR B 2 449 ? 31.679 5.435 6.417 1.00 43.70 1985 THR B O 1
ATOM 5418 N N . ILE B 2 450 ? 31.898 4.984 8.599 1.00 43.02 1986 ILE B N 1
ATOM 5419 C CA . ILE B 2 450 ? 30.867 5.940 8.968 1.00 41.74 1986 ILE B CA 1
ATOM 5420 C C . ILE B 2 450 ? 31.460 7.305 9.235 1.00 41.47 1986 ILE B C 1
ATOM 5421 O O . ILE B 2 450 ? 32.434 7.432 9.967 1.00 40.51 1986 ILE B O 1
ATOM 5426 N N . LYS B 2 451 ? 30.851 8.323 8.640 1.00 42.66 1987 LYS B N 1
ATOM 5427 C CA . LYS B 2 451 ? 31.275 9.704 8.827 1.00 42.47 1987 LYS B CA 1
ATOM 5428 C C . LYS B 2 451 ? 30.302 10.414 9.775 1.00 41.83 1987 LYS B C 1
ATOM 5429 O O . LYS B 2 451 ? 29.105 10.522 9.508 1.00 43.44 1987 LYS B O 1
ATOM 5435 N N . GLU B 2 452 ? 30.839 10.889 10.885 1.00 41.36 1988 GLU B N 1
ATOM 5436 C CA . GLU B 2 452 ? 30.079 11.591 11.905 1.00 42.92 1988 GLU B CA 1
ATOM 5437 C C . GLU B 2 452 ? 30.112 13.116 11.696 1.00 41.93 1988 GLU B C 1
ATOM 5438 O O . GLU B 2 452 ? 31.174 13.707 11.489 1.00 44.47 1988 GLU B O 1
ATOM 5444 N N . ASN B 2 453 ? 28.942 13.743 11.737 1.00 38.29 1989 ASN B N 1
ATOM 5445 C CA . ASN B 2 453 ? 28.829 15.182 11.563 1.00 34.52 1989 ASN B CA 1
ATOM 5446 C C . ASN B 2 453 ? 27.874 15.776 12.600 1.00 34.95 1989 ASN B C 1
ATOM 5447 O O . ASN B 2 453 ? 26.736 15.346 12.759 1.00 33.24 1989 ASN B O 1
ATOM 5452 N N . GLN B 2 454 ? 28.344 16.790 13.300 1.00 38.14 1990 GLN B N 1
ATOM 5453 C CA . GLN B 2 454 ? 27.544 17.464 14.308 1.00 41.47 1990 GLN B CA 1
ATOM 5454 C C . GLN B 2 454 ? 26.730 18.616 13.720 1.00 40.57 1990 GLN B C 1
ATOM 5455 O O . GLN B 2 454 ? 27.024 19.110 12.643 1.00 41.27 1990 GLN B O 1
ATOM 5461 N N . ILE B 2 455 ? 25.687 19.026 14.428 1.00 43.21 1991 ILE B N 1
ATOM 5462 C CA . ILE B 2 455 ? 24.866 20.168 14.015 1.00 45.84 1991 ILE B CA 1
ATOM 5463 C C . ILE B 2 455 ? 25.284 21.255 15.045 1.00 47.93 1991 ILE B C 1
ATOM 5464 O O . ILE B 2 455 ? 24.979 21.103 16.225 1.00 47.62 1991 ILE B O 1
ATOM 5469 N N . ASP B 2 456 ? 25.992 22.319 14.614 1.00 51.26 1992 ASP B N 1
ATOM 5470 C CA . ASP B 2 456 ? 26.509 23.355 15.563 1.00 50.26 1992 ASP B CA 1
ATOM 5471 C C . ASP B 2 456 ? 25.522 23.607 16.679 1.00 44.08 1992 ASP B C 1
ATOM 5472 O O . ASP B 2 456 ? 25.837 23.325 17.856 1.00 43.92 1992 ASP B O 1
ATOM 5477 N N . PRO B 2 457 ? 24.346 24.180 16.352 1.00 37.86 1993 PRO B N 1
ATOM 5478 C CA . PRO B 2 457 ? 23.321 24.437 17.379 1.00 34.32 1993 PRO B CA 1
ATOM 5479 C C . PRO B 2 457 ? 22.120 23.544 17.065 1.00 31.74 1993 PRO B C 1
ATOM 5480 O O . PRO B 2 457 ? 21.643 23.511 15.933 1.00 29.34 1993 PRO B O 1
ATOM 5484 N N . PRO B 2 458 ? 21.615 22.811 18.059 1.00 32.57 1994 PRO B N 1
ATOM 5485 C CA . PRO B 2 458 ? 20.465 21.928 17.849 1.00 34.47 1994 PRO B CA 1
ATOM 5486 C C . PRO B 2 458 ? 19.331 22.614 17.091 1.00 36.25 1994 PRO B C 1
ATOM 5487 O O . PRO B 2 458 ? 19.036 23.790 17.345 1.00 40.36 1994 PRO B O 1
ATOM 5491 N N . VAL B 2 459 ? 18.697 21.903 16.160 1.00 32.32 1995 VAL B N 1
ATOM 5492 C CA . VAL B 2 459 ? 17.585 22.510 15.421 1.00 32.10 1995 VAL B CA 1
ATOM 5493 C C . VAL B 2 459 ? 16.297 21.712 15.585 1.00 32.20 1995 VAL B C 1
ATOM 5494 O O . VAL B 2 459 ? 16.325 20.513 15.831 1.00 36.23 1995 VAL B O 1
ATOM 5498 N N . VAL B 2 460 ? 15.160 22.379 15.484 1.00 31.93 1996 VAL B N 1
ATOM 5499 C CA . VAL B 2 460 ? 13.897 21.668 15.603 1.00 31.05 1996 VAL B CA 1
ATOM 5500 C C . VAL B 2 460 ? 13.351 21.462 14.194 1.00 32.23 1996 VAL B C 1
ATOM 5501 O O . VAL B 2 460 ? 13.322 22.382 13.360 1.00 29.67 1996 VAL B O 1
ATOM 5505 N N . ALA B 2 461 ? 12.943 20.233 13.916 1.00 32.84 1997 ALA B N 1
ATOM 5506 C CA . ALA B 2 461 ? 12.451 19.929 12.602 1.00 32.78 1997 ALA B CA 1
ATOM 5507 C C . ALA B 2 461 ? 11.652 18.669 12.611 1.00 37.21 1997 ALA B C 1
ATOM 5508 O O . ALA B 2 461 ? 11.791 17.839 13.511 1.00 41.04 1997 ALA B O 1
ATOM 5510 N N . ARG B 2 462 ? 10.820 18.532 11.584 1.00 40.57 1998 ARG B N 1
ATOM 5511 C CA . ARG B 2 462 ? 9.997 17.355 11.373 1.00 40.16 1998 ARG B CA 1
ATOM 5512 C C . ARG B 2 462 ? 10.405 16.772 10.018 1.00 42.09 1998 ARG B C 1
ATOM 5513 O O . ARG B 2 462 ? 10.222 15.589 9.769 1.00 43.18 1998 ARG B O 1
ATOM 5521 N N . TYR B 2 463 ? 10.949 17.620 9.144 1.00 42.76 1999 TYR B N 1
ATOM 5522 C CA . TYR B 2 463 ? 11.397 17.208 7.812 1.00 41.78 1999 TYR B CA 1
ATOM 5523 C C . TYR B 2 463 ? 12.862 17.588 7.628 1.00 42.42 1999 TYR B C 1
ATOM 5524 O O . TYR B 2 463 ? 13.220 18.768 7.655 1.00 43.59 1999 TYR B O 1
ATOM 5533 N N . ILE B 2 464 ? 13.708 16.583 7.446 1.00 41.22 2000 ILE B N 1
ATOM 5534 C CA . ILE B 2 464 ? 15.135 16.807 7.254 1.00 38.44 2000 ILE B CA 1
ATOM 5535 C C . ILE B 2 464 ? 15.322 16.536 5.775 1.00 39.35 2000 ILE B C 1
ATOM 5536 O O . ILE B 2 464 ? 14.823 15.533 5.273 1.00 39.05 2000 ILE B O 1
ATOM 5541 N N . ARG B 2 465 ? 16.020 17.421 5.071 1.00 40.31 2001 ARG B N 1
ATOM 5542 C CA . ARG B 2 465 ? 16.237 17.220 3.644 1.00 41.85 2001 ARG B CA 1
ATOM 5543 C C . ARG B 2 465 ? 17.718 17.235 3.324 1.00 40.03 2001 ARG B C 1
ATOM 5544 O O . ARG B 2 465 ? 18.381 18.246 3.468 1.00 40.16 2001 ARG B O 1
ATOM 5552 N N . ILE B 2 466 ? 18.231 16.096 2.885 1.00 39.83 2002 ILE B N 1
ATOM 5553 C CA . ILE B 2 466 ? 19.646 15.975 2.560 1.00 38.43 2002 ILE B CA 1
ATOM 5554 C C . ILE B 2 466 ? 19.872 15.949 1.070 1.00 39.30 2002 ILE B C 1
ATOM 5555 O O . ILE B 2 466 ? 19.136 15.293 0.331 1.00 38.82 2002 ILE B O 1
ATOM 5560 N N . SER B 2 467 ? 20.892 16.677 0.633 1.00 40.44 2003 SER B N 1
ATOM 5561 C CA . SER B 2 467 ? 21.230 16.749 -0.787 1.00 41.74 2003 SER B CA 1
ATOM 5562 C C . SER B 2 467 ? 22.752 16.765 -1.006 1.00 40.34 2003 SER B C 1
ATOM 5563 O O . SER B 2 467 ? 23.454 17.646 -0.506 1.00 40.74 2003 SER B O 1
ATOM 5566 N N . PRO B 2 468 ? 23.273 15.782 -1.755 1.00 37.82 2004 PRO B N 1
ATOM 5567 C CA . PRO B 2 468 ? 24.699 15.642 -2.058 1.00 36.52 2004 PRO B CA 1
ATOM 5568 C C . PRO B 2 468 ? 25.236 16.760 -2.929 1.00 34.93 2004 PRO B C 1
ATOM 5569 O O . PRO B 2 468 ? 24.651 17.085 -3.938 1.00 37.19 2004 PRO B O 1
ATOM 5573 N N . THR B 2 469 ? 26.370 17.328 -2.567 1.00 33.89 2005 THR B N 1
ATOM 5574 C CA . THR B 2 469 ? 26.927 18.387 -3.383 1.00 34.82 2005 THR B CA 1
ATOM 5575 C C . THR B 2 469 ? 28.308 17.998 -3.931 1.00 37.66 2005 THR B C 1
ATOM 5576 O O . THR B 2 469 ? 28.966 18.783 -4.623 1.00 40.41 2005 THR B O 1
ATOM 5580 N N . GLY B 2 470 ? 28.732 16.776 -3.626 1.00 37.16 2006 GLY B N 1
ATOM 5581 C CA . GLY B 2 470 ? 30.009 16.278 -4.105 1.00 36.61 2006 GLY B CA 1
ATOM 5582 C C . GLY B 2 470 ? 30.099 14.767 -3.981 1.00 37.24 2006 GLY B C 1
ATOM 5583 O O . GLY B 2 470 ? 29.613 14.186 -3.004 1.00 36.35 2006 GLY B O 1
ATOM 5584 N N . SER B 2 471 ? 30.723 14.104 -4.949 1.00 38.11 2007 SER B N 1
ATOM 5585 C CA . SER B 2 471 ? 30.816 12.650 -4.848 1.00 38.69 2007 SER B CA 1
ATOM 5586 C C . SER B 2 471 ? 31.935 12.000 -5.644 1.00 37.27 2007 SER B C 1
ATOM 5587 O O . SER B 2 471 ? 32.636 12.661 -6.418 1.00 36.47 2007 SER B O 1
ATOM 5590 N N . TYR B 2 472 ? 32.097 10.695 -5.417 1.00 36.56 2008 TYR B N 1
ATOM 5591 C CA . TYR B 2 472 ? 33.067 9.850 -6.133 1.00 37.48 2008 TYR B CA 1
ATOM 5592 C C . TYR B 2 472 ? 32.171 8.901 -6.941 1.00 34.77 2008 TYR B C 1
ATOM 5593 O O . TYR B 2 472 ? 31.544 8.018 -6.379 1.00 32.55 2008 TYR B O 1
ATOM 5602 N N . ASN B 2 473 ? 32.110 9.112 -8.254 1.00 36.97 2009 ASN B N 1
ATOM 5603 C CA . ASN B 2 473 ? 31.264 8.330 -9.157 1.00 38.80 2009 ASN B CA 1
ATOM 5604 C C . ASN B 2 473 ? 29.823 8.796 -9.045 1.00 41.25 2009 ASN B C 1
ATOM 5605 O O . ASN B 2 473 ? 29.321 9.530 -9.905 1.00 42.98 2009 ASN B O 1
ATOM 5610 N N . LYS B 2 474 ? 29.149 8.386 -7.985 1.00 40.13 2010 LYS B N 1
ATOM 5611 C CA . LYS B 2 474 ? 27.777 8.815 -7.798 1.00 43.31 2010 LYS B CA 1
ATOM 5612 C C . LYS B 2 474 ? 27.515 9.018 -6.322 1.00 44.99 2010 LYS B C 1
ATOM 5613 O O . LYS B 2 474 ? 28.039 8.286 -5.485 1.00 47.23 2010 LYS B O 1
ATOM 5619 N N . PRO B 2 475 ? 26.701 10.023 -5.978 1.00 45.63 2011 PRO B N 1
ATOM 5620 C CA . PRO B 2 475 ? 26.376 10.316 -4.581 1.00 44.97 2011 PRO B CA 1
ATOM 5621 C C . PRO B 2 475 ? 25.544 9.189 -3.986 1.00 44.04 2011 PRO B C 1
ATOM 5622 O O . PRO B 2 475 ? 24.338 9.146 -4.182 1.00 46.32 2011 PRO B O 1
ATOM 5626 N N . ALA B 2 476 ? 26.178 8.267 -3.288 1.00 39.55 2012 ALA B N 1
ATOM 5627 C CA . ALA B 2 476 ? 25.427 7.198 -2.680 1.00 41.30 2012 ALA B CA 1
ATOM 5628 C C . ALA B 2 476 ? 25.283 7.672 -1.270 1.00 43.28 2012 ALA B C 1
ATOM 5629 O O . ALA B 2 476 ? 26.093 8.475 -0.816 1.00 47.77 2012 ALA B O 1
ATOM 5631 N N . LEU B 2 477 ? 24.261 7.198 -0.569 1.00 40.24 2013 LEU B N 1
ATOM 5632 C CA . LEU B 2 477 ? 24.094 7.581 0.816 1.00 35.32 2013 LEU B CA 1
ATOM 5633 C C . LEU B 2 477 ? 23.309 6.567 1.581 1.00 35.09 2013 LEU B C 1
ATOM 5634 O O . LEU B 2 477 ? 22.252 6.133 1.146 1.00 34.08 2013 LEU B O 1
ATOM 5639 N N . ARG B 2 478 ? 23.870 6.174 2.714 1.00 34.93 2014 ARG B N 1
ATOM 5640 C CA . ARG B 2 478 ? 23.215 5.294 3.663 1.00 35.89 2014 ARG B CA 1
ATOM 5641 C C . ARG B 2 478 ? 23.424 6.242 4.829 1.00 36.32 2014 ARG B C 1
ATOM 5642 O O . ARG B 2 478 ? 24.554 6.656 5.091 1.00 34.64 2014 ARG B O 1
ATOM 5650 N N . LEU B 2 479 ? 22.342 6.630 5.496 1.00 36.17 2015 LEU B N 1
ATOM 5651 C CA . LEU B 2 479 ? 22.477 7.586 6.569 1.00 36.70 2015 LEU B CA 1
ATOM 5652 C C . LEU B 2 479 ? 21.659 7.336 7.819 1.00 35.63 2015 LEU B C 1
ATOM 5653 O O . LEU B 2 479 ? 20.765 6.511 7.839 1.00 38.91 2015 LEU B O 1
ATOM 5658 N N . GLU B 2 480 ? 22.017 8.043 8.879 1.00 33.28 2016 GLU B N 1
ATOM 5659 C CA . GLU B 2 480 ? 21.295 7.986 10.132 1.00 33.45 2016 GLU B CA 1
ATOM 5660 C C . GLU B 2 480 ? 21.255 9.402 10.698 1.00 33.71 2016 GLU B C 1
ATOM 5661 O O . GLU B 2 480 ? 22.250 10.132 10.619 1.00 36.89 2016 GLU B O 1
ATOM 5667 N N . LEU B 2 481 ? 20.110 9.811 11.236 1.00 32.16 2017 LEU B N 1
ATOM 5668 C CA . LEU B 2 481 ? 19.998 11.138 11.847 1.00 30.06 2017 LEU B CA 1
ATOM 5669 C C . LEU B 2 481 ? 20.091 10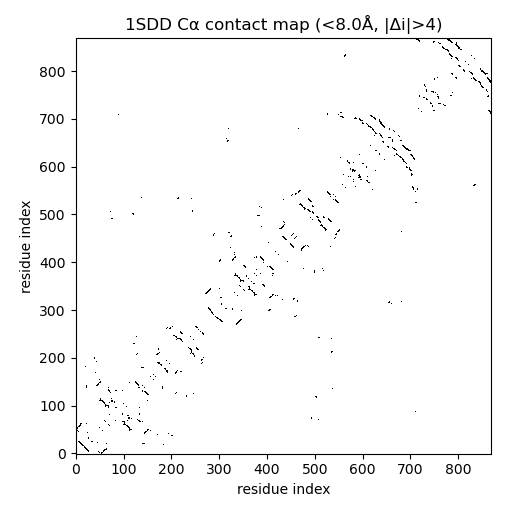.916 13.358 1.00 31.34 2017 LEU B C 1
ATOM 5670 O O . LEU B 2 481 ? 19.766 9.844 13.857 1.00 29.33 2017 LEU B O 1
ATOM 5675 N N . GLN B 2 482 ? 20.557 11.916 14.089 1.00 33.48 2018 GLN B N 1
ATOM 5676 C CA . GLN B 2 482 ? 20.673 11.782 15.530 1.00 35.37 2018 GLN B CA 1
ATOM 5677 C C . GLN B 2 482 ? 19.990 12.939 16.247 1.00 35.60 2018 GLN B C 1
ATOM 5678 O O . GLN B 2 482 ? 19.992 14.068 15.758 1.00 35.79 2018 GLN B O 1
ATOM 5684 N N . GLY B 2 483 ? 19.401 12.641 17.405 1.00 36.54 2019 GLY B N 1
ATOM 5685 C CA . GLY B 2 483 ? 18.716 13.656 18.185 1.00 37.82 2019 GLY B CA 1
ATOM 5686 C C . GLY B 2 483 ? 17.962 13.139 19.397 1.00 37.44 2019 GLY B C 1
ATOM 5687 O O . GLY B 2 483 ? 18.453 12.290 20.132 1.00 37.20 2019 GLY B O 1
ATOM 5688 N N . CYS B 2 484 ? 16.767 13.678 19.611 1.00 38.39 2020 CYS B N 1
ATOM 5689 C CA . CYS B 2 484 ? 15.910 13.299 20.737 1.00 39.03 2020 CYS B CA 1
ATOM 5690 C C . CYS B 2 484 ? 14.591 14.053 20.644 1.00 37.89 2020 CYS B C 1
ATOM 5691 O O . CYS B 2 484 ? 14.295 14.693 19.646 1.00 36.38 2020 CYS B O 1
ATOM 5694 N N . GLU B 2 485 ? 13.804 13.967 21.702 1.00 39.26 2021 GLU B N 1
ATOM 5695 C CA . GLU B 2 485 ? 12.516 14.634 21.755 1.00 38.79 2021 GLU B CA 1
ATOM 5696 C C . GLU B 2 485 ? 12.773 16.056 22.211 1.00 37.27 2021 GLU B C 1
ATOM 5697 O O . GLU B 2 485 ? 13.603 16.295 23.091 1.00 37.48 2021 GLU B O 1
ATOM 5703 N N . VAL B 2 486 ? 12.067 16.999 21.603 1.00 36.88 2022 VAL B N 1
ATOM 5704 C CA . VAL B 2 486 ? 12.246 18.411 21.920 1.00 37.19 2022 VAL B CA 1
ATOM 5705 C C . VAL B 2 486 ? 11.970 18.739 23.380 1.00 41.01 2022 VAL B C 1
ATOM 5706 O O . VAL B 2 486 ? 12.637 19.596 23.962 1.00 41.14 2022 VAL B O 1
ATOM 5710 N N . ASN B 2 487 ? 10.991 18.058 23.974 1.00 41.80 2023 ASN B N 1
ATOM 5711 C CA . ASN B 2 487 ? 10.643 18.334 25.350 1.00 41.89 2023 ASN B CA 1
ATOM 5712 C C . ASN B 2 487 ? 11.541 17.698 26.379 1.00 44.41 2023 ASN B C 1
ATOM 5713 O O . ASN B 2 487 ? 11.285 17.788 27.575 1.00 45.60 2023 ASN B O 1
ATOM 5718 N N . GLY B 2 488 ? 12.619 17.081 25.920 1.00 46.45 2024 GLY B N 1
ATOM 5719 C CA . GLY B 2 488 ? 13.548 16.485 26.856 1.00 48.99 2024 GLY B CA 1
ATOM 5720 C C . GLY B 2 488 ? 13.007 15.339 27.677 1.00 50.80 2024 GLY B C 1
ATOM 5721 O O . GLY B 2 488 ? 11.864 14.916 27.518 1.00 50.28 2024 GLY B O 1
ATOM 5722 N N . CYS B 2 489 ? 13.849 14.863 28.586 1.00 54.68 2025 CYS B N 1
ATOM 5723 C CA . CYS B 2 489 ? 13.531 13.729 29.433 1.00 57.30 2025 CYS B CA 1
ATOM 5724 C C . CYS B 2 489 ? 13.120 12.625 28.465 1.00 57.91 2025 CYS B C 1
ATOM 5725 O O . CYS B 2 489 ? 11.983 12.154 28.469 1.00 58.67 2025 CYS B O 1
ATOM 5728 N N . SER B 2 490 ? 14.072 12.233 27.620 1.00 56.90 2026 SER B N 1
ATOM 5729 C CA . SER B 2 490 ? 13.839 11.210 26.618 1.00 55.69 2026 SER B CA 1
ATOM 5730 C C . SER B 2 490 ? 15.101 10.447 26.211 1.00 54.31 2026 SER B C 1
ATOM 5731 O O . SER B 2 490 ? 15.168 9.908 25.116 1.00 52.07 2026 SER B O 1
ATOM 5734 N N . THR B 2 491 ? 16.088 10.399 27.099 1.00 54.66 2027 THR B N 1
ATOM 5735 C CA . THR B 2 491 ? 17.348 9.704 26.844 1.00 54.88 2027 THR B CA 1
ATOM 5736 C C . THR B 2 491 ? 17.387 8.329 27.546 1.00 56.20 2027 THR B C 1
ATOM 5737 O O . THR B 2 491 ? 16.636 8.073 28.498 1.00 54.26 2027 THR B O 1
ATOM 5741 N N . PRO B 2 492 ? 18.268 7.424 27.078 1.00 55.94 2028 PRO B N 1
ATOM 5742 C CA . PRO B 2 492 ? 18.409 6.080 27.649 1.00 54.23 2028 PRO B CA 1
ATOM 5743 C C . PRO B 2 492 ? 18.683 6.110 29.149 1.00 54.64 2028 PRO B C 1
ATOM 5744 O O . PRO B 2 492 ? 19.329 7.029 29.652 1.00 53.62 2028 PRO B O 1
ATOM 5748 N N . LEU B 2 493 ? 18.210 5.087 29.855 1.00 55.60 2029 LEU B N 1
ATOM 5749 C CA . LEU B 2 493 ? 18.414 5.004 31.295 1.00 54.16 2029 LEU B CA 1
ATOM 5750 C C . LEU B 2 493 ? 19.554 4.094 31.758 1.00 54.06 2029 LEU B C 1
ATOM 5751 O O . LEU B 2 493 ? 19.934 4.154 32.920 1.00 57.31 2029 LEU B O 1
ATOM 5756 N N . GLY B 2 494 ? 20.098 3.255 30.879 1.00 52.94 2030 GLY B N 1
ATOM 5757 C CA . GLY B 2 494 ? 21.205 2.401 31.294 1.00 52.95 2030 GLY B CA 1
ATOM 5758 C C . GLY B 2 494 ? 21.312 0.984 30.731 1.00 52.50 2030 GLY B C 1
ATOM 5759 O O . GLY B 2 494 ? 22.324 0.302 30.917 1.00 49.73 2030 GLY B O 1
ATOM 5760 N N . MET B 2 495 ? 20.276 0.531 30.038 1.00 52.14 2031 MET B N 1
ATOM 5761 C CA . MET B 2 495 ? 20.291 -0.803 29.466 1.00 51.37 2031 MET B CA 1
ATOM 5762 C C . MET B 2 495 ? 21.429 -0.987 28.482 1.00 50.64 2031 MET B C 1
ATOM 5763 O O . MET B 2 495 ? 22.225 -1.911 28.613 1.00 50.74 2031 MET B O 1
ATOM 5768 N N . GLU B 2 496 ? 21.526 -0.107 27.496 1.00 51.27 2032 GLU B N 1
ATOM 5769 C CA . GLU B 2 496 ? 22.574 -0.261 26.504 1.00 50.81 2032 GLU B CA 1
ATOM 5770 C C . GLU B 2 496 ? 23.976 0.198 26.885 1.00 51.17 2032 GLU B C 1
ATOM 5771 O O . GLU B 2 496 ? 24.944 -0.381 26.408 1.00 52.09 2032 GLU B O 1
ATOM 5777 N N . SER B 2 497 ? 24.109 1.214 27.734 1.00 52.16 2033 SER B N 1
ATOM 5778 C CA . SER B 2 497 ? 25.448 1.679 28.122 1.00 53.17 2033 SER B CA 1
ATOM 5779 C C . SER B 2 497 ? 26.049 0.773 29.168 1.00 56.33 2033 SER B C 1
ATOM 5780 O O . SER B 2 497 ? 27.129 0.218 28.984 1.00 58.71 2033 SER B O 1
ATOM 5783 N N . GLY B 2 498 ? 25.329 0.632 30.273 1.00 58.55 2034 GLY B N 1
ATOM 5784 C CA . GLY B 2 498 ? 25.789 -0.190 31.371 1.00 60.33 2034 GLY B CA 1
ATOM 5785 C C . GLY B 2 498 ? 25.554 0.542 32.678 1.00 61.26 2034 GLY B C 1
ATOM 5786 O O . GLY B 2 498 ? 25.690 -0.036 33.758 1.00 61.16 2034 GLY B O 1
ATOM 5787 N N . LYS B 2 499 ? 25.205 1.821 32.583 1.00 62.43 2035 LYS B N 1
ATOM 5788 C CA . LYS B 2 499 ? 24.946 2.612 33.774 1.00 65.10 2035 LYS B CA 1
ATOM 5789 C C . LYS B 2 499 ? 24.033 1.747 34.637 1.00 66.07 2035 LYS B C 1
ATOM 5790 O O . LYS B 2 499 ? 24.147 1.735 35.864 1.00 67.56 2035 LYS B O 1
ATOM 5796 N N . ILE B 2 500 ? 23.135 1.013 33.985 1.00 65.02 2036 ILE B N 1
ATOM 5797 C CA . ILE B 2 500 ? 22.252 0.093 34.694 1.00 64.91 2036 ILE B CA 1
ATOM 5798 C C . ILE B 2 500 ? 23.051 -1.201 34.766 1.00 65.85 2036 ILE B C 1
ATOM 5799 O O . ILE B 2 500 ? 23.253 -1.868 33.746 1.00 65.72 2036 ILE B O 1
ATOM 5804 N N . GLU B 2 501 ? 23.512 -1.551 35.960 1.00 66.25 2037 GLU B N 1
ATOM 5805 C CA . GLU B 2 501 ? 24.299 -2.763 36.134 1.00 67.53 2037 GLU B CA 1
ATOM 5806 C C . GLU B 2 501 ? 23.475 -4.049 36.168 1.00 67.47 2037 GLU B C 1
ATOM 5807 O O . GLU B 2 501 ? 22.299 -4.038 36.524 1.00 66.60 2037 GLU B O 1
ATOM 5813 N N . ASN B 2 502 ? 24.113 -5.151 35.788 1.00 68.58 2038 ASN B N 1
ATOM 5814 C CA . ASN B 2 502 ? 23.476 -6.468 35.742 1.00 71.36 2038 ASN B CA 1
ATOM 5815 C C . ASN B 2 502 ? 22.649 -6.809 36.975 1.00 72.28 2038 ASN B C 1
ATOM 5816 O O . ASN B 2 502 ? 21.495 -7.223 36.861 1.00 73.04 2038 ASN B O 1
ATOM 5821 N N . LYS B 2 503 ? 23.242 -6.637 38.151 1.00 73.36 2039 LYS B N 1
ATOM 5822 C CA . LYS B 2 503 ? 22.559 -6.926 39.407 1.00 73.62 2039 LYS B CA 1
ATOM 5823 C C . LYS B 2 503 ? 21.348 -6.021 39.624 1.00 73.84 2039 LYS B C 1
ATOM 5824 O O . LYS B 2 503 ? 21.055 -5.628 40.754 1.00 74.09 2039 LYS B O 1
ATOM 5830 N N . GLN B 2 504 ? 20.648 -5.704 38.536 1.00 73.86 2040 GLN B N 1
ATOM 5831 C CA . GLN B 2 504 ? 19.463 -4.849 38.567 1.00 73.67 2040 GLN B CA 1
ATOM 5832 C C . GLN B 2 504 ? 18.357 -5.443 37.713 1.00 74.35 2040 GLN B C 1
ATOM 5833 O O . GLN B 2 504 ? 17.180 -5.134 37.895 1.00 75.04 2040 GLN B O 1
ATOM 5839 N N . ILE B 2 505 ? 18.745 -6.293 36.772 1.00 74.78 2041 ILE B N 1
ATOM 5840 C CA . ILE B 2 505 ? 17.786 -6.929 35.887 1.00 75.51 2041 ILE B CA 1
ATOM 5841 C C . ILE B 2 505 ? 17.567 -8.342 36.393 1.00 76.25 2041 ILE B C 1
ATOM 5842 O O . ILE B 2 505 ? 18.507 -9.132 36.488 1.00 76.29 2041 ILE B O 1
ATOM 5847 N N . THR B 2 506 ? 16.323 -8.659 36.722 1.00 76.12 2042 THR B N 1
ATOM 5848 C CA . THR B 2 506 ? 15.997 -9.978 37.230 1.00 75.48 2042 THR B CA 1
ATOM 5849 C C . THR B 2 506 ? 14.671 -10.420 36.654 1.00 76.15 2042 THR B C 1
ATOM 5850 O O . THR B 2 506 ? 13.689 -9.688 36.727 1.00 77.53 2042 THR B O 1
ATOM 5854 N N . ALA B 2 507 ? 14.643 -11.620 36.081 1.00 76.50 2043 ALA B N 1
ATOM 5855 C CA . ALA B 2 507 ? 13.423 -12.147 35.483 1.00 75.63 2043 ALA B CA 1
ATOM 5856 C C . ALA B 2 507 ? 12.914 -13.404 36.174 1.00 75.74 2043 ALA B C 1
ATOM 5857 O O . ALA B 2 507 ? 13.658 -14.118 36.853 1.00 74.05 2043 ALA B O 1
ATOM 5859 N N . SER B 2 508 ? 11.628 -13.665 35.985 1.00 76.24 2044 SER B N 1
ATOM 5860 C CA . SER B 2 508 ? 10.993 -14.833 36.557 1.00 76.75 2044 SER B CA 1
ATOM 5861 C C . SER B 2 508 ? 11.801 -16.088 36.224 1.00 78.12 2044 SER B C 1
ATOM 5862 O O . SER B 2 508 ? 12.322 -16.759 37.115 1.00 79.01 2044 SER B O 1
ATOM 5865 N N . SER B 2 509 ? 11.921 -16.395 34.937 1.00 79.11 2045 SER B N 1
ATOM 5866 C CA . SER B 2 509 ? 12.672 -17.571 34.512 1.00 79.93 2045 SER B CA 1
ATOM 5867 C C . SER B 2 509 ? 13.660 -17.218 33.412 1.00 79.98 2045 SER B C 1
ATOM 5868 O O . SER B 2 509 ? 13.583 -16.144 32.824 1.00 79.46 2045 SER B O 1
ATOM 5871 N N . PHE B 2 510 ? 14.594 -18.129 33.151 1.00 80.45 2046 PHE B N 1
ATOM 5872 C CA . PHE B 2 510 ? 15.582 -17.951 32.093 1.00 81.33 2046 PHE B CA 1
ATOM 5873 C C . PHE B 2 510 ? 16.130 -19.308 31.645 1.00 81.83 2046 PHE B C 1
ATOM 5874 O O . PHE B 2 510 ? 15.981 -20.309 32.350 1.00 81.73 2046 PHE B O 1
ATOM 5882 N N . LYS B 2 511 ? 16.743 -19.346 30.466 1.00 82.10 2047 LYS B N 1
ATOM 5883 C CA . LYS B 2 511 ? 17.290 -20.589 29.944 1.00 82.57 2047 LYS B CA 1
ATOM 5884 C C . LYS B 2 511 ? 18.760 -20.807 30.264 1.00 85.31 2047 LYS B C 1
ATOM 5885 O O . LYS B 2 511 ? 19.474 -19.880 30.659 1.00 84.18 2047 LYS B O 1
ATOM 5891 N N . LYS B 2 512 ? 19.189 -22.055 30.084 1.00 89.40 2048 LYS B N 1
ATOM 5892 C CA . LYS B 2 512 ? 20.564 -22.492 30.328 1.00 93.47 2048 LYS B CA 1
ATOM 5893 C C . LYS B 2 512 ? 20.794 -23.888 29.730 1.00 95.67 2048 LYS B C 1
ATOM 5894 O O . LYS B 2 512 ? 21.096 -24.837 30.461 1.00 95.74 2048 LYS B O 1
ATOM 5900 N N . SER B 2 513 ? 20.651 -24.016 28.411 1.00 97.70 2049 SER B N 1
ATOM 5901 C CA . SER B 2 513 ? 20.854 -25.308 27.754 1.00 100.08 2049 SER B CA 1
ATOM 5902 C C . SER B 2 513 ? 22.295 -25.776 27.974 1.00 102.31 2049 SER B C 1
ATOM 5903 O O . SER B 2 513 ? 23.242 -25.007 27.774 1.00 103.03 2049 SER B O 1
ATOM 5906 N N . TRP B 2 514 ? 22.450 -27.039 28.379 1.00 103.95 2050 TRP B N 1
ATOM 5907 C CA . TRP B 2 514 ? 23.763 -27.631 28.665 1.00 104.60 2050 TRP B CA 1
ATOM 5908 C C . TRP B 2 514 ? 24.776 -27.613 27.526 1.00 103.40 2050 TRP B C 1
ATOM 5909 O O . TRP B 2 514 ? 25.795 -28.303 27.589 1.00 102.44 2050 TRP B O 1
ATOM 5920 N N . TRP B 2 515 ? 24.498 -26.824 26.494 1.00 102.80 2051 TRP B N 1
ATOM 5921 C CA . TRP B 2 515 ? 25.404 -26.708 25.362 1.00 102.76 2051 TRP B CA 1
ATOM 5922 C C . TRP B 2 515 ? 26.139 -25.386 25.513 1.00 102.53 2051 TRP B C 1
ATOM 5923 O O . TRP B 2 515 ? 26.516 -24.750 24.527 1.00 103.12 2051 TRP B O 1
ATOM 5934 N N . GLY B 2 516 ? 26.331 -24.984 26.767 1.00 101.77 2052 GLY B N 1
ATOM 5935 C CA . GLY B 2 516 ? 27.022 -23.745 27.064 1.00 101.85 2052 GLY B CA 1
ATOM 5936 C C . GLY B 2 516 ? 26.233 -22.494 26.710 1.00 101.69 2052 GLY B C 1
ATOM 5937 O O . GLY B 2 516 ? 26.816 -21.416 26.544 1.00 101.75 2052 GLY B O 1
ATOM 5938 N N . ASN B 2 517 ? 24.912 -22.627 26.598 1.00 100.12 2053 ASN B N 1
ATOM 5939 C CA . ASN B 2 517 ? 24.058 -21.492 26.262 1.00 97.51 2053 ASN B CA 1
ATOM 5940 C C . ASN B 2 517 ? 23.157 -21.076 27.417 1.00 95.81 2053 ASN B C 1
ATOM 5941 O O . ASN B 2 517 ? 22.165 -21.745 27.714 1.00 94.72 2053 ASN B O 1
ATOM 5946 N N . TYR B 2 518 ? 23.515 -19.961 28.056 1.00 93.53 2054 TYR B N 1
ATOM 5947 C CA . TYR B 2 518 ? 22.770 -19.417 29.191 1.00 91.07 2054 TYR B CA 1
ATOM 5948 C C . TYR B 2 518 ? 22.269 -18.016 28.858 1.00 88.60 2054 TYR B C 1
ATOM 5949 O O . TYR B 2 518 ? 23.058 -17.114 28.575 1.00 89.75 2054 TYR B O 1
ATOM 5958 N N . TRP B 2 519 ? 20.956 -17.830 28.905 1.00 84.04 2055 TRP B N 1
ATOM 5959 C CA . TRP B 2 519 ? 20.385 -16.535 28.590 1.00 78.93 2055 TRP B CA 1
ATOM 5960 C C . TRP B 2 519 ? 19.897 -15.794 29.831 1.00 77.34 2055 TRP B C 1
ATOM 5961 O O . TRP B 2 519 ? 18.696 -15.616 30.015 1.00 76.32 2055 TRP B O 1
ATOM 5972 N N . GLU B 2 520 ? 20.827 -15.361 30.677 1.00 76.42 2056 GLU B N 1
ATOM 5973 C CA . GLU B 2 520 ? 20.472 -14.618 31.886 1.00 78.49 2056 GLU B CA 1
ATOM 5974 C C . GLU B 2 520 ? 19.675 -13.347 31.530 1.00 79.38 2056 GLU B C 1
ATOM 5975 O O . GLU B 2 520 ? 19.876 -12.757 30.466 1.00 80.12 2056 GLU B O 1
ATOM 5981 N N . PRO B 2 521 ? 18.763 -12.913 32.421 1.00 78.87 2057 PRO B N 1
ATOM 5982 C CA . PRO B 2 521 ? 17.905 -11.730 32.266 1.00 77.70 2057 PRO B CA 1
ATOM 5983 C C . PRO B 2 521 ? 18.617 -10.404 32.034 1.00 76.39 2057 PRO B C 1
ATOM 5984 O O . PRO B 2 521 ? 18.149 -9.578 31.256 1.00 75.30 2057 PRO B O 1
ATOM 5988 N N . PHE B 2 522 ? 19.739 -10.199 32.716 1.00 75.59 2058 PHE B N 1
ATOM 5989 C CA . PHE B 2 522 ? 20.497 -8.959 32.579 1.00 75.44 2058 PHE B CA 1
ATOM 5990 C C . PHE B 2 522 ? 21.197 -8.824 31.221 1.00 75.25 2058 PHE B C 1
ATOM 5991 O O . PHE B 2 522 ? 22.113 -8.018 31.066 1.00 76.12 2058 PHE B O 1
ATOM 5999 N N . LEU B 2 523 ? 20.771 -9.617 30.243 1.00 74.57 2059 LEU B N 1
ATOM 6000 C CA . LEU B 2 523 ? 21.364 -9.572 28.908 1.00 72.36 2059 LEU B CA 1
ATOM 6001 C C . LEU B 2 523 ? 20.396 -8.910 27.944 1.00 70.45 2059 LEU B C 1
ATOM 6002 O O . LEU B 2 523 ? 20.717 -8.701 26.776 1.00 69.79 2059 LEU B O 1
ATOM 6007 N N . ALA B 2 524 ? 19.202 -8.599 28.440 1.00 67.85 2060 ALA B N 1
ATOM 6008 C CA . ALA B 2 524 ? 18.182 -7.947 27.630 1.00 64.72 2060 ALA B CA 1
ATOM 6009 C C . ALA B 2 524 ? 18.587 -6.489 27.432 1.00 62.54 2060 ALA B C 1
ATOM 6010 O O . ALA B 2 524 ? 17.839 -5.573 27.766 1.00 63.54 2060 ALA B O 1
ATOM 6012 N N . ARG B 2 525 ? 19.790 -6.290 26.906 1.00 60.50 2061 ARG B N 1
ATOM 6013 C CA . ARG B 2 525 ? 20.320 -4.960 26.647 1.00 58.98 2061 ARG B CA 1
ATOM 6014 C C . ARG B 2 525 ? 20.265 -4.635 25.157 1.00 59.15 2061 ARG B C 1
ATOM 6015 O O . ARG B 2 525 ? 21.044 -5.167 24.365 1.00 57.32 2061 ARG B O 1
ATOM 6023 N N . LEU B 2 526 ? 19.339 -3.749 24.796 1.00 58.88 2062 LEU B N 1
ATOM 6024 C CA . LEU B 2 526 ? 19.134 -3.287 23.423 1.00 55.23 2062 LEU B CA 1
ATOM 6025 C C . LEU B 2 526 ? 20.466 -3.186 22.676 1.00 55.29 2062 LEU B C 1
ATOM 6026 O O . LEU B 2 526 ? 21.391 -2.517 23.134 1.00 53.08 2062 LEU B O 1
ATOM 6031 N N . ASN B 2 527 ? 20.556 -3.870 21.536 1.00 57.15 2063 ASN B N 1
ATOM 6032 C CA . ASN B 2 527 ? 21.773 -3.900 20.704 1.00 61.06 2063 ASN B CA 1
ATOM 6033 C C . ASN B 2 527 ? 22.895 -4.787 21.251 1.00 62.70 2063 ASN B C 1
ATOM 6034 O O . ASN B 2 527 ? 24.049 -4.370 21.299 1.00 63.30 2063 ASN B O 1
ATOM 6039 N N . ALA B 2 528 ? 22.565 -6.011 21.645 1.00 65.55 2064 ALA B N 1
ATOM 6040 C CA . ALA B 2 528 ? 23.559 -6.925 22.198 1.00 68.27 2064 ALA B CA 1
ATOM 6041 C C . ALA B 2 528 ? 24.143 -7.819 21.119 1.00 70.08 2064 ALA B C 1
ATOM 6042 O O . ALA B 2 528 ? 23.456 -8.166 20.162 1.00 71.49 2064 ALA B O 1
ATOM 6044 N N . GLN B 2 529 ? 25.408 -8.200 21.267 1.00 71.99 2065 GLN B N 1
ATOM 6045 C CA . GLN B 2 529 ? 26.034 -9.068 20.275 1.00 75.41 2065 GLN B CA 1
ATOM 6046 C C . GLN B 2 529 ? 26.944 -10.148 20.866 1.00 76.50 2065 GLN B C 1
ATOM 6047 O O . GLN B 2 529 ? 27.371 -10.069 22.028 1.00 75.25 2065 GLN B O 1
ATOM 6053 N N . GLY B 2 530 ? 27.217 -11.171 20.056 1.00 77.74 2066 GLY B N 1
ATOM 6054 C CA . GLY B 2 530 ? 28.083 -12.253 20.490 1.00 78.92 2066 GLY B CA 1
ATOM 6055 C C . GLY B 2 530 ? 27.418 -13.589 20.768 1.00 78.70 2066 GLY B C 1
ATOM 6056 O O . GLY B 2 530 ? 26.523 -14.025 20.030 1.00 76.42 2066 GLY B O 1
ATOM 6057 N N . ARG B 2 531 ? 27.881 -14.230 21.842 1.00 79.30 2067 ARG B N 1
ATOM 6058 C CA . ARG B 2 531 ? 27.389 -15.536 22.283 1.00 81.26 2067 ARG B CA 1
ATOM 6059 C C . ARG B 2 531 ? 25.884 -15.515 22.580 1.00 79.94 2067 ARG B C 1
ATOM 6060 O O . ARG B 2 531 ? 25.055 -15.661 21.677 1.00 80.18 2067 ARG B O 1
ATOM 6068 N N . VAL B 2 532 ? 25.533 -15.366 23.851 1.00 77.49 2068 VAL B N 1
ATOM 6069 C CA . VAL B 2 532 ? 24.132 -15.293 24.231 1.00 75.80 2068 VAL B CA 1
ATOM 6070 C C . VAL B 2 532 ? 23.863 -13.811 24.403 1.00 75.08 2068 VAL B C 1
ATOM 6071 O O . VAL B 2 532 ? 24.279 -13.195 25.385 1.00 74.47 2068 VAL B O 1
ATOM 6075 N N . ASN B 2 533 ? 23.169 -13.246 23.422 1.00 74.51 2069 ASN B N 1
ATOM 6076 C CA . ASN B 2 533 ? 22.873 -11.820 23.384 1.00 73.45 2069 ASN B CA 1
ATOM 6077 C C . ASN B 2 533 ? 21.456 -11.410 23.741 1.00 73.85 2069 ASN B C 1
ATOM 6078 O O . ASN B 2 533 ? 20.885 -10.562 23.063 1.00 76.05 2069 ASN B O 1
ATOM 6083 N N . ALA B 2 534 ? 20.877 -11.977 24.790 1.00 73.56 2070 ALA B N 1
ATOM 6084 C CA . ALA B 2 534 ? 19.517 -11.587 25.147 1.00 73.22 2070 ALA B CA 1
ATOM 6085 C C . ALA B 2 534 ? 18.968 -12.337 26.347 1.00 72.65 2070 ALA B C 1
ATOM 6086 O O . ALA B 2 534 ? 19.709 -12.996 27.068 1.00 72.02 2070 ALA B O 1
ATOM 6088 N N . TRP B 2 535 ? 17.660 -12.203 26.552 1.00 72.65 2071 TRP B N 1
ATOM 6089 C CA . TRP B 2 535 ? 16.954 -12.866 27.638 1.00 72.99 2071 TRP B CA 1
ATOM 6090 C C . TRP B 2 535 ? 16.045 -13.931 27.051 1.00 74.08 2071 TRP B C 1
ATOM 6091 O O . TRP B 2 535 ? 15.233 -13.650 26.172 1.00 73.88 2071 TRP B O 1
ATOM 6102 N N . GLN B 2 536 ? 16.186 -15.157 27.533 1.00 74.36 2072 GLN B N 1
ATOM 6103 C CA . GLN B 2 536 ? 15.356 -16.247 27.055 1.00 75.19 2072 GLN B CA 1
ATOM 6104 C C . GLN B 2 536 ? 14.425 -16.685 28.172 1.00 76.64 2072 GLN B C 1
ATOM 6105 O O . GLN B 2 536 ? 14.869 -16.931 29.288 1.00 76.23 2072 GLN B O 1
ATOM 6111 N N . ALA B 2 537 ? 13.133 -16.767 27.876 1.00 78.88 2073 ALA B N 1
ATOM 6112 C CA . ALA B 2 537 ? 12.160 -17.196 28.874 1.00 80.46 2073 ALA B CA 1
ATOM 6113 C C . ALA B 2 537 ? 12.204 -18.713 28.949 1.00 82.19 2073 ALA B C 1
ATOM 6114 O O . ALA B 2 537 ? 11.882 -19.395 27.970 1.00 82.21 2073 ALA B O 1
ATOM 6116 N N . LYS B 2 538 ? 12.608 -19.237 30.106 1.00 83.83 2074 LYS B N 1
ATOM 6117 C CA . LYS B 2 538 ? 12.699 -20.680 30.313 1.00 84.75 2074 LYS B CA 1
ATOM 6118 C C . LYS B 2 538 ? 11.409 -21.364 29.869 1.00 85.42 2074 LYS B C 1
ATOM 6119 O O . LYS B 2 538 ? 11.412 -22.524 29.456 1.00 85.17 2074 LYS B O 1
ATOM 6125 N N . ALA B 2 539 ? 10.310 -20.624 29.948 1.00 86.29 2075 ALA B N 1
ATOM 6126 C CA . ALA B 2 539 ? 9.005 -21.121 29.545 1.00 86.82 2075 ALA B CA 1
ATOM 6127 C C . ALA B 2 539 ? 8.308 -20.073 28.685 1.00 87.50 2075 ALA B C 1
ATOM 6128 O O . ALA B 2 539 ? 8.442 -18.874 28.923 1.00 87.80 2075 ALA B O 1
ATOM 6130 N N . ASN B 2 540 ? 7.580 -20.525 27.674 1.00 89.16 2076 ASN B N 1
ATOM 6131 C CA . ASN B 2 540 ? 6.849 -19.616 26.804 1.00 91.66 2076 ASN B CA 1
ATOM 6132 C C . ASN B 2 540 ? 5.356 -19.820 27.055 1.00 93.70 2076 ASN B C 1
ATOM 6133 O O . ASN B 2 540 ? 4.645 -20.439 26.257 1.00 93.51 2076 ASN B O 1
ATOM 6138 N N . ASN B 2 541 ? 4.898 -19.287 28.185 1.00 95.69 2077 ASN B N 1
ATOM 6139 C CA . ASN B 2 541 ? 3.508 -19.397 28.609 1.00 97.46 2077 ASN B CA 1
ATOM 6140 C C . ASN B 2 541 ? 2.703 -18.110 28.440 1.00 98.53 2077 ASN B C 1
ATOM 6141 O O . ASN B 2 541 ? 2.107 -17.873 27.391 1.00 98.71 2077 ASN B O 1
ATOM 6146 N N . ASN B 2 542 ? 2.682 -17.291 29.488 1.00 99.18 2078 ASN B N 1
ATOM 6147 C CA . ASN B 2 542 ? 1.949 -16.036 29.480 1.00 99.18 2078 ASN B CA 1
ATOM 6148 C C . ASN B 2 542 ? 2.274 -15.204 30.717 1.00 98.53 2078 ASN B C 1
ATOM 6149 O O . ASN B 2 542 ? 2.282 -13.973 30.661 1.00 99.25 2078 ASN B O 1
ATOM 6154 N N . ASN B 2 543 ? 2.542 -15.869 31.835 1.00 97.50 2079 ASN B N 1
ATOM 6155 C CA . ASN B 2 543 ? 2.884 -15.144 33.052 1.00 96.65 2079 ASN B CA 1
ATOM 6156 C C . ASN B 2 543 ? 4.383 -15.192 33.333 1.00 94.59 2079 ASN B C 1
ATOM 6157 O O . ASN B 2 543 ? 4.828 -15.718 34.357 1.00 93.85 2079 ASN B O 1
ATOM 6162 N N . GLN B 2 544 ? 5.155 -14.656 32.396 1.00 91.70 2080 GLN B N 1
ATOM 6163 C CA . GLN B 2 544 ? 6.600 -14.578 32.531 1.00 88.42 2080 GLN B CA 1
ATOM 6164 C C . GLN B 2 544 ? 6.884 -13.093 32.684 1.00 86.16 2080 GLN B C 1
ATOM 6165 O O . GLN B 2 544 ? 6.084 -12.262 32.254 1.00 85.21 2080 GLN B O 1
ATOM 6171 N N . TRP B 2 545 ? 8.001 -12.744 33.305 1.00 83.07 2081 TRP B N 1
ATOM 6172 C CA . TRP B 2 545 ? 8.309 -11.335 33.449 1.00 80.38 2081 TRP B CA 1
ATOM 6173 C C . TRP B 2 545 ? 9.779 -10.974 33.525 1.00 79.86 2081 TRP B C 1
ATOM 6174 O O . TRP B 2 545 ? 10.614 -11.740 34.020 1.00 79.29 2081 TRP B O 1
ATOM 6185 N N . LEU B 2 546 ? 10.069 -9.781 33.013 1.00 78.42 2082 LEU B N 1
ATOM 6186 C CA . LEU B 2 546 ? 11.406 -9.215 33.004 1.00 76.65 2082 LEU B CA 1
ATOM 6187 C C . LEU B 2 546 ? 11.249 -7.872 33.706 1.00 76.12 2082 LEU B C 1
ATOM 6188 O O . LEU B 2 546 ? 10.419 -7.053 33.307 1.00 75.55 2082 LEU B O 1
ATOM 6193 N N . GLN B 2 547 ? 12.010 -7.661 34.774 1.00 75.36 2083 GLN B N 1
ATOM 6194 C CA . GLN B 2 547 ? 11.937 -6.396 35.488 1.00 75.36 2083 GLN B CA 1
ATOM 6195 C C . GLN B 2 547 ? 13.315 -5.795 35.713 1.00 75.30 2083 GLN B C 1
ATOM 6196 O O . GLN B 2 547 ? 14.320 -6.512 35.813 1.00 73.54 2083 GLN B O 1
ATOM 6202 N N . ILE B 2 548 ? 13.342 -4.466 35.791 1.00 75.66 2084 ILE B N 1
ATOM 6203 C CA . ILE B 2 548 ? 14.573 -3.710 35.991 1.00 75.13 2084 ILE B CA 1
ATOM 6204 C C . ILE B 2 548 ? 14.460 -2.843 37.240 1.00 75.77 2084 ILE B C 1
ATOM 6205 O O . ILE B 2 548 ? 13.394 -2.286 37.532 1.00 75.32 2084 ILE B O 1
ATOM 6210 N N . ASP B 2 549 ? 15.571 -2.733 37.964 1.00 76.60 2085 ASP B N 1
ATOM 6211 C CA . ASP B 2 549 ? 15.634 -1.953 39.198 1.00 76.53 2085 ASP B CA 1
ATOM 6212 C C . ASP B 2 549 ? 16.354 -0.637 38.927 1.00 74.85 2085 ASP B C 1
ATOM 6213 O O . ASP B 2 549 ? 17.581 -0.584 38.904 1.00 74.07 2085 ASP B O 1
ATOM 6218 N N . LEU B 2 550 ? 15.582 0.423 38.720 1.00 73.86 2086 LEU B N 1
ATOM 6219 C CA . LEU B 2 550 ? 16.141 1.742 38.450 1.00 72.73 2086 LEU B CA 1
ATOM 6220 C C . LEU B 2 550 ? 16.782 2.345 39.699 1.00 73.20 2086 LEU B C 1
ATOM 6221 O O . LEU B 2 550 ? 17.125 3.532 39.727 1.00 73.67 2086 LEU B O 1
ATOM 6226 N N . LEU B 2 551 ? 16.942 1.504 40.720 1.00 73.69 2087 LEU B N 1
ATOM 6227 C CA . LEU B 2 551 ? 17.540 1.876 42.004 1.00 73.22 2087 LEU B CA 1
ATOM 6228 C C . LEU B 2 551 ? 16.918 3.088 42.698 1.00 73.52 2087 LEU B C 1
ATOM 6229 O O . LEU B 2 551 ? 17.086 3.266 43.901 1.00 75.02 2087 LEU B O 1
ATOM 6234 N N . LYS B 2 552 ? 16.192 3.910 41.948 1.00 73.72 2088 LYS B N 1
ATOM 6235 C CA . LYS B 2 552 ? 15.538 5.099 42.497 1.00 72.98 2088 LYS B CA 1
ATOM 6236 C C . LYS B 2 552 ? 14.271 5.328 41.683 1.00 72.12 2088 LYS B C 1
ATOM 6237 O O . LYS B 2 552 ? 14.037 4.639 40.691 1.00 72.70 2088 LYS B O 1
ATOM 6243 N N . ILE B 2 553 ? 13.444 6.279 42.100 1.00 69.90 2089 ILE B N 1
ATOM 6244 C CA . ILE B 2 553 ? 12.249 6.577 41.332 1.00 68.67 2089 ILE B CA 1
ATOM 6245 C C . ILE B 2 553 ? 12.714 7.454 40.175 1.00 69.11 2089 ILE B C 1
ATOM 6246 O O . ILE B 2 553 ? 13.371 8.472 40.391 1.00 71.05 2089 ILE B O 1
ATOM 6251 N N . LYS B 2 554 ? 12.389 7.050 38.950 1.00 67.38 2090 LYS B N 1
ATOM 6252 C CA . LYS B 2 554 ? 12.778 7.797 37.760 1.00 63.52 2090 LYS B CA 1
ATOM 6253 C C . LYS B 2 554 ? 11.522 8.208 36.997 1.00 63.56 2090 LYS B C 1
ATOM 6254 O O . LYS B 2 554 ? 10.404 7.870 37.394 1.00 63.60 2090 LYS B O 1
ATOM 6260 N N . LYS B 2 555 ? 11.714 8.940 35.899 1.00 62.42 2091 LYS B N 1
ATOM 6261 C CA . LYS B 2 555 ? 10.607 9.370 35.047 1.00 59.25 2091 LYS B CA 1
ATOM 6262 C C . LYS B 2 555 ? 10.737 8.560 33.748 1.00 57.99 2091 LYS B C 1
ATOM 6263 O O . LYS B 2 555 ? 11.551 8.889 32.900 1.00 56.25 2091 LYS B O 1
ATOM 6269 N N . ILE B 2 556 ? 9.942 7.498 33.609 1.00 56.49 2092 ILE B N 1
ATOM 6270 C CA . ILE B 2 556 ? 9.996 6.633 32.428 1.00 56.51 2092 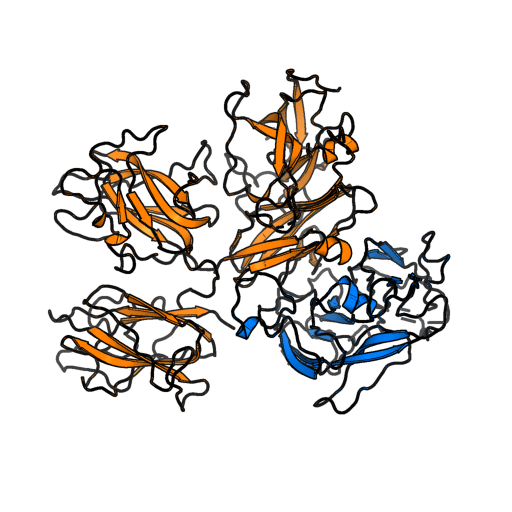ILE B CA 1
ATOM 6271 C C . ILE B 2 556 ? 9.090 7.139 31.304 1.00 57.30 2092 ILE B C 1
ATOM 6272 O O . ILE B 2 556 ? 7.873 7.079 31.426 1.00 56.67 2092 ILE B O 1
ATOM 6277 N N . THR B 2 557 ? 9.687 7.621 30.209 1.00 57.62 2093 THR B N 1
ATOM 6278 C CA . THR B 2 557 ? 8.925 8.159 29.076 1.00 56.63 2093 THR B CA 1
ATOM 6279 C C . THR B 2 557 ? 8.699 7.197 27.901 1.00 55.42 2093 THR B C 1
ATOM 6280 O O . THR B 2 557 ? 7.752 7.377 27.118 1.00 54.77 2093 THR B O 1
ATOM 6284 N N . ALA B 2 558 ? 9.556 6.185 27.769 1.00 51.91 2094 ALA B N 1
ATOM 6285 C CA . ALA B 2 558 ? 9.393 5.221 26.688 1.00 49.75 2094 ALA B CA 1
ATOM 6286 C C . ALA B 2 558 ? 10.193 3.933 26.856 1.00 49.78 2094 ALA B C 1
ATOM 6287 O O . ALA B 2 558 ? 10.921 3.749 27.840 1.00 46.62 2094 ALA B O 1
ATOM 6289 N N . ILE B 2 559 ? 10.051 3.055 25.863 1.00 50.46 2095 ILE B N 1
ATOM 6290 C CA . ILE B 2 559 ? 10.713 1.754 25.832 1.00 51.05 2095 ILE B CA 1
ATOM 6291 C C . ILE B 2 559 ? 10.967 1.282 24.392 1.00 52.31 2095 ILE B C 1
ATOM 6292 O O . ILE B 2 559 ? 10.169 1.558 23.479 1.00 52.38 2095 ILE B O 1
ATOM 6297 N N . VAL B 2 560 ? 12.086 0.584 24.193 1.00 51.73 2096 VAL B N 1
ATOM 6298 C CA . VAL B 2 560 ? 12.451 0.047 22.877 1.00 51.72 2096 VAL B CA 1
ATOM 6299 C C . VAL B 2 560 ? 12.658 -1.470 23.011 1.00 53.32 2096 VAL B C 1
ATOM 6300 O O . VAL B 2 560 ? 13.438 -1.939 23.842 1.00 53.91 2096 VAL B O 1
ATOM 6304 N N . THR B 2 561 ? 11.959 -2.244 22.194 1.00 52.30 2097 THR B N 1
ATOM 6305 C CA . THR B 2 561 ? 12.091 -3.682 22.304 1.00 51.82 2097 THR B CA 1
ATOM 6306 C C . THR B 2 561 ? 12.707 -4.292 21.055 1.00 51.69 2097 THR B C 1
ATOM 6307 O O . THR B 2 561 ? 12.467 -3.832 19.946 1.00 50.83 2097 THR B O 1
ATOM 6311 N N . GLN B 2 562 ? 13.501 -5.340 21.252 1.00 51.93 2098 GLN B N 1
ATOM 6312 C CA . GLN B 2 562 ? 14.178 -6.005 20.156 1.00 51.64 2098 GLN B CA 1
ATOM 6313 C C . GLN B 2 562 ? 14.293 -7.519 20.365 1.00 54.76 2098 GLN B C 1
ATOM 6314 O O . GLN B 2 562 ? 14.570 -8.007 21.471 1.00 52.86 2098 GLN B O 1
ATOM 6320 N N . GLY B 2 563 ? 14.083 -8.262 19.284 1.00 58.21 2099 GLY B N 1
ATOM 6321 C CA . GLY B 2 563 ? 14.154 -9.712 19.354 1.00 60.21 2099 GLY B CA 1
ATOM 6322 C C . GLY B 2 563 ? 15.562 -10.253 19.474 1.00 61.18 2099 GLY B C 1
ATOM 6323 O O . GLY B 2 563 ? 16.425 -9.639 20.098 1.00 61.22 2099 GLY B O 1
ATOM 6324 N N . CYS B 2 564 ? 15.785 -11.414 18.873 1.00 62.23 2100 CYS B N 1
ATOM 6325 C CA . CYS B 2 564 ? 17.087 -12.065 18.895 1.00 63.69 2100 CYS B CA 1
ATOM 6326 C C . CYS B 2 564 ? 17.165 -13.155 17.838 1.00 65.42 2100 CYS B C 1
ATOM 6327 O O . CYS B 2 564 ? 16.248 -13.964 17.703 1.00 66.05 2100 CYS B O 1
ATOM 6330 N N . LYS B 2 565 ? 18.271 -13.177 17.102 1.00 66.65 2101 LYS B N 1
ATOM 6331 C CA . LYS B 2 565 ? 18.469 -14.147 16.033 1.00 67.48 2101 LYS B CA 1
ATOM 6332 C C . LYS B 2 565 ? 19.680 -15.024 16.298 1.00 68.17 2101 LYS B C 1
ATOM 6333 O O . LYS B 2 565 ? 20.759 -14.807 15.744 1.00 67.32 2101 LYS B O 1
ATOM 6339 N N . SER B 2 566 ? 19.496 -16.017 17.156 1.00 69.02 2102 SER B N 1
ATOM 6340 C CA . SER B 2 566 ? 20.578 -16.922 17.487 1.00 70.16 2102 SER B CA 1
ATOM 6341 C C . SER B 2 566 ? 20.185 -18.352 17.190 1.00 70.85 2102 SER B C 1
ATOM 6342 O O . SER B 2 566 ? 18.998 -18.684 17.155 1.00 70.35 2102 SER B O 1
ATOM 6345 N N . LEU B 2 567 ? 21.194 -19.191 16.971 1.00 72.21 2103 LEU B N 1
ATOM 6346 C CA . LEU B 2 567 ? 20.986 -20.599 16.650 1.00 73.19 2103 LEU B CA 1
ATOM 6347 C C . LEU B 2 567 ? 20.042 -20.720 15.458 1.00 74.34 2103 LEU B C 1
ATOM 6348 O O . LEU B 2 567 ? 19.214 -21.625 15.402 1.00 75.27 2103 LEU B O 1
ATOM 6353 N N . SER B 2 568 ? 20.171 -19.793 14.513 1.00 74.39 2104 SER B N 1
ATOM 6354 C CA . SER B 2 568 ? 19.333 -19.778 13.320 1.00 74.61 2104 SER B CA 1
ATOM 6355 C C . SER B 2 568 ? 17.833 -19.814 13.596 1.00 73.39 2104 SER B C 1
ATOM 6356 O O . SER B 2 568 ? 17.079 -20.386 12.817 1.00 72.49 2104 SER B O 1
ATOM 6359 N N . SER B 2 569 ? 17.394 -19.195 14.687 1.00 73.09 2105 SER B N 1
ATOM 6360 C CA . SER B 2 569 ? 15.971 -19.179 15.010 1.00 73.95 2105 SER B CA 1
ATOM 6361 C C . SER B 2 569 ? 15.482 -17.807 15.462 1.00 73.63 2105 SER B C 1
ATOM 6362 O O . SER B 2 569 ? 15.785 -17.362 16.570 1.00 73.44 2105 SER B O 1
ATOM 6365 N N . GLU B 2 570 ? 14.702 -17.161 14.600 1.00 72.82 2106 GLU B N 1
ATOM 6366 C CA . GLU B 2 570 ? 14.147 -15.842 14.872 1.00 71.72 2106 GLU B CA 1
ATOM 6367 C C . GLU B 2 570 ? 12.988 -15.849 15.878 1.00 69.46 2106 GLU B C 1
ATOM 6368 O O . GLU B 2 570 ? 11.834 -16.107 15.534 1.00 66.52 2106 GLU B O 1
ATOM 6374 N N . MET B 2 571 ? 13.327 -15.550 17.129 1.00 67.92 2107 MET B N 1
ATOM 6375 C CA . MET B 2 571 ? 12.374 -15.506 18.231 1.00 66.47 2107 MET B CA 1
ATOM 6376 C C . MET B 2 571 ? 12.326 -14.083 18.795 1.00 64.32 2107 MET B C 1
ATOM 6377 O O . MET B 2 571 ? 13.361 -13.439 18.933 1.00 63.62 2107 MET B O 1
ATOM 6382 N N . TYR B 2 572 ? 11.131 -13.598 19.123 1.00 62.69 2108 TYR B N 1
ATOM 6383 C CA . TYR B 2 572 ? 10.982 -12.254 19.669 1.00 60.83 2108 TYR B CA 1
ATOM 6384 C C . TYR B 2 572 ? 9.622 -11.996 20.308 1.00 60.48 2108 TYR B C 1
ATOM 6385 O O . TYR B 2 572 ? 8.649 -12.656 19.974 1.00 62.27 2108 TYR B O 1
ATOM 6394 N N . VAL B 2 573 ? 9.569 -11.028 21.224 1.00 59.53 2109 VAL B N 1
ATOM 6395 C CA . VAL B 2 573 ? 8.332 -10.655 21.914 1.00 56.52 2109 VAL B CA 1
ATOM 6396 C C . VAL B 2 573 ? 7.447 -9.785 21.020 1.00 56.82 2109 VAL B C 1
ATOM 6397 O O . VAL B 2 573 ? 7.822 -8.674 20.660 1.00 54.83 2109 VAL B O 1
ATOM 6401 N N . LYS B 2 574 ? 6.267 -10.291 20.674 1.00 59.10 2110 LYS B N 1
ATOM 6402 C CA . LYS B 2 574 ? 5.338 -9.568 19.811 1.00 61.64 2110 LYS B CA 1
ATOM 6403 C C . LYS B 2 574 ? 4.385 -8.600 20.531 1.00 62.19 2110 LYS B C 1
ATOM 6404 O O . LYS B 2 574 ? 3.839 -7.689 19.903 1.00 63.92 2110 LYS B O 1
ATOM 6410 N N . SER B 2 575 ? 4.183 -8.790 21.833 1.00 61.44 2111 SER B N 1
ATOM 6411 C CA . SER B 2 575 ? 3.304 -7.919 22.612 1.00 60.89 2111 SER B CA 1
ATOM 6412 C C . SER B 2 575 ? 3.594 -8.049 24.086 1.00 61.09 2111 SER B C 1
ATOM 6413 O O . SER B 2 575 ? 3.978 -9.118 24.555 1.00 60.81 2111 SER B O 1
ATOM 6416 N N . TYR B 2 576 ? 3.401 -6.957 24.818 1.00 61.53 2112 TYR B N 1
ATOM 6417 C CA . TYR B 2 576 ? 3.651 -6.956 26.250 1.00 62.45 2112 TYR B CA 1
ATOM 6418 C C . TYR B 2 576 ? 2.680 -6.098 27.053 1.00 63.56 2112 TYR B C 1
ATOM 6419 O O . TYR B 2 576 ? 1.660 -5.627 26.538 1.00 63.06 2112 TYR B O 1
ATOM 6428 N N . THR B 2 577 ? 3.010 -5.927 28.328 1.00 64.41 2113 THR B N 1
ATOM 6429 C CA . THR B 2 577 ? 2.224 -5.147 29.270 1.00 66.68 2113 THR B CA 1
ATOM 6430 C C . THR B 2 577 ? 3.194 -4.659 30.339 1.00 67.57 2113 THR B C 1
ATOM 6431 O O . THR B 2 577 ? 4.105 -5.382 30.741 1.00 68.10 2113 THR B O 1
ATOM 6435 N N . ILE B 2 578 ? 3.006 -3.435 30.810 1.00 68.08 2114 ILE B N 1
ATOM 6436 C CA . ILE B 2 578 ? 3.924 -2.898 31.797 1.00 68.86 2114 ILE B CA 1
ATOM 6437 C C . ILE B 2 578 ? 3.323 -2.793 33.196 1.00 71.07 2114 ILE B C 1
ATOM 6438 O O . ILE B 2 578 ? 2.152 -2.461 33.362 1.00 72.00 2114 ILE B O 1
ATOM 6443 N N . HIS B 2 579 ? 4.149 -3.101 34.191 1.00 72.19 2115 HIS B N 1
ATOM 6444 C CA . HIS B 2 579 ? 3.784 -3.042 35.599 1.00 73.28 2115 HIS B CA 1
ATOM 6445 C C . HIS B 2 579 ? 4.918 -2.277 36.281 1.00 75.28 2115 HIS B C 1
ATOM 6446 O O . HIS B 2 579 ? 6.095 -2.528 36.006 1.00 76.11 2115 HIS B O 1
ATOM 6453 N N . TYR B 2 580 ? 4.577 -1.348 37.167 1.00 76.30 2116 TYR B N 1
ATOM 6454 C CA . TYR B 2 580 ? 5.593 -0.571 37.865 1.00 76.99 2116 TYR B CA 1
ATOM 6455 C C . TYR B 2 580 ? 5.383 -0.548 39.372 1.00 80.59 2116 TYR B C 1
ATOM 6456 O O . TYR B 2 580 ? 4.250 -0.476 39.861 1.00 82.29 2116 TYR B O 1
ATOM 6465 N N . SER B 2 581 ? 6.490 -0.604 40.105 1.00 83.03 2117 SER B N 1
ATOM 6466 C CA . SER B 2 581 ? 6.463 -0.600 41.562 1.00 84.71 2117 SER B CA 1
ATOM 6467 C C . SER B 2 581 ? 7.424 0.448 42.099 1.00 85.59 2117 SER B C 1
ATOM 6468 O O . SER B 2 581 ? 8.407 0.782 41.442 1.00 85.91 2117 SER B O 1
ATOM 6471 N N . ASP B 2 582 ? 7.141 0.961 43.293 1.00 87.21 2118 ASP B N 1
ATOM 6472 C CA . ASP B 2 582 ? 7.992 1.971 43.920 1.00 89.01 2118 ASP B CA 1
ATOM 6473 C C . ASP B 2 582 ? 8.882 1.366 44.997 1.00 89.55 2118 ASP B C 1
ATOM 6474 O O . ASP B 2 582 ? 10.066 1.688 45.097 1.00 89.13 2118 ASP B O 1
ATOM 6479 N N . GLN B 2 583 ? 8.303 0.488 45.807 1.00 91.37 2119 GLN B N 1
ATOM 6480 C CA . GLN B 2 583 ? 9.042 -0.149 46.889 1.00 92.83 2119 GLN B CA 1
ATOM 6481 C C . GLN B 2 583 ? 9.583 -1.534 46.513 1.00 93.74 2119 GLN B C 1
ATOM 6482 O O . GLN B 2 583 ? 10.632 -1.946 47.007 1.00 93.53 2119 GLN B O 1
ATOM 6488 N N . GLY B 2 584 ? 8.872 -2.247 45.643 1.00 94.78 2120 GLY B N 1
ATOM 6489 C CA . GLY B 2 584 ? 9.318 -3.570 45.232 1.00 97.02 2120 GLY B CA 1
ATOM 6490 C C . GLY B 2 584 ? 8.171 -4.496 44.860 1.00 99.11 2120 GLY B C 1
ATOM 6491 O O . GLY B 2 584 ? 8.070 -4.952 43.718 1.00 99.57 2120 GLY B O 1
ATOM 6492 N N . THR B 2 585 ? 7.310 -4.780 45.834 1.00 100.36 2121 THR B N 1
ATOM 6493 C CA . THR B 2 585 ? 6.145 -5.637 45.633 1.00 99.71 2121 THR B CA 1
ATOM 6494 C C . THR B 2 585 ? 4.936 -4.774 45.265 1.00 99.49 2121 THR B C 1
ATOM 6495 O O . THR B 2 585 ? 5.014 -3.546 45.291 1.00 98.83 2121 THR B O 1
ATOM 6499 N N . ASP B 2 586 ? 3.820 -5.413 44.930 1.00 99.91 2122 ASP B N 1
ATOM 6500 C CA . ASP B 2 586 ? 2.604 -4.693 44.546 1.00 100.45 2122 ASP B CA 1
ATOM 6501 C C . ASP B 2 586 ? 2.817 -4.006 43.200 1.00 98.71 2122 ASP B C 1
ATOM 6502 O O . ASP B 2 586 ? 3.672 -3.131 43.069 1.00 98.65 2122 ASP B O 1
ATOM 6507 N N . TRP B 2 587 ? 2.030 -4.402 42.205 1.00 96.45 2123 TRP B N 1
ATOM 6508 C CA . TRP B 2 587 ? 2.159 -3.838 40.869 1.00 94.00 2123 TRP B CA 1
ATOM 6509 C C . TRP B 2 587 ? 0.864 -3.228 40.337 1.00 92.91 2123 TRP B C 1
ATOM 6510 O O . TRP B 2 587 ? -0.230 -3.700 40.637 1.00 93.22 2123 TRP B O 1
ATOM 6521 N N . LYS B 2 588 ? 0.998 -2.165 39.550 1.00 91.68 2124 LYS B N 1
ATOM 6522 C CA . LYS B 2 588 ? -0.155 -1.488 38.972 1.00 90.96 2124 LYS B CA 1
ATOM 6523 C C . LYS B 2 588 ? -0.043 -1.520 37.453 1.00 90.40 2124 LYS B C 1
ATOM 6524 O O . LYS B 2 588 ? 0.697 -0.740 36.855 1.00 89.67 2124 LYS B O 1
ATOM 6530 N N . PRO B 2 589 ? -0.774 -2.437 36.809 1.00 90.22 2125 PRO B N 1
ATOM 6531 C CA . PRO B 2 589 ? -0.744 -2.558 35.350 1.00 89.94 2125 PRO B CA 1
ATOM 6532 C C . PRO B 2 589 ? -0.992 -1.217 34.666 1.00 89.56 2125 PRO B C 1
ATOM 6533 O O . PRO B 2 589 ? -2.020 -0.582 34.891 1.00 90.51 2125 PRO B O 1
ATOM 6537 N N . TYR B 2 590 ? -0.047 -0.791 33.836 1.00 88.73 2126 TYR B N 1
ATOM 6538 C CA . TYR B 2 590 ? -0.177 0.471 33.119 1.00 87.88 2126 TYR B CA 1
ATOM 6539 C C . TYR B 2 590 ? -1.454 0.440 32.287 1.00 89.36 2126 TYR B C 1
ATOM 6540 O O . TYR B 2 590 ? -1.621 -0.432 31.440 1.00 88.54 2126 TYR B O 1
ATOM 6549 N N . ARG B 2 591 ? -2.349 1.392 32.532 1.00 92.26 2127 ARG B N 1
ATOM 6550 C CA . ARG B 2 591 ? -3.610 1.462 31.801 1.00 96.53 2127 ARG B CA 1
ATOM 6551 C C . ARG B 2 591 ? -3.762 2.816 31.114 1.00 98.84 2127 ARG B C 1
ATOM 6552 O O . ARG B 2 591 ? -3.131 3.796 31.509 1.00 99.19 2127 ARG B O 1
ATOM 6560 N N . GLU B 2 592 ? -4.607 2.867 30.089 1.00 101.47 2128 GLU B N 1
ATOM 6561 C CA . GLU B 2 592 ? -4.829 4.100 29.341 1.00 104.26 2128 GLU B CA 1
ATOM 6562 C C . GLU B 2 592 ? -5.495 5.198 30.171 1.00 106.21 2128 GLU B C 1
ATOM 6563 O O . GLU B 2 592 ? -5.920 4.973 31.309 1.00 105.50 2128 GLU B O 1
ATOM 6569 N N . LYS B 2 593 ? -5.578 6.386 29.572 1.00 108.57 2129 LYS B N 1
ATOM 6570 C CA . LYS B 2 593 ? -6.178 7.567 30.190 1.00 109.75 2129 LYS B CA 1
ATOM 6571 C C . LYS B 2 593 ? -7.532 7.243 30.814 1.00 110.44 2129 LYS B C 1
ATOM 6572 O O . LYS B 2 593 ? -7.993 7.947 31.715 1.00 110.33 2129 LYS B O 1
ATOM 6578 N N . SER B 2 594 ? -8.166 6.177 30.330 1.00 111.12 2130 SER B N 1
ATOM 6579 C CA . SER B 2 594 ? -9.470 5.771 30.839 1.00 112.02 2130 SER B CA 1
ATOM 6580 C C . SER B 2 594 ? -9.803 4.304 30.526 1.00 112.86 2130 SER B C 1
ATOM 6581 O O . SER B 2 594 ? -10.213 3.975 29.408 1.00 113.57 2130 SER B O 1
ATOM 6584 N N . SER B 2 595 ? -9.622 3.430 31.516 1.00 112.87 2131 SER B N 1
ATOM 6585 C CA . SER B 2 595 ? -9.915 2.001 31.366 1.00 112.51 2131 SER B CA 1
ATOM 6586 C C . SER B 2 595 ? -9.592 1.220 32.643 1.00 112.17 2131 SER B C 1
ATOM 6587 O O . SER B 2 595 ? -9.122 1.788 33.633 1.00 111.82 2131 SER B O 1
ATOM 6590 N N . MET B 2 596 ? -9.863 -0.084 32.614 1.00 111.58 2132 MET B N 1
ATOM 6591 C CA . MET B 2 596 ? -9.596 -0.960 33.755 1.00 110.68 2132 MET B CA 1
ATOM 6592 C C . MET B 2 596 ? -8.753 -2.147 33.296 1.00 109.00 2132 MET B C 1
ATOM 6593 O O . MET B 2 596 ? -8.150 -2.851 34.112 1.00 108.73 2132 MET B O 1
ATOM 6598 N N . VAL B 2 597 ? -8.722 -2.365 31.984 1.00 106.38 2133 VAL B N 1
ATOM 6599 C CA . VAL B 2 597 ? -7.944 -3.451 31.408 1.00 103.38 2133 VAL B CA 1
ATOM 6600 C C . VAL B 2 597 ? -6.503 -2.979 31.285 1.00 101.22 2133 VAL B C 1
ATOM 6601 O O . VAL B 2 597 ? -6.243 -1.779 31.194 1.00 101.40 2133 VAL B O 1
ATOM 6605 N N . ASP B 2 598 ? -5.571 -3.924 31.288 1.00 98.26 2134 ASP B N 1
ATOM 6606 C CA . ASP B 2 598 ? -4.156 -3.599 31.176 1.00 94.50 2134 ASP B CA 1
ATOM 6607 C C . ASP B 2 598 ? -3.825 -3.120 29.766 1.00 91.66 2134 ASP B C 1
ATOM 6608 O O . ASP B 2 598 ? -4.551 -3.411 28.810 1.00 91.18 2134 ASP B O 1
ATOM 6613 N N . LYS B 2 599 ? -2.723 -2.385 29.650 1.00 88.18 2135 LYS B N 1
ATOM 6614 C CA . LYS B 2 599 ? -2.278 -1.834 28.376 1.00 83.86 2135 LYS B CA 1
ATOM 6615 C C . LYS B 2 599 ? -1.513 -2.846 27.535 1.00 81.75 2135 LYS B C 1
ATOM 6616 O O . LYS B 2 599 ? -0.585 -3.504 28.014 1.00 79.52 2135 LYS B O 1
ATOM 6622 N N . ILE B 2 600 ? -1.920 -2.961 26.275 1.00 79.15 2136 ILE B N 1
ATOM 6623 C CA . ILE B 2 600 ? -1.281 -3.867 25.338 1.00 78.11 2136 ILE B CA 1
ATOM 6624 C C . ILE B 2 600 ? -0.442 -3.068 24.348 1.00 76.60 2136 ILE B C 1
ATOM 6625 O O . ILE B 2 600 ? -0.968 -2.464 23.416 1.00 75.97 2136 ILE B O 1
ATOM 6630 N N . PHE B 2 601 ? 0.868 -3.070 24.564 1.00 75.67 2137 PHE B N 1
ATOM 6631 C CA . PHE B 2 601 ? 1.803 -2.353 23.705 1.00 74.46 2137 PHE B CA 1
ATOM 6632 C C . PHE B 2 601 ? 2.250 -3.244 22.559 1.00 74.36 2137 PHE B C 1
ATOM 6633 O O . PHE B 2 601 ? 2.721 -4.355 22.794 1.00 74.41 2137 PHE B O 1
ATOM 6641 N N . GLU B 2 602 ? 2.109 -2.767 21.324 1.00 74.98 2138 GLU B N 1
ATOM 6642 C CA . GLU B 2 602 ? 2.546 -3.555 20.175 1.00 75.66 2138 GLU B CA 1
ATOM 6643 C C . GLU B 2 602 ? 4.067 -3.588 20.154 1.00 74.51 2138 GLU B C 1
ATOM 6644 O O . GLU B 2 602 ? 4.720 -2.547 20.205 1.00 74.62 2138 GLU B O 1
ATOM 6650 N N . GLY B 2 603 ? 4.624 -4.791 20.080 1.00 73.18 2139 GLY B N 1
ATOM 6651 C CA . GLY B 2 603 ? 6.067 -4.946 20.051 1.00 70.73 2139 GLY B CA 1
ATOM 6652 C C . GLY B 2 603 ? 6.593 -5.070 18.636 1.00 68.45 2139 GLY B C 1
ATOM 6653 O O . GLY B 2 603 ? 5.995 -4.536 17.697 1.00 68.06 2139 GLY B O 1
ATOM 6654 N N . ASN B 2 604 ? 7.700 -5.786 18.472 1.00 65.93 2140 ASN B N 1
ATOM 6655 C CA . ASN B 2 604 ? 8.295 -5.936 17.154 1.00 64.50 2140 ASN B CA 1
ATOM 6656 C C . ASN B 2 604 ? 7.700 -7.038 16.306 1.00 62.51 2140 ASN B C 1
ATOM 6657 O O . ASN B 2 604 ? 7.042 -7.945 16.804 1.00 63.61 2140 ASN B O 1
ATOM 6662 N N . ASN B 2 605 ? 7.948 -6.938 15.009 1.00 59.68 2141 ASN B N 1
ATOM 6663 C CA . ASN B 2 605 ? 7.454 -7.901 14.053 1.00 58.50 2141 ASN B CA 1
ATOM 6664 C C . ASN B 2 605 ? 8.609 -8.575 13.315 1.00 56.32 2141 ASN B C 1
ATOM 6665 O O . ASN B 2 605 ? 8.422 -9.134 12.234 1.00 56.66 2141 ASN B O 1
ATOM 6670 N N . ASN B 2 606 ? 9.804 -8.509 13.898 1.00 54.13 2142 ASN B N 1
ATOM 6671 C CA . ASN B 2 606 ? 10.989 -9.139 13.311 1.00 50.60 2142 ASN B CA 1
ATOM 6672 C C . ASN B 2 606 ? 12.105 -9.289 14.328 1.00 49.79 2142 ASN B C 1
ATOM 6673 O O . ASN B 2 606 ? 12.062 -8.704 15.409 1.00 48.84 2142 ASN B O 1
ATOM 6678 N N . VAL B 2 607 ? 13.121 -10.050 13.942 1.00 51.11 2143 VAL B N 1
ATOM 6679 C CA . VAL B 2 607 ? 14.274 -10.360 14.785 1.00 53.80 2143 VAL B CA 1
ATOM 6680 C C . VAL B 2 607 ? 15.230 -9.241 15.207 1.00 55.17 2143 VAL B C 1
ATOM 6681 O O . VAL B 2 607 ? 15.635 -9.180 16.371 1.00 56.37 2143 VAL B O 1
ATOM 6685 N N . ARG B 2 608 ? 15.609 -8.369 14.278 1.00 56.77 2144 ARG B N 1
ATOM 6686 C CA . ARG B 2 608 ? 16.555 -7.297 14.600 1.00 57.37 2144 ARG B CA 1
ATOM 6687 C C . ARG B 2 608 ? 15.961 -5.893 14.791 1.00 55.57 2144 ARG B C 1
ATOM 6688 O O . ARG B 2 608 ? 16.495 -5.082 15.546 1.00 54.13 2144 ARG B O 1
ATOM 6696 N N . GLY B 2 609 ? 14.853 -5.615 14.115 1.00 53.71 2145 GLY B N 1
ATOM 6697 C CA . GLY B 2 609 ? 14.246 -4.302 14.209 1.00 52.36 2145 GLY B CA 1
ATOM 6698 C C . GLY B 2 609 ? 13.859 -3.800 15.584 1.00 52.37 2145 GLY B C 1
ATOM 6699 O O . GLY B 2 609 ? 13.540 -4.581 16.487 1.00 55.41 2145 GLY B O 1
ATOM 6700 N N . HIS B 2 610 ? 13.881 -2.478 15.733 1.00 49.36 2146 HIS B N 1
ATOM 6701 C CA . HIS B 2 610 ? 13.516 -1.825 16.987 1.00 46.09 2146 HIS B CA 1
ATOM 6702 C C . HIS B 2 610 ? 12.078 -1.359 16.878 1.00 44.56 2146 HIS B C 1
ATOM 6703 O O . HIS B 2 610 ? 11.581 -1.124 15.782 1.00 46.44 2146 HIS B O 1
ATOM 6710 N N . VAL B 2 611 ? 11.411 -1.235 18.017 1.00 43.04 2147 VAL B N 1
ATOM 6711 C CA . VAL B 2 611 ? 10.051 -0.729 18.062 1.00 43.30 2147 VAL B CA 1
ATOM 6712 C C . VAL B 2 611 ? 9.951 0.089 19.339 1.00 45.39 2147 VAL B C 1
ATOM 6713 O O . VAL B 2 611 ? 10.281 -0.389 20.434 1.00 45.88 2147 VAL B O 1
ATOM 6717 N N . LYS B 2 612 ? 9.521 1.336 19.182 1.00 46.11 2148 LYS B N 1
ATOM 6718 C CA . LYS B 2 612 ? 9.417 2.261 20.304 1.00 47.47 2148 LYS B CA 1
ATOM 6719 C C . LYS B 2 612 ? 7.991 2.524 20.762 1.00 48.71 2148 LYS B C 1
ATOM 6720 O O . LYS B 2 612 ? 7.067 2.732 19.956 1.00 45.96 2148 LYS B O 1
ATOM 6726 N N . ASN B 2 613 ? 7.829 2.509 22.080 1.00 50.78 2149 ASN B N 1
ATOM 6727 C CA . ASN B 2 613 ? 6.543 2.792 22.681 1.00 53.23 2149 ASN B CA 1
ATOM 6728 C C . ASN B 2 613 ? 6.744 3.904 23.694 1.00 54.05 2149 ASN B C 1
ATOM 6729 O O . ASN B 2 613 ? 7.729 3.916 24.440 1.00 52.64 2149 ASN B O 1
ATOM 6734 N N . PHE B 2 614 ? 5.825 4.864 23.666 1.00 55.42 2150 PHE B N 1
ATOM 6735 C CA . PHE B 2 614 ? 5.867 6.007 24.564 1.00 58.01 2150 PHE B CA 1
ATOM 6736 C C . PHE B 2 614 ? 4.757 5.875 25.594 1.00 59.89 2150 PHE B C 1
ATOM 6737 O O . PHE B 2 614 ? 3.691 5.338 25.299 1.00 60.37 2150 PHE B O 1
ATOM 6745 N N . PHE B 2 615 ? 5.004 6.358 26.805 1.00 62.72 2151 PHE B N 1
ATOM 6746 C CA . PHE B 2 615 ? 3.983 6.306 27.843 1.00 64.53 2151 PHE B CA 1
ATOM 6747 C C . PHE B 2 615 ? 3.343 7.692 27.871 1.00 66.17 2151 PHE B C 1
ATOM 6748 O O . PHE B 2 615 ? 3.974 8.632 28.337 1.00 64.83 2151 PHE B O 1
ATOM 6756 N N . ASN B 2 616 ? 2.118 7.828 27.351 1.00 69.48 2152 ASN B N 1
ATOM 6757 C CA . ASN B 2 616 ? 1.428 9.128 27.346 1.00 72.28 2152 ASN B CA 1
ATOM 6758 C C . ASN B 2 616 ? 1.665 9.708 28.737 1.00 71.61 2152 ASN B C 1
ATOM 6759 O O . ASN B 2 616 ? 2.328 10.736 28.880 1.00 74.24 2152 ASN B O 1
ATOM 6764 N N . PRO B 2 617 ? 1.090 9.087 29.778 1.00 68.82 2153 PRO B N 1
ATOM 6765 C CA . PRO B 2 617 ? 1.384 9.673 31.087 1.00 65.92 2153 PRO B CA 1
ATOM 6766 C C . PRO B 2 617 ? 2.648 8.931 31.532 1.00 63.09 2153 PRO B C 1
ATOM 6767 O O . PRO B 2 617 ? 2.654 7.703 31.627 1.00 62.08 2153 PRO B O 1
ATOM 6771 N N . PRO B 2 618 ? 3.742 9.657 31.778 1.00 60.65 2154 PRO B N 1
ATOM 6772 C CA . PRO B 2 618 ? 4.984 9.008 32.208 1.00 59.17 2154 PRO B CA 1
ATOM 6773 C C . PRO B 2 618 ? 4.820 8.044 33.381 1.00 57.89 2154 PRO B C 1
ATOM 6774 O O . PRO B 2 618 ? 3.823 8.068 34.091 1.00 58.75 2154 PRO B O 1
ATOM 6778 N N . ILE B 2 619 ? 5.805 7.184 33.572 1.00 56.91 2155 ILE B N 1
ATOM 6779 C CA . ILE B 2 619 ? 5.772 6.247 34.677 1.00 58.41 2155 ILE B CA 1
ATOM 6780 C C . ILE B 2 619 ? 6.731 6.772 35.732 1.00 60.06 2155 ILE B C 1
ATOM 6781 O O . ILE B 2 619 ? 7.877 7.106 35.435 1.00 61.32 2155 ILE B O 1
ATOM 6786 N N . ILE B 2 620 ? 6.264 6.865 36.965 1.00 60.54 2156 ILE B N 1
ATOM 6787 C CA . ILE B 2 620 ? 7.118 7.357 38.024 1.00 61.80 2156 ILE B CA 1
ATOM 6788 C C . ILE B 2 620 ? 7.279 6.214 38.992 1.00 63.80 2156 ILE B C 1
ATOM 6789 O O . ILE B 2 620 ? 6.376 5.915 39.762 1.00 67.90 2156 ILE B O 1
ATOM 6794 N N . SER B 2 621 ? 8.423 5.554 38.949 1.00 64.57 2157 SER B N 1
ATOM 6795 C CA . SER B 2 621 ? 8.640 4.431 39.839 1.00 65.05 2157 SER B CA 1
ATOM 6796 C C . SER B 2 621 ? 10.088 4.014 39.836 1.00 65.54 2157 SER B C 1
ATOM 6797 O O . SER B 2 621 ? 10.947 4.698 39.288 1.00 66.62 2157 SER B O 1
ATOM 6800 N N . ARG B 2 622 ? 10.351 2.873 40.448 1.00 65.48 2158 ARG B N 1
ATOM 6801 C CA . ARG B 2 622 ? 11.700 2.356 40.535 1.00 66.27 2158 ARG B CA 1
ATOM 6802 C C . ARG B 2 622 ? 11.795 0.999 39.844 1.00 66.66 2158 ARG B C 1
ATOM 6803 O O . ARG B 2 622 ? 12.859 0.603 39.368 1.00 67.72 2158 ARG B O 1
ATOM 6811 N N . PHE B 2 623 ? 10.669 0.298 39.778 1.00 66.18 2159 PHE B N 1
ATOM 6812 C CA . PHE B 2 623 ? 10.620 -1.019 39.163 1.00 64.77 2159 PHE B CA 1
ATOM 6813 C C . PHE B 2 623 ? 9.717 -1.020 37.953 1.00 64.41 2159 PHE B C 1
ATOM 6814 O O . PHE B 2 623 ? 8.608 -0.492 38.000 1.00 64.96 2159 PHE B O 1
ATOM 6822 N N . ILE B 2 624 ? 10.195 -1.618 36.868 1.00 63.53 2160 ILE B N 1
ATOM 6823 C CA . ILE B 2 624 ? 9.410 -1.711 35.650 1.00 63.32 2160 ILE B CA 1
ATOM 6824 C C . ILE B 2 624 ? 9.388 -3.170 35.236 1.00 64.12 2160 ILE B C 1
ATOM 6825 O O . ILE B 2 624 ? 10.408 -3.866 35.313 1.00 63.78 2160 ILE B O 1
ATOM 6830 N N . ARG B 2 625 ? 8.222 -3.632 34.806 1.00 63.59 2161 ARG B N 1
ATOM 6831 C CA . ARG B 2 625 ? 8.064 -5.015 34.396 1.00 64.55 2161 ARG B CA 1
ATOM 6832 C C . ARG B 2 625 ? 7.443 -5.190 33.019 1.00 64.65 2161 ARG B C 1
ATOM 6833 O O . ARG B 2 625 ? 6.404 -4.605 32.701 1.00 65.38 2161 ARG B O 1
ATOM 6841 N N . ILE B 2 626 ? 8.073 -6.022 32.207 1.00 64.19 2162 ILE B N 1
ATOM 6842 C CA . ILE B 2 626 ? 7.562 -6.275 30.878 1.00 64.45 2162 ILE B CA 1
ATOM 6843 C C . ILE B 2 626 ? 6.927 -7.657 30.933 1.00 64.79 2162 ILE B C 1
ATOM 6844 O O . ILE B 2 626 ? 7.572 -8.626 31.327 1.00 65.93 2162 ILE B O 1
ATOM 6849 N N . ILE B 2 627 ? 5.657 -7.738 30.556 1.00 63.08 2163 ILE B N 1
ATOM 6850 C CA . ILE B 2 627 ? 4.928 -8.991 30.596 1.00 61.08 2163 ILE B CA 1
ATOM 6851 C C . ILE B 2 627 ? 4.585 -9.484 29.204 1.00 60.42 2163 ILE B C 1
ATOM 6852 O O . ILE B 2 627 ? 3.561 -9.099 28.639 1.00 58.98 2163 ILE B O 1
ATOM 6857 N N . PRO B 2 628 ? 5.436 -10.345 28.627 1.00 59.72 2164 PRO B N 1
ATOM 6858 C CA . PRO B 2 628 ? 5.158 -10.862 27.286 1.00 60.08 2164 PRO B CA 1
ATOM 6859 C C . PRO B 2 628 ? 3.747 -11.466 27.241 1.00 61.46 2164 PRO B C 1
ATOM 6860 O O . PRO B 2 628 ? 3.357 -12.204 28.148 1.00 63.38 2164 PRO B O 1
ATOM 6864 N N . LYS B 2 629 ? 2.991 -11.137 26.197 1.00 61.50 2165 LYS B N 1
ATOM 6865 C CA . LYS B 2 629 ? 1.627 -11.625 26.021 1.00 62.42 2165 LYS B CA 1
ATOM 6866 C C . LYS B 2 629 ? 1.529 -12.444 24.737 1.00 65.06 2165 LYS B C 1
ATOM 6867 O O . LYS B 2 629 ? 0.695 -13.346 24.618 1.00 67.23 2165 LYS B O 1
ATOM 6873 N N . THR B 2 630 ? 2.365 -12.108 23.762 1.00 64.91 2166 THR B N 1
ATOM 6874 C CA . THR B 2 630 ? 2.371 -12.837 22.509 1.00 65.41 2166 THR B CA 1
ATOM 6875 C C . THR B 2 630 ? 3.780 -12.758 21.922 1.00 66.91 2166 THR B C 1
ATOM 6876 O O . THR B 2 630 ? 4.558 -11.892 22.313 1.00 66.04 2166 THR B O 1
ATOM 6880 N N . TRP B 2 631 ? 4.113 -13.660 21.001 1.00 68.55 2167 TRP B N 1
ATOM 6881 C CA . TRP B 2 631 ? 5.460 -13.694 20.437 1.00 71.16 2167 TRP B CA 1
ATOM 6882 C C . TRP B 2 631 ? 5.570 -14.563 19.194 1.00 72.48 2167 TRP B C 1
ATOM 6883 O O . TRP B 2 631 ? 4.565 -14.935 18.594 1.00 72.69 2167 TRP B O 1
ATOM 6894 N N . ASN B 2 632 ? 6.808 -14.882 18.820 1.00 73.80 2168 ASN B N 1
ATOM 6895 C CA . ASN B 2 632 ? 7.082 -15.716 17.655 1.00 75.20 2168 ASN B CA 1
ATOM 6896 C C . ASN B 2 632 ? 8.174 -16.735 17.984 1.00 76.96 2168 ASN B C 1
ATOM 6897 O O . ASN B 2 632 ? 9.303 -16.367 18.307 1.00 77.16 2168 ASN B O 1
ATOM 6902 N N . GLN B 2 633 ? 7.813 -18.015 17.901 1.00 78.58 2169 GLN B N 1
ATOM 6903 C CA . GLN B 2 633 ? 8.712 -19.133 18.189 1.00 80.43 2169 GLN B CA 1
ATOM 6904 C C . GLN B 2 633 ? 9.239 -19.266 19.616 1.00 80.65 2169 GLN B C 1
ATOM 6905 O O . GLN B 2 633 ? 9.214 -20.365 20.174 1.00 81.93 2169 GLN B O 1
ATOM 6911 N N . SER B 2 634 ? 9.719 -18.172 20.204 1.00 80.05 2170 SER B N 1
ATOM 6912 C CA . SER B 2 634 ? 10.244 -18.209 21.573 1.00 78.77 2170 SER B CA 1
ATOM 6913 C C . SER B 2 634 ? 10.331 -16.813 22.180 1.00 77.07 2170 SER B C 1
ATOM 6914 O O . SER B 2 634 ? 10.590 -15.839 21.474 1.00 75.84 2170 SER B O 1
ATOM 6917 N N . ILE B 2 635 ? 10.129 -16.733 23.493 1.00 73.92 2171 ILE B N 1
ATOM 6918 C CA . ILE B 2 635 ? 10.181 -15.468 24.209 1.00 71.17 2171 ILE B CA 1
ATOM 6919 C C . ILE B 2 635 ? 11.603 -15.081 24.598 1.00 71.26 2171 ILE B C 1
ATOM 6920 O O . ILE B 2 635 ? 12.168 -15.617 25.560 1.00 71.10 2171 ILE B O 1
ATOM 6925 N N . ALA B 2 636 ? 12.166 -14.136 23.845 1.00 69.13 2172 ALA B N 1
ATOM 6926 C CA . ALA B 2 636 ? 13.514 -13.622 24.082 1.00 65.60 2172 ALA B CA 1
ATOM 6927 C C . ALA B 2 636 ? 13.474 -12.097 24.023 1.00 63.58 2172 ALA B C 1
ATOM 6928 O O . ALA B 2 636 ? 12.578 -11.516 23.401 1.00 64.08 2172 ALA B O 1
ATOM 6930 N N . LEU B 2 637 ? 14.436 -11.439 24.659 1.00 60.27 2173 LEU B N 1
ATOM 6931 C CA . LEU B 2 637 ? 14.437 -9.990 24.641 1.00 58.57 2173 LEU B CA 1
ATOM 6932 C C . LEU B 2 637 ? 15.766 -9.275 24.735 1.00 58.26 2173 LEU B C 1
ATOM 6933 O O . LEU B 2 637 ? 16.766 -9.821 25.192 1.00 58.03 2173 LEU B O 1
ATOM 6938 N N . ARG B 2 638 ? 15.717 -8.025 24.282 1.00 57.95 2174 ARG B N 1
ATOM 6939 C CA . ARG B 2 638 ? 16.807 -7.051 24.278 1.00 55.54 2174 ARG B CA 1
ATOM 6940 C C . ARG B 2 638 ? 16.046 -5.732 24.295 1.00 55.25 2174 ARG B C 1
ATOM 6941 O O . ARG B 2 638 ? 15.311 -5.438 23.347 1.00 53.92 2174 ARG B O 1
ATOM 6949 N N . LEU B 2 639 ? 16.186 -4.949 25.364 1.00 55.37 2175 LEU B N 1
ATOM 6950 C CA . LEU B 2 639 ? 15.463 -3.678 25.436 1.00 56.06 2175 LEU B CA 1
ATOM 6951 C C . LEU B 2 639 ? 16.237 -2.513 26.048 1.00 54.92 2175 LEU B C 1
ATOM 6952 O O . LEU B 2 639 ? 17.354 -2.684 26.541 1.00 57.51 2175 LEU B O 1
ATOM 6957 N N . GLU B 2 640 ? 15.631 -1.327 25.993 1.00 51.47 2176 GLU B N 1
ATOM 6958 C CA . GLU B 2 640 ? 16.215 -0.110 26.550 1.00 50.55 2176 GLU B CA 1
ATOM 6959 C C . GLU B 2 640 ? 15.057 0.779 26.957 1.00 50.64 2176 GLU B C 1
ATOM 6960 O O . GLU B 2 640 ? 14.018 0.785 26.303 1.00 51.61 2176 GLU B O 1
ATOM 6966 N N . LEU B 2 641 ? 15.231 1.505 28.055 1.00 50.27 2177 LEU B N 1
ATOM 6967 C CA . LEU B 2 641 ? 14.201 2.392 28.578 1.00 52.37 2177 LEU B CA 1
ATOM 6968 C C . LEU B 2 641 ? 14.574 3.850 28.306 1.00 54.76 2177 LEU B C 1
ATOM 6969 O O . LEU B 2 641 ? 15.705 4.145 27.914 1.00 57.31 2177 LEU B O 1
ATOM 6974 N N . PHE B 2 642 ? 13.627 4.762 28.512 1.00 55.46 2178 PHE B N 1
ATOM 6975 C CA . PHE B 2 642 ? 13.901 6.184 28.324 1.00 56.32 2178 PHE B CA 1
ATOM 6976 C C . PHE B 2 642 ? 13.208 7.024 29.378 1.00 57.19 2178 PHE B C 1
ATOM 6977 O O . PHE B 2 642 ? 12.053 6.780 29.735 1.00 55.30 2178 PHE B O 1
ATOM 6985 N N . GLY B 2 643 ? 13.937 8.015 29.873 1.00 58.77 2179 GLY B N 1
ATOM 6986 C CA . GLY B 2 643 ? 13.412 8.903 30.886 1.00 61.25 2179 GLY B CA 1
ATOM 6987 C C . GLY B 2 643 ? 14.550 9.659 31.530 1.00 63.99 2179 GLY B C 1
ATOM 6988 O O . GLY B 2 643 ? 15.678 9.620 31.048 1.00 65.76 2179 GLY B O 1
ATOM 6989 N N . CYS B 2 644 ? 14.266 10.335 32.634 1.00 66.19 2180 CYS B N 1
ATOM 6990 C CA . CYS B 2 644 ? 15.284 11.110 33.313 1.00 66.93 2180 CYS B CA 1
ATOM 6991 C C . CYS B 2 644 ? 15.119 11.071 34.839 1.00 69.16 2180 CYS B C 1
ATOM 6992 O O . CYS B 2 644 ? 14.155 10.500 35.357 1.00 69.08 2180 CYS B O 1
ATOM 6995 N N . ASP B 2 645 ? 16.077 11.658 35.555 1.00 71.03 2181 ASP B N 1
ATOM 6996 C CA . ASP B 2 645 ? 16.035 11.723 37.017 1.00 72.44 2181 ASP B CA 1
ATOM 6997 C C . ASP B 2 645 ? 14.908 12.648 37.470 1.00 74.44 2181 ASP B C 1
ATOM 6998 O O . ASP B 2 645 ? 14.371 13.419 36.678 1.00 73.19 2181 ASP B O 1
ATOM 7003 N N . MET B 2 646 ? 14.560 12.587 38.751 1.00 78.19 2182 MET B N 1
ATOM 7004 C CA . MET B 2 646 ? 13.496 13.441 39.268 1.00 80.89 2182 MET B CA 1
ATOM 7005 C C . MET B 2 646 ? 13.917 14.230 40.517 1.00 82.11 2182 MET B C 1
ATOM 7006 O O . MET B 2 646 ? 13.897 15.486 40.452 1.00 82.10 2182 MET B O 1
#

Foldseek 3Di:
DEAAEWAKEKDWDWAVVTDTFIAIFTADDNRPDGDDDQQFLALAHDAAEDEAQHFYKYKYFYAYQAWWAKAWDQADFDLLQHQADDPPVDDPVSVCRNTAHNGGMDMRTGRRHDVRADDDLFDQKWKAKIWTHNPQQAGVLSSTMYIYIYGYDPQADPVGAGDPVTDDDEWEQEWHAVCRYDDVDGDTARETSRHGLDPHNADADPVKYWYAYSDWFKFKWADDDQPAAGRPGTDRIDMDINGDIGDRWAKTWTPDPDTNVTRNIRID/DCQAEDEWEKEKDWDWAAAAPVHPDDLIDIFIEIFTADDDVSPHGQDDALLCLLLALAYDAAEEEAQYKYKYKYQYQDQAWWAKAWPQQCHTAGHRHIDMDMGGRHPSRAAAPWDDQKFKGKIFTVPPVLLGVLRRTIHIYMYGHPPQQDPLGAGDPLGAEEEWEQEKRFNVRYVCVDPGSIAREISSHFAARPSFEEEAQRKHKYKYAYAYDQPGWFWKAWPPWWWWAIHPDIDIHRIDTHGHPDIGMTMTGHHDFAKTKIARPPPVSRVSGRMHIHGYAYNPFWAWLAQQFNAFQLVQKAWLAFDPQLDRSQQAAPQDDLRRWGWHQDQPADVHQRGKMKGFQVAKFKFWWKKKAFHDNDPDWKAFQKKWKWFDAPVPDIDTHAASDPDSHDIDGIDDTHRDMDIGTRNGIDMHRMMMMGGNGIDNIHIIRMTTTGAGRRDFWDWLALAPCPQPLVFKQKPAFDDPPVRATAGLSQLAQPADDGRRWTFHPDDDFAIKIKGFSVAWFWWWKKKKAAAQPPNDKKEQQKWWKWAAAPPDDTDTQDDPDDDDHDIDGADDTHRHMYMDTRPRIDTHGMMMITRHDIDPGYIIHMTTTGGGD

Organism: Bos taurus (NCBI:txid9913)

CATH classification: 2.60.40.420 (+1 more: 2.60.40.420)

InterPro domains:
  IPR000421 Coagulation factor 5/8, C-terminal domain [PF00754] (1909-2045)
  IPR000421 Coagulation factor 5/8, C-terminal domain [PF00754] (2068-2205)
  IPR000421 Coagulation factor 5/8, C-terminal domain [PS01285] (1934-1967)
  IPR000421 Coagulation factor 5/8, C-terminal domain [PS01285] (2098-2127)
  IPR000421 Coagulation factor 5/8, C-terminal domain [PS01286] (2032-2048)
  IPR000421 Coagulation factor 5/8, C-terminal domain [PS01286] (2192-2208)
  IPR000421 Coagulation factor 5/8, C-terminal domain [PS50022] (1894-2048)
  IPR000421 Coagulation factor 5/8, C-terminal domain [PS50022] (2053-2208)
  IPR000421 Coagulation factor 5/8, C-terminal domain [SM00231] (1893-2048)
  IPR000421 Coagulation factor 5/8, C-terminal domain [SM00231] (2052-2208)
  IPR000421 Coagulation factor 5/8, C-terminal domain [cd00057] (1896-2047)
  IPR000421 Coagulation factor 5/8, C-terminal domain [cd00057] (2055-2207)
  IPR008972 Cupredoxin [G3DSA:2.60.40.420] (29-209)
  IPR008972 Cupredoxin [G3DSA:2.60.40.420] (210-334)
  IPR008972 Cupredoxin [G3DSA:2.60.40.420] (345-699)
  IPR008972 Cupredoxin [G3DSA:2.60.40.420] (1565-1746)
  IPR008972 Cupredoxin [G3DSA:2.60.40.420] (1747-1891)
  IPR008972 Cupredoxin [SSF49503] (31-204)
  IPR008972 Cupredoxin [SSF49503] (208-329)
  IPR008972 Cupredoxin [SSF49503] (350-533)